Protein 3QT2 (pdb70)

InterPro domains:
  IPR003532 Short hematopoietin receptor, family 2, conserved site [PS01356] (153-182)
  IPR003961 Fibronectin type III [PS50853] (241-334)
  IPR013783 Immunoglobulin-like fold [G3DSA:2.60.40.10] (19-123)
  IPR013783 Immunoglobulin-like fold [G3DSA:2.60.40.10] (124-236)
  IPR013783 Immunoglobulin-like fold [G3DSA:2.60.40.10] (237-334)
  IPR015321 Type I cytokine receptor, cytokine-binding domain [PF09240] (131-236)
  IPR036116 Fibronectin type III superfamily [SSF49265] (126-225)
  IPR036116 Fibronectin type III superfamily [SSF49265] (239-331)

Solvent-accessible surface area: 53626 Å² total; per-residue (Å²): 245,54,78,24,66,35,5,58,89,21,69,19,114,89,69,26,26,3,30,0,35,0,59,7,123,76,30,115,112,28,82,142,222,119,51,118,36,24,11,24,0,84,14,65,40,47,165,137,16,11,1,28,1,133,65,53,76,4,74,12,55,14,29,27,31,115,8,3,27,1,13,0,58,4,8,21,94,84,145,154,46,109,71,48,10,74,90,20,81,24,105,41,76,47,40,70,26,50,102,15,4,12,6,61,104,12,82,8,53,6,37,10,69,63,17,136,182,70,204,134,128,54,63,42,5,10,1,81,0,51,3,91,26,10,143,90,14,27,144,82,2,51,1,68,0,56,0,20,1,11,60,98,77,54,92,8,148,87,60,58,118,30,139,109,37,42,7,50,9,2,103,14,71,155,18,103,10,55,30,77,8,38,33,106,0,1,0,30,1,48,20,59,28,181,150,56,53,12,65,24,40,7,53,39,20,22,7,44,52,14,14,70,9,27,53,5,74,102,14,60,15,122,72,126,62,80,102,0,46,2,99,7,96,47,1,39,8,23,3,43,111,59,0,0,24,0,27,0,37,4,55,3,68,125,90,44,160,97,56,83,62,136,30,80,88,38,53,36,104,3,150,33,47,128,109,3,95,7,19,0,30,0,61,0,12,11,1,73,24,0,16,91,70,38,67,75,5,130,55,10,141,51,49,121,20,15,218,129,122,102,1,76,56,70,27,0,127,67,0,46,61,17,6,82,94,24,80,106,91,4,49,73,49,130,118,39,109,1,30,12,10,90,26,127,30,10,32,14,0,6,101,15,2,23,96,4,8,34,59,5,67,104,67,24,128,67,36,70,56,15,85,117,1,4,125,8,4,44,41,0,93,134,11,4,48,16,12,88,131,59,0,14,22,11,48,42,77,4,52,45,3,1,64,14,4,53,35,2,1,3,19,12,18,8,77,24,197,178,35,89,86,26,6,78,79,0,17,59,25,6,78,102,27,67,111,68,6,65,70,48,146,117,32,44,0,34,11,11,47,22,70,13,8,20,2,0,19,117,30,2,22,105,1,10,36,55,7,69,97,95,17,123,90,52,60,92,3,87,108,1,9,119,3,7,50,94,1,54,107,66,4,60,34,20,69,146,91,0,36,102,68,156,82,134,5,43,71,2,2,63,10,3,87,74,1,1,26,39,2,32,106,103,12,46,28,105,87,96,20,59,39,6,58,87,23,63,20,128,87,76,19,32,6,26,1,41,0,65,7,120,78,25,88,61,6,115,92,154,120,80,127,52,30,10,24,0,79,18,72,39,47,172,120,16,16,0,29,0,146,61,54,77,4,98,9,54,14,34,32,26,115,6,4,26,1,12,0,57,5,9,12,104,76,150,164,45,108,67,42,6,73,90,18,86,20,104,44,145,53,35,106,20,48,106,26,3,14,7,65,105,15,77,8,52,5,45,9,66,123,13,125,178,29,163,129,70,69,70,9,9,8,0,80,0,49,9,109,26,20,144,86,13,33,139,55,5,50,2,62,0,57,0,16,0,12,50,76,70,61,82,7,160,89,37,73,120,34,156,111,43,30,4,40,10,2,108,12,65,70,10,74,5,38,24,73,6,36,33,114,0,1,1,31,1,49,17,63,29,162,134,61,43,9,65,23,49,6,54,35,18,21,10,49,47,18,17,56,9,26,55,7,64,106,14,67,13,124,92,152,71,63,156,0,43,0,101,9,82,51,0,39,11,21,4,44,109,47,0,0,49,0,19,1,34,6,57,6,58,121,88,44,157,98,59,80,60,165,34,72,80,34,50,36,107,5,130,18,52,129,127,3,85,19,18,0,34,0,48,0,13,11,1,72,22,0,18,83,72,38,70,90,3,119,71,6,155,47,50,125,20,15,184,114,200,79,97,30,46,40,12,0,122,61,0,43,64,26,2,70,90,25,51,103,80,2,71,70,34,99,118,18,89,1,24,11,13,82,32,146,15,16,23,8,0,10,90,27,2,26,110,3,12,34,56,5,58,85,105,19,118,116,28,79,104,2,103,121,2,9,120,8,3,53,41,0,95,142,28,2,66,29,7,65,144,80,0,14,20,9,53,35,57,5,59,48,0,3,63,7,1,50,44,0,0,2,12,8,11,8,78,46,134,140,45,79,64,29,6,93,57,0,18,48,17,5,76,103,19,64,100,69,2,52,71,55,131,118,27,42,2,41,15,9,47,25,62,12,9,21,5,0,25,105,37,1,22,99,1,13,32,64,5,72,92,89,26,124,91,32,63,102,4,92,133,1,18,142,14,4,49,70,0,69,137,70,3,59,27,17,66,155,78,0,24,107,68,160,89,112,5,48,74,1,1,68,10,2,63,66,1,0,24,26,0,31,73,92,3,37,19,131

Nearest PDB structures (foldseek):
  3qt2-assembly2_B  TM=9.884E-01  e=1.200E-49  Homo sapiens
  6h41-assembly1_A  TM=9.730E-01  e=4.050E-49  Homo sapiens
  3va2-assembly1_C  TM=9.875E-01  e=2.657E-47  Homo sapiens
  4rs1-assembly1_B  TM=7.503E-01  e=4.052E-16  Homo sapiens
  3qb7-assembly2_C  TM=8.056E-01  e=2.119E-09  Homo sapiens

CATH classification: 2.60.40.10 (+2 more: 2.60.40.10, 2.60.40.10)

Sequence (1051 aa):
KISLLPPVNFTIKVTGLAQVLLQWKPNPDQEQRNVNLEYQVKINAPKEDDYETRITESKAVTILHMGFSASVRTILQNDHSLLASSWASAELHAPPGSPGTSIVNLTCTTNTTEDNYSRLRSYQVSLHCTWMVGTDAPEDTQYFLYYRYGSWTEECQEYSMDTLGRNIACWFPRTFILSKGRDWLAVLVNGSSKHSAIRPFDQLFALHAIDQINPPLNVTAEIEGTRMSIQWEKPVSAFPIHCFDYEVKIHNTRNGYLQIEKLMTNAFISIIDDLSKYDVQVRAAVSSMCREAGLWSEWSQPIYVGFTEIPTSALVKETLALLSTHRTLLIANETLRIPVPVHKNHQLCTEEIFQGIGTLESQTVQGGTVERLFKNLSLIKKYIDGQKKKCGEERRRVNQFLDYLQEFLGVMNTEWIPTSALVKETLALLSTHRTLLIANETLRIPVPVHKNHQLCTEEIFQGIGTLESQTVQGGTVERLFKNLSLIKKYIDGQKKKCGEERRRVNQFLDYLQEFLGVMNTEWIIEISLLPPVNFTIKVTGLAQVLLQWKPNPDQEQRNVNLEYQVKINAPKEDDYETRITESKAVTILHMGFSASVRTILQNDHSLLASSWASAELHAPPGSPGTSIVNLTCTTNTTEDNYSRLRSYQVSLHCTWMVGTDAPEDTQYFLYYRYGSWTEECQEYSMDTLGRNIACWFPRTFILSKGRDWLAVLVNGSSKHSAIRPFDQLFALHAIDQINPPLNVTAEIEGTRMSIQWEKPVSAFPIHCFDYEVKIHNTRNGYLQIEKLMTNAFISIIDDLSKYDVQVRAAVSSMCREAGLWSEWSQPIYVGFSEIPTSALVKETLALLSTHRTLLIANETLRIPVPVHKNHQLCTEEIFQGIGTLESQTVQGGTVERLFKNLSLIKKYIDGQKKKCGEERRRVNQFLDYLQEFLGVMNTEWIPTSALVKETLALLSTHRTLLIANETLRIPVPVHKNHQLCTEEIFQGIGTLESQTVQGGTVERLFKNLSLIKKYIDGQKKKCGEERRRVNQFLDYLQEFLGVMNTEWIIE

Organism: Homo sapiens (NCBI:txid9606)

Radius of gyration: 47.13 Å; Cα contacts (8 Å, |Δi|>4): 2007; chains: 6; bounding box: 116×103×121 Å

Secondary structure (DSSP, 8-state):
-------EEEEEEEEETTEEEEEEE--TTSS-SSS--EEEEEEEESS-EEEEESSSEEEEE---TT-EEEEEEEEEE-SS-EEE-PPEEEEEPPPS-BGGGS-EEEEEEEEEEE-S-SSS--EEEEEEEEEE--TT--TT-EEEEEEEETTEEEE---EEE-TTS-EEEEEESS-S--TT--SEEEEEEEEE-TTS-B--EEEEEEHHHHB-PPPPEEEEEEEETTEEEEEEE--SSSS-GGGEEEEEEEEETTT--EEEEEESSSEEEEE--TT--EEEEEEEEE-TTTSS--PPPPPPPPEEE--/-PPPPPEEEEEEEEETTEEEEEEE--SS--------EEEEEEEESS-EEEEESSSEEEEE---TT-EEEEEEEEE--SS--EEPPPEEEEEPPPSSBGGGS-EEEEEEEEEEE--S-SS-SEEEEEEEEEE--TT--TT-EEEEEEEETTEEEE--EEEE-TTS-EEEEEESS-S--TT--S-EEEEEEEE-SS--B--EEEEE-HHHHB-PPPPEEEEEEEETTEEEEEEEPPSSSS-GGGEEEEEEEEETTT--EEEEEESSSEEEEE--SS--EEEEEEEEE-TTTSS------PPPPEEES--/-----TTHHHHHHHHHHHHHHHHH--TT-B----SSS-HHHHHHHHHHHHHHHHHHSPP-HHHHHHHHHHHHHHHHHHHHHHTTSSEEEEHHHHHHHHHHHHHHHHHH--/--HHHHHHHHHHHHHTHHHHTT-TT-EEE--SSS-GGGGHHHHHHHHHHHHTTS---STHHHHHHHHHHHHHHHHHHHHHTSS---BHHHHHHHHHHHHHHHHHSS---/---HHHHHHHHHHHHHHSHHHHHT--S--EE--SS--GGGGHHHHHHHHHHHHHSSPP-TTTHHHHHHHHHHHHHHHHHHHHTTSEEEEHHHHHHHHHHHHHHHHHHT-/-HHHHHHHHHHHHHHTHHHHH--TT-EEE--SSS-GGG-HHHHHHHHHHHHTTS--SSTHHHHHHHHHHHHHHHHHHHHHTTS-EE-HHHHHHHHHHHHHHHHHHS---

Structure (mmCIF, N/CA/C/O backbone):
data_3QT2
#
_entry.id   3QT2
#
_cell.length_a   85.084
_cell.length_b   61.633
_cell.length_c   142.113
_cell.angle_alpha   90.00
_cell.angle_beta   99.49
_cell.angle_gamma   90.00
#
_symmetry.space_group_name_H-M   'P 1 21 1'
#
loop_
_entity.id
_entity.type
_entity.pdbx_description
1 polymer 'Interleukin-5 receptor subunit alpha'
2 polymer Interleukin-5
3 non-polymer beta-D-glucopyranose
4 non-polymer (4S)-2-METHYL-2,4-PENTANEDIOL
5 water water
#
loop_
_atom_site.group_PDB
_atom_site.id
_atom_site.type_symbol
_atom_site.label_atom_id
_atom_site.label_alt_id
_atom_site.label_comp_id
_atom_site.label_asym_id
_atom_site.label_entity_id
_atom_site.label_seq_id
_atom_site.pdbx_PDB_ins_code
_atom_site.Cartn_x
_atom_site.Cartn_y
_atom_site.Cartn_z
_atom_site.occupancy
_atom_site.B_iso_or_equiv
_atom_site.auth_seq_id
_atom_site.auth_comp_id
_atom_site.auth_asym_id
_atom_site.auth_atom_id
_atom_site.pdbx_PDB_model_num
ATOM 1 N N . LYS A 1 9 ? 51.617 52.725 96.552 1.00 98.70 7 LYS A N 1
ATOM 2 C CA . LYS A 1 9 ? 52.120 51.313 96.587 1.00 99.31 7 LYS A CA 1
ATOM 3 C C . LYS A 1 9 ? 51.461 50.466 97.697 1.00 98.81 7 LYS A C 1
ATOM 4 O O . LYS A 1 9 ? 51.852 50.543 98.870 1.00 99.22 7 LYS A O 1
ATOM 10 N N . ILE A 1 10 ? 50.463 49.665 97.317 1.00 111.28 8 ILE A N 1
ATOM 11 C CA . ILE A 1 10 ? 49.784 48.711 98.248 1.00 107.24 8 ILE A CA 1
ATOM 12 C C . ILE A 1 10 ? 50.321 47.260 98.163 1.00 103.38 8 ILE A C 1
ATOM 13 O O . ILE A 1 10 ? 50.775 46.800 97.102 1.00 101.20 8 ILE A O 1
ATOM 18 N N . SER A 1 11 ? 50.242 46.542 99.282 1.00 101.63 9 SER A N 1
ATOM 19 C CA . SER A 1 11 ? 50.755 45.182 99.359 1.00 98.19 9 SER A CA 1
ATOM 20 C C . SER A 1 11 ? 49.689 44.147 99.760 1.00 93.40 9 SER A C 1
ATOM 21 O O . SER A 1 11 ? 49.466 43.912 100.956 1.00 95.19 9 SER A O 1
ATOM 24 N N . LEU A 1 12 ? 49.083 43.492 98.766 1.00 86.87 10 LEU A N 1
ATOM 25 C CA . LEU A 1 12 ? 47.902 42.631 98.970 1.00 80.55 10 LEU A CA 1
ATOM 26 C C . LEU A 1 12 ? 48.148 41.282 99.619 1.00 78.80 10 LEU A C 1
ATOM 27 O O . LEU A 1 12 ? 49.007 40.526 99.175 1.00 78.40 10 LEU A O 1
ATOM 32 N N . LEU A 1 13 ? 47.327 40.927 100.600 1.00 76.74 11 LEU A N 1
ATOM 33 C CA . LEU A 1 13 ? 47.517 39.667 101.273 1.00 76.03 11 LEU A CA 1
ATOM 34 C C . LEU A 1 13 ? 46.366 38.768 100.912 1.00 73.39 11 LEU A C 1
ATOM 35 O O . LEU A 1 13 ? 45.252 39.248 100.720 1.00 73.21 11 LEU A O 1
ATOM 40 N N . PRO A 1 14 ? 46.616 37.447 100.854 1.00 71.73 12 PRO A N 1
ATOM 41 C CA . PRO A 1 14 ? 45.575 36.470 100.567 1.00 69.00 12 PRO A CA 1
ATOM 42 C C . PRO A 1 14 ? 44.445 36.537 101.580 1.00 69.20 12 PRO A C 1
ATOM 43 O O . PRO A 1 14 ? 44.694 36.834 102.753 1.00 72.12 12 PRO A O 1
ATOM 47 N N . PRO A 1 15 ? 43.218 36.227 101.147 1.00 66.59 13 PRO A N 1
ATOM 48 C CA . PRO A 1 15 ? 42.084 36.002 102.036 1.00 66.79 13 PRO A CA 1
ATOM 49 C C . PRO A 1 15 ? 42.361 34.866 103.019 1.00 69.24 13 PRO A C 1
ATOM 50 O O . PRO A 1 15 ? 43.275 34.077 102.803 1.00 70.94 13 PRO A O 1
ATOM 54 N N . VAL A 1 16 ? 41.568 34.769 104.079 1.00 70.85 14 VAL A N 1
ATOM 55 C CA . VAL A 1 16 ? 41.837 33.828 105.154 1.00 73.27 14 VAL A CA 1
ATOM 56 C C . VAL A 1 16 ? 40.547 33.060 105.559 1.00 73.52 14 VAL A C 1
ATOM 57 O O . VAL A 1 16 ? 39.442 33.439 105.163 1.00 72.22 14 VAL A O 1
ATOM 61 N N . ASN A 1 17 ? 40.667 31.981 106.319 1.00 75.70 15 ASN A N 1
ATOM 62 C CA . ASN A 1 17 ? 39.473 31.205 106.674 1.00 77.00 15 ASN A CA 1
ATOM 63 C C . ASN A 1 17 ? 38.674 30.834 105.442 1.00 73.99 15 ASN A C 1
ATOM 64 O O . ASN A 1 17 ? 37.450 31.043 105.379 1.00 73.35 15 ASN A O 1
ATOM 69 N N . PHE A 1 18 ? 39.390 30.303 104.456 1.00 72.31 16 PHE A N 1
ATOM 70 C CA . PHE A 1 18 ? 38.816 29.849 103.213 1.00 69.28 16 PHE A CA 1
ATOM 71 C C . PHE A 1 18 ? 38.296 28.431 103.446 1.00 70.43 16 PHE A C 1
ATOM 72 O O . PHE A 1 18 ? 39.060 27.529 103.789 1.00 71.74 16 PHE A O 1
ATOM 80 N N . THR A 1 19 ? 36.994 28.233 103.271 1.00 69.90 17 THR A N 1
ATOM 81 C CA . THR A 1 19 ? 36.421 26.926 103.519 1.00 70.67 17 THR A CA 1
ATOM 82 C C . THR A 1 19 ? 35.444 26.560 102.417 1.00 67.10 17 THR A C 1
ATOM 83 O O . THR A 1 19 ? 34.857 27.426 101.783 1.00 64.96 17 THR A O 1
ATOM 87 N N . ILE A 1 20 ? 35.306 25.259 102.196 1.00 66.22 18 ILE A N 1
ATOM 88 C CA . ILE A 1 20 ? 34.331 24.696 101.289 1.00 63.60 18 ILE A CA 1
ATOM 89 C C . ILE A 1 20 ? 33.324 23.884 102.119 1.00 65.70 18 ILE A C 1
ATOM 90 O O . ILE A 1 20 ? 33.711 23.158 103.017 1.00 68.45 18 ILE A O 1
ATOM 95 N N . LYS A 1 21 ? 32.031 24.047 101.871 1.00 65.45 19 LYS A N 1
ATOM 96 C CA . LYS A 1 21 ? 31.062 23.220 102.572 1.00 67.90 19 LYS A CA 1
ATOM 97 C C . LYS A 1 21 ? 29.948 22.741 101.643 1.00 65.49 19 LYS A C 1
ATOM 98 O O . LYS A 1 21 ? 29.458 23.511 100.788 1.00 63.96 19 LYS A O 1
ATOM 104 N N . VAL A 1 22 ? 29.611 21.450 101.772 1.00 65.39 20 VAL A N 1
ATOM 105 C CA . VAL A 1 22 ? 28.531 20.821 100.990 1.00 64.18 20 VAL A CA 1
ATOM 106 C C . VAL A 1 22 ? 27.195 21.350 101.450 1.00 65.24 20 VAL A C 1
ATOM 107 O O . VAL A 1 22 ? 26.875 21.247 102.612 1.00 68.51 20 VAL A O 1
ATOM 111 N N . THR A 1 23 ? 26.409 21.919 100.549 1.00 63.40 21 THR A N 1
ATOM 112 C CA . THR A 1 23 ? 25.086 22.406 100.932 1.00 64.44 21 THR A CA 1
ATOM 113 C C . THR A 1 23 ? 23.950 21.678 100.246 1.00 64.72 21 THR A C 1
ATOM 114 O O . THR A 1 23 ? 22.806 22.006 100.488 1.00 67.88 21 THR A O 1
ATOM 118 N N . GLY A 1 24 ? 24.246 20.724 99.366 1.00 62.32 22 GLY A N 1
ATOM 119 C CA . GLY A 1 24 ? 23.204 19.868 98.820 1.00 62.53 22 GLY A CA 1
ATOM 120 C C . GLY A 1 24 ? 23.736 19.032 97.687 1.00 61.40 22 GLY A C 1
ATOM 121 O O . GLY A 1 24 ? 24.923 19.129 97.372 1.00 59.08 22 GLY A O 1
ATOM 122 N N . LEU A 1 25 ? 22.871 18.219 97.046 1.00 63.53 23 LEU A N 1
ATOM 123 C CA . LEU A 1 25 ? 23.316 17.402 95.903 1.00 63.17 23 LEU A CA 1
ATOM 124 C C . LEU A 1 25 ? 24.186 18.202 94.995 1.00 61.19 23 LEU A C 1
ATOM 125 O O . LEU A 1 25 ? 23.818 19.279 94.577 1.00 62.17 23 LEU A O 1
ATOM 130 N N . ALA A 1 26 ? 25.365 17.698 94.708 1.00 61.87 24 ALA A N 1
ATOM 131 C CA . ALA A 1 26 ? 26.232 18.347 93.721 1.00 60.31 24 ALA A CA 1
ATOM 132 C C . ALA A 1 26 ? 26.309 19.879 93.865 1.00 58.73 24 ALA A C 1
ATOM 133 O O . ALA A 1 26 ? 26.479 20.583 92.889 1.00 57.13 24 ALA A O 1
ATOM 135 N N . GLN A 1 27 ? 26.234 20.372 95.102 1.00 60.12 25 GLN A N 1
ATOM 136 C CA . GLN A 1 27 ? 26.250 21.799 95.360 1.00 60.03 25 GLN A CA 1
ATOM 137 C C . GLN A 1 27 ? 27.170 22.210 96.556 1.00 59.69 25 GLN A C 1
ATOM 138 O O . GLN A 1 27 ? 27.094 21.598 97.614 1.00 61.34 25 GLN A O 1
ATOM 144 N N . VAL A 1 28 ? 28.013 23.250 96.397 1.00 58.06 26 VAL A N 1
ATOM 145 C CA . VAL A 1 28 ? 28.833 23.747 97.527 1.00 57.42 26 VAL A CA 1
ATOM 146 C C . VAL A 1 28 ? 28.866 25.252 97.661 1.00 56.83 26 VAL A C 1
ATOM 147 O O . VAL A 1 28 ? 28.452 26.000 96.761 1.00 55.69 26 VAL A O 1
ATOM 151 N N . LEU A 1 29 ? 29.436 25.686 98.779 1.00 56.30 27 LEU A N 1
ATOM 152 C CA . LEU A 1 29 ? 29.516 27.097 99.127 1.00 54.81 27 LEU A CA 1
ATOM 153 C C . LEU A 1 29 ? 30.942 27.394 99.509 1.00 54.57 27 LEU A C 1
ATOM 154 O O . LEU A 1 29 ? 31.455 26.769 100.450 1.00 56.64 27 LEU A O 1
ATOM 159 N N . LEU A 1 30 ? 31.624 28.273 98.774 1.00 52.53 28 LEU A N 1
ATOM 160 C CA . LEU A 1 30 ? 32.942 28.684 99.184 1.00 53.02 28 LEU A CA 1
ATOM 161 C C . LEU A 1 30 ? 32.810 29.930 100.005 1.00 55.11 28 LEU A C 1
ATOM 162 O O . LEU A 1 30 ? 32.073 30.870 99.640 1.00 57.12 28 LEU A O 1
ATOM 167 N N . GLN A 1 31 ? 33.502 29.959 101.127 1.00 57.28 29 GLN A N 1
ATOM 168 C CA . GLN A 1 31 ? 33.614 31.185 101.913 1.00 59.12 29 GLN A CA 1
ATOM 169 C C . GLN A 1 31 ? 35.033 31.505 102.406 1.00 60.60 29 GLN A C 1
ATOM 170 O O . GLN A 1 31 ? 35.860 30.598 102.681 1.00 60.26 29 GLN A O 1
ATOM 176 N N . TRP A 1 32 ? 35.281 32.804 102.551 1.00 61.62 30 TRP A N 1
ATOM 177 C CA . TRP A 1 32 ? 36.515 33.303 103.096 1.00 64.04 30 TRP A CA 1
ATOM 178 C C . TRP A 1 32 ? 36.225 34.630 103.730 1.00 67.23 30 TRP A C 1
ATOM 179 O O . TRP A 1 32 ? 35.094 35.104 103.656 1.00 67.70 30 TRP A O 1
ATOM 190 N N . LYS A 1 33 ? 37.255 35.219 104.350 1.00 69.99 31 LYS A N 1
ATOM 191 C CA . LYS A 1 33 ? 37.163 36.488 105.051 1.00 74.24 31 LYS A CA 1
ATOM 192 C C . LYS A 1 33 ? 38.339 37.326 104.627 1.00 74.81 31 LYS A C 1
ATOM 193 O O . LYS A 1 33 ? 39.431 36.783 104.376 1.00 73.59 31 LYS A O 1
ATOM 199 N N . PRO A 1 34 ? 38.141 38.655 104.544 1.00 76.37 32 PRO A N 1
ATOM 200 C CA . PRO A 1 34 ? 39.247 39.517 104.153 1.00 77.68 32 PRO A CA 1
ATOM 201 C C . PRO A 1 34 ? 40.378 39.374 105.175 1.00 81.23 32 PRO A C 1
ATOM 202 O O . PRO A 1 34 ? 40.140 38.945 106.304 1.00 84.06 32 PRO A O 1
ATOM 206 N N . ASN A 1 35 ? 41.605 39.685 104.778 1.00 82.14 33 ASN A N 1
ATOM 207 C CA . ASN A 1 35 ? 42.752 39.465 105.661 1.00 85.24 33 ASN A CA 1
ATOM 208 C C . ASN A 1 35 ? 42.895 40.554 106.709 1.00 89.73 33 ASN A C 1
ATOM 209 O O . ASN A 1 35 ? 43.165 41.708 106.382 1.00 89.74 33 ASN A O 1
ATOM 214 N N . PRO A 1 36 ? 42.752 40.179 107.983 1.00 93.86 34 PRO A N 1
ATOM 215 C CA . PRO A 1 36 ? 42.782 41.150 109.083 1.00 99.35 34 PRO A CA 1
ATOM 216 C C . PRO A 1 36 ? 43.947 42.120 108.955 1.00 102.86 34 PRO A C 1
ATOM 217 O O . PRO A 1 36 ? 43.831 43.265 109.374 1.00 106.54 34 PRO A O 1
ATOM 221 N N . ASP A 1 37 ? 45.056 41.678 108.358 1.00 103.39 35 ASP A N 1
ATOM 222 C CA . ASP A 1 37 ? 46.274 42.506 108.292 1.00 107.57 35 ASP A CA 1
ATOM 223 C C . ASP A 1 37 ? 46.401 43.291 107.002 1.00 107.07 35 ASP A C 1
ATOM 224 O O . ASP A 1 37 ? 47.497 43.663 106.620 1.00 108.85 35 ASP A O 1
ATOM 229 N N . GLN A 1 38 ? 45.296 43.524 106.316 1.00 106.84 36 GLN A N 1
ATOM 230 C CA . GLN A 1 38 ? 45.351 44.192 105.027 1.00 107.01 36 GLN A CA 1
ATOM 231 C C . GLN A 1 38 ? 45.516 45.694 105.222 1.00 113.11 36 GLN A C 1
ATOM 232 O O . GLN A 1 38 ? 44.899 46.263 106.103 1.00 115.90 36 GLN A O 1
ATOM 238 N N . GLU A 1 39 ? 46.362 46.325 104.410 1.00 105.29 37 GLU A N 1
ATOM 239 C CA . GLU A 1 39 ? 46.411 47.790 104.352 1.00 109.18 37 GLU A CA 1
ATOM 240 C C . GLU A 1 39 ? 44.991 48.281 104.309 1.00 110.95 37 GLU A C 1
ATOM 241 O O . GLU A 1 39 ? 44.229 47.896 103.421 1.00 111.21 37 GLU A O 1
ATOM 247 N N . GLN A 1 40 ? 44.636 49.139 105.261 1.00 113.68 38 GLN A N 1
ATOM 248 C CA . GLN A 1 40 ? 43.226 49.471 105.517 1.00 115.86 38 GLN A CA 1
ATOM 249 C C . GLN A 1 40 ? 42.372 49.772 104.283 1.00 116.47 38 GLN A C 1
ATOM 250 O O . GLN A 1 40 ? 42.830 50.392 103.302 1.00 116.20 38 GLN A O 1
ATOM 256 N N . ARG A 1 41 ? 41.131 49.290 104.351 1.00 117.10 39 ARG A N 1
ATOM 257 C CA . ARG A 1 41 ? 40.167 49.445 103.278 1.00 117.69 39 ARG A CA 1
ATOM 258 C C . ARG A 1 41 ? 39.674 50.900 103.124 1.00 116.23 39 ARG A C 1
ATOM 259 O O . ARG A 1 41 ? 38.921 51.425 103.957 1.00 115.90 39 ARG A O 1
ATOM 267 N N . ASN A 1 42 ? 40.182 51.540 102.071 1.00 115.02 40 ASN A N 1
ATOM 268 C CA . ASN A 1 42 ? 39.636 52.772 101.481 1.00 113.14 40 ASN A CA 1
ATOM 269 C C . ASN A 1 42 ? 39.502 52.490 99.977 1.00 111.42 40 ASN A C 1
ATOM 270 O O . ASN A 1 42 ? 38.958 53.296 99.211 1.00 111.58 40 ASN A O 1
ATOM 275 N N . VAL A 1 43 ? 40.039 51.332 99.578 1.00 108.54 41 VAL A N 1
ATOM 276 C CA . VAL A 1 43 ? 39.934 50.812 98.221 1.00 105.68 41 VAL A CA 1
ATOM 277 C C . VAL A 1 43 ? 39.133 49.529 98.261 1.00 102.71 41 VAL A C 1
ATOM 278 O O . VAL A 1 43 ? 39.239 48.741 99.202 1.00 102.61 41 VAL A O 1
ATOM 282 N N . ASN A 1 44 ? 38.326 49.325 97.239 1.00 102.67 42 ASN A N 1
ATOM 283 C CA . ASN A 1 44 ? 37.489 48.162 97.176 1.00 95.87 42 ASN A CA 1
ATOM 284 C C . ASN A 1 44 ? 38.247 46.970 96.578 1.00 88.18 42 ASN A C 1
ATOM 285 O O . ASN A 1 44 ? 38.592 46.980 95.409 1.00 86.01 42 ASN A O 1
ATOM 290 N N . LEU A 1 45 ? 38.509 45.955 97.389 1.00 82.01 43 LEU A N 1
ATOM 291 C CA . LEU A 1 45 ? 39.151 44.758 96.906 1.00 76.09 43 LEU A CA 1
ATOM 292 C C . LEU A 1 45 ? 38.120 43.791 96.314 1.00 72.31 43 LEU A C 1
ATOM 293 O O . LEU A 1 45 ? 36.954 43.870 96.634 1.00 73.32 43 LEU A O 1
ATOM 298 N N . GLU A 1 46 ? 38.562 42.889 95.446 1.00 68.27 44 GLU A N 1
ATOM 299 C CA . GLU A 1 46 ? 37.709 41.832 94.916 1.00 65.03 44 GLU A CA 1
ATOM 300 C C . GLU A 1 46 ? 38.493 40.566 94.943 1.00 61.09 44 GLU A C 1
ATOM 301 O O . GLU A 1 46 ? 39.619 40.552 95.369 1.00 61.60 44 GLU A O 1
ATOM 307 N N . TYR A 1 47 ? 37.910 39.493 94.451 1.00 58.74 45 TYR A N 1
ATOM 308 C CA . TYR A 1 47 ? 38.506 38.188 94.605 1.00 56.55 45 TYR A CA 1
ATOM 309 C C . TYR A 1 47 ? 38.560 37.446 93.303 1.00 55.61 45 TYR A C 1
ATOM 310 O O . TYR A 1 47 ? 37.708 37.631 92.447 1.00 56.33 45 TYR A O 1
ATOM 319 N N . GLN A 1 48 ? 39.578 36.629 93.126 1.00 54.40 46 GLN A N 1
ATOM 320 C CA . GLN A 1 48 ? 39.554 35.748 92.008 1.00 54.64 46 GLN A CA 1
ATOM 321 C C . GLN A 1 48 ? 39.473 34.289 92.503 1.00 53.99 46 GLN A C 1
ATOM 322 O O . GLN A 1 48 ? 40.279 33.881 93.355 1.00 53.63 46 GLN A O 1
ATOM 328 N N . VAL A 1 49 ? 38.494 33.534 91.987 1.00 52.36 47 VAL A N 1
ATOM 329 C CA . VAL A 1 49 ? 38.297 32.145 92.382 1.00 52.73 47 VAL A CA 1
ATOM 330 C C . VAL A 1 49 ? 38.715 31.232 91.246 1.00 53.22 47 VAL A C 1
ATOM 331 O O . VAL A 1 49 ? 38.487 31.527 90.086 1.00 55.21 47 VAL A O 1
ATOM 335 N N . LYS A 1 50 ? 39.325 30.126 91.573 1.00 52.99 48 LYS A N 1
ATOM 336 C CA . LYS A 1 50 ? 39.784 29.212 90.560 1.00 54.58 48 LYS A CA 1
ATOM 337 C C . LYS A 1 50 ? 39.389 27.826 91.071 1.00 54.60 48 LYS A C 1
ATOM 338 O O . LYS A 1 50 ? 39.780 27.423 92.189 1.00 55.39 48 LYS A O 1
ATOM 344 N N . ILE A 1 51 ? 38.521 27.156 90.333 1.00 51.82 49 ILE A N 1
ATOM 345 C CA . ILE A 1 51 ? 38.193 25.820 90.634 1.00 51.45 49 ILE A CA 1
ATOM 346 C C . ILE A 1 51 ? 39.203 24.934 89.882 1.00 54.11 49 ILE A C 1
ATOM 347 O O . ILE A 1 51 ? 39.380 25.078 88.641 1.00 55.18 49 ILE A O 1
ATOM 352 N N . ASN A 1 52 ? 39.865 24.047 90.629 1.00 53.03 50 ASN A N 1
ATOM 353 C CA . ASN A 1 52 ? 40.947 23.231 90.116 1.00 56.58 50 ASN A CA 1
ATOM 354 C C . ASN A 1 52 ? 40.548 21.852 89.695 1.00 58.76 50 ASN A C 1
ATOM 355 O O . ASN A 1 52 ? 41.141 21.314 88.757 1.00 61.17 50 ASN A O 1
ATOM 360 N N . ALA A 1 53 ? 39.603 21.237 90.426 1.00 57.83 51 ALA A N 1
ATOM 361 C CA . ALA A 1 53 ? 39.122 19.876 90.094 1.00 60.14 51 ALA A CA 1
ATOM 362 C C . ALA A 1 53 ? 37.757 19.663 90.698 1.00 58.51 51 ALA A C 1
ATOM 363 O O . ALA A 1 53 ? 37.451 20.274 91.699 1.00 60.29 51 ALA A O 1
ATOM 365 N N . PRO A 1 54 ? 36.931 18.794 90.105 1.00 57.73 52 PRO A N 1
ATOM 366 C CA . PRO A 1 54 ? 37.217 17.978 88.945 1.00 59.60 52 PRO A CA 1
ATOM 367 C C . PRO A 1 54 ? 37.178 18.756 87.646 1.00 60.12 52 PRO A C 1
ATOM 368 O O . PRO A 1 54 ? 37.708 18.280 86.663 1.00 61.54 52 PRO A O 1
ATOM 372 N N . LYS A 1 55 ? 36.544 19.928 87.635 1.00 58.80 53 LYS A N 1
ATOM 373 C CA . LYS A 1 55 ? 36.326 20.636 86.386 1.00 63.02 53 LYS A CA 1
ATOM 374 C C . LYS A 1 55 ? 36.763 22.134 86.415 1.00 60.94 53 LYS A C 1
ATOM 375 O O . LYS A 1 55 ? 36.148 22.959 87.074 1.00 60.43 53 LYS A O 1
ATOM 381 N N . GLU A 1 56 ? 37.815 22.470 85.688 1.00 62.94 54 GLU A N 1
ATOM 382 C CA . GLU A 1 56 ? 38.427 23.819 85.758 1.00 62.85 54 GLU A CA 1
ATOM 383 C C . GLU A 1 56 ? 37.530 25.032 85.550 1.00 61.68 54 GLU A C 1
ATOM 384 O O . GLU A 1 56 ? 36.611 25.002 84.736 1.00 62.59 54 GLU A O 1
ATOM 390 N N . ASP A 1 57 ? 37.832 26.107 86.284 1.00 59.57 55 ASP A N 1
ATOM 391 C CA . ASP A 1 57 ? 37.172 27.381 86.107 1.00 58.80 55 ASP A CA 1
ATOM 392 C C . ASP A 1 57 ? 37.998 28.442 86.811 1.00 57.15 55 ASP A C 1
ATOM 393 O O . ASP A 1 57 ? 38.853 28.100 87.610 1.00 58.27 55 ASP A O 1
ATOM 398 N N . ASP A 1 58 ? 37.839 29.702 86.417 1.00 56.61 56 ASP A N 1
ATOM 399 C CA . ASP A 1 58 ? 38.061 30.869 87.309 1.00 55.10 56 ASP A CA 1
ATOM 400 C C . ASP A 1 58 ? 37.195 31.954 86.859 1.00 54.01 56 ASP A C 1
ATOM 401 O O . ASP A 1 58 ? 36.668 31.945 85.748 1.00 54.70 56 ASP A O 1
ATOM 406 N N . TYR A 1 59 ? 37.058 32.911 87.738 1.00 52.55 57 TYR A N 1
ATOM 407 C CA . TYR A 1 59 ? 36.118 33.957 87.547 1.00 52.69 57 TYR A CA 1
ATOM 408 C C . TYR A 1 59 ? 36.425 34.867 88.685 1.00 52.59 57 TYR A C 1
ATOM 409 O O . TYR A 1 59 ? 37.154 34.499 89.593 1.00 52.02 57 TYR A O 1
ATOM 418 N N . GLU A 1 60 ? 35.945 36.080 88.601 1.00 54.70 58 GLU A N 1
ATOM 419 C CA . GLU A 1 60 ? 36.198 37.067 89.619 1.00 56.50 58 GLU A CA 1
ATOM 420 C C . GLU A 1 60 ? 34.918 37.267 90.385 1.00 57.41 58 GLU A C 1
ATOM 421 O O . GLU A 1 60 ? 33.814 37.170 89.820 1.00 60.02 58 GLU A O 1
ATOM 427 N N . THR A 1 61 ? 35.018 37.571 91.659 1.00 57.06 59 THR A N 1
ATOM 428 C CA . THR A 1 61 ? 33.807 37.968 92.342 1.00 57.77 59 THR A CA 1
ATOM 429 C C . THR A 1 61 ? 34.058 39.081 93.243 1.00 59.76 59 THR A C 1
ATOM 430 O O . THR A 1 61 ? 35.177 39.322 93.625 1.00 60.20 59 THR A O 1
ATOM 434 N N . ARG A 1 62 ? 32.975 39.680 93.674 1.00 61.59 60 ARG A N 1
ATOM 435 C CA . ARG A 1 62 ? 33.013 40.957 94.268 1.00 63.92 60 ARG A CA 1
ATOM 436 C C . ARG A 1 62 ? 32.607 40.916 95.768 1.00 65.15 60 ARG A C 1
ATOM 437 O O . ARG A 1 62 ? 32.778 41.898 96.469 1.00 68.23 60 ARG A O 1
ATOM 445 N N . ILE A 1 63 ? 32.046 39.792 96.231 1.00 62.84 61 ILE A N 1
ATOM 446 C CA . ILE A 1 63 ? 31.675 39.582 97.622 1.00 63.19 61 ILE A CA 1
ATOM 447 C C . ILE A 1 63 ? 32.561 38.448 98.103 1.00 62.77 61 ILE A C 1
ATOM 448 O O . ILE A 1 63 ? 33.462 38.055 97.389 1.00 63.12 61 ILE A O 1
ATOM 453 N N . THR A 1 64 ? 32.297 37.861 99.262 1.00 63.91 62 THR A N 1
ATOM 454 C CA . THR A 1 64 ? 33.288 36.964 99.881 1.00 62.50 62 THR A CA 1
ATOM 455 C C . THR A 1 64 ? 32.780 35.524 100.030 1.00 63.13 62 THR A C 1
ATOM 456 O O . THR A 1 64 ? 33.204 34.793 100.904 1.00 63.94 62 THR A O 1
ATOM 460 N N . GLU A 1 65 ? 31.920 35.126 99.112 1.00 64.05 63 GLU A N 1
ATOM 461 C CA . GLU A 1 65 ? 31.180 33.849 99.128 1.00 65.05 63 GLU A CA 1
ATOM 462 C C . GLU A 1 65 ? 30.901 33.455 97.677 1.00 61.19 63 GLU A C 1
ATOM 463 O O . GLU A 1 65 ? 30.602 34.322 96.841 1.00 61.50 63 GLU A O 1
ATOM 469 N N . SER A 1 66 ? 30.887 32.176 97.367 1.00 58.29 64 SER A N 1
ATOM 470 C CA . SER A 1 66 ? 30.471 31.826 96.035 1.00 55.10 64 SER A CA 1
ATOM 471 C C . SER A 1 66 ? 29.922 30.427 95.970 1.00 56.52 64 SER A C 1
ATOM 472 O O . SER A 1 66 ? 30.558 29.477 96.422 1.00 55.92 64 SER A O 1
ATOM 475 N N . LYS A 1 67 ? 28.725 30.305 95.407 1.00 58.69 65 LYS A N 1
ATOM 476 C CA . LYS A 1 67 ? 28.103 29.015 95.168 1.00 59.16 65 LYS A CA 1
ATOM 477 C C . LYS A 1 67 ? 28.787 28.368 93.958 1.00 57.39 65 LYS A C 1
ATOM 478 O O . LYS A 1 67 ? 29.299 29.061 93.069 1.00 58.28 65 LYS A O 1
ATOM 484 N N . ALA A 1 68 ? 28.868 27.053 93.960 1.00 55.56 66 ALA A N 1
ATOM 485 C CA . ALA A 1 68 ? 29.342 26.327 92.805 1.00 53.82 66 ALA A CA 1
ATOM 486 C C . ALA A 1 68 ? 28.506 25.046 92.697 1.00 55.16 66 ALA A C 1
ATOM 487 O O . ALA A 1 68 ? 28.443 24.265 93.669 1.00 56.01 66 ALA A O 1
ATOM 489 N N . VAL A 1 69 ? 27.846 24.826 91.562 1.00 54.28 67 VAL A N 1
ATOM 490 C CA . VAL A 1 69 ? 27.288 23.501 91.323 1.00 55.27 67 VAL A CA 1
ATOM 491 C C . VAL A 1 69 ? 28.372 22.562 90.748 1.00 55.42 67 VAL A C 1
ATOM 492 O O . VAL A 1 69 ? 28.932 22.824 89.725 1.00 55.85 67 VAL A O 1
ATOM 496 N N . THR A 1 70 ? 28.659 21.460 91.407 1.00 57.31 68 THR A N 1
ATOM 497 C CA . THR A 1 70 ? 29.663 20.544 90.898 1.00 58.47 68 THR A CA 1
ATOM 498 C C . THR A 1 70 ? 29.430 19.136 91.407 1.00 59.53 68 THR A C 1
ATOM 499 O O . THR A 1 70 ? 28.946 18.936 92.524 1.00 60.99 68 THR A O 1
ATOM 503 N N . ILE A 1 71 ? 29.789 18.165 90.572 1.00 59.89 69 ILE A N 1
ATOM 504 C CA . ILE A 1 71 ? 29.910 16.752 90.928 1.00 59.69 69 ILE A CA 1
ATOM 505 C C . ILE A 1 71 ? 30.864 16.575 92.130 1.00 59.19 69 ILE A C 1
ATOM 506 O O . ILE A 1 71 ? 31.913 17.192 92.142 1.00 59.19 69 ILE A O 1
ATOM 511 N N . LEU A 1 72 ? 30.521 15.751 93.128 1.00 59.46 70 LEU A N 1
ATOM 512 C CA . LEU A 1 72 ? 31.399 15.567 94.331 1.00 59.49 70 LEU A CA 1
ATOM 513 C C . LEU A 1 72 ? 32.066 14.192 94.537 1.00 61.89 70 LEU A C 1
ATOM 514 O O . LEU A 1 72 ? 32.973 14.066 95.351 1.00 61.80 70 LEU A O 1
ATOM 519 N N . HIS A 1 73 ? 31.637 13.153 93.828 1.00 63.49 71 HIS A N 1
ATOM 520 C CA . HIS A 1 73 ? 32.200 11.847 94.145 1.00 66.11 71 HIS A CA 1
ATOM 521 C C . HIS A 1 73 ? 33.646 11.750 93.754 1.00 66.60 71 HIS A C 1
ATOM 522 O O . HIS A 1 73 ? 34.285 10.766 94.040 1.00 70.42 71 HIS A O 1
ATOM 529 N N . MET A 1 74 ? 34.180 12.741 93.068 1.00 64.72 72 MET A N 1
ATOM 530 C CA . MET A 1 74 ? 35.608 12.689 92.797 1.00 65.51 72 MET A CA 1
ATOM 531 C C . MET A 1 74 ? 36.378 13.600 93.742 1.00 64.38 72 MET A C 1
ATOM 532 O O . MET A 1 74 ? 37.593 13.646 93.691 1.00 64.72 72 MET A O 1
ATOM 537 N N . GLY A 1 75 ? 35.675 14.304 94.627 1.00 62.21 73 GLY A N 1
ATOM 538 C CA . GLY A 1 75 ? 36.351 15.262 95.475 1.00 62.34 73 GLY A CA 1
ATOM 539 C C . GLY A 1 75 ? 36.525 16.543 94.685 1.00 61.81 73 GLY A C 1
ATOM 540 O O . GLY A 1 75 ? 36.549 16.521 93.452 1.00 62.90 73 GLY A O 1
ATOM 541 N N . PHE A 1 76 ? 36.622 17.664 95.394 1.00 59.96 74 PHE A N 1
ATOM 542 C CA . PHE A 1 76 ? 36.590 18.964 94.805 1.00 56.70 74 PHE A CA 1
ATOM 543 C C . PHE A 1 76 ? 37.752 19.764 95.364 1.00 57.90 74 PHE A C 1
ATOM 544 O O . PHE A 1 76 ? 38.198 19.522 96.483 1.00 60.00 74 PHE A O 1
ATOM 552 N N . SER A 1 77 ? 38.266 20.724 94.601 1.00 57.41 75 SER A N 1
ATOM 553 C CA . SER A 1 77 ? 39.416 21.495 95.087 1.00 56.78 75 SER A CA 1
ATOM 554 C C . SER A 1 77 ? 39.460 22.887 94.468 1.00 54.09 75 SER A C 1
ATOM 555 O O . SER A 1 77 ? 39.279 23.020 93.290 1.00 53.72 75 SER A O 1
ATOM 558 N N . ALA A 1 78 ? 39.691 23.921 95.280 1.00 53.84 76 ALA A N 1
ATOM 559 C CA . ALA A 1 78 ? 39.503 25.318 94.845 1.00 52.19 76 ALA A CA 1
ATOM 560 C C . ALA A 1 78 ? 40.504 26.263 95.483 1.00 53.94 76 ALA A C 1
ATOM 561 O O . ALA A 1 78 ? 41.012 25.978 96.535 1.00 56.68 76 ALA A O 1
ATOM 563 N N . SER A 1 79 ? 40.789 27.396 94.836 1.00 54.47 77 SER A N 1
ATOM 564 C CA . SER A 1 79 ? 41.715 28.377 95.384 1.00 54.74 77 SER A CA 1
ATOM 565 C C . SER A 1 79 ? 41.138 29.774 95.207 1.00 53.47 77 SER A C 1
ATOM 566 O O . SER A 1 79 ? 40.345 29.983 94.287 1.00 53.52 77 SER A O 1
ATOM 569 N N . VAL A 1 80 ? 41.538 30.726 96.056 1.00 52.34 78 VAL A N 1
ATOM 570 C CA . VAL A 1 80 ? 41.031 32.081 95.953 1.00 51.69 78 VAL A CA 1
ATOM 571 C C . VAL A 1 80 ? 42.076 33.081 96.368 1.00 54.30 78 VAL A C 1
ATOM 572 O O . VAL A 1 80 ? 42.884 32.844 97.255 1.00 56.33 78 VAL A O 1
ATOM 576 N N . ARG A 1 81 ? 42.039 34.235 95.746 1.00 55.45 79 ARG A N 1
ATOM 577 C CA . ARG A 1 81 ? 43.164 35.129 95.766 1.00 57.37 79 ARG A CA 1
ATOM 578 C C . ARG A 1 81 ? 42.578 36.560 95.762 1.00 57.78 79 ARG A C 1
ATOM 579 O O . ARG A 1 81 ? 41.438 36.758 95.323 1.00 58.84 79 ARG A O 1
ATOM 587 N N . THR A 1 82 ? 43.269 37.563 96.276 1.00 58.41 80 THR A N 1
ATOM 588 C CA . THR A 1 82 ? 42.600 38.867 96.311 1.00 58.03 80 THR A CA 1
ATOM 589 C C . THR A 1 82 ? 43.152 39.769 95.231 1.00 59.60 80 THR A C 1
ATOM 590 O O . THR A 1 82 ? 44.311 39.655 94.887 1.00 62.60 80 THR A O 1
ATOM 594 N N . ILE A 1 83 ? 42.337 40.640 94.653 1.00 59.30 81 ILE A N 1
ATOM 595 C CA . ILE A 1 83 ? 42.837 41.483 93.561 1.00 60.66 81 ILE A CA 1
ATOM 596 C C . ILE A 1 83 ? 42.334 42.897 93.686 1.00 63.45 81 ILE A C 1
ATOM 597 O O . ILE A 1 83 ? 41.315 43.152 94.329 1.00 63.98 81 ILE A O 1
ATOM 602 N N . LEU A 1 84 ? 43.067 43.808 93.066 1.00 65.73 82 LEU A N 1
ATOM 603 C CA . LEU A 1 84 ? 42.830 45.209 93.173 1.00 69.32 82 LEU A CA 1
ATOM 604 C C . LEU A 1 84 ? 43.153 45.794 91.819 1.00 72.16 82 LEU A C 1
ATOM 605 O O . LEU A 1 84 ? 44.303 45.771 91.414 1.00 72.90 82 LEU A O 1
ATOM 610 N N . GLN A 1 85 ? 42.144 46.302 91.110 1.00 75.61 83 GLN A N 1
ATOM 611 C CA . GLN A 1 85 ? 42.338 46.910 89.766 1.00 79.87 83 GLN A CA 1
ATOM 612 C C . GLN A 1 85 ? 42.061 48.379 89.808 1.00 84.30 83 GLN A C 1
ATOM 613 O O . GLN A 1 85 ? 41.200 48.804 90.548 1.00 86.74 83 GLN A O 1
ATOM 619 N N . ASN A 1 86 ? 42.771 49.165 89.006 1.00 85.31 84 ASN A N 1
ATOM 620 C CA . ASN A 1 86 ? 42.492 50.593 88.916 1.00 85.58 84 ASN A CA 1
ATOM 621 C C . ASN A 1 86 ? 42.974 51.210 87.601 1.00 86.80 84 ASN A C 1
ATOM 622 O O . ASN A 1 86 ? 43.138 50.515 86.599 1.00 86.74 84 ASN A O 1
ATOM 627 N N . ASP A 1 87 ? 43.172 52.534 87.637 1.00 88.70 85 ASP A N 1
ATOM 628 C CA . ASP A 1 87 ? 43.738 53.365 86.542 1.00 89.48 85 ASP A CA 1
ATOM 629 C C . ASP A 1 87 ? 44.889 52.699 85.771 1.00 89.64 85 ASP A C 1
ATOM 630 O O . ASP A 1 87 ? 44.751 52.237 84.626 1.00 89.49 85 ASP A O 1
ATOM 635 N N . HIS A 1 88 ? 46.033 52.661 86.435 1.00 89.19 86 HIS A N 1
ATOM 636 C CA . HIS A 1 88 ? 47.264 52.247 85.831 1.00 88.74 86 HIS A CA 1
ATOM 637 C C . HIS A 1 88 ? 47.782 50.850 86.251 1.00 87.27 86 HIS A C 1
ATOM 638 O O . HIS A 1 88 ? 48.900 50.508 85.901 1.00 87.87 86 HIS A O 1
ATOM 645 N N . SER A 1 89 ? 47.002 50.040 86.975 1.00 85.59 87 SER A N 1
ATOM 646 C CA . SER A 1 89 ? 47.580 48.803 87.572 1.00 83.68 87 SER A CA 1
ATOM 647 C C . SER A 1 89 ? 46.632 47.695 88.036 1.00 81.78 87 SER A C 1
ATOM 648 O O . SER A 1 89 ? 45.617 47.979 88.630 1.00 82.21 87 SER A O 1
ATOM 651 N N . LEU A 1 90 ? 47.021 46.441 87.807 1.00 80.12 88 LEU A N 1
ATOM 652 C CA . LEU A 1 90 ? 46.418 45.278 88.463 1.00 75.20 88 LEU A CA 1
ATOM 653 C C . LEU A 1 90 ? 47.403 44.712 89.505 1.00 73.16 88 LEU A C 1
ATOM 654 O O . LEU A 1 90 ? 48.612 44.747 89.297 1.00 75.33 88 LEU A O 1
ATOM 659 N N . LEU A 1 91 ? 46.893 44.208 90.624 1.00 68.81 89 LEU A N 1
ATOM 660 C CA . LEU A 1 91 ? 47.727 43.538 91.616 1.00 67.64 89 LEU A CA 1
ATOM 661 C C . LEU A 1 91 ? 46.959 42.350 92.096 1.00 64.85 89 LEU A C 1
ATOM 662 O O . LEU A 1 91 ? 45.772 42.467 92.322 1.00 64.99 89 LEU A O 1
ATOM 667 N N . ALA A 1 92 ? 47.602 41.211 92.291 1.00 63.30 90 ALA A N 1
ATOM 668 C CA . ALA A 1 92 ? 46.868 40.059 92.855 1.00 61.12 90 ALA A CA 1
ATOM 669 C C . ALA A 1 92 ? 47.728 39.282 93.903 1.00 61.49 90 ALA A C 1
ATOM 670 O O . ALA A 1 92 ? 48.941 39.167 93.756 1.00 63.14 90 ALA A O 1
ATOM 672 N N . SER A 1 93 ? 47.102 38.789 94.961 1.00 59.97 91 SER A N 1
ATOM 673 C CA . SER A 1 93 ? 47.865 38.201 96.078 1.00 61.87 91 SER A CA 1
ATOM 674 C C . SER A 1 93 ? 48.248 36.765 95.800 1.00 61.46 91 SER A C 1
ATOM 675 O O . SER A 1 93 ? 47.884 36.215 94.784 1.00 61.41 91 SER A O 1
ATOM 678 N N . SER A 1 94 ? 49.002 36.168 96.704 1.00 64.36 92 SER A N 1
ATOM 679 C CA . SER A 1 94 ? 49.223 34.726 96.664 1.00 65.11 92 SER A CA 1
ATOM 680 C C . SER A 1 94 ? 47.885 34.082 96.952 1.00 61.92 92 SER A C 1
ATOM 681 O O . SER A 1 94 ? 46.956 34.773 97.389 1.00 59.45 92 SER A O 1
ATOM 684 N N . TRP A 1 95 ? 47.776 32.779 96.684 1.00 61.88 93 TRP A N 1
ATOM 685 C CA . TRP A 1 95 ? 46.484 32.067 96.803 1.00 60.34 93 TRP A CA 1
ATOM 686 C C . TRP A 1 95 ? 46.261 31.448 98.160 1.00 61.34 93 TRP A C 1
ATOM 687 O O . TRP A 1 95 ? 47.215 31.029 98.805 1.00 66.38 93 TRP A O 1
ATOM 698 N N . ALA A 1 96 ? 45.000 31.360 98.575 1.00 59.83 94 ALA A N 1
ATOM 699 C CA . ALA A 1 96 ? 44.559 30.375 99.580 1.00 60.20 94 ALA A CA 1
ATOM 700 C C . ALA A 1 96 ? 43.924 29.208 98.855 1.00 59.94 94 ALA A C 1
ATOM 701 O O . ALA A 1 96 ? 43.407 29.365 97.745 1.00 59.59 94 ALA A O 1
ATOM 703 N N . SER A 1 97 ? 43.897 28.060 99.504 1.00 60.99 95 SER A N 1
ATOM 704 C CA . SER A 1 97 ? 43.469 26.852 98.885 1.00 60.80 95 SER A CA 1
ATOM 705 C C . SER A 1 97 ? 42.694 25.987 99.862 1.00 61.90 95 SER A C 1
ATOM 706 O O . SER A 1 97 ? 42.881 26.071 101.062 1.00 63.20 95 SER A O 1
ATOM 709 N N . ALA A 1 98 ? 41.848 25.116 99.335 1.00 61.77 96 ALA A N 1
ATOM 710 C CA . ALA A 1 98 ? 41.062 24.236 100.164 1.00 64.57 96 ALA A CA 1
ATOM 711 C C . ALA A 1 98 ? 40.606 23.097 99.314 1.00 65.08 96 ALA A C 1
ATOM 712 O O . ALA A 1 98 ? 40.544 23.225 98.095 1.00 65.13 96 ALA A O 1
ATOM 714 N N . GLU A 1 99 ? 40.226 22.000 99.936 1.00 67.41 97 GLU A N 1
ATOM 715 C CA . GLU A 1 99 ? 39.667 20.918 99.165 1.00 67.99 97 GLU A CA 1
ATOM 716 C C . GLU A 1 99 ? 38.811 19.986 100.001 1.00 69.07 97 GLU A C 1
ATOM 717 O O . GLU A 1 99 ? 39.020 19.855 101.211 1.00 70.40 97 GLU A O 1
ATOM 723 N N . LEU A 1 100 ? 37.850 19.336 99.341 1.00 68.18 98 LEU A N 1
ATOM 724 C CA . LEU A 1 100 ? 37.185 18.164 99.897 1.00 70.57 98 LEU A CA 1
ATOM 725 C C . LEU A 1 100 ? 37.783 16.892 99.308 1.00 73.24 98 LEU A C 1
ATOM 726 O O . LEU A 1 100 ? 37.975 16.786 98.099 1.00 72.68 98 LEU A O 1
ATOM 731 N N . HIS A 1 101 ? 38.099 15.931 100.159 1.00 77.48 99 HIS A N 1
ATOM 732 C CA . HIS A 1 101 ? 38.565 14.625 99.674 1.00 81.49 99 HIS A CA 1
ATOM 733 C C . HIS A 1 101 ? 37.409 13.836 99.010 1.00 80.16 99 HIS A C 1
ATOM 734 O O . HIS A 1 101 ? 36.230 14.113 99.248 1.00 77.45 99 HIS A O 1
ATOM 741 N N . ALA A 1 102 ? 37.759 12.850 98.195 1.00 80.70 100 ALA A N 1
ATOM 742 C CA . ALA A 1 102 ? 36.756 12.012 97.598 1.00 81.15 100 ALA A CA 1
ATOM 743 C C . ALA A 1 102 ? 36.156 11.166 98.709 1.00 84.16 100 ALA A C 1
ATOM 744 O O . ALA A 1 102 ? 36.838 10.839 99.665 1.00 88.31 100 ALA A O 1
ATOM 746 N N . PRO A 1 103 ? 34.870 10.835 98.611 1.00 83.65 101 PRO A N 1
ATOM 747 C CA . PRO A 1 103 ? 34.258 10.063 99.692 1.00 86.33 101 PRO A CA 1
ATOM 748 C C . PRO A 1 103 ? 34.911 8.693 99.844 1.00 90.77 101 PRO A C 1
ATOM 749 O O . PRO A 1 103 ? 35.542 8.207 98.911 1.00 91.72 101 PRO A O 1
ATOM 753 N N . PRO A 1 104 ? 34.781 8.079 101.025 1.00 94.11 102 PRO A N 1
ATOM 754 C CA . PRO A 1 104 ? 35.417 6.781 101.255 1.00 99.08 102 PRO A CA 1
ATOM 755 C C . PRO A 1 104 ? 34.696 5.688 100.496 1.00 101.43 102 PRO A C 1
ATOM 756 O O . PRO A 1 104 ? 33.501 5.808 100.264 1.00 99.73 102 PRO A O 1
ATOM 760 N N . GLY A 1 105 ? 35.431 4.642 100.108 1.00 95.26 103 GLY A N 1
ATOM 761 C CA . GLY A 1 105 ? 34.879 3.510 99.362 1.00 97.20 103 GLY A CA 1
ATOM 762 C C . GLY A 1 105 ? 35.859 2.869 98.375 1.00 100.68 103 GLY A C 1
ATOM 763 O O . GLY A 1 105 ? 36.689 3.558 97.779 1.00 99.57 103 GLY A O 1
ATOM 764 N N . SER A 1 106 ? 35.758 1.545 98.198 1.00 105.38 104 SER A N 1
ATOM 765 C CA . SER A 1 106 ? 36.552 0.806 97.190 1.00 109.40 104 SER A CA 1
ATOM 766 C C . SER A 1 106 ? 36.071 1.129 95.764 1.00 107.07 104 SER A C 1
ATOM 767 O O . SER A 1 106 ? 34.902 1.506 95.572 1.00 104.00 104 SER A O 1
ATOM 770 N N . PRO A 1 107 ? 36.952 0.952 94.753 1.00 109.40 105 PRO A N 1
ATOM 771 C CA . PRO A 1 107 ? 36.748 1.540 93.394 1.00 106.34 105 PRO A CA 1
ATOM 772 C C . PRO A 1 107 ? 35.554 0.940 92.633 1.00 105.27 105 PRO A C 1
ATOM 773 O O . PRO A 1 107 ? 34.760 1.676 92.023 1.00 101.02 105 PRO A O 1
ATOM 777 N N . GLY A 1 108 ? 35.438 -0.389 92.675 1.00 108.59 106 GLY A N 1
ATOM 778 C CA . GLY A 1 108 ? 34.375 -1.088 91.964 1.00 107.85 106 GLY A CA 1
ATOM 779 C C . GLY A 1 108 ? 33.112 -1.277 92.779 1.00 105.61 106 GLY A C 1
ATOM 780 O O . GLY A 1 108 ? 32.165 -1.916 92.329 1.00 106.49 106 GLY A O 1
ATOM 781 N N . THR A 1 109 ? 33.098 -0.724 93.987 1.00 103.45 107 THR A N 1
ATOM 782 C CA . THR A 1 109 ? 31.898 -0.747 94.819 1.00 100.52 107 THR A CA 1
ATOM 783 C C . THR A 1 109 ? 30.887 0.214 94.218 1.00 95.40 107 THR A C 1
ATOM 784 O O . THR A 1 109 ? 29.693 0.168 94.528 1.00 94.59 107 THR A O 1
ATOM 788 N N . SER A 1 110 ? 31.359 1.072 93.327 1.00 91.47 108 SER A N 1
ATOM 789 C CA . SER A 1 110 ? 30.510 2.153 92.878 1.00 86.37 108 SER A CA 1
ATOM 790 C C . SER A 1 110 ? 29.638 1.848 91.677 1.00 84.95 108 SER A C 1
ATOM 791 O O . SER A 1 110 ? 30.079 1.239 90.710 1.00 87.78 108 SER A O 1
ATOM 794 N N . ILE A 1 111 ? 28.398 2.305 91.759 1.00 81.15 109 ILE A N 1
ATOM 795 C CA . ILE A 1 111 ? 27.468 2.289 90.651 1.00 78.63 109 ILE A CA 1
ATOM 796 C C . ILE A 1 111 ? 28.133 2.671 89.353 1.00 77.46 109 ILE A C 1
ATOM 797 O O . ILE A 1 111 ? 29.081 3.472 89.341 1.00 76.25 109 ILE A O 1
ATOM 802 N N . VAL A 1 112 ? 27.623 2.120 88.252 1.00 77.69 110 VAL A N 1
ATOM 803 C CA . VAL A 1 112 ? 28.189 2.398 86.925 1.00 76.92 110 VAL A CA 1
ATOM 804 C C . VAL A 1 112 ? 27.119 2.513 85.867 1.00 75.95 110 VAL A C 1
ATOM 805 O O . VAL A 1 112 ? 26.041 1.975 86.020 1.00 77.23 110 VAL A O 1
ATOM 809 N N . ASN A 1 113 ? 27.440 3.233 84.799 1.00 75.36 111 ASN A N 1
ATOM 810 C CA . ASN A 1 113 ? 26.517 3.541 83.697 1.00 74.81 111 ASN A CA 1
ATOM 811 C C . ASN A 1 113 ? 25.171 4.191 83.955 1.00 70.38 111 ASN A C 1
ATOM 812 O O . ASN A 1 113 ? 24.230 3.920 83.242 1.00 72.32 111 ASN A O 1
ATOM 817 N N . LEU A 1 114 ? 25.076 5.053 84.948 1.00 67.01 112 LEU A N 1
ATOM 818 C CA . LEU A 1 114 ? 23.795 5.758 85.239 1.00 64.67 112 LEU A CA 1
ATOM 819 C C . LEU A 1 114 ? 23.241 6.544 84.043 1.00 64.30 112 LEU A C 1
ATOM 820 O O . LEU A 1 114 ? 23.881 7.474 83.578 1.00 63.16 112 LEU A O 1
ATOM 825 N N . THR A 1 115 ? 22.047 6.196 83.576 1.00 66.53 113 THR A N 1
ATOM 826 C CA . THR A 1 115 ? 21.341 6.987 82.545 1.00 68.38 113 THR A CA 1
ATOM 827 C C . THR A 1 115 ? 20.036 7.528 83.144 1.00 67.69 113 THR A C 1
ATOM 828 O O . THR A 1 115 ? 19.399 6.860 83.961 1.00 69.72 113 THR A O 1
ATOM 832 N N . CYS A 1 116 ? 19.649 8.740 82.777 1.00 66.78 114 CYS A N 1
ATOM 833 C CA . CYS A 1 116 ? 18.396 9.286 83.286 1.00 66.98 114 CYS A CA 1
ATOM 834 C C . CYS A 1 116 ? 17.599 9.901 82.174 1.00 66.96 114 CYS A C 1
ATOM 835 O O . CYS A 1 116 ? 18.161 10.450 81.257 1.00 66.95 114 CYS A O 1
ATOM 838 N N . THR A 1 117 ? 16.280 9.790 82.277 1.00 68.48 115 THR A N 1
ATOM 839 C CA . THR A 1 117 ? 15.359 10.199 81.250 1.00 69.53 115 THR A CA 1
ATOM 840 C C . THR A 1 117 ? 14.143 10.883 81.854 1.00 70.33 115 THR A C 1
ATOM 841 O O . THR A 1 117 ? 13.509 10.345 82.754 1.00 72.59 115 THR A O 1
ATOM 845 N N . THR A 1 118 ? 13.821 12.049 81.310 1.00 69.66 116 THR A N 1
ATOM 846 C CA . THR A 1 118 ? 12.622 12.834 81.605 1.00 70.38 116 THR A CA 1
ATOM 847 C C . THR A 1 118 ? 11.539 12.672 80.499 1.00 71.79 116 THR A C 1
ATOM 848 O O . THR A 1 118 ? 11.853 12.364 79.342 1.00 71.80 116 THR A O 1
ATOM 852 N N . ASN A 1 119 ? 10.273 12.897 80.872 1.00 73.09 117 ASN A N 1
ATOM 853 C CA . ASN A 1 119 ? 9.110 12.875 79.951 1.00 73.83 117 ASN A CA 1
ATOM 854 C C . ASN A 1 119 ? 7.949 13.670 80.566 1.00 75.23 117 ASN A C 1
ATOM 855 O O . ASN A 1 119 ? 7.809 13.723 81.774 1.00 74.24 117 ASN A O 1
ATOM 860 N N . THR A 1 120 ? 7.157 14.323 79.734 1.00 77.43 118 THR A N 1
ATOM 861 C CA . THR A 1 120 ? 6.092 15.203 80.205 1.00 80.86 118 THR A CA 1
ATOM 862 C C . THR A 1 120 ? 4.737 14.556 79.955 1.00 87.02 118 THR A C 1
ATOM 863 O O . THR A 1 120 ? 4.552 13.849 78.977 1.00 88.77 118 THR A O 1
ATOM 867 N N . THR A 1 121 ? 3.782 14.798 80.832 1.00 92.27 119 THR A N 1
ATOM 868 C CA . THR A 1 121 ? 2.431 14.336 80.596 1.00 99.51 119 THR A CA 1
ATOM 869 C C . THR A 1 121 ? 1.473 15.419 81.035 1.00 104.81 119 THR A C 1
ATOM 870 O O . THR A 1 121 ? 1.893 16.457 81.555 1.00 102.86 119 THR A O 1
ATOM 874 N N . GLU A 1 122 ? 0.186 15.201 80.819 1.00 112.61 120 GLU A N 1
ATOM 875 C CA . GLU A 1 122 ? -0.751 16.219 81.184 1.00 119.88 120 GLU A CA 1
ATOM 876 C C . GLU A 1 122 ? -1.583 15.776 82.355 1.00 126.86 120 GLU A C 1
ATOM 877 O O . GLU A 1 122 ? -2.177 14.698 82.316 1.00 129.66 120 GLU A O 1
ATOM 883 N N . ASP A 1 123 ? -1.579 16.589 83.419 1.00 107.17 121 ASP A N 1
ATOM 884 C CA . ASP A 1 123 ? -2.549 16.462 84.517 1.00 111.41 121 ASP A CA 1
ATOM 885 C C . ASP A 1 123 ? -3.946 16.571 83.911 1.00 113.82 121 ASP A C 1
ATOM 886 O O . ASP A 1 123 ? -4.335 17.637 83.420 1.00 114.28 121 ASP A O 1
ATOM 891 N N . ASN A 1 124 ? -4.691 15.473 83.910 1.00 116.95 122 ASN A N 1
ATOM 892 C CA . ASN A 1 124 ? -6.038 15.492 83.329 1.00 119.89 122 ASN A CA 1
ATOM 893 C C . ASN A 1 124 ? -7.143 15.912 84.331 1.00 121.59 122 ASN A C 1
ATOM 894 O O . ASN A 1 124 ? -8.324 15.585 84.159 1.00 121.52 122 ASN A O 1
ATOM 899 N N . TYR A 1 125 ? -6.731 16.650 85.364 1.00 123.69 123 TYR A N 1
ATOM 900 C CA . TYR A 1 125 ? -7.653 17.279 86.306 1.00 125.80 123 TYR A CA 1
ATOM 901 C C . TYR A 1 125 ? -7.253 18.763 86.533 1.00 126.12 123 TYR A C 1
ATOM 902 O O . TYR A 1 125 ? -6.721 19.411 85.618 1.00 126.19 123 TYR A O 1
ATOM 911 N N . SER A 1 126 ? -7.546 19.291 87.729 1.00 126.39 124 SER A N 1
ATOM 912 C CA . SER A 1 126 ? -7.067 20.622 88.195 1.00 126.52 124 SER A CA 1
ATOM 913 C C . SER A 1 126 ? -7.699 21.898 87.577 1.00 126.78 124 SER A C 1
ATOM 914 O O . SER A 1 126 ? -7.402 22.999 88.041 1.00 126.94 124 SER A O 1
ATOM 917 N N . ARG A 1 127 ? -8.542 21.756 86.543 1.00 126.80 125 ARG A N 1
ATOM 918 C CA . ARG A 1 127 ? -9.243 22.912 85.899 1.00 126.41 125 ARG A CA 1
ATOM 919 C C . ARG A 1 127 ? -8.351 24.132 85.532 1.00 125.67 125 ARG A C 1
ATOM 920 O O . ARG A 1 127 ? -8.544 25.244 86.053 1.00 125.67 125 ARG A O 1
ATOM 928 N N . LEU A 1 128 ? -7.433 23.922 84.585 1.00 124.12 126 LEU A N 1
ATOM 929 C CA . LEU A 1 128 ? -6.299 24.826 84.336 1.00 122.32 126 LEU A CA 1
ATOM 930 C C . LEU A 1 128 ? -5.203 23.919 83.771 1.00 120.61 126 LEU A C 1
ATOM 931 O O . LEU A 1 128 ? -4.828 22.916 84.416 1.00 120.60 126 LEU A O 1
ATOM 936 N N . ARG A 1 129 ? -4.712 24.231 82.568 1.00 117.72 127 ARG A N 1
ATOM 937 C CA . ARG A 1 129 ? -3.702 23.364 81.920 1.00 114.78 127 ARG A CA 1
ATOM 938 C C . ARG A 1 129 ? -2.217 23.556 82.369 1.00 111.61 127 ARG A C 1
ATOM 939 O O . ARG A 1 129 ? -1.489 24.415 81.847 1.00 111.37 127 ARG A O 1
ATOM 947 N N . SER A 1 130 ? -1.805 22.758 83.362 1.00 106.93 128 SER A N 1
ATOM 948 C CA . SER A 1 130 ? -0.403 22.612 83.723 1.00 101.90 128 SER A CA 1
ATOM 949 C C . SER A 1 130 ? 0.026 21.155 83.440 1.00 98.67 128 SER A C 1
ATOM 950 O O . SER A 1 130 ? -0.792 20.322 83.009 1.00 98.40 128 SER A O 1
ATOM 953 N N . TYR A 1 131 ? 1.303 20.854 83.645 1.00 110.71 129 TYR A N 1
ATOM 954 C CA . TYR A 1 131 ? 1.866 19.606 83.146 1.00 102.64 129 TYR A CA 1
ATOM 955 C C . TYR A 1 131 ? 2.652 18.882 84.208 1.00 97.86 129 TYR A C 1
ATOM 956 O O . TYR A 1 131 ? 2.927 19.433 85.262 1.00 97.70 129 TYR A O 1
ATOM 965 N N . GLN A 1 132 ? 3.059 17.660 83.909 1.00 93.19 130 GLN A N 1
ATOM 966 C CA . GLN A 1 132 ? 3.778 16.870 84.884 1.00 89.50 130 GLN A CA 1
ATOM 967 C C . GLN A 1 132 ? 5.028 16.209 84.306 1.00 83.72 130 GLN A C 1
ATOM 968 O O . GLN A 1 132 ? 5.030 15.790 83.149 1.00 82.86 130 GLN A O 1
ATOM 974 N N . VAL A 1 133 ? 6.079 16.106 85.120 1.00 78.72 131 VAL A N 1
ATOM 975 C CA . VAL A 1 133 ? 7.349 15.532 84.677 1.00 73.85 131 VAL A CA 1
ATOM 976 C C . VAL A 1 133 ? 7.786 14.306 85.474 1.00 72.85 131 VAL A C 1
ATOM 977 O O . VAL A 1 133 ? 7.974 14.382 86.668 1.00 73.16 131 VAL A O 1
ATOM 981 N N . SER A 1 134 ? 7.988 13.190 84.788 1.00 72.12 132 SER A N 1
ATOM 982 C CA . SER A 1 134 ? 8.446 11.973 85.410 1.00 72.07 132 SER A CA 1
ATOM 983 C C . SER A 1 134 ? 9.952 11.914 85.213 1.00 69.48 132 SER A C 1
ATOM 984 O O . SER A 1 134 ? 10.498 12.707 84.453 1.00 69.13 132 SER A O 1
ATOM 987 N N . LEU A 1 135 ? 10.613 10.964 85.879 1.00 69.47 133 LEU A N 1
ATOM 988 C CA . LEU A 1 135 ? 12.058 10.751 85.773 1.00 66.10 133 LEU A CA 1
ATOM 989 C C . LEU A 1 135 ? 12.290 9.258 85.923 1.00 67.58 133 LEU A C 1
ATOM 990 O O . LEU A 1 135 ? 11.652 8.620 86.721 1.00 70.19 133 LEU A O 1
ATOM 995 N N . HIS A 1 136 ? 13.201 8.705 85.148 1.00 67.14 134 HIS A N 1
ATOM 996 C CA . HIS A 1 136 ? 13.437 7.269 85.137 1.00 68.78 134 HIS A CA 1
ATOM 997 C C . HIS A 1 136 ? 14.947 7.047 84.977 1.00 67.31 134 HIS A C 1
ATOM 998 O O . HIS A 1 136 ? 15.537 7.478 83.970 1.00 66.00 134 HIS A O 1
ATOM 1005 N N . CYS A 1 137 ? 15.581 6.440 85.988 1.00 66.83 135 CYS A N 1
ATOM 1006 C CA . CYS A 1 137 ? 17.002 6.149 85.911 1.00 66.33 135 CYS A CA 1
ATOM 1007 C C . CYS A 1 137 ? 17.319 4.673 86.024 1.00 69.03 135 CYS A C 1
ATOM 1008 O O . CYS A 1 137 ? 16.625 3.918 86.721 1.00 73.39 135 CYS A O 1
ATOM 1011 N N . THR A 1 138 ? 18.351 4.245 85.316 1.00 68.11 136 THR A N 1
ATOM 1012 C CA . THR A 1 138 ? 18.899 2.924 85.539 1.00 69.55 136 THR A CA 1
ATOM 1013 C C . THR A 1 138 ? 20.425 3.027 85.653 1.00 69.78 136 THR A C 1
ATOM 1014 O O . THR A 1 138 ? 21.016 3.998 85.179 1.00 67.53 136 THR A O 1
ATOM 1018 N N . TRP A 1 139 ? 21.048 2.019 86.274 1.00 72.53 137 TRP A N 1
ATOM 1019 C CA . TRP A 1 139 ? 22.513 1.902 86.381 1.00 72.70 137 TRP A CA 1
ATOM 1020 C C . TRP A 1 139 ? 22.816 0.422 86.619 1.00 78.39 137 TRP A C 1
ATOM 1021 O O . TRP A 1 139 ? 21.912 -0.383 86.803 1.00 82.07 137 TRP A O 1
ATOM 1032 N N . MET A 1 140 ? 24.087 0.059 86.636 1.00 80.62 138 MET A N 1
ATOM 1033 C CA . MET A 1 140 ? 24.474 -1.294 86.954 1.00 85.48 138 MET A CA 1
ATOM 1034 C C . MET A 1 140 ? 25.334 -1.248 88.210 1.00 85.56 138 MET A C 1
ATOM 1035 O O . MET A 1 140 ? 25.800 -0.178 88.603 1.00 80.78 138 MET A O 1
ATOM 1040 N N . VAL A 1 141 ? 25.557 -2.412 88.823 1.00 90.28 139 VAL A N 1
ATOM 1041 C CA . VAL A 1 141 ? 25.983 -2.459 90.211 1.00 90.82 139 VAL A CA 1
ATOM 1042 C C . VAL A 1 141 ? 27.474 -2.267 90.457 1.00 91.44 139 VAL A C 1
ATOM 1043 O O . VAL A 1 141 ? 27.881 -1.950 91.585 1.00 90.94 139 VAL A O 1
ATOM 1047 N N . GLY A 1 142 ? 28.295 -2.454 89.426 1.00 92.85 140 GLY A N 1
ATOM 1048 C CA . GLY A 1 142 ? 29.756 -2.260 89.587 1.00 93.82 140 GLY A CA 1
ATOM 1049 C C . GLY A 1 142 ? 30.436 -3.481 90.189 1.00 98.94 140 GLY A C 1
ATOM 1050 O O . GLY A 1 142 ? 29.916 -4.076 91.137 1.00 100.20 140 GLY A O 1
ATOM 1051 N N . THR A 1 143 ? 31.622 -3.814 89.671 1.00 101.75 141 THR A N 1
ATOM 1052 C CA . THR A 1 143 ? 32.143 -5.189 89.749 1.00 108.73 141 THR A CA 1
ATOM 1053 C C . THR A 1 143 ? 32.546 -5.679 91.127 1.00 111.59 141 THR A C 1
ATOM 1054 O O . THR A 1 143 ? 32.550 -6.870 91.359 1.00 118.01 141 THR A O 1
ATOM 1058 N N . ASP A 1 144 ? 32.899 -4.770 92.031 1.00 108.41 142 ASP A N 1
ATOM 1059 C CA . ASP A 1 144 ? 33.397 -5.160 93.357 1.00 111.43 142 ASP A CA 1
ATOM 1060 C C . ASP A 1 144 ? 32.340 -5.125 94.454 1.00 110.00 142 ASP A C 1
ATOM 1061 O O . ASP A 1 144 ? 32.587 -5.576 95.564 1.00 113.16 142 ASP A O 1
ATOM 1066 N N . ALA A 1 145 ? 31.172 -4.579 94.141 1.00 105.68 143 ALA A N 1
ATOM 1067 C CA . ALA A 1 145 ? 30.077 -4.477 95.104 1.00 104.68 143 ALA A CA 1
ATOM 1068 C C . ALA A 1 145 ? 29.831 -5.797 95.837 1.00 111.18 143 ALA A C 1
ATOM 1069 O O . ALA A 1 145 ? 29.710 -6.839 95.211 1.00 114.79 143 ALA A O 1
ATOM 1071 N N . PRO A 1 146 ? 29.737 -5.748 97.172 1.00 112.72 144 PRO A N 1
ATOM 1072 C CA . PRO A 1 146 ? 29.491 -6.978 97.903 1.00 119.20 144 PRO A CA 1
ATOM 1073 C C . PRO A 1 146 ? 28.023 -7.340 97.745 1.00 120.30 144 PRO A C 1
ATOM 1074 O O . PRO A 1 146 ? 27.191 -6.452 97.517 1.00 114.71 144 PRO A O 1
ATOM 1078 N N . GLU A 1 147 ? 27.716 -8.635 97.847 1.00 127.70 145 GLU A N 1
ATOM 1079 C CA . GLU A 1 147 ? 26.375 -9.154 97.544 1.00 129.98 145 GLU A CA 1
ATOM 1080 C C . GLU A 1 147 ? 25.237 -8.444 98.303 1.00 127.19 145 GLU A C 1
ATOM 1081 O O . GLU A 1 147 ? 24.254 -8.010 97.687 1.00 124.65 145 GLU A O 1
ATOM 1087 N N . ASP A 1 148 ? 25.398 -8.284 99.619 1.00 127.85 146 ASP A N 1
ATOM 1088 C CA . ASP A 1 148 ? 24.423 -7.565 100.463 1.00 124.93 146 ASP A CA 1
ATOM 1089 C C . ASP A 1 148 ? 24.260 -6.021 100.251 1.00 116.63 146 ASP A C 1
ATOM 1090 O O . ASP A 1 148 ? 23.524 -5.370 100.991 1.00 114.94 146 ASP A O 1
ATOM 1095 N N . THR A 1 149 ? 24.934 -5.426 99.280 1.00 110.89 147 THR A N 1
ATOM 1096 C CA . THR A 1 149 ? 24.883 -3.976 99.212 1.00 103.91 147 THR A CA 1
ATOM 1097 C C . THR A 1 149 ? 23.605 -3.400 98.583 1.00 100.62 147 THR A C 1
ATOM 1098 O O . THR A 1 149 ? 23.069 -3.946 97.617 1.00 101.39 147 THR A O 1
ATOM 1102 N N . GLN A 1 150 ? 23.132 -2.288 99.140 1.00 96.58 148 GLN A N 1
ATOM 1103 C CA . GLN A 1 150 ? 21.936 -1.657 98.648 1.00 93.79 148 GLN A CA 1
ATOM 1104 C C . GLN A 1 150 ? 22.190 -0.240 98.204 1.00 88.59 148 GLN A C 1
ATOM 1105 O O . GLN A 1 150 ? 22.857 0.534 98.901 1.00 88.31 148 GLN A O 1
ATOM 1111 N N . TYR A 1 151 ? 21.641 0.110 97.050 1.00 84.72 149 TYR A N 1
ATOM 1112 C CA . TYR A 1 151 ? 21.861 1.412 96.473 1.00 79.34 149 TYR A CA 1
ATOM 1113 C C . TYR A 1 151 ? 20.602 2.290 96.621 1.00 77.65 149 TYR A C 1
ATOM 1114 O O . TYR A 1 151 ? 19.488 1.796 96.596 1.00 79.82 149 TYR A O 1
ATOM 1123 N N . PHE A 1 152 ? 20.793 3.594 96.755 1.00 74.07 150 PHE A N 1
ATOM 1124 C CA . PHE A 1 152 ? 19.679 4.500 96.942 1.00 73.15 150 PHE A CA 1
ATOM 1125 C C . PHE A 1 152 ? 19.833 5.740 96.072 1.00 69.06 150 PHE A C 1
ATOM 1126 O O . PHE A 1 152 ? 20.909 6.327 95.982 1.00 66.42 150 PHE A O 1
ATOM 1134 N N . LEU A 1 153 ? 18.760 6.169 95.444 1.00 68.84 151 LEU A N 1
ATOM 1135 C CA . LEU A 1 153 ? 18.887 7.327 94.567 1.00 66.61 151 LEU A CA 1
ATOM 1136 C C . LEU A 1 153 ? 18.188 8.598 95.065 1.00 66.37 151 LEU A C 1
ATOM 1137 O O . LEU A 1 153 ? 17.044 8.548 95.551 1.00 69.37 151 LEU A O 1
ATOM 1142 N N . TYR A 1 154 ? 18.912 9.715 95.024 1.00 63.07 152 TYR A N 1
ATOM 1143 C CA . TYR A 1 154 ? 18.309 11.000 95.333 1.00 63.01 152 TYR A CA 1
ATOM 1144 C C . TYR A 1 154 ? 18.403 11.919 94.113 1.00 60.04 152 TYR A C 1
ATOM 1145 O O . TYR A 1 154 ? 19.335 11.798 93.305 1.00 58.30 152 TYR A O 1
ATOM 1154 N N . TYR A 1 155 ? 17.443 12.829 93.966 1.00 59.65 153 TYR A N 1
ATOM 1155 C CA . TYR A 1 155 ? 17.550 13.863 92.923 1.00 56.93 153 TYR A CA 1
ATOM 1156 C C . TYR A 1 155 ? 17.363 15.260 93.471 1.00 57.31 153 TYR A C 1
ATOM 1157 O O . TYR A 1 155 ? 16.786 15.449 94.547 1.00 60.69 153 TYR A O 1
ATOM 1166 N N . ARG A 1 156 ? 17.828 16.244 92.716 1.00 55.43 154 ARG A N 1
ATOM 1167 C CA . ARG A 1 156 ? 17.599 17.624 93.082 1.00 56.02 154 ARG A CA 1
ATOM 1168 C C . ARG A 1 156 ? 17.301 18.510 91.891 1.00 55.69 154 ARG A C 1
ATOM 1169 O O . ARG A 1 156 ? 17.981 18.442 90.852 1.00 52.95 154 ARG A O 1
ATOM 1177 N N . TYR A 1 157 ? 16.314 19.380 92.056 1.00 56.92 155 TYR A N 1
ATOM 1178 C CA . TYR A 1 157 ? 16.062 20.364 91.073 1.00 56.73 155 TYR A CA 1
ATOM 1179 C C . TYR A 1 157 ? 15.839 21.645 91.795 1.00 60.23 155 TYR A C 1
ATOM 1180 O O . TYR A 1 157 ? 15.014 21.711 92.704 1.00 63.03 155 TYR A O 1
ATOM 1189 N N . GLY A 1 158 ? 16.610 22.672 91.424 1.00 61.43 156 GLY A N 1
ATOM 1190 C CA . GLY A 1 158 ? 16.610 23.912 92.177 1.00 64.26 156 GLY A CA 1
ATOM 1191 C C . GLY A 1 158 ? 16.668 23.541 93.639 1.00 67.19 156 GLY A C 1
ATOM 1192 O O . GLY A 1 158 ? 17.515 22.740 94.074 1.00 66.08 156 GLY A O 1
ATOM 1193 N N . SER A 1 159 ? 15.734 24.052 94.413 1.00 70.88 157 SER A N 1
ATOM 1194 C CA . SER A 1 159 ? 15.866 23.936 95.854 1.00 73.66 157 SER A CA 1
ATOM 1195 C C . SER A 1 159 ? 15.258 22.648 96.430 1.00 72.98 157 SER A C 1
ATOM 1196 O O . SER A 1 159 ? 15.363 22.406 97.616 1.00 74.02 157 SER A O 1
ATOM 1199 N N . TRP A 1 160 ? 14.673 21.809 95.578 1.00 71.29 158 TRP A N 1
ATOM 1200 C CA . TRP A 1 160 ? 13.941 20.645 96.054 1.00 72.03 158 TRP A CA 1
ATOM 1201 C C . TRP A 1 160 ? 14.644 19.307 95.808 1.00 69.23 158 TRP A C 1
ATOM 1202 O O . TRP A 1 160 ? 14.932 18.948 94.688 1.00 65.29 158 TRP A O 1
ATOM 1213 N N . THR A 1 161 ? 14.868 18.560 96.885 1.00 71.35 159 THR A N 1
ATOM 1214 C CA . THR A 1 161 ? 15.574 17.281 96.840 1.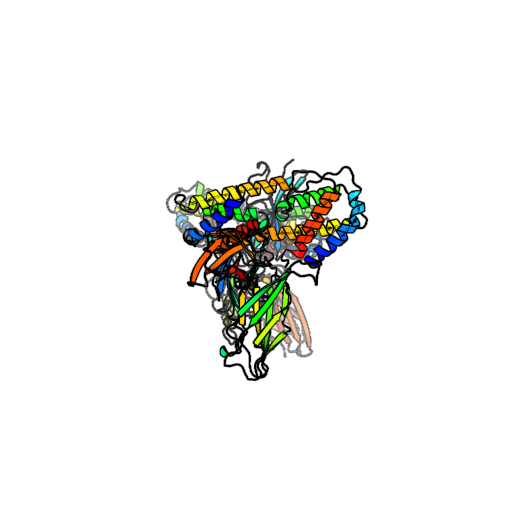00 70.08 159 THR A CA 1
ATOM 1215 C C . THR A 1 161 ? 14.631 16.161 97.293 1.00 72.53 159 THR A C 1
ATOM 1216 O O . THR A 1 161 ? 13.950 16.310 98.311 1.00 75.97 159 THR A O 1
ATOM 1220 N N . GLU A 1 162 ? 14.589 15.043 96.560 1.00 71.10 160 GLU A N 1
ATOM 1221 C CA . GLU A 1 162 ? 13.733 13.892 96.965 1.00 72.94 160 GLU A CA 1
ATOM 1222 C C . GLU A 1 162 ? 14.530 12.607 96.923 1.00 71.96 160 GLU A C 1
ATOM 1223 O O . GLU A 1 162 ? 15.500 12.483 96.167 1.00 70.72 160 GLU A O 1
ATOM 1229 N N . GLU A 1 163 ? 14.104 11.635 97.696 1.00 73.35 161 GLU A N 1
ATOM 1230 C CA . GLU A 1 163 ? 14.722 10.352 97.651 1.00 73.73 161 GLU A CA 1
ATOM 1231 C C . GLU A 1 163 ? 13.780 9.346 96.970 1.00 75.01 161 GLU A C 1
ATOM 1232 O O . GLU A 1 163 ? 12.580 9.435 97.099 1.00 76.74 161 GLU A O 1
ATOM 1238 N N . CYS A 1 164 ? 14.327 8.403 96.227 1.00 74.85 162 CYS A N 1
ATOM 1239 C CA . CYS A 1 164 ? 13.493 7.557 95.408 1.00 77.08 162 CYS A CA 1
ATOM 1240 C C . CYS A 1 164 ? 12.625 6.663 96.242 1.00 82.73 162 CYS A C 1
ATOM 1241 O O . CYS A 1 164 ? 13.059 6.107 97.277 1.00 84.21 162 CYS A O 1
ATOM 1244 N N . GLN A 1 165 ? 11.382 6.536 95.791 1.00 85.94 163 GLN A N 1
ATOM 1245 C CA . GLN A 1 165 ? 10.368 5.776 96.495 1.00 91.24 163 GLN A CA 1
ATOM 1246 C C . GLN A 1 165 ? 10.157 4.411 95.852 1.00 93.85 163 GLN A C 1
ATOM 1247 O O . GLN A 1 165 ? 9.883 3.416 96.549 1.00 98.50 163 GLN A O 1
ATOM 1253 N N . GLU A 1 166 ? 10.291 4.321 94.539 1.00 91.33 164 GLU A N 1
ATOM 1254 C CA . GLU A 1 166 ? 9.958 3.035 93.942 1.00 94.98 164 GLU A CA 1
ATOM 1255 C C . GLU A 1 166 ? 10.943 2.490 92.950 1.00 92.29 164 GLU A C 1
ATOM 1256 O O . GLU A 1 166 ? 11.053 2.987 91.849 1.00 90.44 164 GLU A O 1
ATOM 1262 N N . TYR A 1 167 ? 11.661 1.453 93.365 1.00 93.65 165 TYR A N 1
ATOM 1263 C CA . TYR A 1 167 ? 12.794 0.958 92.608 1.00 91.42 165 TYR A CA 1
ATOM 1264 C C . TYR A 1 167 ? 12.472 -0.286 91.854 1.00 95.98 165 TYR A C 1
ATOM 1265 O O . TYR A 1 167 ? 11.386 -0.867 91.966 1.00 100.24 165 TYR A O 1
ATOM 1274 N N . SER A 1 168 ? 13.470 -0.736 91.124 1.00 95.61 166 SER A N 1
ATOM 1275 C CA . SER A 1 168 ? 13.356 -1.960 90.394 1.00 100.08 166 SER A CA 1
ATOM 1276 C C . SER A 1 168 ? 14.672 -2.755 90.566 1.00 101.81 166 SER A C 1
ATOM 1277 O O . SER A 1 168 ? 15.769 -2.264 90.284 1.00 98.90 166 SER A O 1
ATOM 1280 N N . MET A 1 169 ? 14.545 -3.965 91.096 1.00 107.74 167 MET A N 1
ATOM 1281 C CA . MET A 1 169 ? 15.685 -4.716 91.578 1.00 110.02 167 MET A CA 1
ATOM 1282 C C . MET A 1 169 ? 16.126 -5.840 90.642 1.00 113.31 167 MET A C 1
ATOM 1283 O O . MET A 1 169 ? 15.338 -6.353 89.865 1.00 114.44 167 MET A O 1
ATOM 1288 N N . ASP A 1 170 ? 17.415 -6.176 90.720 1.00 113.96 168 ASP A N 1
ATOM 1289 C CA . ASP A 1 170 ? 18.012 -7.262 89.950 1.00 118.27 168 ASP A CA 1
ATOM 1290 C C . ASP A 1 170 ? 17.688 -8.536 90.675 1.00 125.45 168 ASP A C 1
ATOM 1291 O O . ASP A 1 170 ? 17.287 -8.484 91.832 1.00 127.33 168 ASP A O 1
ATOM 1296 N N . THR A 1 171 ? 17.890 -9.682 90.030 1.00 130.48 169 THR A N 1
ATOM 1297 C CA . THR A 1 171 ? 17.430 -10.947 90.626 1.00 138.10 169 THR A CA 1
ATOM 1298 C C . THR A 1 171 ? 18.273 -11.465 91.823 1.00 141.05 169 THR A C 1
ATOM 1299 O O . THR A 1 171 ? 18.479 -12.690 91.991 1.00 147.93 169 THR A O 1
ATOM 1303 N N . LEU A 1 172 ? 18.768 -10.510 92.630 1.00 135.78 170 LEU A N 1
ATOM 1304 C CA . LEU A 1 172 ? 19.220 -10.834 94.021 1.00 138.58 170 LEU A CA 1
ATOM 1305 C C . LEU A 1 172 ? 19.411 -9.515 94.816 1.00 131.60 170 LEU A C 1
ATOM 1306 O O . LEU A 1 172 ? 20.646 -9.021 95.186 1.00 128.94 170 LEU A O 1
ATOM 1311 N N . GLY A 1 173 ? 18.164 -8.906 95.043 1.00 129.60 171 GLY A N 1
ATOM 1312 C CA . GLY A 1 173 ? 18.096 -7.783 95.974 1.00 125.72 171 GLY A CA 1
ATOM 1313 C C . GLY A 1 173 ? 18.418 -6.377 95.446 1.00 118.55 171 GLY A C 1
ATOM 1314 O O . GLY A 1 173 ? 17.704 -5.415 95.752 1.00 115.64 171 GLY A O 1
ATOM 1315 N N . ARG A 1 174 ? 19.491 -6.232 94.675 1.00 115.76 172 ARG A N 1
ATOM 1316 C CA . ARG A 1 174 ? 20.064 -4.892 94.472 1.00 109.48 172 ARG A CA 1
ATOM 1317 C C . ARG A 1 174 ? 19.298 -3.922 93.524 1.00 104.62 172 ARG A C 1
ATOM 1318 O O . ARG A 1 174 ? 18.937 -4.261 92.383 1.00 105.49 172 ARG A O 1
ATOM 1326 N N . ASN A 1 175 ? 19.068 -2.706 94.011 1.00 100.15 173 ASN A N 1
ATOM 1327 C CA . ASN A 1 175 ? 18.411 -1.677 93.206 1.00 95.44 173 ASN A CA 1
ATOM 1328 C C . ASN A 1 175 ? 19.194 -1.369 91.947 1.00 92.55 173 ASN A C 1
ATOM 1329 O O . ASN A 1 175 ? 20.386 -1.116 92.009 1.00 90.33 173 ASN A O 1
ATOM 1334 N N . ILE A 1 176 ? 18.521 -1.398 90.805 1.00 92.82 174 ILE A N 1
ATOM 1335 C CA . ILE A 1 176 ? 19.196 -1.186 89.551 1.00 92.65 174 ILE A CA 1
ATOM 1336 C C . ILE A 1 176 ? 18.456 -0.118 88.738 1.00 90.52 174 ILE A C 1
ATOM 1337 O O . ILE A 1 176 ? 18.943 0.360 87.713 1.00 88.84 174 ILE A O 1
ATOM 1342 N N . ALA A 1 177 ? 17.300 0.301 89.235 1.00 91.03 175 ALA A N 1
ATOM 1343 C CA . ALA A 1 177 ? 16.499 1.284 88.526 1.00 89.03 175 ALA A CA 1
ATOM 1344 C C . ALA A 1 177 ? 15.660 2.126 89.474 1.00 88.35 175 ALA A C 1
ATOM 1345 O O . ALA A 1 177 ? 15.396 1.723 90.606 1.00 90.71 175 ALA A O 1
ATOM 1347 N N . CYS A 1 178 ? 15.224 3.291 89.007 1.00 85.97 176 CYS A N 1
ATOM 1348 C CA . CYS A 1 178 ? 14.307 4.100 89.801 1.00 85.92 176 CYS A CA 1
ATOM 1349 C C . CYS A 1 178 ? 13.241 4.803 88.942 1.00 85.20 176 CYS A C 1
ATOM 1350 O O . CYS A 1 178 ? 13.491 5.140 87.767 1.00 83.85 176 CYS A O 1
ATOM 1353 N N . TRP A 1 179 ? 12.049 4.997 89.516 1.00 85.50 177 TRP A N 1
ATOM 1354 C CA . TRP A 1 179 ? 10.969 5.669 88.795 1.00 84.18 177 TRP A CA 1
ATOM 1355 C C . TRP A 1 179 ? 10.163 6.625 89.655 1.00 83.66 177 TRP A C 1
ATOM 1356 O O . TRP A 1 179 ? 9.640 6.251 90.712 1.00 86.54 177 TRP A O 1
ATOM 1367 N N . PHE A 1 180 ? 10.085 7.870 89.198 1.00 79.67 178 PHE A N 1
ATOM 1368 C CA . PHE A 1 180 ? 9.257 8.895 89.828 1.00 79.09 178 PHE A CA 1
ATOM 1369 C C . PHE A 1 180 ? 8.172 9.296 88.853 1.00 79.44 178 PHE A C 1
ATOM 1370 O O . PHE A 1 180 ? 8.466 9.964 87.868 1.00 77.45 178 PHE A O 1
ATOM 1378 N N . PRO A 1 181 ? 6.916 8.923 89.107 1.00 82.26 179 PRO A N 1
ATOM 1379 C CA . PRO A 1 181 ? 5.923 9.386 88.131 1.00 83.06 179 PRO A CA 1
ATOM 1380 C C . PRO A 1 181 ? 5.682 10.899 88.179 1.00 81.57 179 PRO A C 1
ATOM 1381 O O . PRO A 1 181 ? 5.205 11.479 87.214 1.00 81.05 179 PRO A O 1
ATOM 1385 N N . ARG A 1 182 ? 5.999 11.526 89.304 1.00 80.99 180 ARG A N 1
ATOM 1386 C CA . ARG A 1 182 ? 5.923 12.991 89.411 1.00 80.19 180 ARG A CA 1
ATOM 1387 C C . ARG A 1 182 ? 7.176 13.480 90.063 1.00 76.42 180 ARG A C 1
ATOM 1388 O O . ARG A 1 182 ? 7.866 12.701 90.704 1.00 75.47 180 ARG A O 1
ATOM 1396 N N . THR A 1 183 ? 7.491 14.757 89.875 1.00 75.45 181 THR A N 1
ATOM 1397 C CA . THR A 1 183 ? 8.705 15.342 90.450 1.00 73.24 181 THR A CA 1
ATOM 1398 C C . THR A 1 183 ? 8.535 16.817 90.578 1.00 75.06 181 THR A C 1
ATOM 1399 O O . THR A 1 183 ? 7.506 17.332 90.192 1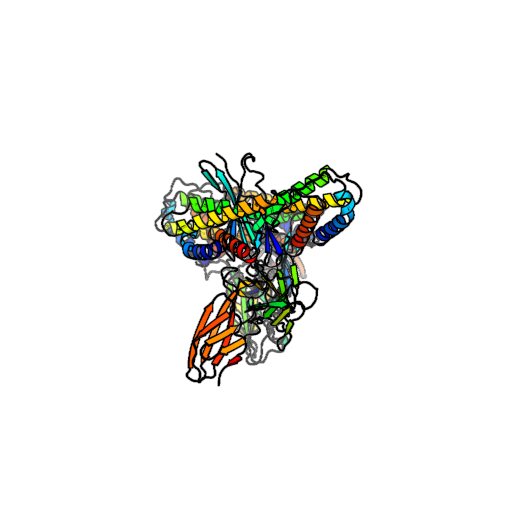.00 78.06 181 THR A O 1
ATOM 1403 N N . PHE A 1 184 ? 9.551 17.517 91.082 1.00 74.33 182 PHE A N 1
ATOM 1404 C CA . PHE A 1 184 ? 9.436 18.960 91.201 1.00 76.78 182 PHE A CA 1
ATOM 1405 C C . PHE A 1 184 ? 10.135 19.625 90.057 1.00 76.12 182 PHE A C 1
ATOM 1406 O O . PHE A 1 184 ? 10.409 20.843 90.118 1.00 77.45 182 PHE A O 1
ATOM 1414 N N . ILE A 1 185 ? 10.452 18.834 89.024 1.00 74.63 183 ILE A N 1
ATOM 1415 C CA . ILE A 1 185 ? 11.205 19.322 87.877 1.00 74.00 183 ILE A CA 1
ATOM 1416 C C . ILE A 1 185 ? 10.311 20.138 86.958 1.00 77.61 183 ILE A C 1
ATOM 1417 O O . ILE A 1 185 ? 9.367 19.607 86.395 1.00 79.00 183 ILE A O 1
ATOM 1422 N N . LEU A 1 186 ? 10.617 21.421 86.782 1.00 79.71 184 LEU A N 1
ATOM 1423 C CA . LEU A 1 186 ? 9.908 22.240 85.789 1.00 83.15 184 LEU A CA 1
ATOM 1424 C C . LEU A 1 186 ? 10.187 21.775 84.359 1.00 82.14 184 LEU A C 1
ATOM 1425 O O . LEU A 1 186 ? 11.316 21.537 83.987 1.00 80.27 184 LEU A O 1
ATOM 1430 N N . SER A 1 187 ? 9.132 21.658 83.566 1.00 85.13 185 SER A N 1
ATOM 1431 C CA . SER A 1 187 ? 9.209 21.283 82.145 1.00 84.28 185 SER A CA 1
ATOM 1432 C C . SER A 1 187 ? 10.101 22.229 81.331 1.00 83.50 185 SER A C 1
ATOM 1433 O O . SER A 1 187 ? 11.179 21.839 80.883 1.00 81.81 185 SER A O 1
ATOM 1436 N N . LYS A 1 188 ? 9.650 23.472 81.161 1.00 84.67 186 LYS A N 1
ATOM 1437 C CA . LYS A 1 188 ? 10.420 24.502 80.469 1.00 83.77 186 LYS A CA 1
ATOM 1438 C C . LYS A 1 188 ? 11.689 24.897 81.230 1.00 81.45 186 LYS A C 1
ATOM 1439 O O . LYS A 1 188 ? 12.271 25.972 80.999 1.00 83.13 186 LYS A O 1
ATOM 1445 N N . GLY A 1 189 ? 12.114 24.040 82.143 1.00 77.85 187 GLY A N 1
ATOM 1446 C CA . GLY A 1 189 ? 13.238 24.364 83.018 1.00 75.71 187 GLY A CA 1
ATOM 1447 C C . GLY A 1 189 ? 14.582 24.531 82.334 1.00 73.95 187 GLY A C 1
ATOM 1448 O O . GLY A 1 189 ? 14.914 23.821 81.348 1.00 72.93 187 GLY A O 1
ATOM 1449 N N . ARG A 1 190 ? 15.377 25.447 82.870 1.00 73.63 188 ARG A N 1
ATOM 1450 C CA . ARG A 1 190 ? 16.682 25.728 82.295 1.00 73.42 188 ARG A CA 1
ATOM 1451 C C . ARG A 1 190 ? 17.846 25.491 83.233 1.00 72.58 188 ARG A C 1
ATOM 1452 O O . ARG A 1 190 ? 18.911 26.108 83.078 1.00 73.96 188 ARG A O 1
ATOM 1460 N N . ASP A 1 191 ? 17.643 24.633 84.223 1.00 70.69 189 ASP A N 1
ATOM 1461 C CA . ASP A 1 191 ? 18.637 24.430 85.227 1.00 70.27 189 ASP A CA 1
ATOM 1462 C C . ASP A 1 191 ? 19.053 23.011 85.161 1.00 67.24 189 ASP A C 1
ATOM 1463 O O . ASP A 1 191 ? 18.464 22.221 84.378 1.00 67.86 189 ASP A O 1
ATOM 1468 N N . TRP A 1 192 ? 20.050 22.664 85.978 1.00 64.18 190 TRP A N 1
ATOM 1469 C CA . TRP A 1 192 ? 20.627 21.306 85.994 1.00 61.08 190 TRP A CA 1
ATOM 1470 C C . TRP A 1 192 ? 19.795 20.315 86.838 1.00 58.61 190 TRP A C 1
ATOM 1471 O O . TRP A 1 192 ? 19.305 20.684 87.870 1.00 59.23 190 TRP A O 1
ATOM 1482 N N . LEU A 1 193 ? 19.676 19.057 86.427 1.00 56.47 191 LEU A N 1
ATOM 1483 C CA . LEU A 1 193 ? 19.130 18.005 87.336 1.00 56.01 191 LEU A CA 1
ATOM 1484 C C . LEU A 1 193 ? 20.350 17.355 87.965 1.00 55.87 191 LEU A C 1
ATOM 1485 O O . LEU A 1 193 ? 21.321 17.057 87.245 1.00 58.50 191 LEU A O 1
ATOM 1490 N N . ALA A 1 194 ? 20.368 17.162 89.282 1.00 54.86 192 ALA A N 1
ATOM 1491 C CA . ALA A 1 194 ? 21.526 16.519 89.926 1.00 52.45 192 ALA A CA 1
ATOM 1492 C C . ALA A 1 194 ? 21.043 15.208 90.457 1.00 53.07 192 ALA A C 1
ATOM 1493 O O . ALA A 1 194 ? 19.980 15.181 91.081 1.00 54.35 192 ALA A O 1
ATOM 1495 N N . VAL A 1 195 ? 21.770 14.118 90.199 1.00 51.57 193 VAL A N 1
ATOM 1496 C CA . VAL A 1 195 ? 21.380 12.830 90.748 1.00 52.64 193 VAL A CA 1
ATOM 1497 C C . VAL A 1 195 ? 22.491 12.201 91.555 1.00 54.06 193 VAL A C 1
ATOM 1498 O O . VAL A 1 195 ? 23.641 12.220 91.120 1.00 55.42 193 VAL A O 1
ATOM 1502 N N . LEU A 1 196 ? 22.163 11.670 92.728 1.00 55.27 194 LEU A N 1
ATOM 1503 C CA . LEU A 1 196 ? 23.141 11.017 93.636 1.00 56.56 194 LEU A CA 1
ATOM 1504 C C . LEU A 1 196 ? 22.725 9.545 93.841 1.00 59.41 194 LEU A C 1
ATOM 1505 O O . LEU A 1 196 ? 21.523 9.231 93.966 1.00 60.66 194 LEU A O 1
ATOM 1510 N N . VAL A 1 197 ? 23.688 8.638 93.866 1.00 60.32 195 VAL A N 1
ATOM 1511 C CA . VAL A 1 197 ? 23.365 7.252 94.226 1.00 63.28 195 VAL A CA 1
ATOM 1512 C C . VAL A 1 197 ? 24.333 6.741 95.308 1.00 66.59 195 VAL A C 1
ATOM 1513 O O . VAL A 1 197 ? 25.540 6.584 95.069 1.00 65.90 195 VAL A O 1
ATOM 1517 N N . ASN A 1 198 ? 23.773 6.557 96.512 1.00 69.50 196 ASN A N 1
ATOM 1518 C CA . ASN A 1 198 ? 24.477 6.081 97.687 1.00 73.36 196 ASN A CA 1
ATOM 1519 C C . ASN A 1 198 ? 24.451 4.571 97.725 1.00 78.09 196 ASN A C 1
ATOM 1520 O O . ASN A 1 198 ? 23.712 3.934 96.950 1.00 79.05 196 ASN A O 1
ATOM 1525 N N . GLY A 1 199 ? 25.203 4.007 98.676 1.00 80.75 197 GLY A N 1
ATOM 1526 C CA . GLY A 1 199 ? 25.086 2.604 99.015 1.00 85.15 197 GLY A CA 1
ATOM 1527 C C . GLY A 1 199 ? 25.617 2.273 100.403 1.00 89.10 197 GLY A C 1
ATOM 1528 O O . GLY A 1 199 ? 26.167 3.126 101.106 1.00 88.49 197 GLY A O 1
ATOM 1529 N N . SER A 1 200 ? 25.459 1.016 100.785 1.00 93.48 198 SER A N 1
ATOM 1530 C CA . SER A 1 200 ? 25.846 0.551 102.098 1.00 97.46 198 SER A CA 1
ATOM 1531 C C . SER A 1 200 ? 25.921 -0.957 102.006 1.00 102.43 198 SER A C 1
ATOM 1532 O O . SER A 1 200 ? 25.453 -1.536 101.032 1.00 102.46 198 SER A O 1
ATOM 1535 N N . SER A 1 201 ? 26.517 -1.584 103.012 1.00 107.22 199 SER A N 1
ATOM 1536 C CA . SER A 1 201 ? 26.624 -3.035 103.065 1.00 112.90 199 SER A CA 1
ATOM 1537 C C . SER A 1 201 ? 27.305 -3.436 104.359 1.00 117.87 199 SER A C 1
ATOM 1538 O O . SER A 1 201 ? 27.925 -2.601 105.019 1.00 115.83 199 SER A O 1
ATOM 1541 N N . LYS A 1 202 ? 27.201 -4.721 104.709 1.00 124.69 200 LYS A N 1
ATOM 1542 C CA . LYS A 1 202 ? 27.814 -5.260 105.932 1.00 130.62 200 LYS A CA 1
ATOM 1543 C C . LYS A 1 202 ? 29.340 -5.196 105.859 1.00 131.01 200 LYS A C 1
ATOM 1544 O O . LYS A 1 202 ? 30.000 -4.896 106.850 1.00 132.60 200 LYS A O 1
ATOM 1550 N N . HIS A 1 203 ? 29.883 -5.450 104.666 1.00 129.89 201 HIS A N 1
ATOM 1551 C CA . HIS A 1 203 ? 31.306 -5.787 104.502 1.00 132.20 201 HIS A CA 1
ATOM 1552 C C . HIS A 1 203 ? 32.156 -4.634 103.925 1.00 125.55 201 HIS A C 1
ATOM 1553 O O . HIS A 1 203 ? 33.141 -4.881 103.226 1.00 126.87 201 HIS A O 1
ATOM 1560 N N . SER A 1 204 ? 31.784 -3.389 104.211 1.00 118.73 202 SER A N 1
ATOM 1561 C CA . SER A 1 204 ? 32.605 -2.242 103.778 1.00 112.37 202 SER A CA 1
ATOM 1562 C C . SER A 1 204 ? 31.822 -1.040 103.255 1.00 104.24 202 SER A C 1
ATOM 1563 O O . SER A 1 204 ? 30.620 -1.113 102.993 1.00 101.98 202 SER A O 1
ATOM 1566 N N . ALA A 1 205 ? 32.548 0.062 103.077 1.00 99.81 203 ALA A N 1
ATOM 1567 C CA . ALA A 1 205 ? 31.992 1.299 102.558 1.00 92.12 203 ALA A CA 1
ATOM 1568 C C . ALA A 1 205 ? 31.770 1.164 101.074 1.00 88.82 203 ALA A C 1
ATOM 1569 O O . ALA A 1 205 ? 32.533 0.460 100.391 1.00 90.59 203 ALA A O 1
ATOM 1571 N N . ILE A 1 206 ? 30.725 1.838 100.588 1.00 83.20 204 ILE A N 1
ATOM 1572 C CA . ILE A 1 206 ? 30.431 1.935 99.173 1.00 79.95 204 ILE A CA 1
ATOM 1573 C C . ILE A 1 206 ? 30.635 3.382 98.620 1.00 75.91 204 ILE A C 1
ATOM 1574 O O . ILE A 1 206 ? 30.111 4.349 99.171 1.00 72.63 204 ILE A O 1
ATOM 1579 N N . ARG A 1 207 ? 31.368 3.512 97.514 1.00 75.96 205 ARG A N 1
ATOM 1580 C CA . ARG A 1 207 ? 31.582 4.817 96.845 1.00 72.55 205 ARG A CA 1
ATOM 1581 C C . ARG A 1 207 ? 30.290 5.451 96.326 1.00 68.78 205 ARG A C 1
ATOM 1582 O O . ARG A 1 207 ? 29.596 4.879 95.499 1.00 68.81 205 ARG A O 1
ATOM 1590 N N . PRO A 1 208 ? 29.975 6.656 96.784 1.00 66.17 206 PRO A N 1
ATOM 1591 C CA . PRO A 1 208 ? 28.816 7.284 96.187 1.00 62.77 206 PRO A CA 1
ATOM 1592 C C . PRO A 1 208 ? 29.122 7.598 94.747 1.00 61.53 206 PRO A C 1
ATOM 1593 O O . PRO A 1 208 ? 30.273 7.472 94.331 1.00 63.50 206 PRO A O 1
ATOM 1597 N N . PHE A 1 209 ? 28.090 7.939 93.978 1.00 58.97 207 PHE A N 1
ATOM 1598 C CA . PHE A 1 209 ? 28.252 8.441 92.625 1.00 57.53 207 PHE A CA 1
ATOM 1599 C C . PHE A 1 209 ? 27.170 9.475 92.324 1.00 56.84 207 PHE A C 1
ATOM 1600 O O . PHE A 1 209 ? 25.976 9.200 92.548 1.00 54.69 207 PHE A O 1
ATOM 1608 N N . ASP A 1 210 ? 27.591 10.646 91.819 1.00 56.26 208 ASP A N 1
ATOM 1609 C CA . ASP A 1 210 ? 26.660 11.646 91.373 1.00 57.88 208 ASP A CA 1
ATOM 1610 C C . ASP A 1 210 ? 26.934 12.112 89.935 1.00 58.74 208 ASP A C 1
ATOM 1611 O O . ASP A 1 210 ? 28.012 11.828 89.377 1.00 60.83 208 ASP A O 1
ATOM 1616 N N . GLN A 1 211 ? 25.934 12.771 89.318 1.00 58.64 209 GLN A N 1
ATOM 1617 C CA . GLN A 1 211 ? 26.129 13.484 88.051 1.00 57.45 209 GLN A CA 1
ATOM 1618 C C . GLN A 1 211 ? 25.085 14.578 87.746 1.00 56.54 209 GLN A C 1
ATOM 1619 O O . GLN A 1 211 ? 24.043 14.625 88.371 1.00 57.82 209 GLN A O 1
ATOM 1625 N N . LEU A 1 212 ? 25.417 15.494 86.833 1.00 55.78 210 LEU A N 1
ATOM 1626 C CA . LEU A 1 212 ? 24.578 16.612 86.483 1.00 52.98 210 LEU A CA 1
ATOM 1627 C C . LEU A 1 212 ? 24.031 16.395 85.088 1.00 54.45 210 LEU A C 1
ATOM 1628 O O . LEU A 1 212 ? 24.801 16.197 84.159 1.00 55.41 210 LEU A O 1
ATOM 1633 N N . PHE A 1 213 ? 22.711 16.470 84.913 1.00 53.98 211 PHE A N 1
ATOM 1634 C CA . PHE A 1 213 ? 22.152 16.327 83.593 1.00 53.79 211 PHE A CA 1
ATOM 1635 C C . PHE A 1 213 ? 21.532 17.650 83.123 1.00 55.19 211 PHE A C 1
ATOM 1636 O O . PHE A 1 213 ? 20.932 18.386 83.912 1.00 56.87 211 PHE A O 1
ATOM 1644 N N . ALA A 1 214 ? 21.656 17.962 81.845 1.00 55.06 212 ALA A N 1
ATOM 1645 C CA . ALA A 1 214 ? 20.904 19.083 81.317 1.00 55.53 212 ALA A CA 1
ATOM 1646 C C . ALA A 1 214 ? 19.609 18.540 80.792 1.00 55.51 212 ALA A C 1
ATOM 1647 O O . ALA A 1 214 ? 19.599 17.482 80.126 1.00 56.35 212 ALA A O 1
ATOM 1649 N N . LEU A 1 215 ? 18.519 19.260 81.043 1.00 55.66 213 LEU A N 1
ATOM 1650 C CA . LEU A 1 215 ? 17.178 18.743 80.736 1.00 56.48 213 LEU A CA 1
ATOM 1651 C C . LEU A 1 215 ? 17.015 18.490 79.222 1.00 58.33 213 LEU A C 1
ATOM 1652 O O . LEU A 1 215 ? 16.374 17.509 78.799 1.00 59.21 213 LEU A O 1
ATOM 1657 N N . HIS A 1 216 ? 17.589 19.366 78.408 1.00 58.89 214 HIS A N 1
ATOM 1658 C CA . HIS A 1 216 ? 17.388 19.233 77.005 1.00 61.25 214 HIS A CA 1
ATOM 1659 C C . HIS A 1 216 ? 18.077 17.948 76.547 1.00 60.80 214 HIS A C 1
ATOM 1660 O O . HIS A 1 216 ? 17.754 17.410 75.522 1.00 61.61 214 HIS A O 1
ATOM 1667 N N . ALA A 1 217 ? 19.045 17.463 77.305 1.00 60.10 215 ALA A N 1
ATOM 1668 C CA . ALA A 1 217 ? 19.752 16.279 76.845 1.00 62.64 215 ALA A CA 1
ATOM 1669 C C . ALA A 1 217 ? 18.992 14.987 77.185 1.00 63.84 215 ALA A C 1
ATOM 1670 O O . ALA A 1 217 ? 19.335 13.905 76.686 1.00 65.99 215 ALA A O 1
ATOM 1672 N N . ILE A 1 218 ? 17.986 15.088 78.055 1.00 63.38 216 ILE A N 1
ATOM 1673 C CA . ILE A 1 218 ? 17.354 13.873 78.568 1.00 64.34 216 ILE A CA 1
ATOM 1674 C C . ILE A 1 218 ? 15.853 13.902 78.526 1.00 63.87 216 ILE A C 1
ATOM 1675 O O . ILE A 1 218 ? 15.231 12.990 79.031 1.00 65.01 216 ILE A O 1
ATOM 1680 N N . ASP A 1 219 ? 15.271 14.958 77.952 1.00 62.83 217 ASP A N 1
ATOM 1681 C CA . ASP A 1 219 ? 13.812 15.100 77.883 1.00 64.25 217 ASP A CA 1
ATOM 1682 C C . ASP A 1 219 ? 13.323 14.328 76.680 1.00 64.22 217 ASP A C 1
ATOM 1683 O O . ASP A 1 219 ? 13.663 14.654 75.559 1.00 63.06 217 ASP A O 1
ATOM 1688 N N . GLN A 1 220 ? 12.577 13.255 76.925 1.00 66.60 218 GLN A N 1
ATOM 1689 C CA . GLN A 1 220 ? 12.027 12.439 75.853 1.00 66.52 218 GLN A CA 1
ATOM 1690 C C . GLN A 1 220 ? 10.795 13.135 75.300 1.00 64.43 218 GLN A C 1
ATOM 1691 O O . GLN A 1 220 ? 9.700 12.955 75.821 1.00 65.58 218 GLN A O 1
ATOM 1697 N N . ILE A 1 221 ? 10.980 13.984 74.300 1.00 61.05 219 ILE A N 1
ATOM 1698 C CA . ILE A 1 221 ? 9.870 14.649 73.643 1.00 60.00 219 ILE A CA 1
ATOM 1699 C C . ILE A 1 221 ? 8.755 13.662 73.163 1.00 62.66 219 ILE A C 1
ATOM 1700 O O . ILE A 1 221 ? 9.046 12.536 72.694 1.00 62.96 219 ILE A O 1
ATOM 1705 N N . ASN A 1 222 ? 7.486 14.067 73.327 1.00 63.13 220 ASN A N 1
ATOM 1706 C CA . ASN A 1 222 ? 6.371 13.201 72.925 1.00 66.01 220 ASN A CA 1
ATOM 1707 C C . ASN A 1 222 ? 6.066 13.330 71.434 1.00 66.27 220 ASN A C 1
ATOM 1708 O O . ASN A 1 222 ? 6.181 14.430 70.866 1.00 66.08 220 ASN A O 1
ATOM 1713 N N . PRO A 1 223 ? 5.694 12.209 70.794 1.00 67.18 221 PRO A N 1
ATOM 1714 C CA . PRO A 1 223 ? 5.363 12.252 69.355 1.00 66.25 221 PRO A CA 1
ATOM 1715 C C . PRO A 1 223 ? 4.183 13.165 69.191 1.00 65.74 221 PRO A C 1
ATOM 1716 O O . PRO A 1 223 ? 3.480 13.398 70.156 1.00 66.88 221 PRO A O 1
ATOM 1720 N N . PRO A 1 224 ? 3.985 13.705 67.990 1.00 64.57 222 PRO A N 1
ATOM 1721 C CA . PRO A 1 224 ? 2.761 14.397 67.637 1.00 66.83 222 PRO A CA 1
ATOM 1722 C C . PRO A 1 224 ? 1.589 13.459 67.720 1.00 70.04 222 PRO A C 1
ATOM 1723 O O . PRO A 1 224 ? 1.705 12.283 67.373 1.00 71.06 222 PRO A O 1
ATOM 1727 N N . LEU A 1 225 ? 0.444 13.966 68.129 1.00 78.81 223 LEU A N 1
ATOM 1728 C CA . LEU A 1 225 ? -0.767 13.135 68.063 1.00 78.41 223 LEU A CA 1
ATOM 1729 C C . LEU A 1 225 ? -1.738 13.588 66.956 1.00 78.42 223 LEU A C 1
ATOM 1730 O O . LEU A 1 225 ? -1.680 14.744 66.461 1.00 76.12 223 LEU A O 1
ATOM 1735 N N . ASN A 1 226 ? -2.595 12.646 66.549 1.00 79.44 224 ASN A N 1
ATOM 1736 C CA . ASN A 1 226 ? -3.635 12.902 65.559 1.00 79.95 224 ASN A CA 1
ATOM 1737 C C . ASN A 1 226 ? -3.177 13.298 64.198 1.00 79.92 224 ASN A C 1
ATOM 1738 O O . ASN A 1 226 ? -3.655 14.303 63.657 1.00 79.08 224 ASN A O 1
ATOM 1743 N N . VAL A 1 227 ? -2.271 12.519 63.628 1.00 80.22 225 VAL A N 1
ATOM 1744 C CA . VAL A 1 227 ? -1.829 12.813 62.287 1.00 81.24 225 VAL A CA 1
ATOM 1745 C C . VAL A 1 227 ? -2.932 12.363 61.299 1.00 81.87 225 VAL A C 1
ATOM 1746 O O . VAL A 1 227 ? -3.450 11.256 61.392 1.00 81.64 225 VAL A O 1
ATOM 1750 N N . THR A 1 228 ? -3.344 13.264 60.416 1.00 83.07 226 THR A N 1
ATOM 1751 C CA . THR A 1 228 ? -4.384 12.949 59.451 1.00 84.51 226 THR A CA 1
ATOM 1752 C C . THR A 1 228 ? -3.924 13.288 58.042 1.00 86.35 226 THR A C 1
ATOM 1753 O O . THR A 1 228 ? -3.317 14.333 57.801 1.00 86.23 226 THR A O 1
ATOM 1757 N N . ALA A 1 229 ? -4.241 12.394 57.116 1.00 88.36 227 ALA A N 1
ATOM 1758 C CA . ALA A 1 229 ? -3.902 12.571 55.719 1.00 90.10 227 ALA A CA 1
ATOM 1759 C C . ALA A 1 229 ? -5.174 12.501 54.885 1.00 91.50 227 ALA A C 1
ATOM 1760 O O . ALA A 1 229 ? -5.896 11.502 54.919 1.00 91.52 227 ALA A O 1
ATOM 1762 N N . GLU A 1 230 ? -5.458 13.568 54.146 1.00 93.18 228 GLU A N 1
ATOM 1763 C CA . GLU A 1 230 ? -6.605 13.560 53.232 1.00 95.04 228 GLU A CA 1
ATOM 1764 C C . GLU A 1 230 ? -6.110 13.651 51.791 1.00 94.12 228 GLU A C 1
ATOM 1765 O O . GLU A 1 230 ? -5.442 14.612 51.397 1.00 94.23 228 GLU A O 1
ATOM 1771 N N . ILE A 1 231 ? -6.408 12.614 51.022 1.00 93.55 229 ILE A N 1
ATOM 1772 C CA . ILE A 1 231 ? -5.922 12.505 49.659 1.00 92.50 229 ILE A CA 1
ATOM 1773 C C . ILE A 1 231 ? -7.019 12.999 48.730 1.00 91.82 229 ILE A C 1
ATOM 1774 O O . ILE A 1 231 ? -8.147 12.523 48.802 1.00 91.67 229 ILE A O 1
ATOM 1779 N N . GLU A 1 232 ? -6.702 13.991 47.903 1.00 115.84 230 GLU A N 1
ATOM 1780 C CA . GLU A 1 232 ? -7.697 14.609 47.039 1.00 120.11 230 GLU A CA 1
ATOM 1781 C C . GLU A 1 232 ? -7.211 14.737 45.609 1.00 120.41 230 GLU A C 1
ATOM 1782 O O . GLU A 1 232 ? -6.521 15.699 45.259 1.00 119.81 230 GLU A O 1
ATOM 1788 N N . GLY A 1 233 ? -7.606 13.768 44.783 1.00 121.64 231 GLY A N 1
ATOM 1789 C CA . GLY A 1 233 ? -7.145 13.663 43.401 1.00 121.56 231 GLY A CA 1
ATOM 1790 C C . GLY A 1 233 ? -5.655 13.401 43.268 1.00 116.87 231 GLY A C 1
ATOM 1791 O O . GLY A 1 233 ? -5.220 12.282 42.971 1.00 115.67 231 GLY A O 1
ATOM 1792 N N . THR A 1 234 ? -4.867 14.433 43.517 1.00 114.48 232 THR A N 1
ATOM 1793 C CA . THR A 1 234 ? -3.457 14.392 43.209 1.00 110.42 232 THR A CA 1
ATOM 1794 C C . THR A 1 234 ? -2.636 15.036 44.341 1.00 106.25 232 THR A C 1
ATOM 1795 O O . THR A 1 234 ? -1.424 14.835 44.428 1.00 103.57 232 THR A O 1
ATOM 1799 N N . ARG A 1 235 ? -3.320 15.771 45.225 1.00 106.29 233 ARG A N 1
ATOM 1800 C CA . ARG A 1 235 ? -2.694 16.432 46.399 1.00 103.00 233 ARG A CA 1
ATOM 1801 C C . ARG A 1 235 ? -2.992 15.671 47.677 1.00 99.56 233 ARG A C 1
ATOM 1802 O O . ARG A 1 235 ? -4.088 15.142 47.844 1.00 101.68 233 ARG A O 1
ATOM 1810 N N . MET A 1 236 ? -2.033 15.650 48.598 1.00 94.93 234 MET A N 1
ATOM 1811 C CA . MET A 1 236 ? -2.259 15.062 49.918 1.00 91.95 234 MET A CA 1
ATOM 1812 C C . MET A 1 236 ? -2.097 16.136 50.988 1.00 90.65 234 MET A C 1
ATOM 1813 O O . MET A 1 236 ? -1.108 16.885 51.006 1.00 89.21 234 MET A O 1
ATOM 1818 N N . SER A 1 237 ? -3.104 16.237 51.849 1.00 91.40 235 SER A N 1
ATOM 1819 C CA . SER A 1 237 ? -3.077 17.142 52.982 1.00 89.39 235 SER A CA 1
ATOM 1820 C C . SER A 1 237 ? -2.742 16.326 54.200 1.00 86.44 235 SER A C 1
ATOM 1821 O O . SER A 1 237 ? -3.510 15.441 54.601 1.00 87.96 235 SER A O 1
ATOM 1824 N N . ILE A 1 238 ? -1.597 16.617 54.792 1.00 82.66 236 ILE A N 1
ATOM 1825 C CA . ILE A 1 238 ? -1.223 15.993 56.030 1.00 79.43 236 ILE A CA 1
ATOM 1826 C C . ILE A 1 238 ? -1.371 17.027 57.129 1.00 80.52 236 ILE A C 1
ATOM 1827 O O . ILE A 1 238 ? -1.244 18.221 56.887 1.00 81.14 236 ILE A O 1
ATOM 1832 N N . GLN A 1 239 ? -1.617 16.561 58.345 1.00 80.52 237 GLN A N 1
ATOM 1833 C CA . GLN A 1 239 ? -1.949 17.438 59.426 1.00 81.34 237 GLN A CA 1
ATOM 1834 C C . GLN A 1 239 ? -1.632 16.717 60.721 1.00 79.42 237 GLN A C 1
ATOM 1835 O O . GLN A 1 239 ? -1.695 15.487 60.779 1.00 79.05 237 GLN A O 1
ATOM 1841 N N . TRP A 1 240 ? -1.254 17.468 61.752 1.00 77.97 238 TRP A N 1
ATOM 1842 C CA . TRP A 1 240 ? -0.921 16.859 63.026 1.00 76.72 238 TRP A CA 1
ATOM 1843 C C . TRP A 1 240 ? -1.020 17.873 64.113 1.00 77.38 238 TRP A C 1
ATOM 1844 O O . TRP A 1 240 ? -1.129 19.077 63.860 1.00 78.12 238 TRP A O 1
ATOM 1855 N N . GLU A 1 241 ? -1.014 17.389 65.342 1.00 77.91 239 GLU A N 1
ATOM 1856 C CA . GLU A 1 241 ? -1.059 18.285 66.483 1.00 78.47 239 GLU A CA 1
ATOM 1857 C C . GLU A 1 241 ? 0.258 18.361 67.222 1.00 74.87 239 GLU A C 1
ATOM 1858 O O . GLU A 1 241 ? 1.022 17.392 67.265 1.00 72.22 239 GLU A O 1
ATOM 1864 N N . LYS A 1 242 ? 0.490 19.533 67.811 1.00 75.10 240 LYS A N 1
ATOM 1865 C CA . LYS A 1 242 ? 1.647 19.797 68.664 1.00 72.73 240 LYS A CA 1
ATOM 1866 C C . LYS A 1 242 ? 1.758 18.716 69.723 1.00 71.74 240 LYS A C 1
ATOM 1867 O O . LYS A 1 242 ? 0.767 18.352 70.345 1.00 74.59 240 LYS A O 1
ATOM 1873 N N . PRO A 1 243 ? 2.969 18.208 69.952 1.00 69.16 241 PRO A N 1
ATOM 1874 C CA . PRO A 1 243 ? 3.048 17.194 70.980 1.00 68.00 241 PRO A CA 1
ATOM 1875 C C . PRO A 1 243 ? 2.665 17.765 72.351 1.00 69.33 241 PRO A C 1
ATOM 1876 O O . PRO A 1 243 ? 2.743 18.991 72.591 1.00 67.08 241 PRO A O 1
ATOM 1880 N N . VAL A 1 244 ? 2.221 16.857 73.218 1.00 70.88 242 VAL A N 1
ATOM 1881 C CA . VAL A 1 244 ? 2.065 17.093 74.646 1.00 71.67 242 VAL A CA 1
ATOM 1882 C C . VAL A 1 244 ? 3.373 17.568 75.295 1.00 69.39 242 VAL A C 1
ATOM 1883 O O . VAL A 1 244 ? 4.318 16.790 75.483 1.00 66.58 242 VAL A O 1
ATOM 1887 N N . SER A 1 245 ? 3.402 18.850 75.651 1.00 69.55 243 SER A N 1
ATOM 1888 C CA . SER A 1 245 ? 4.593 19.505 76.162 1.00 67.63 243 SER A CA 1
ATOM 1889 C C . SER A 1 245 ? 4.203 20.908 76.536 1.00 68.90 243 SER A C 1
ATOM 1890 O O . SER A 1 245 ? 3.149 21.395 76.138 1.00 71.15 243 SER A O 1
ATOM 1893 N N . ALA A 1 246 ? 5.042 21.569 77.320 1.00 68.59 244 ALA A N 1
ATOM 1894 C CA . ALA A 1 246 ? 4.665 22.867 77.871 1.00 69.53 244 ALA A CA 1
ATOM 1895 C C . ALA A 1 246 ? 5.315 23.995 77.084 1.00 68.54 244 ALA A C 1
ATOM 1896 O O . ALA A 1 246 ? 5.200 25.182 77.428 1.00 71.02 244 ALA A O 1
ATOM 1898 N N . PHE A 1 247 ? 6.018 23.620 76.030 1.00 66.26 245 PHE A N 1
ATOM 1899 C CA . PHE A 1 247 ? 6.513 24.587 75.060 1.00 64.67 245 PHE A CA 1
ATOM 1900 C C . PHE A 1 247 ? 5.374 24.892 74.099 1.00 65.89 245 PHE A C 1
ATOM 1901 O O . PHE A 1 247 ? 4.623 23.994 73.744 1.00 65.11 245 PHE A O 1
ATOM 1909 N N . PRO A 1 248 ? 5.202 26.176 73.728 1.00 67.68 246 PRO A N 1
ATOM 1910 C CA . PRO A 1 248 ? 4.042 26.545 72.926 1.00 69.50 246 PRO A CA 1
ATOM 1911 C C . PRO A 1 248 ? 4.187 26.088 71.474 1.00 69.19 246 PRO A C 1
ATOM 1912 O O . PRO A 1 248 ? 5.210 25.495 71.098 1.00 66.91 246 PRO A O 1
ATOM 1916 N N . ILE A 1 249 ? 3.155 26.355 70.682 1.00 71.86 247 ILE A N 1
ATOM 1917 C CA . ILE A 1 249 ? 3.049 25.882 69.325 1.00 71.67 247 ILE A CA 1
ATOM 1918 C C . ILE A 1 249 ? 4.258 26.258 68.485 1.00 70.37 247 ILE A C 1
ATOM 1919 O O . ILE A 1 249 ? 4.711 25.475 67.654 1.00 68.29 247 ILE A O 1
ATOM 1924 N N . HIS A 1 250 ? 4.778 27.464 68.693 1.00 71.52 248 HIS A N 1
ATOM 1925 C CA . HIS A 1 250 ? 5.753 28.015 67.776 1.00 70.95 248 HIS A CA 1
ATOM 1926 C C . HIS A 1 250 ? 7.163 27.556 68.111 1.00 68.61 248 HIS A C 1
ATOM 1927 O O . HIS A 1 250 ? 8.133 28.104 67.591 1.00 69.91 248 HIS A O 1
ATOM 1934 N N . CYS A 1 251 ? 7.284 26.525 68.941 1.00 66.70 249 CYS A N 1
ATOM 1935 C CA . CYS A 1 251 ? 8.604 26.080 69.416 1.00 64.52 249 CYS A CA 1
ATOM 1936 C C . CYS A 1 251 ? 9.032 24.743 68.899 1.00 62.65 249 CYS A C 1
ATOM 1937 O O . CYS A 1 251 ? 9.975 24.150 69.433 1.00 61.92 249 CYS A O 1
ATOM 1940 N N . PHE A 1 252 ? 8.361 24.235 67.881 1.00 63.00 250 PHE A N 1
ATOM 1941 C CA . PHE A 1 252 ? 8.681 22.891 67.442 1.00 61.60 250 PHE A CA 1
ATOM 1942 C C . PHE A 1 252 ? 9.232 22.773 66.020 1.00 63.17 250 PHE A C 1
ATOM 1943 O O . PHE A 1 252 ? 8.881 23.562 65.129 1.00 65.49 250 PHE A O 1
ATOM 1951 N N . ASP A 1 253 ? 10.122 21.804 65.830 1.00 61.71 251 ASP A N 1
ATOM 1952 C CA . ASP A 1 253 ? 10.566 21.409 64.505 1.00 63.00 251 ASP A CA 1
ATOM 1953 C C . ASP A 1 253 ? 9.915 20.082 64.221 1.00 62.30 251 ASP A C 1
ATOM 1954 O O . ASP A 1 253 ? 9.832 19.222 65.110 1.00 61.97 251 ASP A O 1
ATOM 1959 N N . TYR A 1 254 ? 9.446 19.889 62.996 1.00 62.46 252 TYR A N 1
ATOM 1960 C CA . TYR A 1 254 ? 8.902 18.584 62.649 1.00 61.88 252 TYR A CA 1
ATOM 1961 C C . TYR A 1 254 ? 9.620 18.030 61.448 1.00 62.00 252 TYR A C 1
ATOM 1962 O O . TYR A 1 254 ? 10.240 18.774 60.662 1.00 63.39 252 TYR A O 1
ATOM 1971 N N . GLU A 1 255 ? 9.552 16.716 61.320 1.00 60.34 253 GLU A N 1
ATOM 1972 C CA . GLU A 1 255 ? 9.919 16.065 60.113 1.00 60.16 253 GLU A CA 1
ATOM 1973 C C . GLU A 1 255 ? 8.744 15.230 59.728 1.00 61.39 253 GLU A C 1
ATOM 1974 O O . GLU A 1 255 ? 8.220 14.490 60.556 1.00 61.96 253 GLU A O 1
ATOM 1980 N N . VAL A 1 256 ? 8.291 15.373 58.486 1.00 61.80 254 VAL A N 1
ATOM 1981 C CA . VAL A 1 256 ? 7.147 14.624 58.031 1.00 62.55 254 VAL A CA 1
ATOM 1982 C C . VAL A 1 256 ? 7.641 13.663 56.984 1.00 63.69 254 VAL A C 1
ATOM 1983 O O . VAL A 1 256 ? 8.353 14.069 56.094 1.00 64.96 254 VAL A O 1
ATOM 1987 N N . LYS A 1 257 ? 7.314 12.383 57.100 1.00 64.47 255 LYS A N 1
ATOM 1988 C CA . LYS A 1 257 ? 7.875 11.416 56.172 1.00 66.21 255 LYS A CA 1
ATOM 1989 C C . LYS A 1 257 ? 6.823 10.654 55.394 1.00 68.65 255 LYS A C 1
ATOM 1990 O O . LYS A 1 257 ? 6.032 9.898 55.972 1.00 70.10 255 LYS A O 1
ATOM 1996 N N . ILE A 1 258 ? 6.853 10.805 54.075 1.00 69.37 256 ILE A N 1
ATOM 1997 C CA . ILE A 1 258 ? 5.830 10.230 53.214 1.00 70.56 256 ILE A CA 1
ATOM 1998 C C . ILE A 1 258 ? 6.436 9.119 52.383 1.00 71.22 256 ILE A C 1
ATOM 1999 O O . ILE A 1 258 ? 7.417 9.327 51.688 1.00 71.66 256 ILE A O 1
ATOM 2004 N N . HIS A 1 259 ? 5.867 7.929 52.464 1.00 72.34 257 HIS A N 1
ATOM 2005 C CA . HIS A 1 259 ? 6.538 6.769 51.914 1.00 74.00 257 HIS A CA 1
ATOM 2006 C C . HIS A 1 259 ? 5.650 5.914 51.028 1.00 76.50 257 HIS A C 1
ATOM 2007 O O . HIS A 1 259 ? 4.682 5.321 51.479 1.00 78.02 257 HIS A O 1
ATOM 2014 N N . ASN A 1 260 ? 5.989 5.852 49.756 1.00 77.68 258 ASN A N 1
ATOM 2015 C CA . ASN A 1 260 ? 5.198 5.091 48.817 1.00 79.55 258 ASN A CA 1
ATOM 2016 C C . ASN A 1 260 ? 5.486 3.594 48.869 1.00 81.81 258 ASN A C 1
ATOM 2017 O O . ASN A 1 260 ? 6.553 3.128 48.433 1.00 82.19 258 ASN A O 1
ATOM 2022 N N . THR A 1 261 ? 4.514 2.842 49.385 1.00 83.38 259 THR A N 1
ATOM 2023 C CA . THR A 1 261 ? 4.680 1.408 49.616 1.00 85.45 259 THR A CA 1
ATOM 2024 C C . THR A 1 261 ? 4.572 0.649 48.331 1.00 88.13 259 THR A C 1
ATOM 2025 O O . THR A 1 261 ? 4.714 -0.562 48.315 1.00 91.57 259 THR A O 1
ATOM 2029 N N . ARG A 1 262 ? 4.342 1.360 47.237 1.00 87.48 260 ARG A N 1
ATOM 2030 C CA . ARG A 1 262 ? 4.218 0.695 45.953 1.00 89.84 260 ARG A CA 1
ATOM 2031 C C . ARG A 1 262 ? 5.543 0.601 45.192 1.00 89.83 260 ARG A C 1
ATOM 2032 O O . ARG A 1 262 ? 5.723 -0.302 44.394 1.00 93.13 260 ARG A O 1
ATOM 2040 N N . ASN A 1 263 ? 6.455 1.540 45.422 1.00 86.84 261 ASN A N 1
ATOM 2041 C CA . ASN A 1 263 ? 7.689 1.592 44.641 1.00 86.67 261 ASN A CA 1
ATOM 2042 C C . ASN A 1 263 ? 8.905 1.984 45.469 1.00 84.81 261 ASN A C 1
ATOM 2043 O O . ASN A 1 263 ? 10.049 1.853 45.005 1.00 87.29 261 ASN A O 1
ATOM 2048 N N . GLY A 1 264 ? 8.662 2.476 46.683 1.00 80.89 262 GLY A N 1
ATOM 2049 C CA . GLY A 1 264 ? 9.734 2.788 47.615 1.00 77.89 262 GLY A CA 1
ATOM 2050 C C . GLY A 1 264 ? 9.951 4.288 47.786 1.00 75.42 262 GLY A C 1
ATOM 2051 O O . GLY A 1 264 ? 10.668 4.730 48.696 1.00 73.46 262 GLY A O 1
ATOM 2052 N N . TYR A 1 265 ? 9.325 5.077 46.918 1.00 74.70 263 TYR A N 1
ATOM 2053 C CA . TYR A 1 265 ? 9.647 6.486 46.813 1.00 72.03 263 TYR A CA 1
ATOM 2054 C C . TYR A 1 265 ? 9.446 7.162 48.138 1.00 69.70 263 TYR A C 1
ATOM 2055 O O . TYR A 1 265 ? 8.423 6.965 48.798 1.00 69.06 263 TYR A O 1
ATOM 2064 N N . LEU A 1 266 ? 10.424 7.966 48.533 1.00 69.15 264 LEU A N 1
ATOM 2065 C CA . LEU A 1 266 ? 10.465 8.487 49.894 1.00 67.43 264 LEU A CA 1
ATOM 2066 C C . LEU A 1 266 ? 10.601 10.005 49.902 1.00 67.60 264 LEU A C 1
ATOM 2067 O O . LEU A 1 266 ? 11.428 10.563 49.172 1.00 69.85 264 LEU A O 1
ATOM 2072 N N . GLN A 1 267 ? 9.786 10.671 50.706 1.00 66.01 265 GLN A N 1
ATOM 2073 C CA . GLN A 1 267 ? 9.920 12.098 50.867 1.00 67.38 265 GLN A CA 1
ATOM 2074 C C . GLN A 1 267 ? 9.837 12.521 52.328 1.00 65.04 265 GLN A C 1
ATOM 2075 O O . GLN A 1 267 ? 8.888 12.193 53.034 1.00 62.80 265 GLN A O 1
ATOM 2081 N N . ILE A 1 268 ? 10.846 13.255 52.768 1.00 66.04 266 ILE A N 1
ATOM 2082 C CA . ILE A 1 268 ? 10.883 13.785 54.128 1.00 66.01 266 ILE A CA 1
ATOM 2083 C C . ILE A 1 268 ? 11.053 15.278 54.084 1.00 67.29 266 ILE A C 1
ATOM 2084 O O . ILE A 1 268 ? 11.912 15.783 53.386 1.00 69.20 266 ILE A O 1
ATOM 2089 N N . GLU A 1 269 ? 10.220 15.984 54.818 1.00 67.80 267 GLU A N 1
ATOM 2090 C CA . GLU A 1 269 ? 10.246 17.439 54.814 1.00 69.62 267 GLU A CA 1
ATOM 2091 C C . GLU A 1 269 ? 10.441 17.913 56.208 1.00 68.35 267 GLU A C 1
ATOM 2092 O O . GLU A 1 269 ? 9.670 17.537 57.104 1.00 67.76 267 GLU A O 1
ATOM 2098 N N . LYS A 1 270 ? 11.451 18.744 56.411 1.00 69.10 268 LYS A N 1
ATOM 2099 C CA . LYS A 1 270 ? 11.613 19.388 57.695 1.00 69.38 268 LYS A CA 1
ATOM 2100 C C . LYS A 1 270 ? 10.891 20.757 57.658 1.00 69.49 268 LYS A C 1
ATOM 2101 O O . LYS A 1 270 ? 10.951 21.467 56.652 1.00 71.93 268 LYS A O 1
ATOM 2107 N N . LEU A 1 271 ? 10.170 21.088 58.729 1.00 67.75 269 LEU A N 1
ATOM 2108 C CA . LEU A 1 271 ? 9.379 22.327 58.778 1.00 68.67 269 LEU A CA 1
ATOM 2109 C C . LEU A 1 271 ? 8.862 22.702 60.188 1.00 67.50 269 LEU A C 1
ATOM 2110 O O . LEU A 1 271 ? 8.853 21.866 61.078 1.00 68.04 269 LEU A O 1
ATOM 2115 N N . MET A 1 272 ? 8.443 23.948 60.399 1.00 68.93 270 MET A N 1
ATOM 2116 C CA . MET A 1 272 ? 8.044 24.402 61.750 1.00 68.02 270 MET A CA 1
ATOM 2117 C C . MET A 1 272 ? 6.528 24.601 61.896 1.00 70.77 270 MET A C 1
ATOM 2118 O O . MET A 1 272 ? 6.030 24.861 62.995 1.00 71.13 270 MET A O 1
ATOM 2123 N N . THR A 1 273 ? 5.795 24.516 60.795 1.00 73.44 271 THR A N 1
ATOM 2124 C CA . THR A 1 273 ? 4.322 24.605 60.847 1.00 75.94 271 THR A CA 1
ATOM 2125 C C . THR A 1 273 ? 3.674 23.222 61.125 1.00 74.97 271 THR A C 1
ATOM 2126 O O . THR A 1 273 ? 4.378 22.206 61.290 1.00 72.65 271 THR A O 1
ATOM 2130 N N . ASN A 1 274 ? 2.350 23.180 61.171 1.00 77.26 272 ASN A N 1
ATOM 2131 C CA . ASN A 1 274 ? 1.637 21.964 61.559 1.00 77.88 272 ASN A CA 1
ATOM 2132 C C . ASN A 1 274 ? 0.910 21.268 60.437 1.00 79.99 272 ASN A C 1
ATOM 2133 O O . ASN A 1 274 ? 0.123 20.338 60.673 1.00 80.56 272 ASN A O 1
ATOM 2138 N N . ALA A 1 275 ? 1.154 21.733 59.214 1.00 81.76 273 ALA A N 1
ATOM 2139 C CA . ALA A 1 275 ? 0.509 21.169 58.037 1.00 83.21 273 ALA A CA 1
ATOM 2140 C C . ALA A 1 275 ? 1.453 21.187 56.831 1.00 82.98 273 ALA A C 1
ATOM 2141 O O . ALA A 1 275 ? 2.394 22.002 56.761 1.00 82.30 273 ALA A O 1
ATOM 2143 N N . PHE A 1 276 ? 1.198 20.277 55.894 1.00 83.66 274 PHE A N 1
ATOM 2144 C CA . PHE A 1 276 ? 2.043 20.098 54.723 1.00 83.02 274 PHE A CA 1
ATOM 2145 C C . PHE A 1 276 ? 1.261 19.550 53.525 1.00 86.11 274 PHE A C 1
ATOM 2146 O O . PHE A 1 276 ? 0.476 18.600 53.650 1.00 85.75 274 PHE A O 1
ATOM 2154 N N . ILE A 1 277 ? 1.508 20.138 52.362 1.00 89.13 275 ILE A N 1
ATOM 2155 C CA . ILE A 1 277 ? 0.822 19.764 51.145 1.00 93.07 275 ILE A CA 1
ATOM 2156 C C . ILE A 1 277 ? 1.823 19.199 50.141 1.00 93.89 275 ILE A C 1
ATOM 2157 O O . ILE A 1 277 ? 2.671 19.925 49.621 1.00 95.03 275 ILE A O 1
ATOM 2162 N N . SER A 1 278 ? 1.746 17.900 49.876 1.00 94.74 276 SER A N 1
ATOM 2163 C CA . SER A 1 278 ? 2.705 17.258 48.975 1.00 95.65 276 SER A CA 1
ATOM 2164 C C . SER A 1 278 ? 1.996 16.656 47.777 1.00 99.30 276 SER A C 1
ATOM 2165 O O . SER A 1 278 ? 0.955 16.016 47.929 1.00 100.00 276 SER A O 1
ATOM 2168 N N . ILE A 1 279 ? 2.559 16.877 46.586 1.00 102.33 277 ILE A N 1
ATOM 2169 C CA . ILE A 1 279 ? 2.050 16.278 45.352 1.00 105.86 277 ILE A CA 1
ATOM 2170 C C . ILE A 1 279 ? 2.280 14.782 45.403 1.00 103.55 277 ILE A C 1
ATOM 2171 O O . ILE A 1 279 ? 3.275 14.323 45.953 1.00 101.06 277 ILE A O 1
ATOM 2176 N N . ILE A 1 280 ? 1.384 14.028 44.794 1.00 104.82 278 ILE A N 1
ATOM 2177 C CA . ILE A 1 280 ? 1.411 12.599 44.952 1.00 103.39 278 ILE A CA 1
ATOM 2178 C C . ILE A 1 280 ? 0.887 11.891 43.682 1.00 106.23 278 ILE A C 1
ATOM 2179 O O . ILE A 1 280 ? 0.445 12.549 42.737 1.00 109.00 278 ILE A O 1
ATOM 2184 N N . ASP A 1 281 ? 0.963 10.563 43.641 1.00 105.02 279 ASP A N 1
ATOM 2185 C CA . ASP A 1 281 ? 0.392 9.829 42.519 1.00 107.75 279 ASP A CA 1
ATOM 2186 C C . ASP A 1 281 ? -0.849 9.026 42.954 1.00 108.32 279 ASP A C 1
ATOM 2187 O O . ASP A 1 281 ? -1.023 8.709 44.134 1.00 106.53 279 ASP A O 1
ATOM 2192 N N . ASP A 1 282 ? -1.711 8.690 42.003 1.00 110.88 280 ASP A N 1
ATOM 2193 C CA . ASP A 1 282 ? -3.017 8.131 42.368 1.00 111.90 280 ASP A CA 1
ATOM 2194 C C . ASP A 1 282 ? -3.178 6.613 42.259 1.00 111.69 280 ASP A C 1
ATOM 2195 O O . ASP A 1 282 ? -4.303 6.115 42.248 1.00 114.03 280 ASP A O 1
ATOM 2200 N N . LEU A 1 283 ? -2.071 5.878 42.221 1.00 108.49 281 LEU A N 1
ATOM 2201 C CA . LEU A 1 283 ? -2.156 4.419 42.161 1.00 108.43 281 LEU A CA 1
ATOM 2202 C C . LEU A 1 283 ? -1.357 3.736 43.258 1.00 104.59 281 LEU A C 1
ATOM 2203 O O . LEU A 1 283 ? -0.888 2.613 43.081 1.00 104.90 281 LEU A O 1
ATOM 2208 N N . SER A 1 284 ? -1.206 4.410 44.399 1.00 100.81 282 SER A N 1
ATOM 2209 C CA . SER A 1 284 ? -0.359 3.873 45.469 1.00 96.50 282 SER A CA 1
ATOM 2210 C C . SER A 1 284 ? -0.950 4.034 46.859 1.00 94.59 282 SER A C 1
ATOM 2211 O O . SER A 1 284 ? -1.687 4.976 47.121 1.00 94.32 282 SER A O 1
ATOM 2214 N N . LYS A 1 285 ? -0.642 3.080 47.733 1.00 93.16 283 LYS A N 1
ATOM 2215 C CA . LYS A 1 285 ? -0.898 3.220 49.154 1.00 91.53 283 LYS A CA 1
ATOM 2216 C C . LYS A 1 285 ? 0.360 3.844 49.779 1.00 87.76 283 LYS A C 1
ATOM 2217 O O . LYS A 1 285 ? 1.486 3.343 49.574 1.00 85.76 283 LYS A O 1
ATOM 2223 N N . TYR A 1 286 ? 0.171 4.942 50.516 1.00 85.72 284 TYR A N 1
ATOM 2224 C CA . TYR A 1 286 ? 1.273 5.624 51.185 1.00 82.67 284 TYR A CA 1
ATOM 2225 C C . TYR A 1 286 ? 1.126 5.424 52.659 1.00 82.38 284 TYR A C 1
ATOM 2226 O O . TYR A 1 286 ? 0.020 5.374 53.154 1.00 86.30 284 TYR A O 1
ATOM 2235 N N . ASP A 1 287 ? 2.224 5.319 53.381 1.00 80.55 285 ASP A N 1
ATOM 2236 C CA . ASP A 1 287 ? 2.151 5.471 54.829 1.00 80.20 285 ASP A CA 1
ATOM 2237 C C . ASP A 1 287 ? 2.850 6.779 55.216 1.00 76.75 285 ASP A C 1
ATOM 2238 O O . ASP A 1 287 ? 3.822 7.175 54.572 1.00 75.91 285 ASP A O 1
ATOM 2243 N N . VAL A 1 288 ? 2.335 7.473 56.226 1.00 75.38 286 VAL A N 1
ATOM 2244 C CA . VAL A 1 288 ? 2.921 8.739 56.622 1.00 73.41 286 VAL A CA 1
ATOM 2245 C C . VAL A 1 288 ? 3.146 8.847 58.124 1.00 72.58 286 VAL A C 1
ATOM 2246 O O . VAL A 1 288 ? 2.251 8.551 58.902 1.00 76.21 286 VAL A O 1
ATOM 2250 N N . GLN A 1 289 ? 4.348 9.249 58.522 1.00 69.49 287 GLN A N 1
ATOM 2251 C CA . GLN A 1 289 ? 4.677 9.456 59.948 1.00 69.21 287 GLN A CA 1
ATOM 2252 C C . GLN A 1 289 ? 5.173 10.880 60.265 1.00 64.97 287 GLN A C 1
ATOM 2253 O O . GLN A 1 289 ? 5.656 11.609 59.390 1.00 64.35 287 GLN A O 1
ATOM 2259 N N . VAL A 1 290 ? 5.100 11.260 61.529 1.00 62.72 288 VAL A N 1
ATOM 2260 C CA . VAL A 1 290 ? 5.647 12.545 61.910 1.00 59.76 288 VAL A CA 1
ATOM 2261 C C . VAL A 1 290 ? 6.435 12.499 63.219 1.00 59.21 288 VAL A C 1
ATOM 2262 O O . VAL A 1 290 ? 6.071 11.831 64.172 1.00 60.44 288 VAL A O 1
ATOM 2266 N N . ARG A 1 291 ? 7.455 13.318 63.287 1.00 58.03 289 ARG A N 1
ATOM 2267 C CA . ARG A 1 291 ? 8.464 13.244 64.316 1.00 56.90 289 ARG A CA 1
ATOM 2268 C C . ARG A 1 291 ? 8.614 14.681 64.828 1.00 56.68 289 ARG A C 1
ATOM 2269 O O . ARG A 1 291 ? 8.321 15.628 64.080 1.00 56.96 289 ARG A O 1
ATOM 2277 N N . ALA A 1 292 ? 9.073 14.861 66.069 1.00 56.64 290 ALA A N 1
ATOM 2278 C CA . ALA A 1 292 ? 9.144 16.218 66.647 1.00 56.96 290 ALA A CA 1
ATOM 2279 C C . ALA A 1 292 ? 10.287 16.440 67.577 1.00 56.82 290 ALA A C 1
ATOM 2280 O O . ALA A 1 292 ? 10.778 15.499 68.213 1.00 58.10 290 ALA A O 1
ATOM 2282 N N . ALA A 1 293 ? 10.696 17.709 67.647 1.00 56.47 291 ALA A N 1
ATOM 2283 C CA . ALA A 1 293 ? 11.785 18.187 68.505 1.00 55.13 291 ALA A CA 1
ATOM 2284 C C . ALA A 1 293 ? 11.517 19.674 68.798 1.00 55.73 291 ALA A C 1
ATOM 2285 O O . ALA A 1 293 ? 10.764 20.331 68.058 1.00 54.75 291 ALA A O 1
ATOM 2287 N N . VAL A 1 294 ? 12.094 20.193 69.891 1.00 55.70 292 VAL A N 1
ATOM 2288 C CA . VAL A 1 294 ? 11.823 21.554 70.217 1.00 55.71 292 VAL A CA 1
ATOM 2289 C C . VAL A 1 294 ? 12.899 22.391 69.620 1.00 56.30 292 VAL A C 1
ATOM 2290 O O . VAL A 1 294 ? 14.040 22.010 69.628 1.00 55.85 292 VAL A O 1
ATOM 2294 N N . SER A 1 295 ? 12.508 23.528 69.067 1.00 58.55 293 SER A N 1
ATOM 2295 C CA . SER A 1 295 ? 13.384 24.341 68.215 1.00 60.76 293 SER A CA 1
ATOM 2296 C C . SER A 1 295 ? 14.577 24.866 68.937 1.00 60.76 293 SER A C 1
ATOM 2297 O O . SER A 1 295 ? 14.455 25.440 70.029 1.00 60.26 293 SER A O 1
ATOM 2300 N N . SER A 1 296 ? 15.739 24.716 68.312 1.00 62.26 294 SER A N 1
ATOM 2301 C CA . SER A 1 296 ? 16.934 25.373 68.838 1.00 63.07 294 SER A CA 1
ATOM 2302 C C . SER A 1 296 ? 16.588 26.835 69.104 1.00 63.41 294 SER A C 1
ATOM 2303 O O . SER A 1 296 ? 17.203 27.469 69.914 1.00 65.20 294 SER A O 1
ATOM 2306 N N . MET A 1 297 ? 15.585 27.370 68.445 1.00 64.15 295 MET A N 1
ATOM 2307 C CA . MET A 1 297 ? 15.229 28.750 68.752 1.00 67.83 295 MET A CA 1
ATOM 2308 C C . MET A 1 297 ? 14.562 28.965 70.135 1.00 66.29 295 MET A C 1
ATOM 2309 O O . MET A 1 297 ? 14.598 30.058 70.656 1.00 68.30 295 MET A O 1
ATOM 2314 N N . CYS A 1 298 ? 13.967 27.929 70.733 1.00 63.66 296 CYS A N 1
ATOM 2315 C CA . CYS A 1 298 ? 13.407 28.071 72.072 1.00 62.31 296 CYS A CA 1
ATOM 2316 C C . CYS A 1 298 ? 14.319 27.484 73.185 1.00 61.11 296 CYS A C 1
ATOM 2317 O O . CYS A 1 298 ? 14.356 28.017 74.281 1.00 60.95 296 CYS A O 1
ATOM 2320 N N . ARG A 1 299 ? 15.062 26.418 72.896 1.00 59.52 297 ARG A N 1
ATOM 2321 C CA . ARG A 1 299 ? 15.975 25.803 73.885 1.00 59.64 297 ARG A CA 1
ATOM 2322 C C . ARG A 1 299 ? 17.142 25.155 73.158 1.00 60.27 297 ARG A C 1
ATOM 2323 O O . ARG A 1 299 ? 17.105 25.022 71.957 1.00 61.66 297 ARG A O 1
ATOM 2331 N N . GLU A 1 300 ? 18.194 24.747 73.844 1.00 62.57 298 GLU A N 1
ATOM 2332 C CA . GLU A 1 300 ? 19.331 24.170 73.096 1.00 63.94 298 GLU A CA 1
ATOM 2333 C C . GLU A 1 300 ? 18.969 22.828 72.529 1.00 61.63 298 GLU A C 1
ATOM 2334 O O . GLU A 1 300 ? 18.072 22.175 73.004 1.00 60.22 298 GLU A O 1
ATOM 2340 N N . ALA A 1 301 ? 19.669 22.419 71.494 1.00 62.24 299 ALA A N 1
ATOM 2341 C CA . ALA A 1 301 ? 19.315 21.193 70.794 1.00 60.93 299 ALA A CA 1
ATOM 2342 C C . ALA A 1 301 ? 19.202 20.023 71.762 1.00 59.37 299 ALA A C 1
ATOM 2343 O O . ALA A 1 301 ? 20.100 19.823 72.579 1.00 60.83 299 ALA A O 1
ATOM 2345 N N . GLY A 1 302 ? 18.073 19.298 71.671 1.00 57.36 300 GLY A N 1
ATOM 2346 C CA . GLY A 1 302 ? 17.773 18.082 72.430 1.00 55.62 300 GLY A CA 1
ATOM 2347 C C . GLY A 1 302 ? 17.429 16.896 71.531 1.00 56.55 300 GLY A C 1
ATOM 2348 O O . GLY A 1 302 ? 17.924 16.794 70.421 1.00 58.03 300 GLY A O 1
ATOM 2349 N N . LEU A 1 303 ? 16.596 15.991 72.023 1.00 57.32 301 LEU A N 1
ATOM 2350 C CA . LEU A 1 303 ? 16.252 14.738 71.352 1.00 58.14 301 LEU A CA 1
ATOM 2351 C C . LEU A 1 303 ? 15.003 14.826 70.443 1.00 58.34 301 LEU A C 1
ATOM 2352 O O . LEU A 1 303 ? 14.017 15.527 70.759 1.00 58.27 301 LEU A O 1
ATOM 2357 N N . TRP A 1 304 ? 15.005 14.036 69.373 1.00 58.12 302 TRP A N 1
ATOM 2358 C CA . TRP A 1 304 ? 13.807 13.791 68.585 1.00 57.75 302 TRP A CA 1
ATOM 2359 C C . TRP A 1 304 ? 12.846 12.734 69.210 1.00 59.47 302 TRP A C 1
ATOM 2360 O O . TRP A 1 304 ? 13.264 11.776 69.881 1.00 59.49 302 TRP A O 1
ATOM 2371 N N . SER A 1 305 ? 11.558 12.888 68.943 1.00 59.70 303 SER A N 1
ATOM 2372 C CA . SER A 1 305 ? 10.599 11.974 69.488 1.00 62.10 303 SER A CA 1
ATOM 2373 C C . SER A 1 305 ? 10.613 10.736 68.648 1.00 64.41 303 SER A C 1
ATOM 2374 O O . SER A 1 305 ? 11.209 10.707 67.587 1.00 65.51 303 SER A O 1
ATOM 2377 N N . GLU A 1 306 ? 9.980 9.684 69.124 1.00 67.45 304 GLU A N 1
ATOM 2378 C CA . GLU A 1 306 ? 9.656 8.599 68.242 1.00 68.93 304 GLU A CA 1
ATOM 2379 C C . GLU A 1 306 ? 8.813 9.181 67.106 1.00 67.11 304 GLU A C 1
ATOM 2380 O O . GLU A 1 306 ? 8.340 10.315 67.202 1.00 65.47 304 GLU A O 1
ATOM 2386 N N . TRP A 1 307 ? 8.684 8.440 66.012 1.00 66.81 305 TRP A N 1
ATOM 2387 C CA . TRP A 1 307 ? 7.729 8.765 64.958 1.00 65.52 305 TRP A CA 1
ATOM 2388 C C . TRP A 1 307 ? 6.338 8.290 65.384 1.00 67.96 305 TRP A C 1
ATOM 2389 O O . TRP A 1 307 ? 6.206 7.208 65.957 1.00 69.09 305 TRP A O 1
ATOM 2400 N N . SER A 1 308 ? 5.302 9.072 65.074 1.00 67.46 306 SER A N 1
ATOM 2401 C CA . SER A 1 308 ? 3.926 8.649 65.316 1.00 70.28 306 SER A CA 1
ATOM 2402 C C . SER A 1 308 ? 3.657 7.333 64.593 1.00 72.19 306 SER A C 1
ATOM 2403 O O . SER A 1 308 ? 4.455 6.887 63.762 1.00 71.48 306 SER A O 1
ATOM 2406 N N . GLN A 1 309 ? 2.542 6.708 64.914 1.00 74.88 307 GLN A N 1
ATOM 2407 C CA . GLN A 1 309 ? 2.240 5.430 64.334 1.00 78.29 307 GLN A CA 1
ATOM 2408 C C . GLN A 1 309 ? 1.835 5.627 62.892 1.00 78.12 307 GLN A C 1
ATOM 2409 O O . GLN A 1 309 ? 1.228 6.641 62.538 1.00 77.52 307 GLN A O 1
ATOM 2415 N N . PRO A 1 310 ? 2.248 4.696 62.030 1.00 79.28 308 PRO A N 1
ATOM 2416 C CA . PRO A 1 310 ? 1.862 4.751 60.631 1.00 79.36 308 PRO A CA 1
ATOM 2417 C C . PRO A 1 310 ? 0.368 4.950 60.501 1.00 81.40 308 PRO A C 1
ATOM 2418 O O . PRO A 1 310 ? -0.386 4.339 61.255 1.00 84.44 308 PRO A O 1
ATOM 2422 N N . ILE A 1 311 ? -0.042 5.850 59.599 1.00 80.10 309 ILE A N 1
ATOM 2423 C CA . ILE A 1 311 ? -1.416 5.910 59.097 1.00 81.61 309 ILE A CA 1
ATOM 2424 C C . ILE A 1 311 ? -1.297 5.763 57.620 1.00 81.59 309 ILE A C 1
ATOM 2425 O O . ILE A 1 311 ? -0.259 6.077 57.067 1.00 78.53 309 ILE A O 1
ATOM 2430 N N . TYR A 1 312 ? -2.362 5.287 56.968 1.00 85.79 310 TYR A N 1
ATOM 2431 C CA . TYR A 1 312 ? -2.288 4.857 55.555 1.00 85.64 310 TYR A CA 1
ATOM 2432 C C . TYR A 1 312 ? -3.267 5.633 54.685 1.00 87.41 310 TYR A C 1
ATOM 2433 O O . TYR A 1 312 ? -4.362 5.919 55.119 1.00 89.70 310 TYR A O 1
ATOM 2442 N N . VAL A 1 313 ? -2.864 6.032 53.485 1.00 87.47 311 VAL A N 1
ATOM 2443 C CA . VAL A 1 313 ? -3.834 6.601 52.524 1.00 91.90 311 VAL A CA 1
ATOM 2444 C C . VAL A 1 313 ? -3.595 6.138 51.106 1.00 94.52 311 VAL A C 1
ATOM 2445 O O . VAL A 1 313 ? -2.443 5.960 50.692 1.00 92.87 311 VAL A O 1
ATOM 2449 N N . GLY A 1 314 ? -4.688 5.961 50.363 1.00 99.87 312 GLY A N 1
ATOM 2450 C CA . GLY A 1 314 ? -4.629 5.518 48.976 1.00 103.99 312 GLY A CA 1
ATOM 2451 C C . GLY A 1 314 ? -4.750 4.010 48.870 1.00 107.94 312 GLY A C 1
ATOM 2452 O O . GLY A 1 314 ? -4.625 3.303 49.872 1.00 108.51 312 GLY A O 1
ATOM 2453 N N . PHE A 1 315 ? -5.014 3.515 47.660 1.00 111.69 313 PHE A N 1
ATOM 2454 C CA . PHE A 1 315 ? -5.146 2.073 47.430 1.00 115.36 313 PHE A CA 1
ATOM 2455 C C . PHE A 1 315 ? -4.215 1.621 46.302 1.00 114.93 313 PHE A C 1
ATOM 2456 O O . PHE A 1 315 ? -3.424 0.679 46.427 1.00 114.75 313 PHE A O 1
ATOM 2464 N N . THR B 2 5 ? 19.532 38.090 103.937 1.00 122.73 3 THR C N 1
ATOM 2465 C CA . THR B 2 5 ? 18.202 38.071 103.251 1.00 122.95 3 THR C CA 1
ATOM 2466 C C . THR B 2 5 ? 17.396 36.837 103.683 1.00 122.94 3 THR C C 1
ATOM 2467 O O . THR B 2 5 ? 17.972 35.849 104.154 1.00 122.89 3 THR C O 1
ATOM 2471 N N . GLU B 2 6 ? 16.069 36.901 103.507 1.00 122.85 4 GLU C N 1
ATOM 2472 C CA . GLU B 2 6 ? 15.145 35.844 103.969 1.00 122.19 4 GLU C CA 1
ATOM 2473 C C . GLU B 2 6 ? 14.405 35.163 102.823 1.00 121.38 4 GLU C C 1
ATOM 2474 O O . GLU B 2 6 ? 13.436 35.706 102.302 1.00 121.55 4 GLU C O 1
ATOM 2480 N N . ILE B 2 7 ? 14.858 33.975 102.445 1.00 120.50 5 ILE C N 1
ATOM 2481 C CA . ILE B 2 7 ? 14.096 33.104 101.555 1.00 119.46 5 ILE C CA 1
ATOM 2482 C C . ILE B 2 7 ? 12.576 33.212 101.846 1.00 118.21 5 ILE C C 1
ATOM 2483 O O . ILE B 2 7 ? 12.082 32.688 102.857 1.00 118.05 5 ILE C O 1
ATOM 2488 N N . PRO B 2 8 ? 11.830 33.882 100.951 1.00 109.87 6 PRO C N 1
ATOM 2489 C CA . PRO B 2 8 ? 10.441 34.165 101.218 1.00 108.86 6 PRO C CA 1
ATOM 2490 C C . PRO B 2 8 ? 9.655 32.940 100.893 1.00 109.83 6 PRO C C 1
ATOM 2491 O O . PRO B 2 8 ? 9.276 32.724 99.756 1.00 108.25 6 PRO C O 1
ATOM 2495 N N . THR B 2 9 ? 9.455 32.120 101.905 1.00 112.84 7 THR C N 1
ATOM 2496 C CA . THR B 2 9 ? 8.792 30.854 101.742 1.00 115.37 7 THR C CA 1
ATOM 2497 C C . THR B 2 9 ? 7.489 31.009 100.954 1.00 113.99 7 THR C C 1
ATOM 2498 O O . THR B 2 9 ? 6.866 32.066 100.968 1.00 112.08 7 THR C O 1
ATOM 2502 N N . SER B 2 10 ? 7.099 29.949 100.254 1.00 115.48 8 SER C N 1
ATOM 2503 C CA . SER B 2 10 ? 5.848 29.919 99.469 1.00 115.33 8 SER C CA 1
ATOM 2504 C C . SER B 2 10 ? 4.560 29.737 100.320 1.00 117.49 8 SER C C 1
ATOM 2505 O O . SER B 2 10 ? 3.445 29.665 99.776 1.00 118.63 8 SER C O 1
ATOM 2508 N N . ALA B 2 11 ? 4.715 29.621 101.636 1.00 117.37 9 ALA C N 1
ATOM 2509 C CA . ALA B 2 11 ? 3.586 29.846 102.536 1.00 117.13 9 ALA C CA 1
ATOM 2510 C C . ALA B 2 11 ? 3.465 31.355 102.781 1.00 111.81 9 ALA C C 1
ATOM 2511 O O . ALA B 2 11 ? 2.369 31.890 102.908 1.00 111.89 9 ALA C O 1
ATOM 2513 N N . LEU B 2 12 ? 4.600 32.040 102.811 1.00 106.44 10 LEU C N 1
ATOM 2514 C CA . LEU B 2 12 ? 4.615 33.455 103.110 1.00 101.69 10 LEU C CA 1
ATOM 2515 C C . LEU B 2 12 ? 4.010 34.251 101.961 1.00 98.06 10 LEU C C 1
ATOM 2516 O O . LEU B 2 12 ? 3.035 34.989 102.125 1.00 98.59 10 LEU C O 1
ATOM 2521 N N . VAL B 2 13 ? 4.612 34.121 100.802 1.00 94.00 11 VAL C N 1
ATOM 2522 C CA . VAL B 2 13 ? 3.981 34.573 99.619 1.00 90.96 11 VAL C CA 1
ATOM 2523 C C . VAL B 2 13 ? 2.497 34.221 99.699 1.00 93.19 11 VAL C C 1
ATOM 2524 O O . VAL B 2 13 ? 1.643 35.064 99.487 1.00 93.32 11 VAL C O 1
ATOM 2528 N N . LYS B 2 14 ? 2.184 32.979 100.035 1.00 96.20 12 LYS C N 1
ATOM 2529 C CA . LYS B 2 14 ? 0.786 32.520 100.046 1.00 98.65 12 LYS C CA 1
ATOM 2530 C C . LYS B 2 14 ? -0.054 33.219 101.124 1.00 98.11 12 LYS C C 1
ATOM 2531 O O . LYS B 2 14 ? -1.233 33.524 100.915 1.00 99.11 12 LYS C O 1
ATOM 2537 N N . GLU B 2 15 ? 0.560 33.472 102.275 1.00 96.51 13 GLU C N 1
ATOM 2538 C CA . GLU B 2 15 ? -0.085 34.234 103.359 1.00 95.98 13 GLU C CA 1
ATOM 2539 C C . GLU B 2 15 ? -0.348 35.672 102.925 1.00 90.66 13 GLU C C 1
ATOM 2540 O O . GLU B 2 15 ? -1.454 36.181 103.080 1.00 91.10 13 GLU C O 1
ATOM 2546 N N . THR B 2 16 ? 0.676 36.312 102.372 1.00 84.93 14 THR C N 1
ATOM 2547 C CA . THR B 2 16 ? 0.519 37.640 101.825 1.00 80.67 14 THR C CA 1
ATOM 2548 C C . THR B 2 16 ? -0.635 37.739 100.845 1.00 81.08 14 THR C C 1
ATOM 2549 O O . THR B 2 16 ? -1.401 38.697 100.887 1.00 81.01 14 THR C O 1
ATOM 2553 N N . LEU B 2 17 ? -0.754 36.766 99.950 1.00 81.05 15 LEU C N 1
ATOM 2554 C CA . LEU B 2 17 ? -1.870 36.753 99.022 1.00 82.16 15 LEU C CA 1
ATOM 2555 C C . LEU B 2 17 ? -3.180 36.817 99.762 1.00 84.33 15 LEU C C 1
ATOM 2556 O O . LEU B 2 17 ? -4.113 37.487 99.321 1.00 84.98 15 LEU C O 1
ATOM 2561 N N . ALA B 2 18 ? -3.271 36.087 100.872 1.00 85.69 16 ALA C N 1
ATOM 2562 C CA . ALA B 2 18 ? -4.531 36.020 101.632 1.00 88.05 16 ALA C CA 1
ATOM 2563 C C . ALA B 2 18 ? -4.807 37.346 102.320 1.00 85.47 16 ALA C C 1
ATOM 2564 O O . ALA B 2 18 ? -5.895 37.895 102.237 1.00 86.33 16 ALA C O 1
ATOM 2566 N N . LEU B 2 19 ? -3.789 37.861 102.984 1.00 83.06 17 LEU C N 1
ATOM 2567 C CA . LEU B 2 19 ? -3.850 39.172 103.597 1.00 80.88 17 LEU C CA 1
ATOM 2568 C C . LEU B 2 19 ? -4.246 40.274 102.613 1.00 79.94 17 LEU C C 1
ATOM 2569 O O . LEU B 2 19 ? -4.958 41.207 102.959 1.00 80.15 17 LEU C O 1
ATOM 2574 N N . LEU B 2 20 ? -3.784 40.154 101.380 1.00 79.53 18 LEU C N 1
ATOM 2575 C CA . LEU B 2 20 ? -4.138 41.104 100.333 1.00 79.04 18 LEU C CA 1
ATOM 2576 C C . LEU B 2 20 ? -5.619 41.069 100.025 1.00 82.44 18 LEU C C 1
ATOM 2577 O O . LEU B 2 20 ? -6.290 42.103 100.005 1.00 83.36 18 LEU C O 1
ATOM 2582 N N . SER B 2 21 ? -6.130 39.865 99.779 1.00 85.88 19 SER C N 1
ATOM 2583 C CA . SER B 2 21 ? -7.546 39.666 99.468 1.00 89.52 19 SER C CA 1
ATOM 2584 C C . SER B 2 21 ? -8.457 40.236 100.572 1.00 90.40 19 SER C C 1
ATOM 2585 O O . SER B 2 21 ? -9.516 40.804 100.280 1.00 92.40 19 SER C O 1
ATOM 2588 N N . THR B 2 22 ? -8.021 40.115 101.830 1.00 89.09 20 THR C N 1
ATOM 2589 C CA . THR B 2 22 ? -8.763 40.672 102.967 1.00 89.83 20 THR C CA 1
ATOM 2590 C C . THR B 2 22 ? -8.851 42.191 102.920 1.00 87.64 20 THR C C 1
ATOM 2591 O O . THR B 2 22 ? -9.944 42.763 102.899 1.00 88.89 20 THR C O 1
ATOM 2595 N N . HIS B 2 23 ? -7.699 42.843 102.887 1.00 84.22 21 HIS C N 1
ATOM 2596 C CA . HIS B 2 23 ? -7.679 44.305 102.998 1.00 83.74 21 HIS C CA 1
ATOM 2597 C C . HIS B 2 23 ? -8.008 45.088 101.727 1.00 83.57 21 HIS C C 1
ATOM 2598 O O . HIS B 2 23 ? -8.076 46.320 101.749 1.00 83.68 21 HIS C O 1
ATOM 2605 N N . ARG B 2 24 ? -8.252 44.364 100.640 1.00 84.18 22 ARG C N 1
ATOM 2606 C CA . ARG B 2 24 ? -8.749 44.963 99.421 1.00 84.95 22 ARG C CA 1
ATOM 2607 C C . ARG B 2 24 ? -9.595 46.190 99.734 1.00 86.25 22 ARG C C 1
ATOM 2608 O O . ARG B 2 24 ? -9.211 47.319 99.433 1.00 84.38 22 ARG C O 1
ATOM 2616 N N . THR B 2 25 ? -10.747 45.965 100.360 1.00 89.05 23 THR C N 1
ATOM 2617 C CA . THR B 2 25 ? -11.711 47.046 100.588 1.00 91.11 23 THR C CA 1
ATOM 2618 C C . THR B 2 25 ? -11.142 48.279 101.304 1.00 89.04 23 THR C C 1
ATOM 2619 O O . THR B 2 25 ? -11.361 49.392 100.863 1.00 90.51 23 THR C O 1
ATOM 2623 N N . LEU B 2 26 ? -10.412 48.078 102.394 1.00 86.85 24 LEU C N 1
ATOM 2624 C CA . LEU B 2 26 ? -9.691 49.177 103.043 1.00 85.09 24 LEU C CA 1
ATOM 2625 C C . LEU B 2 26 ? -8.773 49.899 102.061 1.00 84.32 24 LEU C C 1
ATOM 2626 O O . LEU B 2 26 ? -8.710 51.118 102.055 1.00 84.55 24 LEU C O 1
ATOM 2631 N N . LEU B 2 27 ? -8.041 49.132 101.251 1.00 83.82 25 LEU C N 1
ATOM 2632 C CA . LEU B 2 27 ? -7.009 49.687 100.369 1.00 82.60 25 LEU C CA 1
ATOM 2633 C C . LEU B 2 27 ? -7.562 50.557 99.223 1.00 85.41 25 LEU C C 1
ATOM 2634 O O . LEU B 2 27 ? -7.035 51.625 98.954 1.00 85.32 25 LEU C O 1
ATOM 2639 N N . ILE B 2 28 ? -8.606 50.095 98.543 1.00 88.27 26 ILE C N 1
ATOM 2640 C CA . ILE B 2 28 ? -9.247 50.911 97.517 1.00 92.16 26 ILE C CA 1
ATOM 2641 C C . ILE B 2 28 ? -9.774 52.266 98.048 1.00 94.32 26 ILE C C 1
ATOM 2642 O O . ILE B 2 28 ? -9.897 53.228 97.291 1.00 97.08 26 ILE C O 1
ATOM 2647 N N . ALA B 2 29 ? -10.048 52.349 99.342 1.00 93.52 27 ALA C N 1
ATOM 2648 C CA . ALA B 2 29 ? -10.817 53.473 99.884 1.00 96.59 27 ALA C CA 1
ATOM 2649 C C . ALA B 2 29 ? -10.285 54.887 99.568 1.00 97.95 27 ALA C C 1
ATOM 2650 O O . ALA B 2 29 ? -10.686 55.844 100.210 1.00 99.96 27 ALA C O 1
ATOM 2652 N N . ASN B 2 30 ? -9.407 55.025 98.579 1.00 97.93 28 ASN C N 1
ATOM 2653 C CA . ASN B 2 30 ? -9.025 56.373 98.100 1.00 100.40 28 ASN C CA 1
ATOM 2654 C C . ASN B 2 30 ? -9.339 56.612 96.611 1.00 102.71 28 ASN C C 1
ATOM 2655 O O . ASN B 2 30 ? -8.476 56.446 95.758 1.00 101.79 28 ASN C O 1
ATOM 2660 N N . GLU B 2 31 ? -10.563 57.033 96.315 1.00 105.99 29 GLU C N 1
ATOM 2661 C CA . GLU B 2 31 ? -10.983 57.210 94.933 1.00 109.39 29 GLU C CA 1
ATOM 2662 C C . GLU B 2 31 ? -10.027 58.072 94.154 1.00 109.36 29 GLU C C 1
ATOM 2663 O O . GLU B 2 31 ? -9.958 57.970 92.944 1.00 111.65 29 GLU C O 1
ATOM 2669 N N . THR B 2 32 ? -9.273 58.913 94.844 1.00 107.66 30 THR C N 1
ATOM 2670 C CA . THR B 2 32 ? -8.394 59.856 94.161 1.00 108.99 30 THR C CA 1
ATOM 2671 C C . THR B 2 32 ? -7.125 59.248 93.664 1.00 104.87 30 THR C C 1
ATOM 2672 O O . THR B 2 32 ? -6.404 59.876 92.897 1.00 106.36 30 THR C O 1
ATOM 2676 N N . LEU B 2 33 ? -6.841 58.024 94.088 1.00 100.19 31 LEU C N 1
ATOM 2677 C CA . LEU B 2 33 ? -5.569 57.399 93.758 1.00 95.71 31 LEU C CA 1
ATOM 2678 C C . LEU B 2 33 ? -5.498 56.756 92.363 1.00 96.54 31 LEU C C 1
ATOM 2679 O O . LEU B 2 33 ? -6.402 56.017 91.949 1.00 97.58 31 LEU C O 1
ATOM 2684 N N . ARG B 2 34 ? -4.410 57.049 91.652 1.00 95.83 32 ARG C N 1
ATOM 2685 C CA . ARG B 2 34 ? -4.100 56.385 90.389 1.00 96.27 32 ARG C CA 1
ATOM 2686 C C . ARG B 2 34 ? -2.739 55.693 90.516 1.00 92.03 32 ARG C C 1
ATOM 2687 O O . ARG B 2 34 ? -1.803 56.250 91.088 1.00 92.15 32 ARG C O 1
ATOM 2695 N N . ILE B 2 35 ? -2.603 54.479 90.018 1.00 88.82 33 ILE C N 1
ATOM 2696 C CA . ILE B 2 35 ? -1.308 53.840 90.158 1.00 84.69 33 ILE C CA 1
ATOM 2697 C C . ILE B 2 35 ? -0.826 53.200 88.855 1.00 85.22 33 ILE C C 1
ATOM 2698 O O . ILE B 2 35 ? -1.519 52.360 88.273 1.00 86.50 33 ILE C O 1
ATOM 2703 N N . PRO B 2 36 ? 0.369 53.606 88.395 1.00 84.28 34 PRO C N 1
ATOM 2704 C CA . PRO B 2 36 ? 0.961 53.004 87.238 1.00 83.44 34 PRO C CA 1
ATOM 2705 C C . PRO B 2 36 ? 0.666 51.536 87.267 1.00 80.36 34 PRO C C 1
ATOM 2706 O O . PRO B 2 36 ? 0.930 50.903 88.272 1.00 77.36 34 PRO C O 1
ATOM 2710 N N . VAL B 2 37 ? 0.084 51.012 86.193 1.00 82.15 35 VAL C N 1
ATOM 2711 C CA . VAL B 2 37 ? -0.005 49.573 85.997 1.00 80.55 35 VAL C CA 1
ATOM 2712 C C . VAL B 2 37 ? 0.435 49.173 84.599 1.00 82.79 35 VAL C C 1
ATOM 2713 O O . VAL B 2 37 ? -0.054 49.720 83.592 1.00 87.90 35 VAL C O 1
ATOM 2717 N N . PRO B 2 38 ? 1.364 48.213 84.529 1.00 80.00 36 PRO C N 1
ATOM 2718 C CA . PRO B 2 38 ? 1.880 47.618 83.307 1.00 80.38 36 PRO C CA 1
ATOM 2719 C C . PRO B 2 38 ? 0.765 47.095 82.391 1.00 84.51 36 PRO C C 1
ATOM 2720 O O . PRO B 2 38 ? -0.162 46.439 82.859 1.00 84.87 36 PRO C O 1
ATOM 2724 N N . VAL B 2 39 ? 0.871 47.376 81.100 1.00 87.87 37 VAL C N 1
ATOM 2725 C CA . VAL B 2 39 ? -0.045 46.813 80.090 1.00 93.34 37 VAL C CA 1
ATOM 2726 C C . VAL B 2 39 ? 0.243 45.333 79.678 1.00 92.20 37 VAL C C 1
ATOM 2727 O O . VAL B 2 39 ? -0.659 44.625 79.239 1.00 94.80 37 VAL C O 1
ATOM 2731 N N . HIS B 2 40 ? 1.492 44.886 79.843 1.00 88.67 38 HIS C N 1
ATOM 2732 C CA . HIS B 2 40 ? 1.938 43.510 79.487 1.00 88.08 38 HIS C CA 1
ATOM 2733 C C . HIS B 2 40 ? 2.151 42.703 80.763 1.00 85.51 38 HIS C C 1
ATOM 2734 O O . HIS B 2 40 ? 2.115 43.258 81.849 1.00 83.92 38 HIS C O 1
ATOM 2741 N N . LYS B 2 41 ? 2.415 41.411 80.637 1.00 86.24 39 LYS C N 1
ATOM 2742 C CA . LYS B 2 41 ? 2.519 40.575 81.810 1.00 85.79 39 LYS C CA 1
ATOM 2743 C C . LYS B 2 41 ? 3.932 40.107 82.160 1.00 83.68 39 LYS C C 1
ATOM 2744 O O . LYS B 2 41 ? 4.094 39.105 82.880 1.00 83.23 39 LYS C O 1
ATOM 2750 N N . ASN B 2 42 ? 4.960 40.806 81.680 1.00 82.79 40 ASN C N 1
ATOM 2751 C CA . ASN B 2 42 ? 6.315 40.471 82.117 1.00 80.44 40 ASN C CA 1
ATOM 2752 C C . ASN B 2 42 ? 6.651 41.198 83.398 1.00 77.87 40 ASN C C 1
ATOM 2753 O O . ASN B 2 42 ? 7.271 42.251 83.404 1.00 76.89 40 ASN C O 1
ATOM 2758 N N . HIS B 2 43 ? 6.193 40.614 84.490 1.00 77.47 41 HIS C N 1
ATOM 2759 C CA . HIS B 2 43 ? 6.389 41.156 85.816 1.00 75.39 41 HIS C CA 1
ATOM 2760 C C . HIS B 2 43 ? 7.864 41.446 86.117 1.00 72.12 41 HIS C C 1
ATOM 2761 O O . HIS B 2 43 ? 8.208 42.531 86.605 1.00 72.56 41 HIS C O 1
ATOM 2768 N N . GLN B 2 44 ? 8.732 40.501 85.809 1.00 69.52 42 GLN C N 1
ATOM 2769 C CA . GLN B 2 44 ? 10.130 40.638 86.156 1.00 66.72 42 GLN C CA 1
ATOM 2770 C C . GLN B 2 44 ? 10.761 41.903 85.613 1.00 65.91 42 GLN C C 1
ATOM 2771 O O . GLN B 2 44 ? 11.710 42.444 86.198 1.00 66.14 42 GLN C O 1
ATOM 2777 N N . LEU B 2 45 ? 10.228 42.407 84.517 1.00 66.08 43 LEU C N 1
ATOM 2778 C CA . LEU B 2 45 ? 10.650 43.696 84.068 1.00 66.46 43 LEU C CA 1
ATOM 2779 C C . LEU B 2 45 ? 10.144 44.840 84.963 1.00 68.07 43 LEU C C 1
ATOM 2780 O O . LEU B 2 45 ? 10.736 45.932 84.952 1.00 70.21 43 LEU C O 1
ATOM 2785 N N . CYS B 2 46 ? 9.025 44.650 85.673 1.00 68.24 44 CYS C N 1
ATOM 2786 C CA . CYS B 2 46 ? 8.369 45.812 86.334 1.00 69.82 44 CYS C CA 1
ATOM 2787 C C . CYS B 2 46 ? 8.503 45.879 87.858 1.00 66.95 44 CYS C C 1
ATOM 2788 O O . CYS B 2 46 ? 7.815 46.660 88.510 1.00 66.39 44 CYS C O 1
ATOM 2791 N N . THR B 2 47 ? 9.399 45.077 88.415 1.00 64.10 45 THR C N 1
ATOM 2792 C CA . THR B 2 47 ? 9.484 44.991 89.842 1.00 62.65 45 THR C CA 1
ATOM 2793 C C . THR B 2 47 ? 9.666 46.381 90.398 1.00 63.99 45 THR C C 1
ATOM 2794 O O . THR B 2 47 ? 9.121 46.720 91.436 1.00 65.30 45 THR C O 1
ATOM 2798 N N . GLU B 2 48 ? 10.381 47.220 89.693 1.00 65.04 46 GLU C N 1
ATOM 2799 C CA . GLU B 2 48 ? 10.537 48.565 90.184 1.00 67.71 46 GLU C CA 1
ATOM 2800 C C . GLU B 2 48 ? 9.182 49.209 90.445 1.00 69.74 46 GLU C C 1
ATOM 2801 O O . GLU B 2 48 ? 8.932 49.728 91.557 1.00 72.24 46 GLU C O 1
ATOM 2807 N N . GLU B 2 49 ? 8.304 49.206 89.433 1.00 69.51 47 GLU C N 1
ATOM 2808 C CA . GLU B 2 49 ? 6.988 49.895 89.534 1.00 69.22 47 GLU C CA 1
ATOM 2809 C C . GLU B 2 49 ? 6.047 49.208 90.537 1.00 67.04 47 GLU C C 1
ATOM 2810 O O . GLU B 2 49 ? 5.355 49.848 91.330 1.00 67.28 47 GLU C O 1
ATOM 2816 N N . ILE B 2 50 ? 6.028 47.898 90.505 1.00 63.28 48 ILE C N 1
ATOM 2817 C CA . ILE B 2 50 ? 5.292 47.196 91.497 1.00 62.36 48 ILE C CA 1
ATOM 2818 C C . ILE B 2 50 ? 5.519 47.748 92.936 1.00 61.67 48 ILE C C 1
ATOM 2819 O O . ILE B 2 50 ? 4.567 47.974 93.667 1.00 62.51 48 ILE C O 1
ATOM 2824 N N . PHE B 2 51 ? 6.764 48.003 93.320 1.00 60.19 49 PHE C N 1
ATOM 2825 C CA . PHE B 2 51 ? 7.059 48.372 94.709 1.00 58.53 49 PHE C CA 1
ATOM 2826 C C . PHE B 2 51 ? 6.868 49.821 94.990 1.00 59.34 49 PHE C C 1
ATOM 2827 O O . PHE B 2 51 ? 6.564 50.231 96.103 1.00 58.06 49 PHE C O 1
ATOM 2835 N N . GLN B 2 52 ? 6.996 50.586 93.930 1.00 61.78 50 GLN C N 1
ATOM 2836 C CA . GLN B 2 52 ? 6.691 51.987 93.908 1.00 63.14 50 GLN C CA 1
ATOM 2837 C C . GLN B 2 52 ? 5.205 52.214 94.252 1.00 63.33 50 GLN C C 1
ATOM 2838 O O . GLN B 2 52 ? 4.884 53.005 95.130 1.00 64.92 50 GLN C O 1
ATOM 2844 N N . GLY B 2 53 ? 4.306 51.498 93.584 1.00 62.22 51 GLY C N 1
ATOM 2845 C CA . GLY B 2 53 ? 2.869 51.582 93.903 1.00 62.97 51 GLY C CA 1
ATOM 2846 C C . GLY B 2 53 ? 2.547 51.098 95.307 1.00 62.16 51 GLY C C 1
ATOM 2847 O O . GLY B 2 53 ? 1.876 51.811 96.088 1.00 61.83 51 GLY C O 1
ATOM 2848 N N . ILE B 2 54 ? 3.046 49.893 95.647 1.00 59.27 52 ILE C N 1
ATOM 2849 C CA . ILE B 2 54 ? 2.996 49.436 97.007 1.00 58.12 52 ILE C CA 1
ATOM 2850 C C . ILE B 2 54 ? 3.389 50.595 97.923 1.00 59.89 52 ILE C C 1
ATOM 2851 O O . ILE B 2 54 ? 2.569 51.084 98.689 1.00 61.44 52 ILE C O 1
ATOM 2856 N N . GLY B 2 55 ? 4.611 51.090 97.778 1.00 60.75 53 GLY C N 1
ATOM 2857 C CA . GLY B 2 55 ? 5.049 52.378 98.403 1.00 61.94 53 GLY C CA 1
ATOM 2858 C C . GLY B 2 55 ? 3.983 53.452 98.568 1.00 65.70 53 GLY C C 1
ATOM 2859 O O . GLY B 2 55 ? 3.872 54.082 99.627 1.00 67.62 53 GLY C O 1
ATOM 2860 N N . THR B 2 56 ? 3.168 53.692 97.554 1.00 67.39 54 THR C N 1
ATOM 2861 C CA . THR B 2 56 ? 2.217 54.746 97.746 1.00 70.46 54 THR C CA 1
ATOM 2862 C C . THR B 2 56 ? 0.962 54.288 98.531 1.00 72.04 54 THR C C 1
ATOM 2863 O O . THR B 2 56 ? 0.415 55.053 99.333 1.00 74.69 54 THR C O 1
ATOM 2867 N N . LEU B 2 57 ? 0.550 53.035 98.370 1.00 71.41 55 LEU C N 1
ATOM 2868 C CA . LEU B 2 57 ? -0.489 52.485 99.252 1.00 72.73 55 LEU C CA 1
ATOM 2869 C C . LEU B 2 57 ? -0.020 52.583 100.667 1.00 73.43 55 LEU C C 1
ATOM 2870 O O . LEU B 2 57 ? -0.777 53.013 101.549 1.00 75.23 55 LEU C O 1
ATOM 2875 N N . GLU B 2 58 ? 1.229 52.165 100.896 1.00 72.29 56 GLU C N 1
ATOM 2876 C CA . GLU B 2 58 ? 1.764 52.171 102.228 1.00 73.32 56 GLU C CA 1
ATOM 2877 C C . GLU B 2 58 ? 1.730 53.572 102.799 1.00 76.40 56 GLU C C 1
ATOM 2878 O O . GLU B 2 58 ? 1.118 53.803 103.821 1.00 77.29 56 GLU C O 1
ATOM 2884 N N . SER B 2 59 ? 2.366 54.515 102.114 1.00 79.21 57 SER C N 1
ATOM 2885 C CA . SER B 2 59 ? 2.528 55.852 102.657 1.00 82.77 57 SER C CA 1
ATOM 2886 C C . SER B 2 59 ? 1.153 56.433 103.043 1.00 85.05 57 SER C C 1
ATOM 2887 O O . SER B 2 59 ? 1.057 57.393 103.824 1.00 87.43 57 SER C O 1
ATOM 2890 N N . GLN B 2 60 ? 0.089 55.842 102.506 1.00 84.30 58 GLN C N 1
ATOM 2891 C CA . GLN B 2 60 ? -1.252 56.377 102.737 1.00 86.54 58 GLN C CA 1
ATOM 2892 C C . GLN B 2 60 ? -2.032 55.679 103.839 1.00 84.84 58 GLN C C 1
ATOM 2893 O O . GLN B 2 60 ? -2.828 56.284 104.513 1.00 87.29 58 GLN C O 1
ATOM 2899 N N . THR B 2 61 ? -1.825 54.394 103.983 1.00 82.42 59 THR C N 1
ATOM 2900 C CA . THR B 2 61 ? -2.605 53.602 104.910 1.00 81.96 59 THR C CA 1
ATOM 2901 C C . THR B 2 61 ? -2.057 53.731 106.333 1.00 82.59 59 THR C C 1
ATOM 2902 O O . THR B 2 61 ? -0.875 54.086 106.523 1.00 83.13 59 THR C O 1
ATOM 2906 N N . VAL B 2 62 ? -2.921 53.478 107.323 1.00 82.68 60 VAL C N 1
ATOM 2907 C CA . VAL B 2 62 ? -2.500 53.409 108.715 1.00 82.59 60 VAL C CA 1
ATOM 2908 C C . VAL B 2 62 ? -2.055 51.997 109.097 1.00 81.50 60 VAL C C 1
ATOM 2909 O O . VAL B 2 62 ? -2.827 51.014 108.985 1.00 80.43 60 VAL C O 1
ATOM 2913 N N . GLN B 2 63 ? -0.809 51.907 109.565 1.00 81.16 61 GLN C N 1
ATOM 2914 C CA . GLN B 2 63 ? -0.229 50.625 109.976 1.00 80.16 61 GLN C CA 1
ATOM 2915 C C . GLN B 2 63 ? -0.720 50.225 111.363 1.00 80.61 61 GLN C C 1
ATOM 2916 O O . GLN B 2 63 ? -0.799 51.049 112.272 1.00 82.20 61 GLN C O 1
ATOM 2922 N N . GLY B 2 64 ? -1.056 48.953 111.499 1.00 79.23 62 GLY C N 1
ATOM 2923 C CA . GLY B 2 64 ? -1.613 48.408 112.719 1.00 79.75 62 GLY C CA 1
ATOM 2924 C C . GLY B 2 64 ? -2.395 47.187 112.307 1.00 78.80 62 GLY C C 1
ATOM 2925 O O . GLY B 2 64 ? -2.764 47.058 111.154 1.00 77.44 62 GLY C O 1
ATOM 2926 N N . GLY B 2 65 ? -2.639 46.282 113.240 1.00 80.35 63 GLY C N 1
ATOM 2927 C CA . GLY B 2 65 ? -3.411 45.080 112.941 1.00 80.97 63 GLY C CA 1
ATOM 2928 C C . GLY B 2 65 ? -2.680 44.193 111.955 1.00 79.52 63 GLY C C 1
ATOM 2929 O O . GLY B 2 65 ? -1.479 44.349 111.765 1.00 78.71 63 GLY C O 1
ATOM 2930 N N . THR B 2 66 ? -3.406 43.270 111.327 1.00 79.10 64 THR C N 1
ATOM 2931 C CA . THR B 2 66 ? -2.868 42.497 110.224 1.00 78.39 64 THR C CA 1
ATOM 2932 C C . THR B 2 66 ? -2.547 43.359 108.997 1.00 75.00 64 THR C C 1
ATOM 2933 O O . THR B 2 66 ? -1.862 42.917 108.084 1.00 73.48 64 THR C O 1
ATOM 2937 N N . VAL B 2 67 ? -3.053 44.577 108.951 1.00 73.80 65 VAL C N 1
ATOM 2938 C CA . VAL B 2 67 ? -2.705 45.467 107.846 1.00 70.29 65 VAL C CA 1
ATOM 2939 C C . VAL B 2 67 ? -1.201 45.765 107.841 1.00 69.12 65 VAL C C 1
ATOM 2940 O O . VAL B 2 67 ? -0.597 45.888 106.786 1.00 68.23 65 VAL C O 1
ATOM 2944 N N . GLU B 2 68 ? -0.577 45.837 109.012 1.00 69.84 66 GLU C N 1
ATOM 2945 C CA . GLU B 2 68 ? 0.875 46.056 109.067 1.00 69.28 66 GLU C CA 1
ATOM 2946 C C . GLU B 2 68 ? 1.646 44.816 108.555 1.00 67.93 66 GLU C C 1
ATOM 2947 O O . GLU B 2 68 ? 2.564 44.918 107.727 1.00 64.69 66 GLU C O 1
ATOM 2953 N N . ARG B 2 69 ? 1.271 43.646 109.061 1.00 69.29 67 ARG C N 1
ATOM 2954 C CA . ARG B 2 69 ? 1.892 42.429 108.615 1.00 70.81 67 ARG C CA 1
ATOM 2955 C C . ARG B 2 69 ? 1.925 42.345 107.085 1.00 67.85 67 ARG C C 1
ATOM 2956 O O . ARG B 2 69 ? 2.901 41.849 106.525 1.00 65.99 67 ARG C O 1
ATOM 2964 N N . LEU B 2 70 ? 0.878 42.868 106.422 1.00 67.70 68 LEU C N 1
ATOM 2965 C CA . LEU B 2 70 ? 0.798 42.921 104.939 1.00 66.05 68 LEU C CA 1
ATOM 2966 C C . LEU B 2 70 ? 2.011 43.597 104.360 1.00 64.07 68 LEU C C 1
ATOM 2967 O O . LEU B 2 70 ? 2.741 42.997 103.586 1.00 61.97 68 LEU C O 1
ATOM 2972 N N . PHE B 2 71 ? 2.201 44.866 104.720 1.00 64.11 69 PHE C N 1
ATOM 2973 C CA . PHE B 2 71 ? 3.304 45.658 104.186 1.00 63.56 69 PHE C CA 1
ATOM 2974 C C . PHE B 2 71 ? 4.659 45.186 104.687 1.00 64.56 69 PHE C C 1
ATOM 2975 O O . PHE B 2 71 ? 5.689 45.363 104.009 1.00 64.08 69 PHE C O 1
ATOM 2983 N N . LYS B 2 72 ? 4.665 44.585 105.869 1.00 66.11 70 LYS C N 1
ATOM 2984 C CA . LYS B 2 72 ? 5.860 43.931 106.356 1.00 67.55 70 LYS C CA 1
ATOM 2985 C C . LYS B 2 72 ? 6.200 42.732 105.481 1.00 65.38 70 LYS C C 1
ATOM 2986 O O . LYS B 2 72 ? 7.357 42.475 105.171 1.00 66.13 70 LYS C O 1
ATOM 2992 N N . ASN B 2 73 ? 5.199 42.003 105.056 1.00 63.11 71 ASN C N 1
ATOM 2993 C CA . ASN B 2 73 ? 5.480 40.930 104.154 1.00 61.78 71 ASN C CA 1
ATOM 2994 C C . ASN B 2 73 ? 5.953 41.453 102.819 1.00 59.73 71 ASN C C 1
ATOM 2995 O O . ASN B 2 73 ? 6.910 40.937 102.252 1.00 60.06 71 ASN C O 1
ATOM 3000 N N . LEU B 2 74 ? 5.300 42.481 102.296 1.00 58.54 72 LEU C N 1
ATOM 3001 C CA . LEU B 2 74 ? 5.667 42.941 100.980 1.00 56.63 72 LEU C CA 1
ATOM 3002 C C . LEU B 2 74 ? 7.090 43.461 101.088 1.00 56.56 72 LEU C C 1
ATOM 3003 O O . LEU B 2 74 ? 7.926 43.229 100.228 1.00 55.38 72 LEU C O 1
ATOM 3008 N N . SER B 2 75 ? 7.384 44.106 102.196 1.00 58.84 73 SER C N 1
ATOM 3009 C CA . SER B 2 75 ? 8.676 44.696 102.358 1.00 60.68 73 SER C CA 1
ATOM 3010 C C . SER B 2 75 ? 9.764 43.646 102.265 1.00 61.00 73 SER C C 1
ATOM 3011 O O . SER B 2 75 ? 10.871 43.897 101.802 1.00 61.94 73 SER C O 1
ATOM 3014 N N . LEU B 2 76 ? 9.445 42.465 102.717 1.00 62.32 74 LEU C N 1
ATOM 3015 C CA . LEU B 2 76 ? 10.443 41.490 102.896 1.00 63.89 74 LEU C CA 1
ATOM 3016 C C . LEU B 2 76 ? 10.619 40.795 101.559 1.00 62.59 74 LEU C C 1
ATOM 3017 O O . LEU B 2 76 ? 11.724 40.390 101.209 1.00 63.12 74 LEU C O 1
ATOM 3022 N N . ILE B 2 77 ? 9.536 40.708 100.786 1.00 61.24 75 ILE C N 1
ATOM 3023 C CA . ILE B 2 77 ? 9.617 40.267 99.407 1.00 58.73 75 ILE C CA 1
ATOM 3024 C C . ILE B 2 77 ? 10.392 41.268 98.568 1.00 57.36 75 ILE C C 1
ATOM 3025 O O . ILE B 2 77 ? 11.198 40.884 97.745 1.00 56.82 75 ILE C O 1
ATOM 3030 N N . LYS B 2 78 ? 10.199 42.556 98.789 1.00 57.55 76 LYS C N 1
ATOM 3031 C CA . LYS B 2 78 ? 11.012 43.528 98.056 1.00 56.85 76 LYS C CA 1
ATOM 3032 C C . LYS B 2 78 ? 12.505 43.354 98.283 1.00 57.56 76 LYS C C 1
ATOM 3033 O O . LYS B 2 78 ? 13.277 43.519 97.354 1.00 57.97 76 LYS C O 1
ATOM 3039 N N . LYS B 2 79 ? 12.933 43.071 99.515 1.00 59.95 77 LYS C N 1
ATOM 3040 C CA . LYS B 2 79 ? 14.383 42.998 99.808 1.00 60.88 77 LYS C CA 1
ATOM 3041 C C . LYS B 2 79 ? 14.986 41.817 99.129 1.00 59.53 77 LYS C C 1
ATOM 3042 O O . LYS B 2 79 ? 16.087 41.906 98.567 1.00 59.32 77 LYS C O 1
ATOM 3048 N N . TYR B 2 80 ? 14.230 40.724 99.152 1.00 58.80 78 TYR C N 1
ATOM 3049 C CA . TYR B 2 80 ? 14.527 39.544 98.407 1.00 57.73 78 TYR C CA 1
ATOM 3050 C C . TYR B 2 80 ? 14.699 39.852 96.957 1.00 58.10 78 TYR C C 1
ATOM 3051 O O . TYR B 2 80 ? 15.618 39.373 96.327 1.00 60.74 78 TYR C O 1
ATOM 3060 N N . ILE B 2 81 ? 13.799 40.617 96.375 1.00 58.43 79 ILE C N 1
ATOM 3061 C CA . ILE B 2 81 ? 13.984 40.908 94.978 1.00 57.93 79 ILE C CA 1
ATOM 3062 C C . ILE B 2 81 ? 15.266 41.714 94.716 1.00 59.07 79 ILE C C 1
ATOM 3063 O O . ILE B 2 81 ? 15.971 41.471 93.731 1.00 59.80 79 ILE C O 1
ATOM 3068 N N . ASP B 2 82 ? 15.612 42.625 95.611 1.00 60.49 80 ASP C N 1
ATOM 3069 C CA . ASP B 2 82 ? 16.909 43.294 95.482 1.00 62.37 80 ASP C CA 1
ATOM 3070 C C . ASP B 2 82 ? 18.073 42.363 95.715 1.00 62.42 80 ASP C C 1
ATOM 3071 O O . ASP B 2 82 ? 19.147 42.598 95.195 1.00 62.46 80 ASP C O 1
ATOM 3076 N N . GLY B 2 83 ? 17.881 41.325 96.522 1.00 61.62 81 GLY C N 1
ATOM 3077 C CA . GLY B 2 83 ? 18.955 40.409 96.723 1.00 62.14 81 GLY C CA 1
ATOM 3078 C C . GLY B 2 83 ? 19.261 39.830 95.363 1.00 60.52 81 GLY C C 1
ATOM 3079 O O . GLY B 2 83 ? 20.389 39.546 95.011 1.00 60.99 81 GLY C O 1
ATOM 3080 N N . GLN B 2 84 ? 18.221 39.678 94.590 1.00 59.32 82 GLN C N 1
ATOM 3081 C CA . GLN B 2 84 ? 18.280 38.896 93.419 1.00 59.22 82 GLN C CA 1
ATOM 3082 C C . GLN B 2 84 ? 18.867 39.728 92.297 1.00 58.51 82 GLN C C 1
ATOM 3083 O O . GLN B 2 84 ? 19.593 39.219 91.468 1.00 58.84 82 GLN C O 1
ATOM 3089 N N . LYS B 2 85 ? 18.590 41.021 92.269 1.00 59.76 83 LYS C N 1
ATOM 3090 C CA . LYS B 2 85 ? 19.245 41.859 91.285 1.00 61.13 83 LYS C CA 1
ATOM 3091 C C . LYS B 2 85 ? 20.752 42.013 91.516 1.00 62.02 83 LYS C C 1
ATOM 3092 O O . LYS B 2 85 ? 21.528 41.954 90.563 1.00 62.83 83 LYS C O 1
ATOM 3098 N N . LYS B 2 86 ? 21.168 42.277 92.756 1.00 62.93 84 LYS C N 1
ATOM 3099 C CA . LYS B 2 86 ? 22.593 42.311 93.070 1.00 63.80 84 LYS C CA 1
ATOM 3100 C C . LYS B 2 86 ? 23.209 41.019 92.560 1.00 61.77 84 LYS C C 1
ATOM 3101 O O . LYS B 2 86 ? 24.309 40.991 92.084 1.00 62.78 84 LYS C O 1
ATOM 3107 N N . LYS B 2 87 ? 22.472 39.945 92.630 1.00 59.68 85 LYS C N 1
ATOM 3108 C CA . LYS B 2 87 ? 23.004 38.690 92.185 1.00 59.00 85 LYS C CA 1
ATOM 3109 C C . LYS B 2 87 ? 23.166 38.638 90.663 1.00 57.53 85 LYS C C 1
ATOM 3110 O O . LYS B 2 87 ? 23.720 37.693 90.117 1.00 56.30 85 LYS C O 1
ATOM 3116 N N . CYS B 2 88 ? 22.724 39.690 89.984 1.00 57.06 86 CYS C N 1
ATOM 3117 C CA . CYS B 2 88 ? 22.820 39.733 88.535 1.00 55.83 86 CYS C CA 1
ATOM 3118 C C . CYS B 2 88 ? 24.247 39.998 88.089 1.00 54.76 86 CYS C C 1
ATOM 3119 O O . CYS B 2 88 ? 24.641 39.548 87.010 1.00 55.44 86 CYS C O 1
ATOM 3122 N N . GLY B 2 89 ? 25.020 40.715 88.898 1.00 53.57 87 GLY C N 1
ATOM 3123 C CA . GLY B 2 89 ? 26.374 41.103 88.496 1.00 52.93 87 GLY C CA 1
ATOM 3124 C C . GLY B 2 89 ? 27.409 41.124 89.594 1.00 54.88 87 GLY C C 1
ATOM 3125 O O . GLY B 2 89 ? 28.202 42.045 89.678 1.00 58.62 87 GLY C O 1
ATOM 3126 N N . GLU B 2 90 ? 27.396 40.151 90.490 1.00 55.37 88 GLU C N 1
ATOM 3127 C CA . GLU B 2 90 ? 28.509 40.043 91.416 1.00 58.30 88 GLU C CA 1
ATOM 3128 C C . GLU B 2 90 ? 29.626 39.105 91.054 1.00 57.23 88 GLU C C 1
ATOM 3129 O O . GLU B 2 90 ? 30.656 39.113 91.695 1.00 62.02 88 GLU C O 1
ATOM 3135 N N . GLU B 2 91 ? 29.440 38.324 90.014 1.00 54.84 89 GLU C N 1
ATOM 3136 C CA . GLU B 2 91 ? 30.486 37.483 89.508 1.00 54.43 89 GLU C CA 1
ATOM 3137 C C . GLU B 2 91 ? 30.774 37.770 88.028 1.00 52.88 89 GLU C C 1
ATOM 3138 O O . GLU B 2 91 ? 29.866 37.756 87.201 1.00 50.25 89 GLU C O 1
ATOM 3144 N N . ARG B 2 92 ? 32.046 38.015 87.694 1.00 53.70 90 ARG C N 1
ATOM 3145 C CA . ARG B 2 92 ? 32.464 38.133 86.295 1.00 50.72 90 ARG C CA 1
ATOM 3146 C C . ARG B 2 92 ? 33.073 36.836 85.777 1.00 49.94 90 ARG C C 1
ATOM 3147 O O . ARG B 2 92 ? 33.962 36.302 86.396 1.00 51.15 90 ARG C O 1
ATOM 3155 N N . ARG B 2 93 ? 32.563 36.310 84.673 1.00 47.86 91 ARG C N 1
ATOM 3156 C CA . ARG B 2 93 ? 32.994 35.003 84.178 1.00 49.74 91 ARG C CA 1
ATOM 3157 C C . ARG B 2 93 ? 33.517 35.049 82.741 1.00 50.37 91 ARG C C 1
ATOM 3158 O O . ARG B 2 93 ? 33.271 36.022 82.036 1.00 50.19 91 ARG C O 1
ATOM 3166 N N . ARG B 2 94 ? 34.243 34.002 82.317 1.00 52.67 92 ARG C N 1
ATOM 3167 C CA . ARG B 2 94 ? 34.709 33.871 80.916 1.00 54.75 92 ARG C CA 1
ATOM 3168 C C . ARG B 2 94 ? 33.614 34.203 79.943 1.00 52.96 92 ARG C C 1
ATOM 3169 O O . ARG B 2 94 ? 32.482 33.864 80.181 1.00 52.92 92 ARG C O 1
ATOM 3177 N N . VAL B 2 95 ? 33.963 34.812 78.813 1.00 53.95 93 VAL C N 1
ATOM 3178 C CA . VAL B 2 95 ? 33.010 34.994 77.695 1.00 52.63 93 VAL C CA 1
ATOM 3179 C C . VAL B 2 95 ? 32.256 33.705 77.369 1.00 53.03 93 VAL C C 1
ATOM 3180 O O . VAL B 2 95 ? 31.063 33.668 77.198 1.00 52.44 93 VAL C O 1
ATOM 3184 N N . ASN B 2 96 ? 32.958 32.627 77.282 1.00 55.83 94 ASN C N 1
ATOM 3185 C CA . ASN B 2 96 ? 32.280 31.418 76.955 1.00 58.47 94 ASN C CA 1
ATOM 3186 C C . ASN B 2 96 ? 30.966 31.268 77.773 1.00 59.75 94 ASN C C 1
ATOM 3187 O O . ASN B 2 96 ? 29.924 30.740 77.281 1.00 59.77 94 ASN C O 1
ATOM 3192 N N . GLN B 2 97 ? 31.003 31.726 79.032 1.00 59.73 95 GLN C N 1
ATOM 3193 C CA . GLN B 2 97 ? 29.939 31.353 79.995 1.00 58.67 95 GLN C CA 1
ATOM 3194 C C . GLN B 2 97 ? 28.873 32.413 79.946 1.00 55.42 95 GLN C C 1
ATOM 3195 O O . GLN B 2 97 ? 27.699 32.169 80.174 1.00 56.41 95 GLN C O 1
ATOM 3201 N N . PHE B 2 98 ? 29.276 33.586 79.567 1.00 53.12 96 PHE C N 1
ATOM 3202 C CA . PHE B 2 98 ? 28.320 34.632 79.360 1.00 52.15 96 PHE C CA 1
ATOM 3203 C C . PHE B 2 98 ? 27.547 34.374 78.072 1.00 53.77 96 PHE C C 1
ATOM 3204 O O . PHE B 2 98 ? 26.403 34.772 77.959 1.00 55.60 96 PHE C O 1
ATOM 3212 N N . LEU B 2 99 ? 28.183 33.735 77.087 1.00 54.18 97 LEU C N 1
ATOM 3213 C CA . LEU B 2 99 ? 27.522 33.473 75.852 1.00 53.70 97 LEU C CA 1
ATOM 3214 C C . LEU B 2 99 ? 26.404 32.532 76.125 1.00 53.72 97 LEU C C 1
ATOM 3215 O O . LEU B 2 99 ? 25.284 32.852 75.790 1.00 54.03 97 LEU C O 1
ATOM 3220 N N . ASP B 2 100 ? 26.690 31.385 76.770 1.00 53.42 98 ASP C N 1
ATOM 3221 C CA . ASP B 2 100 ? 25.628 30.455 77.234 1.00 52.15 98 ASP C CA 1
ATOM 3222 C C . ASP B 2 100 ? 24.423 31.217 77.851 1.00 51.62 98 ASP C C 1
ATOM 3223 O O . ASP B 2 100 ? 23.301 31.039 77.406 1.00 52.31 98 ASP C O 1
ATOM 3228 N N . TYR B 2 101 ? 24.662 32.074 78.854 1.00 48.80 99 TYR C N 1
ATOM 3229 C CA . TYR B 2 101 ? 23.586 32.776 79.491 1.00 49.47 99 TYR C CA 1
ATOM 3230 C C . TYR B 2 101 ? 22.776 33.573 78.465 1.00 50.69 99 TYR C C 1
ATOM 3231 O O . TYR B 2 101 ? 21.549 33.454 78.424 1.00 52.34 99 TYR C O 1
ATOM 3240 N N . LEU B 2 102 ? 23.448 34.403 77.658 1.00 50.69 100 LEU C N 1
ATOM 3241 C CA . LEU B 2 102 ? 22.790 35.253 76.633 1.00 50.86 100 LEU C CA 1
ATOM 3242 C C . LEU B 2 102 ? 21.899 34.399 75.762 1.00 53.07 100 LEU C C 1
ATOM 3243 O O . LEU B 2 102 ? 20.819 34.787 75.359 1.00 53.61 100 LEU C O 1
ATOM 3248 N N . GLN B 2 103 ? 22.354 33.197 75.496 1.00 55.19 101 GLN C N 1
ATOM 3249 C CA . GLN B 2 103 ? 21.615 32.315 74.657 1.00 58.53 101 GLN C CA 1
ATOM 3250 C C . GLN B 2 103 ? 20.337 31.872 75.342 1.00 60.80 101 GLN C C 1
ATOM 3251 O O . GLN B 2 103 ? 19.269 31.748 74.704 1.00 64.59 101 GLN C O 1
ATOM 3257 N N . GLU B 2 104 ? 20.430 31.585 76.631 1.00 59.59 102 GLU C N 1
ATOM 3258 C CA . GLU B 2 104 ? 19.267 31.101 77.356 1.00 60.56 102 GLU C CA 1
ATOM 3259 C C . GLU B 2 104 ? 18.228 32.176 77.330 1.00 57.92 102 GLU C C 1
ATOM 3260 O O . GLU B 2 104 ? 17.077 31.944 77.032 1.00 59.57 102 GLU C O 1
ATOM 3266 N N . PHE B 2 105 ? 18.672 33.354 77.685 1.00 53.31 103 PHE C N 1
ATOM 3267 C CA . PHE B 2 105 ? 17.842 34.513 77.752 1.00 52.48 103 PHE C CA 1
ATOM 3268 C C . PHE B 2 105 ? 17.032 34.677 76.489 1.00 52.98 103 PHE C C 1
ATOM 3269 O O . PHE B 2 105 ? 15.832 34.903 76.545 1.00 54.41 103 PHE C O 1
ATOM 3277 N N . LEU B 2 106 ? 17.698 34.554 75.352 1.00 51.89 104 LEU C N 1
ATOM 3278 C CA . LEU B 2 106 ? 17.081 34.812 74.089 1.00 52.63 104 LEU C CA 1
ATOM 3279 C C . LEU B 2 106 ? 16.030 33.784 73.887 1.00 55.21 104 LEU C C 1
ATOM 3280 O O . LEU B 2 106 ? 14.919 34.117 73.466 1.00 58.25 104 LEU C O 1
ATOM 3285 N N . GLY B 2 107 ? 16.369 32.531 74.183 1.00 54.16 105 GLY C N 1
ATOM 3286 C CA . GLY B 2 107 ? 15.442 31.418 74.016 1.00 56.31 105 GLY C CA 1
ATOM 3287 C C . GLY B 2 107 ? 14.224 31.544 74.905 1.00 57.77 105 GLY C C 1
ATOM 3288 O O . GLY B 2 107 ? 13.146 31.285 74.480 1.00 61.47 105 GLY C O 1
ATOM 3289 N N . VAL B 2 108 ? 14.389 31.961 76.145 1.00 56.42 106 VAL C N 1
ATOM 3290 C CA . VAL B 2 108 ? 13.223 32.131 77.014 1.00 59.64 106 VAL C CA 1
ATOM 3291 C C . VAL B 2 108 ? 12.400 33.360 76.614 1.00 61.12 106 VAL C C 1
ATOM 3292 O O . VAL B 2 108 ? 11.183 33.326 76.617 1.00 63.24 106 VAL C O 1
ATOM 3296 N N . MET B 2 109 ? 13.072 34.428 76.226 1.00 60.46 107 MET C N 1
ATOM 3297 C CA . MET B 2 109 ? 12.367 35.540 75.614 1.00 62.02 107 MET C CA 1
ATOM 3298 C C . MET B 2 109 ? 11.560 35.042 74.430 1.00 67.34 107 MET C C 1
ATOM 3299 O O . MET B 2 109 ? 10.465 35.492 74.207 1.00 71.47 107 MET C O 1
ATOM 3304 N N . ASN B 2 110 ? 12.064 34.072 73.692 1.00 69.30 108 ASN C N 1
ATOM 3305 C CA . ASN B 2 110 ? 11.329 33.627 72.505 1.00 75.41 108 ASN C CA 1
ATOM 3306 C C . ASN B 2 110 ? 10.179 32.706 72.850 1.00 79.81 108 ASN C C 1
ATOM 3307 O O . ASN B 2 110 ? 9.208 32.609 72.125 1.00 84.17 108 ASN C O 1
ATOM 3312 N N . THR B 2 111 ? 10.272 32.033 73.973 1.00 80.01 109 THR C N 1
ATOM 3313 C CA . THR B 2 111 ? 9.299 31.021 74.219 1.00 85.82 109 THR C CA 1
ATOM 3314 C C . THR B 2 111 ? 8.165 31.525 75.111 1.00 87.63 109 THR C C 1
ATOM 3315 O O . THR B 2 111 ? 7.086 30.951 75.145 1.00 90.92 109 THR C O 1
ATOM 3319 N N . GLU B 2 112 ? 8.393 32.659 75.748 1.00 87.01 110 GLU C N 1
ATOM 3320 C CA . GLU B 2 112 ? 7.454 33.199 76.731 1.00 90.32 110 GLU C CA 1
ATOM 3321 C C . GLU B 2 112 ? 6.653 34.411 76.279 1.00 93.94 110 GLU C C 1
ATOM 3322 O O . GLU B 2 112 ? 5.602 34.672 76.833 1.00 95.59 110 GLU C O 1
ATOM 3328 N N . TRP B 2 113 ? 7.147 35.172 75.306 1.00 97.05 111 TRP C N 1
ATOM 3329 C CA . TRP B 2 113 ? 6.439 36.397 74.880 1.00 102.00 111 TRP C CA 1
ATOM 3330 C C . TRP B 2 113 ? 5.799 36.329 73.484 1.00 108.13 111 TRP C C 1
ATOM 3331 O O . TRP B 2 113 ? 6.202 35.521 72.644 1.00 109.30 111 TRP C O 1
ATOM 3342 N N . ILE B 2 114 ? 4.802 37.188 73.252 1.00 112.37 112 ILE C N 1
ATOM 3343 C CA . ILE B 2 114 ? 4.138 37.282 71.944 1.00 119.42 112 ILE C CA 1
ATOM 3344 C C . ILE B 2 114 ? 2.647 37.659 72.096 1.00 124.63 112 ILE C C 1
ATOM 3345 O O . ILE B 2 114 ? 2.181 37.950 73.208 1.00 123.09 112 ILE C O 1
ATOM 3350 N N . PRO C 2 8 ? 7.021 44.360 64.880 1.00 147.49 6 PRO D N 1
ATOM 3351 C CA . PRO C 2 8 ? 8.118 44.413 65.850 1.00 140.40 6 PRO D CA 1
ATOM 3352 C C . PRO C 2 8 ? 9.258 43.416 65.578 1.00 137.32 6 PRO D C 1
ATOM 3353 O O . PRO C 2 8 ? 9.943 43.509 64.552 1.00 140.25 6 PRO D O 1
ATOM 3357 N N . THR C 2 9 ? 9.448 42.468 66.493 1.00 131.65 7 THR D N 1
ATOM 3358 C CA . THR C 2 9 ? 10.712 41.755 66.575 1.00 127.12 7 THR D CA 1
ATOM 3359 C C . THR C 2 9 ? 10.598 40.266 66.926 1.00 124.53 7 THR D C 1
ATOM 3360 O O . THR C 2 9 ? 11.316 39.762 67.780 1.00 119.04 7 THR D O 1
ATOM 3364 N N . SER C 2 10 ? 9.697 39.562 66.264 1.00 128.63 8 SER D N 1
ATOM 3365 C CA . SER C 2 10 ? 9.674 38.112 66.351 1.00 127.45 8 SER D CA 1
ATOM 3366 C C . SER C 2 10 ? 10.822 37.590 65.489 1.00 127.31 8 SER D C 1
ATOM 3367 O O . SER C 2 10 ? 11.710 36.875 65.968 1.00 123.14 8 SER D O 1
ATOM 3370 N N . ALA C 2 11 ? 10.797 37.978 64.214 1.00 131.19 9 ALA D N 1
ATOM 3371 C CA . ALA C 2 11 ? 11.779 37.521 63.238 1.00 132.15 9 ALA D CA 1
ATOM 3372 C C . ALA C 2 11 ? 13.214 37.576 63.781 1.00 125.57 9 ALA D C 1
ATOM 3373 O O . ALA C 2 11 ? 13.985 36.619 63.667 1.00 123.72 9 ALA D O 1
ATOM 3375 N N . LEU C 2 12 ? 13.542 38.714 64.375 1.00 121.95 10 LEU D N 1
ATOM 3376 C CA . LEU C 2 12 ? 14.877 39.013 64.886 1.00 116.83 10 LEU D CA 1
ATOM 3377 C C . LEU C 2 12 ? 15.526 37.853 65.625 1.00 112.53 10 LEU D C 1
ATOM 3378 O O . LEU C 2 12 ? 16.416 37.178 65.095 1.00 112.73 10 LEU D O 1
ATOM 3383 N N . VAL C 2 13 ? 15.074 37.636 66.856 1.00 108.68 11 VAL D N 1
ATOM 3384 C CA . VAL C 2 13 ? 15.722 36.703 67.766 1.00 104.77 11 VAL D CA 1
ATOM 3385 C C . VAL C 2 13 ? 16.149 35.381 67.114 1.00 106.91 11 VAL D C 1
ATOM 3386 O O . VAL C 2 13 ? 17.314 34.968 67.232 1.00 105.67 11 VAL D O 1
ATOM 3390 N N . LYS C 2 14 ? 15.230 34.709 66.433 1.00 110.51 12 LYS D N 1
ATOM 3391 C CA . LYS C 2 14 ? 15.558 33.386 65.935 1.00 112.26 12 LYS D CA 1
ATOM 3392 C C . LYS C 2 14 ? 16.831 33.456 65.099 1.00 112.16 12 LYS D C 1
ATOM 3393 O O . LYS C 2 14 ? 17.655 32.545 65.127 1.00 111.24 12 LYS D O 1
ATOM 3399 N N . GLU C 2 15 ? 16.994 34.558 64.377 1.00 113.40 13 GLU D N 1
ATOM 3400 C CA . GLU C 2 15 ? 18.099 34.697 63.429 1.00 114.64 13 GLU D CA 1
ATOM 3401 C C . GLU C 2 15 ? 19.379 35.061 64.152 1.00 108.51 13 GLU D C 1
ATOM 3402 O O . GLU C 2 15 ? 20.464 34.553 63.833 1.00 108.30 13 GLU D O 1
ATOM 3408 N N . THR C 2 16 ? 19.247 35.940 65.138 1.00 103.12 14 THR D N 1
ATOM 3409 C CA . THR C 2 16 ? 20.401 36.378 65.892 1.00 96.96 14 THR D CA 1
ATOM 3410 C C . THR C 2 16 ? 20.973 35.259 66.791 1.00 92.73 14 THR D C 1
ATOM 3411 O O . THR C 2 16 ? 22.145 35.287 67.148 1.00 89.83 14 THR D O 1
ATOM 3415 N N . LEU C 2 17 ? 20.151 34.258 67.103 1.00 92.26 15 LEU D N 1
ATOM 3416 C CA . LEU C 2 17 ? 20.630 33.022 67.732 1.00 90.07 15 LEU D CA 1
ATOM 3417 C C . LEU C 2 17 ? 21.658 32.219 66.916 1.00 92.46 15 LEU D C 1
ATOM 3418 O O . LEU C 2 17 ? 22.714 31.829 67.430 1.00 90.29 15 LEU D O 1
ATOM 3423 N N . ALA C 2 18 ? 21.341 31.931 65.659 1.00 97.42 16 ALA D N 1
ATOM 3424 C CA . ALA C 2 18 ? 22.257 31.126 64.845 1.00 100.31 16 ALA D CA 1
ATOM 3425 C C . ALA C 2 18 ? 23.453 31.969 64.470 1.00 99.18 16 ALA D C 1
ATOM 3426 O O . ALA C 2 18 ? 24.515 31.451 64.093 1.00 100.43 16 ALA D O 1
ATOM 3428 N N . LEU C 2 19 ? 23.261 33.279 64.559 1.00 97.64 17 LEU D N 1
ATOM 3429 C CA . LEU C 2 19 ? 24.306 34.231 64.282 1.00 96.90 17 LEU D CA 1
ATOM 3430 C C . LEU C 2 19 ? 25.262 34.148 65.459 1.00 92.32 17 LEU D C 1
ATOM 3431 O O . LEU C 2 19 ? 26.478 34.078 65.306 1.00 92.34 17 LEU D O 1
ATOM 3436 N N . LEU C 2 20 ? 24.688 34.093 66.640 1.00 89.23 18 LEU D N 1
ATOM 3437 C CA . LEU C 2 20 ? 25.460 33.879 67.842 1.00 86.26 18 LEU D CA 1
ATOM 3438 C C . LEU C 2 20 ? 26.205 32.589 67.743 1.00 86.31 18 LEU D C 1
ATOM 3439 O O . LEU C 2 20 ? 27.319 32.464 68.225 1.00 85.02 18 LEU D O 1
ATOM 3444 N N . SER C 2 21 ? 25.566 31.587 67.176 1.00 89.29 19 SER D N 1
ATOM 3445 C CA . SER C 2 21 ? 26.196 30.291 67.169 1.00 90.13 19 SER D CA 1
ATOM 3446 C C . SER C 2 21 ? 27.396 30.275 66.242 1.00 91.55 19 SER D C 1
ATOM 3447 O O . SER C 2 21 ? 28.440 29.730 66.584 1.00 90.56 19 SER D O 1
ATOM 3450 N N . THR C 2 22 ? 27.274 30.911 65.087 1.00 93.68 20 THR D N 1
ATOM 3451 C CA . THR C 2 22 ? 28.361 30.837 64.138 1.00 96.14 20 THR D CA 1
ATOM 3452 C C . THR C 2 22 ? 29.542 31.744 64.475 1.00 93.38 20 THR D C 1
ATOM 3453 O O . THR C 2 22 ? 30.644 31.516 63.985 1.00 95.07 20 THR D O 1
ATOM 3457 N N . HIS C 2 23 ? 29.333 32.753 65.317 1.00 89.24 21 HIS D N 1
ATOM 3458 C CA . HIS C 2 23 ? 30.435 33.655 65.665 1.00 87.57 21 HIS D CA 1
ATOM 3459 C C . HIS C 2 23 ? 31.019 33.390 67.042 1.00 84.05 21 HIS D C 1
ATOM 3460 O O . HIS C 2 23 ? 31.726 34.236 67.625 1.00 82.27 21 HIS D O 1
ATOM 3467 N N . ARG C 2 24 ? 30.737 32.205 67.547 1.00 82.60 22 ARG D N 1
ATOM 3468 C CA . ARG C 2 24 ? 31.194 31.797 68.842 1.00 79.89 22 ARG D CA 1
ATOM 3469 C C . ARG C 2 24 ? 32.735 31.828 68.999 1.00 79.60 22 ARG D C 1
ATOM 3470 O O . ARG C 2 24 ? 33.260 32.656 69.762 1.00 76.97 22 ARG D O 1
ATOM 3478 N N . THR C 2 25 ? 33.449 30.938 68.289 1.00 81.80 23 THR D N 1
ATOM 3479 C CA . THR C 2 25 ? 34.926 30.832 68.416 1.00 82.30 23 THR D CA 1
ATOM 3480 C C . THR C 2 25 ? 35.597 32.179 68.282 1.00 81.74 23 THR D C 1
ATOM 3481 O O . THR C 2 25 ? 36.590 32.466 68.942 1.00 81.50 23 THR D O 1
ATOM 3485 N N . LEU C 2 26 ? 35.053 33.026 67.441 1.00 82.56 24 LEU D N 1
ATOM 3486 C CA . LEU C 2 26 ? 35.626 34.338 67.328 1.00 83.81 24 LEU D CA 1
ATOM 3487 C C . LEU C 2 26 ? 35.396 35.130 68.618 1.00 82.30 24 LEU D C 1
ATOM 3488 O O . LEU C 2 26 ? 36.284 35.878 69.061 1.00 83.21 24 LEU D O 1
ATOM 3493 N N . LEU C 2 27 ? 34.219 34.973 69.227 1.00 80.43 25 LEU D N 1
ATOM 3494 C CA . LEU C 2 27 ? 33.858 35.845 70.333 1.00 78.54 25 LEU D CA 1
ATOM 3495 C C . LEU C 2 27 ? 34.563 35.359 71.561 1.00 77.83 25 LEU D C 1
ATOM 3496 O O . LEU C 2 27 ? 34.939 36.136 72.421 1.00 76.47 25 LEU D O 1
ATOM 3501 N N . ILE C 2 28 ? 34.758 34.057 71.630 1.00 79.42 26 ILE D N 1
ATOM 3502 C CA . ILE C 2 28 ? 35.269 33.438 72.838 1.00 80.93 26 ILE D CA 1
ATOM 3503 C C . ILE C 2 28 ? 36.801 33.371 72.812 1.00 84.03 26 ILE D C 1
ATOM 3504 O O . ILE C 2 28 ? 37.401 32.529 73.474 1.00 85.19 26 ILE D O 1
ATOM 3509 N N . ALA C 2 29 ? 37.435 34.254 72.047 1.00 86.83 27 ALA D N 1
ATOM 3510 C CA . ALA C 2 29 ? 38.887 34.167 71.837 1.00 89.24 27 ALA D CA 1
ATOM 3511 C C . ALA C 2 29 ? 39.736 35.071 72.763 1.00 89.56 27 ALA D C 1
ATOM 3512 O O . ALA C 2 29 ? 40.946 34.881 72.869 1.00 91.11 27 ALA D O 1
ATOM 3514 N N . ASN C 2 30 ? 39.106 36.048 73.414 1.00 87.98 28 ASN D N 1
ATOM 3515 C CA . ASN C 2 30 ? 39.794 36.864 74.419 1.00 88.20 28 ASN D CA 1
ATOM 3516 C C . ASN C 2 30 ? 39.666 36.183 75.800 1.00 85.95 28 ASN D C 1
ATOM 3517 O O . ASN C 2 30 ? 38.712 36.457 76.527 1.00 84.82 28 ASN D O 1
ATOM 3522 N N . GLU C 2 31 ? 40.607 35.318 76.180 1.00 84.96 29 GLU D N 1
ATOM 3523 C CA . GLU C 2 31 ? 40.367 34.456 77.350 1.00 82.24 29 GLU D CA 1
ATOM 3524 C C . GLU C 2 31 ? 40.636 35.163 78.656 1.00 79.79 29 GLU D C 1
ATOM 3525 O O . GLU C 2 31 ? 40.447 34.593 79.729 1.00 78.86 29 GLU D O 1
ATOM 3531 N N . THR C 2 32 ? 41.105 36.396 78.563 1.00 77.78 30 THR D N 1
ATOM 3532 C CA . THR C 2 32 ? 41.438 37.147 79.737 1.00 76.47 30 THR D CA 1
ATOM 3533 C C . THR C 2 32 ? 40.252 37.983 80.179 1.00 73.64 30 THR D C 1
ATOM 3534 O O . THR C 2 32 ? 40.219 38.487 81.297 1.00 73.84 30 THR D O 1
ATOM 3538 N N . LEU C 2 33 ? 39.271 38.128 79.296 1.00 69.95 31 LEU D N 1
ATOM 3539 C CA . LEU C 2 33 ? 38.141 39.021 79.536 1.00 66.68 31 LEU D CA 1
ATOM 3540 C C . LEU C 2 33 ? 37.088 38.368 80.424 1.00 63.54 31 LEU D C 1
ATOM 3541 O O . LEU C 2 33 ? 36.821 37.169 80.320 1.00 61.76 31 LEU D O 1
ATOM 3546 N N . ARG C 2 34 ? 36.521 39.154 81.324 1.00 62.55 32 ARG D N 1
ATOM 3547 C CA . ARG C 2 34 ? 35.537 38.654 82.288 1.00 59.92 32 ARG D CA 1
ATOM 3548 C C . ARG C 2 34 ? 34.309 39.515 82.224 1.00 59.67 32 ARG D C 1
ATOM 3549 O O . ARG C 2 34 ? 34.399 40.732 82.369 1.00 61.30 32 ARG D O 1
ATOM 3557 N N . ILE C 2 35 ? 33.154 38.907 82.026 1.00 58.57 33 ILE D N 1
ATOM 3558 C CA . ILE C 2 35 ? 31.928 39.685 82.045 1.00 58.17 33 ILE D CA 1
ATOM 3559 C C . ILE C 2 35 ? 30.956 39.197 83.070 1.00 54.79 33 ILE D C 1
ATOM 3560 O O . ILE C 2 35 ? 30.756 38.005 83.198 1.00 54.86 33 ILE D O 1
ATOM 3565 N N . PRO C 2 36 ? 30.283 40.121 83.738 1.00 53.37 34 PRO D N 1
ATOM 3566 C CA . PRO C 2 36 ? 29.171 39.825 84.648 1.00 51.08 34 PRO D CA 1
ATOM 3567 C C . PRO C 2 36 ? 28.216 38.765 84.109 1.00 49.20 34 PRO D C 1
ATOM 3568 O O . PRO C 2 36 ? 27.790 38.821 82.989 1.00 48.16 34 PRO D O 1
ATOM 3572 N N . VAL C 2 37 ? 27.875 37.795 84.916 1.00 49.69 35 VAL D N 1
ATOM 3573 C CA . VAL C 2 37 ? 26.951 36.807 84.495 1.00 50.67 35 VAL D CA 1
ATOM 3574 C C . VAL C 2 37 ? 26.202 36.470 85.752 1.00 53.59 35 VAL D C 1
ATOM 3575 O O . VAL C 2 37 ? 26.839 36.134 86.742 1.00 56.88 35 VAL D O 1
ATOM 3579 N N . PRO C 2 38 ? 24.846 36.535 85.734 1.00 53.56 36 PRO D N 1
ATOM 3580 C CA . PRO C 2 38 ? 24.014 36.341 86.937 1.00 53.33 36 PRO D CA 1
ATOM 3581 C C . PRO C 2 38 ? 24.255 34.999 87.541 1.00 53.13 36 PRO D C 1
ATOM 3582 O O . PRO C 2 38 ? 24.544 34.077 86.822 1.00 53.62 36 PRO D O 1
ATOM 3586 N N . VAL C 2 39 ? 24.102 34.864 88.840 1.00 53.67 37 VAL D N 1
ATOM 3587 C CA . VAL C 2 39 ? 24.157 33.548 89.385 1.00 56.78 37 VAL D CA 1
ATOM 3588 C C . VAL C 2 39 ? 22.825 32.790 89.472 1.00 58.33 37 VAL D C 1
ATOM 3589 O O . VAL C 2 39 ? 22.801 31.688 89.959 1.00 62.53 37 VAL D O 1
ATOM 3593 N N . HIS C 2 40 ? 21.724 33.345 88.982 1.00 57.90 38 HIS D N 1
ATOM 3594 C CA . HIS C 2 40 ? 20.422 32.637 89.080 1.00 58.27 38 HIS D CA 1
ATOM 3595 C C . HIS C 2 40 ? 19.699 32.671 87.725 1.00 57.62 38 HIS D C 1
ATOM 3596 O O . HIS C 2 40 ? 20.105 33.389 86.818 1.00 55.57 38 HIS D O 1
ATOM 3603 N N . LYS C 2 41 ? 18.614 31.924 87.575 1.00 59.03 39 LYS D N 1
ATOM 3604 C CA . LYS C 2 41 ? 17.974 31.917 86.263 1.00 59.60 39 LYS D CA 1
ATOM 3605 C C . LYS C 2 41 ? 16.617 32.651 86.119 1.00 59.66 39 LYS D C 1
ATOM 3606 O O . LYS C 2 41 ? 15.709 32.143 85.497 1.00 62.09 39 LYS D O 1
ATOM 3612 N N . ASN C 2 42 ? 16.496 33.832 86.717 1.00 58.82 40 ASN D N 1
ATOM 3613 C CA . ASN C 2 42 ? 15.386 34.703 86.427 1.00 59.54 40 ASN D CA 1
ATOM 3614 C C . ASN C 2 42 ? 15.929 35.760 85.515 1.00 58.65 40 ASN D C 1
ATOM 3615 O O . ASN C 2 42 ? 16.155 36.911 85.918 1.00 55.86 40 ASN D O 1
ATOM 3620 N N . HIS C 2 43 ? 16.203 35.329 84.291 1.00 60.51 41 HIS D N 1
ATOM 3621 C CA . HIS C 2 43 ? 16.946 36.135 83.344 1.00 61.13 41 HIS D CA 1
ATOM 3622 C C . HIS C 2 43 ? 16.422 37.552 83.324 1.00 63.09 41 HIS D C 1
ATOM 3623 O O . HIS C 2 43 ? 17.194 38.530 83.393 1.00 63.98 41 HIS D O 1
ATOM 3630 N N . GLN C 2 44 ? 15.111 37.690 83.341 1.00 64.76 42 GLN D N 1
ATOM 3631 C CA . GLN C 2 44 ? 14.543 38.985 83.051 1.00 66.35 42 GLN D CA 1
ATOM 3632 C C . GLN C 2 44 ? 14.788 40.028 84.080 1.00 64.33 42 GLN D C 1
ATOM 3633 O O . GLN C 2 44 ? 14.474 41.212 83.848 1.00 66.51 42 GLN D O 1
ATOM 3639 N N . LEU C 2 45 ? 15.328 39.627 85.225 1.00 61.31 43 LEU D N 1
ATOM 3640 C CA . LEU C 2 45 ? 15.619 40.606 86.246 1.00 60.33 43 LEU D CA 1
ATOM 3641 C C . LEU C 2 45 ? 16.921 41.284 85.934 1.00 59.63 43 LEU D C 1
ATOM 3642 O O . LEU C 2 45 ? 17.270 42.240 86.564 1.00 59.21 43 LEU D O 1
ATOM 3647 N N . CYS C 2 46 ? 17.618 40.781 84.920 1.00 60.77 44 CYS D N 1
ATOM 3648 C CA . CYS C 2 46 ? 19.032 41.050 84.739 1.00 61.84 44 CYS D CA 1
ATOM 3649 C C . CYS C 2 46 ? 19.362 41.667 83.400 1.00 61.95 44 CYS D C 1
ATOM 3650 O O . CYS C 2 46 ? 20.511 41.659 83.004 1.00 63.29 44 CYS D O 1
ATOM 3653 N N . THR C 2 47 ? 18.373 42.187 82.696 1.00 61.78 45 THR D N 1
ATOM 3654 C CA . THR C 2 47 ? 18.598 42.708 81.367 1.00 61.40 45 THR D CA 1
ATOM 3655 C C . THR C 2 47 ? 19.588 43.859 81.410 1.00 62.29 45 THR D C 1
ATOM 3656 O O . THR C 2 47 ? 20.381 44.034 80.528 1.00 63.02 45 THR D O 1
ATOM 3660 N N . GLU C 2 48 ? 19.546 44.661 82.442 1.00 63.56 46 GLU D N 1
ATOM 3661 C CA . GLU C 2 48 ? 20.473 45.782 82.483 1.00 65.89 46 GLU D CA 1
ATOM 3662 C C . GLU C 2 48 ? 21.907 45.246 82.402 1.00 64.28 46 GLU D C 1
ATOM 3663 O O . GLU C 2 48 ? 22.702 45.764 81.658 1.00 65.37 46 GLU D O 1
ATOM 3669 N N . GLU C 2 49 ? 22.224 44.205 83.170 1.00 62.33 47 GLU D N 1
ATOM 3670 C CA . GLU C 2 49 ? 23.569 43.617 83.148 1.00 61.98 47 GLU D CA 1
ATOM 3671 C C . GLU C 2 49 ? 23.822 42.917 81.864 1.00 60.36 47 GLU D C 1
ATOM 3672 O O . GLU C 2 49 ? 24.853 43.108 81.267 1.00 62.99 47 GLU D O 1
ATOM 3678 N N . ILE C 2 50 ? 22.898 42.079 81.434 1.00 58.14 48 ILE D N 1
ATOM 3679 C CA . ILE C 2 50 ? 23.086 41.381 80.190 1.00 57.44 48 ILE D CA 1
ATOM 3680 C C . ILE C 2 50 ? 23.448 42.339 79.085 1.00 59.22 48 ILE D C 1
ATOM 3681 O O . ILE C 2 50 ? 24.271 42.025 78.236 1.00 59.63 48 ILE D O 1
ATOM 3686 N N . PHE C 2 51 ? 22.872 43.533 79.097 1.00 60.45 49 PHE D N 1
ATOM 3687 C CA . PHE C 2 51 ? 23.165 44.439 78.003 1.00 62.86 49 PHE D CA 1
ATOM 3688 C C . PHE C 2 51 ? 24.423 45.191 78.155 1.00 64.35 49 PHE D C 1
ATOM 3689 O O . PHE C 2 51 ? 25.064 45.508 77.161 1.00 67.28 49 PHE D O 1
ATOM 3697 N N . GLN C 2 52 ? 24.857 45.427 79.376 1.00 63.54 50 GLN D N 1
ATOM 3698 C CA . GLN C 2 52 ? 26.151 46.037 79.483 1.00 66.79 50 GLN D CA 1
ATOM 3699 C C . GLN C 2 52 ? 27.340 45.116 79.200 1.00 65.82 50 GLN D C 1
ATOM 3700 O O . GLN C 2 52 ? 28.358 45.564 78.716 1.00 68.96 50 GLN D O 1
ATOM 3706 N N . GLY C 2 53 ? 27.162 43.821 79.401 1.00 63.32 51 GLY D N 1
ATOM 3707 C CA . GLY C 2 53 ? 28.133 42.839 78.979 1.00 61.34 51 GLY D CA 1
ATOM 3708 C C . GLY C 2 53 ? 28.296 42.795 77.480 1.00 63.37 51 GLY D C 1
ATOM 3709 O O . GLY C 2 53 ? 29.427 42.868 76.985 1.00 66.76 51 GLY D O 1
ATOM 3710 N N . ILE C 2 54 ? 27.189 42.663 76.734 1.00 62.34 52 ILE D N 1
ATOM 3711 C CA . ILE C 2 54 ? 27.242 42.804 75.262 1.00 61.69 52 ILE D CA 1
ATOM 3712 C C . ILE C 2 54 ? 27.998 44.127 74.893 1.00 64.96 52 ILE D C 1
ATOM 3713 O O . ILE C 2 54 ? 28.799 44.177 73.971 1.00 66.81 52 ILE D O 1
ATOM 3718 N N . GLY C 2 55 ? 27.750 45.195 75.606 1.00 64.46 53 GLY D N 1
ATOM 3719 C CA . GLY C 2 55 ? 28.398 46.412 75.205 1.00 68.83 53 GLY D CA 1
ATOM 3720 C C . GLY C 2 55 ? 29.893 46.236 75.294 1.00 70.29 53 GLY D C 1
ATOM 3721 O O . GLY C 2 55 ? 30.653 46.657 74.403 1.00 71.47 53 GLY D O 1
ATOM 3722 N N . THR C 2 56 ? 30.333 45.606 76.379 1.00 69.70 54 THR D N 1
ATOM 3723 C CA . THR C 2 56 ? 31.748 45.539 76.613 1.00 71.77 54 THR D CA 1
ATOM 3724 C C . THR C 2 56 ? 32.331 44.545 75.660 1.00 71.27 54 THR D C 1
ATOM 3725 O O . THR C 2 56 ? 33.398 44.791 75.103 1.00 74.16 54 THR D O 1
ATOM 3729 N N . LEU C 2 57 ? 31.598 43.461 75.411 1.00 68.61 55 LEU D N 1
ATOM 3730 C CA . LEU C 2 57 ? 32.015 42.472 74.407 1.00 69.19 55 LEU D CA 1
ATOM 3731 C C . LEU C 2 57 ? 32.204 43.170 73.079 1.00 73.25 55 LEU D C 1
ATOM 3732 O O . LEU C 2 57 ? 33.207 42.995 72.422 1.00 76.07 55 LEU D O 1
ATOM 3737 N N . GLU C 2 58 ? 31.228 43.969 72.691 1.00 75.54 56 GLU D N 1
ATOM 3738 C CA . GLU C 2 58 ? 31.250 44.633 71.416 1.00 80.86 56 GLU D CA 1
ATOM 3739 C C . GLU C 2 58 ? 32.441 45.575 71.228 1.00 86.05 56 GLU D C 1
ATOM 3740 O O . GLU C 2 58 ? 32.960 45.714 70.114 1.00 90.00 56 GLU D O 1
ATOM 3746 N N . SER C 2 59 ? 32.857 46.253 72.293 1.00 87.34 57 SER D N 1
ATOM 3747 C CA . SER C 2 59 ? 33.962 47.230 72.178 1.00 92.76 57 SER D CA 1
ATOM 3748 C C . SER C 2 59 ? 35.293 46.494 72.107 1.00 92.99 57 SER D C 1
ATOM 3749 O O . SER C 2 59 ? 36.344 47.088 71.920 1.00 96.22 57 SER D O 1
ATOM 3752 N N . GLN C 2 60 ? 35.224 45.188 72.252 1.00 89.66 58 GLN D N 1
ATOM 3753 C CA . GLN C 2 60 ? 36.385 44.398 72.494 1.00 90.15 58 GLN D CA 1
ATOM 3754 C C . GLN C 2 60 ? 36.644 43.555 71.278 1.00 90.71 58 GLN D C 1
ATOM 3755 O O . GLN C 2 60 ? 37.701 42.975 71.143 1.00 91.21 58 GLN D O 1
ATOM 3761 N N . THR C 2 61 ? 35.652 43.443 70.408 1.00 91.20 59 THR D N 1
ATOM 3762 C CA . THR C 2 61 ? 35.723 42.441 69.350 1.00 91.77 59 THR D CA 1
ATOM 3763 C C . THR C 2 61 ? 35.816 43.175 68.034 1.00 97.50 59 THR D C 1
ATOM 3764 O O . THR C 2 61 ? 35.179 44.212 67.870 1.00 99.57 59 THR D O 1
ATOM 3768 N N . VAL C 2 62 ? 36.625 42.653 67.104 1.00 100.71 60 VAL D N 1
ATOM 3769 C CA . VAL C 2 62 ? 36.952 43.396 65.870 1.00 106.85 60 VAL D CA 1
ATOM 3770 C C . VAL C 2 62 ? 35.816 43.498 64.824 1.00 109.12 60 VAL D C 1
ATOM 3771 O O . VAL C 2 62 ? 35.319 42.486 64.319 1.00 108.21 60 VAL D O 1
ATOM 3775 N N . GLN C 2 63 ? 35.425 44.734 64.509 1.00 112.76 61 GLN D N 1
ATOM 3776 C CA . GLN C 2 63 ? 34.183 45.000 63.753 1.00 114.79 61 GLN D CA 1
ATOM 3777 C C . GLN C 2 63 ? 34.270 44.761 62.233 1.00 118.26 61 GLN D C 1
ATOM 3778 O O . GLN C 2 63 ? 33.678 45.493 61.442 1.00 122.11 61 GLN D O 1
ATOM 3784 N N . GLY C 2 64 ? 34.992 43.725 61.839 1.00 116.60 62 GLY D N 1
ATOM 3785 C CA . GLY C 2 64 ? 34.926 43.250 60.465 1.00 119.20 62 GLY D CA 1
ATOM 3786 C C . GLY C 2 64 ? 33.994 42.051 60.363 1.00 115.80 62 GLY D C 1
ATOM 3787 O O . GLY C 2 64 ? 33.915 41.215 61.297 1.00 110.87 62 GLY D O 1
ATOM 3788 N N . GLY C 2 65 ? 33.262 41.978 59.251 1.00 117.80 63 GLY D N 1
ATOM 3789 C CA . GLY C 2 65 ? 32.478 40.793 58.931 1.00 114.69 63 GLY D CA 1
ATOM 3790 C C . GLY C 2 65 ? 31.012 40.844 59.295 1.00 111.71 63 GLY D C 1
ATOM 3791 O O . GLY C 2 65 ? 30.483 41.880 59.674 1.00 111.56 63 GLY D O 1
ATOM 3792 N N . THR C 2 66 ? 30.363 39.697 59.160 1.00 109.76 64 THR D N 1
ATOM 3793 C CA . THR C 2 66 ? 28.946 39.545 59.433 1.00 107.72 64 THR D CA 1
ATOM 3794 C C . THR C 2 66 ? 28.666 39.702 60.934 1.00 102.05 64 THR D C 1
ATOM 3795 O O . THR C 2 66 ? 27.514 39.876 61.360 1.00 101.57 64 THR D O 1
ATOM 3799 N N . VAL C 2 67 ? 29.727 39.628 61.736 1.00 97.50 65 VAL D N 1
ATOM 3800 C CA . VAL C 2 67 ? 29.647 39.921 63.159 1.00 90.85 65 VAL D CA 1
ATOM 3801 C C . VAL C 2 67 ? 28.990 41.279 63.445 1.00 91.08 65 VAL D C 1
ATOM 3802 O O . VAL C 2 67 ? 28.153 41.368 64.320 1.00 88.20 65 VAL D O 1
ATOM 3806 N N . GLU C 2 68 ? 29.335 42.320 62.690 1.00 95.00 66 GLU D N 1
ATOM 3807 C CA . GLU C 2 68 ? 28.666 43.629 62.830 1.00 97.40 66 GLU D CA 1
ATOM 3808 C C . GLU C 2 68 ? 27.146 43.502 62.902 1.00 96.64 66 GLU D C 1
ATOM 3809 O O . GLU C 2 68 ? 26.482 44.277 63.595 1.00 95.33 66 GLU D O 1
ATOM 3815 N N . ARG C 2 69 ? 26.604 42.543 62.155 1.00 97.69 67 ARG D N 1
ATOM 3816 C CA . ARG C 2 69 ? 25.156 42.310 62.106 1.00 98.09 67 ARG D CA 1
ATOM 3817 C C . ARG C 2 69 ? 24.609 41.706 63.406 1.00 91.70 67 ARG D C 1
ATOM 3818 O O . ARG C 2 69 ? 23.581 42.147 63.912 1.00 91.04 67 ARG D O 1
ATOM 3826 N N . LEU C 2 70 ? 25.304 40.717 63.955 1.00 87.21 68 LEU D N 1
ATOM 3827 C CA . LEU C 2 70 ? 24.967 40.220 65.285 1.00 81.66 68 LEU D CA 1
ATOM 3828 C C . LEU C 2 70 ? 24.784 41.366 66.300 1.00 79.93 68 LEU D C 1
ATOM 3829 O O . LEU C 2 70 ? 23.836 41.379 67.072 1.00 78.44 68 LEU D O 1
ATOM 3834 N N . PHE C 2 71 ? 25.667 42.348 66.285 1.00 81.06 69 PHE D N 1
ATOM 3835 C CA . PHE C 2 71 ? 25.562 43.398 67.276 1.00 79.01 69 PHE D CA 1
ATOM 3836 C C . PHE C 2 71 ? 24.370 44.315 67.049 1.00 81.21 69 PHE D C 1
ATOM 3837 O O . PHE C 2 71 ? 23.585 44.508 67.963 1.00 79.86 69 PHE D O 1
ATOM 3845 N N . LYS C 2 72 ? 24.217 44.844 65.838 1.00 85.67 70 LYS D N 1
ATOM 3846 C CA . LYS C 2 72 ? 22.986 45.546 65.448 1.00 88.82 70 LYS D CA 1
ATOM 3847 C C . LYS C 2 72 ? 21.747 44.830 65.979 1.00 86.16 70 LYS D C 1
ATOM 3848 O O . LYS C 2 72 ? 20.897 45.419 66.685 1.00 85.32 70 LYS D O 1
ATOM 3854 N N . ASN C 2 73 ? 21.631 43.557 65.625 1.00 84.31 71 ASN D N 1
ATOM 3855 C CA . ASN C 2 73 ? 20.479 42.803 66.023 1.00 82.33 71 ASN D CA 1
ATOM 3856 C C . ASN C 2 73 ? 20.285 42.880 67.516 1.00 77.82 71 ASN D C 1
ATOM 3857 O O . ASN C 2 73 ? 19.208 43.232 67.993 1.00 78.24 71 ASN D O 1
ATOM 3862 N N . LEU C 2 74 ? 21.343 42.600 68.265 1.00 74.13 72 LEU D N 1
ATOM 3863 C CA . LEU C 2 74 ? 21.283 42.740 69.703 1.00 69.65 72 LEU D CA 1
ATOM 3864 C C . LEU C 2 74 ? 20.882 44.165 70.114 1.00 70.99 72 LEU D C 1
ATOM 3865 O O . LEU C 2 74 ? 20.270 44.384 71.136 1.00 69.37 72 LEU D O 1
ATOM 3870 N N . SER C 2 75 ? 21.211 45.155 69.321 1.00 75.36 73 SER D N 1
ATOM 3871 C CA . SER C 2 75 ? 20.811 46.459 69.747 1.00 76.94 73 SER D CA 1
ATOM 3872 C C . SER C 2 75 ? 19.308 46.711 69.522 1.00 78.81 73 SER D C 1
ATOM 3873 O O . SER C 2 75 ? 18.663 47.341 70.347 1.00 78.24 73 SER D O 1
ATOM 3876 N N . LEU C 2 76 ? 18.744 46.202 68.426 1.00 80.87 74 LEU D N 1
ATOM 3877 C CA . LEU C 2 76 ? 17.291 46.250 68.277 1.00 81.93 74 LEU D CA 1
ATOM 3878 C C . LEU C 2 76 ? 16.584 45.513 69.427 1.00 77.87 74 LEU D C 1
ATOM 3879 O O . LEU C 2 76 ? 15.837 46.120 70.160 1.00 78.12 74 LEU D O 1
ATOM 3884 N N . ILE C 2 77 ? 16.874 44.241 69.652 1.00 75.90 75 ILE D N 1
ATOM 3885 C CA . ILE C 2 77 ? 16.365 43.588 70.863 1.00 73.12 75 ILE D CA 1
ATOM 3886 C C . ILE C 2 77 ? 16.486 44.519 72.105 1.00 72.99 75 ILE D C 1
ATOM 3887 O O . ILE C 2 77 ? 15.551 44.648 72.918 1.00 71.85 75 ILE D O 1
ATOM 3892 N N . LYS C 2 78 ? 17.620 45.190 72.240 1.00 73.80 76 LYS D N 1
ATOM 3893 C CA . LYS C 2 78 ? 17.757 46.129 73.327 1.00 74.54 76 LYS D CA 1
ATOM 3894 C C . LYS C 2 78 ? 16.627 47.163 73.277 1.00 77.58 76 LYS D C 1
ATOM 3895 O O . LYS C 2 78 ? 16.016 47.466 74.300 1.00 77.06 76 LYS D O 1
ATOM 3901 N N . LYS C 2 79 ? 16.345 47.690 72.093 1.00 81.52 77 LYS D N 1
ATOM 3902 C CA . LYS C 2 79 ? 15.322 48.711 71.942 1.00 85.92 77 LYS D CA 1
ATOM 3903 C C . LYS C 2 79 ? 13.967 48.163 72.356 1.00 84.94 77 LYS D C 1
ATOM 3904 O O . LYS C 2 79 ? 13.246 48.790 73.103 1.00 85.59 77 LYS D O 1
ATOM 3910 N N . TYR C 2 80 ? 13.615 46.990 71.859 1.00 84.31 78 TYR D N 1
ATOM 3911 C CA . TYR C 2 80 ? 12.353 46.382 72.221 1.00 83.91 78 TYR D CA 1
ATOM 3912 C C . TYR C 2 80 ? 12.221 46.320 73.741 1.00 80.05 78 TYR D C 1
ATOM 3913 O O . TYR C 2 80 ? 11.276 46.839 74.314 1.00 81.25 78 TYR D O 1
ATOM 3922 N N . ILE C 2 81 ? 13.188 45.696 74.391 1.00 75.61 79 ILE D N 1
ATOM 3923 C CA . ILE C 2 81 ? 13.171 45.587 75.837 1.00 72.06 79 ILE D CA 1
ATOM 3924 C C . ILE C 2 81 ? 13.044 46.931 76.550 1.00 73.48 79 ILE D C 1
ATOM 3925 O O . ILE C 2 81 ? 12.217 47.068 77.425 1.00 73.42 79 ILE D O 1
ATOM 3930 N N . ASP C 2 82 ? 13.811 47.939 76.137 1.00 76.03 80 ASP D N 1
ATOM 3931 C CA . ASP C 2 82 ? 13.632 49.309 76.682 1.00 78.66 80 ASP D CA 1
ATOM 3932 C C . ASP C 2 82 ? 12.218 49.803 76.602 1.00 80.63 80 ASP D C 1
ATOM 3933 O O . ASP C 2 82 ? 11.809 50.605 77.425 1.00 81.41 80 ASP D O 1
ATOM 3938 N N . GLY C 2 83 ? 11.504 49.391 75.564 1.00 82.94 81 GLY D N 1
ATOM 3939 C CA . GLY C 2 83 ? 10.158 49.880 75.310 1.00 87.28 81 GLY D CA 1
ATOM 3940 C C . GLY C 2 83 ? 9.168 49.142 76.168 1.00 85.78 81 GLY D C 1
ATOM 3941 O O . GLY C 2 83 ? 8.187 49.681 76.614 1.00 88.08 81 GLY D O 1
ATOM 3942 N N . GLN C 2 84 ? 9.447 47.892 76.423 1.00 83.22 82 GLN D N 1
ATOM 3943 C CA . GLN C 2 84 ? 8.570 47.110 77.201 1.00 82.24 82 GLN D CA 1
ATOM 3944 C C . GLN C 2 84 ? 8.664 47.727 78.585 1.00 81.27 82 GLN D C 1
ATOM 3945 O O . GLN C 2 84 ? 7.680 47.907 79.300 1.00 81.98 82 GLN D O 1
ATOM 3951 N N . LYS C 2 85 ? 9.876 48.089 78.948 1.00 80.14 83 LYS D N 1
ATOM 3952 C CA . LYS C 2 85 ? 10.127 48.606 80.272 1.00 79.14 83 LYS D CA 1
ATOM 3953 C C . LYS C 2 85 ? 9.407 49.931 80.518 1.00 81.98 83 LYS D C 1
ATOM 3954 O O . LYS C 2 85 ? 8.921 50.162 81.617 1.00 81.73 83 LYS D O 1
ATOM 3960 N N . LYS C 2 86 ? 9.327 50.788 79.499 1.00 85.69 84 LYS D N 1
ATOM 3961 C CA . LYS C 2 86 ? 8.627 52.071 79.633 1.00 89.98 84 LYS D CA 1
ATOM 3962 C C . LYS C 2 86 ? 7.120 51.894 79.724 1.00 91.36 84 LYS D C 1
ATOM 3963 O O . LYS C 2 86 ? 6.424 52.720 80.300 1.00 92.88 84 LYS D O 1
ATOM 3969 N N . LYS C 2 87 ? 6.637 50.794 79.164 1.00 91.15 85 LYS D N 1
ATOM 3970 C CA . LYS C 2 87 ? 5.234 50.402 79.259 1.00 93.44 85 LYS D CA 1
ATOM 3971 C C . LYS C 2 87 ? 4.795 50.009 80.682 1.00 90.96 85 LYS D C 1
ATOM 3972 O O . LYS C 2 87 ? 3.608 49.976 80.967 1.00 93.58 85 LYS D O 1
ATOM 3978 N N . CYS C 2 88 ? 5.742 49.695 81.563 1.00 87.54 86 CYS D N 1
ATOM 3979 C CA . CYS C 2 88 ? 5.406 49.347 82.941 1.00 85.56 86 CYS D CA 1
ATOM 3980 C C . CYS C 2 88 ? 4.811 50.538 83.683 1.00 88.19 86 CYS D C 1
ATOM 3981 O O . CYS C 2 88 ? 3.912 50.380 84.493 1.00 88.28 86 CYS D O 1
ATOM 3984 N N . GLY C 2 89 ? 5.352 51.722 83.458 1.00 90.46 87 GLY D N 1
ATOM 3985 C CA . GLY C 2 89 ? 4.939 52.865 84.250 1.00 94.37 87 GLY D CA 1
ATOM 3986 C C . GLY C 2 89 ? 4.186 53.895 83.447 1.00 100.36 87 GLY D C 1
ATOM 3987 O O . GLY C 2 89 ? 4.099 55.044 83.846 1.00 103.63 87 GLY D O 1
ATOM 3988 N N . GLU C 2 90 ? 3.624 53.470 82.321 1.00 102.75 88 GLU D N 1
ATOM 3989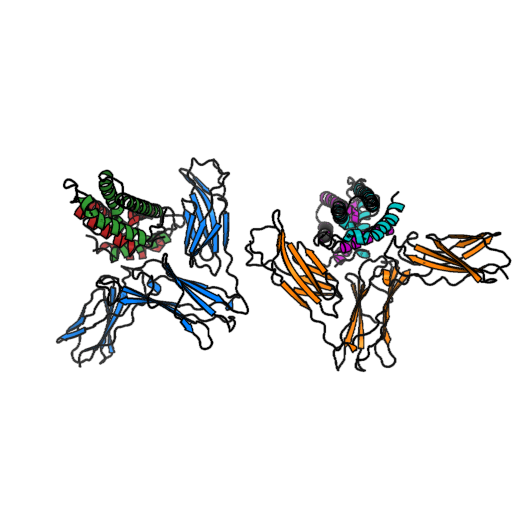 C CA . GLU C 2 90 ? 3.083 54.387 81.328 1.00 108.86 88 GLU D CA 1
ATOM 3990 C C . GLU C 2 90 ? 1.699 54.851 81.705 1.00 112.50 88 GLU D C 1
ATOM 3991 O O . GLU C 2 90 ? 1.371 56.033 81.606 1.00 118.23 88 GLU D O 1
ATOM 3997 N N . GLU C 2 91 ? 0.870 53.907 82.126 1.00 110.57 89 GLU D N 1
ATOM 3998 C CA . GLU C 2 91 ? -0.569 54.121 82.127 1.00 113.27 89 GLU D CA 1
ATOM 3999 C C . GLU C 2 91 ? -1.150 54.036 83.530 1.00 110.77 89 GLU D C 1
ATOM 4000 O O . GLU C 2 91 ? -1.365 52.943 84.057 1.00 107.76 89 GLU D O 1
ATOM 4006 N N . ARG C 2 92 ? -1.401 55.193 84.131 1.00 112.30 90 ARG D N 1
ATOM 4007 C CA . ARG C 2 92 ? -1.936 55.255 85.492 1.00 110.36 90 ARG D CA 1
ATOM 4008 C C . ARG C 2 92 ? -3.348 54.702 85.559 1.00 110.93 90 ARG D C 1
ATOM 4009 O O . ARG C 2 92 ? -4.092 54.784 84.601 1.00 115.23 90 ARG D O 1
ATOM 4017 N N . ARG C 2 93 ? -3.710 54.112 86.686 1.00 107.74 91 ARG D N 1
ATOM 4018 C CA . ARG C 2 93 ? -4.964 53.376 86.762 1.00 108.00 91 ARG D CA 1
ATOM 4019 C C . ARG C 2 93 ? -5.522 53.355 88.197 1.00 106.38 91 ARG D C 1
ATOM 4020 O O . ARG C 2 93 ? -4.814 53.686 89.152 1.00 103.83 91 ARG D O 1
ATOM 4028 N N . ARG C 2 94 ? -6.788 52.968 88.338 1.00 107.27 92 ARG D N 1
ATOM 4029 C CA . ARG C 2 94 ? -7.432 52.900 89.652 1.00 106.41 92 ARG D CA 1
ATOM 4030 C C . ARG C 2 94 ? -6.884 51.753 90.517 1.00 100.67 92 ARG D C 1
ATOM 4031 O O . ARG C 2 94 ? -6.469 50.729 90.007 1.00 97.74 92 ARG D O 1
ATOM 4039 N N . VAL C 2 95 ? -6.890 51.940 91.830 1.00 99.06 93 VAL D N 1
ATOM 4040 C CA . VAL C 2 95 ? -6.230 51.006 92.745 1.00 94.13 93 VAL D CA 1
ATOM 4041 C C . VAL C 2 95 ? -6.663 49.553 92.612 1.00 93.60 93 VAL D C 1
ATOM 4042 O O . VAL C 2 95 ? -5.830 48.645 92.649 1.00 90.24 93 VAL D O 1
ATOM 4046 N N . ASN C 2 96 ? -7.958 49.317 92.475 1.00 97.51 94 ASN D N 1
ATOM 4047 C CA . ASN C 2 96 ? -8.420 47.953 92.390 1.00 98.41 94 ASN D CA 1
ATOM 4048 C C . ASN C 2 96 ? -7.706 47.262 91.262 1.00 96.12 94 ASN D C 1
ATOM 4049 O O . ASN C 2 96 ? -7.452 46.071 91.330 1.00 94.74 94 ASN D O 1
ATOM 4054 N N . GLN C 2 97 ? -7.362 48.034 90.233 1.00 96.66 95 GLN D N 1
ATOM 4055 C CA . GLN C 2 97 ? -6.625 47.533 89.069 1.00 95.26 95 GLN D CA 1
ATOM 4056 C C . GLN C 2 97 ? -5.240 47.077 89.486 1.00 89.58 95 GLN D C 1
ATOM 4057 O O . GLN C 2 97 ? -4.820 45.959 89.182 1.00 88.72 95 GLN D O 1
ATOM 4063 N N . PHE C 2 98 ? -4.530 47.950 90.194 1.00 86.33 96 PHE D N 1
ATOM 4064 C CA . PHE C 2 98 ? -3.156 47.673 90.581 1.00 80.44 96 PHE D CA 1
ATOM 4065 C C . PHE C 2 98 ? -3.065 46.459 91.499 1.00 79.88 96 PHE D C 1
ATOM 4066 O O . PHE C 2 98 ? -2.055 45.757 91.492 1.00 77.32 96 PHE D O 1
ATOM 4074 N N . LEU C 2 99 ? -4.115 46.207 92.284 1.00 82.78 97 LEU D N 1
ATOM 4075 C CA . LEU C 2 99 ? -4.101 45.089 93.233 1.00 83.38 97 LEU D CA 1
ATOM 4076 C C . LEU C 2 99 ? -4.154 43.768 92.501 1.00 84.24 97 LEU D C 1
ATOM 4077 O O . LEU C 2 99 ? -3.452 42.811 92.857 1.00 81.90 97 LEU D O 1
ATOM 4082 N N . ASP C 2 100 ? -4.993 43.720 91.468 1.00 87.52 98 ASP D N 1
ATOM 4083 C CA . ASP C 2 100 ? -5.104 42.542 90.637 1.00 89.13 98 ASP D CA 1
ATOM 4084 C C . ASP C 2 100 ? -3.739 42.216 90.068 1.00 86.14 98 ASP D C 1
ATOM 4085 O O . ASP C 2 100 ? -3.307 41.048 90.086 1.00 86.05 98 ASP D O 1
ATOM 4090 N N . TYR C 2 101 ? -3.032 43.246 89.604 1.00 83.60 99 TYR D N 1
ATOM 4091 C CA . TYR C 2 101 ? -1.733 43.009 89.042 1.00 80.25 99 TYR D CA 1
ATOM 4092 C C . TYR C 2 101 ? -0.898 42.389 90.117 1.00 77.21 99 TYR D C 1
ATOM 4093 O O . TYR C 2 101 ? -0.329 41.322 89.938 1.00 76.60 99 TYR D O 1
ATOM 4102 N N . LEU C 2 102 ? -0.860 43.029 91.270 1.00 76.14 100 LEU D N 1
ATOM 4103 C CA . LEU C 2 102 ? 0.001 42.561 92.347 1.00 73.02 100 LEU D CA 1
ATOM 4104 C C . LEU C 2 102 ? -0.227 41.091 92.643 1.00 74.28 100 LEU D C 1
ATOM 4105 O O . LEU C 2 102 ? 0.709 40.352 92.843 1.00 71.75 100 LEU D O 1
ATOM 4110 N N . GLN C 2 103 ? -1.478 40.659 92.672 1.00 79.21 101 GLN D N 1
ATOM 4111 C CA . GLN C 2 103 ? -1.721 39.279 93.030 1.00 83.09 101 GLN D CA 1
ATOM 4112 C C . GLN C 2 103 ? -1.333 38.329 91.884 1.00 83.78 101 GLN D C 1
ATOM 4113 O O . GLN C 2 103 ? -0.784 37.255 92.121 1.00 83.14 101 GLN D O 1
ATOM 4119 N N . GLU C 2 104 ? -1.552 38.761 90.648 1.00 85.23 102 GLU D N 1
ATOM 4120 C CA . GLU C 2 104 ? -0.967 38.078 89.507 1.00 86.20 102 GLU D CA 1
ATOM 4121 C C . GLU C 2 104 ? 0.541 37.937 89.713 1.00 82.86 102 GLU D C 1
ATOM 4122 O O . GLU C 2 104 ? 1.088 36.836 89.693 1.00 83.46 102 GLU D O 1
ATOM 4128 N N . PHE C 2 105 ? 1.211 39.056 89.939 1.00 80.19 103 PHE D N 1
ATOM 4129 C CA . PHE C 2 105 ? 2.646 39.034 90.137 1.00 77.14 103 PHE D CA 1
ATOM 4130 C C . PHE C 2 105 ? 3.072 38.112 91.267 1.00 77.54 103 PHE D C 1
ATOM 4131 O O . PHE C 2 105 ? 4.153 37.555 91.214 1.00 76.82 103 PHE D O 1
ATOM 4139 N N . LEU C 2 106 ? 2.257 37.980 92.311 1.00 79.49 104 LEU D N 1
ATOM 4140 C CA . LEU C 2 106 ? 2.654 37.147 93.442 1.00 79.71 104 LEU D CA 1
ATOM 4141 C C . LEU C 2 106 ? 2.413 35.665 93.168 1.00 82.92 104 LEU D C 1
ATOM 4142 O O . LEU C 2 106 ? 3.238 34.843 93.532 1.00 83.47 104 LEU D O 1
ATOM 4147 N N . GLY C 2 107 ? 1.293 35.316 92.535 1.00 86.02 105 GLY D N 1
ATOM 4148 C CA . GLY C 2 107 ? 1.062 33.922 92.134 1.00 89.27 105 GLY D CA 1
ATOM 4149 C C . GLY C 2 107 ? 2.251 33.417 91.312 1.00 87.61 105 GLY D C 1
ATOM 4150 O O . GLY C 2 107 ? 2.815 32.343 91.560 1.00 88.10 105 GLY D O 1
ATOM 4151 N N . VAL C 2 108 ? 2.658 34.227 90.351 1.00 84.91 106 VAL D N 1
ATOM 4152 C CA . VAL C 2 108 ? 3.674 33.829 89.418 1.00 83.91 106 VAL D CA 1
ATOM 4153 C C . VAL C 2 108 ? 5.001 33.650 90.149 1.00 82.88 106 VAL D C 1
ATOM 4154 O O . VAL C 2 108 ? 5.700 32.652 89.960 1.00 83.67 106 VAL D O 1
ATOM 4158 N N . MET C 2 109 ? 5.342 34.625 90.993 1.00 82.02 107 MET D N 1
ATOM 4159 C CA . MET C 2 109 ? 6.580 34.591 91.778 1.00 79.50 107 MET D CA 1
ATOM 4160 C C . MET C 2 109 ? 6.630 33.317 92.604 1.00 85.46 107 MET D C 1
ATOM 4161 O O . MET C 2 109 ? 7.656 33.007 93.201 1.00 85.79 107 MET D O 1
ATOM 4166 N N . ASN C 2 110 ? 5.512 32.593 92.629 1.00 90.95 108 ASN D N 1
ATOM 4167 C CA . ASN C 2 110 ? 5.316 31.503 93.560 1.00 97.09 108 ASN D CA 1
ATOM 4168 C C . ASN C 2 110 ? 5.315 30.136 92.915 1.00 101.19 108 ASN D C 1
ATOM 4169 O O . ASN C 2 110 ? 5.696 29.148 93.539 1.00 103.95 108 ASN D O 1
ATOM 4174 N N . THR C 2 111 ? 4.842 30.067 91.678 1.00 103.14 109 THR D N 1
ATOM 4175 C CA . THR C 2 111 ? 4.662 28.767 91.021 1.00 108.57 109 THR D CA 1
ATOM 4176 C C . THR C 2 111 ? 5.810 28.421 90.087 1.00 107.33 109 THR D C 1
ATOM 4177 O O . THR C 2 111 ? 5.985 27.253 89.699 1.00 110.39 109 THR D O 1
ATOM 4181 N N . GLU C 2 112 ? 6.608 29.428 89.757 1.00 103.39 110 GLU D N 1
ATOM 4182 C CA . GLU C 2 112 ? 7.562 29.302 88.683 1.00 103.16 110 GLU D CA 1
ATOM 4183 C C . GLU C 2 112 ? 8.749 30.262 88.752 1.00 99.57 110 GLU D C 1
ATOM 4184 O O . GLU C 2 112 ? 9.138 30.844 87.746 1.00 97.64 110 GLU D O 1
ATOM 4190 N N . TRP C 2 113 ? 9.294 30.453 89.945 1.00 100.03 111 TRP D N 1
ATOM 4191 C CA . TRP C 2 113 ? 10.622 31.018 90.108 1.00 98.41 111 TRP D CA 1
ATOM 4192 C C . TRP C 2 113 ? 11.321 30.021 90.987 1.00 102.03 111 TRP D C 1
ATOM 4193 O O . TRP C 2 113 ? 10.680 29.385 91.843 1.00 105.53 111 TRP D O 1
ATOM 4204 N N . ILE C 2 114 ? 12.622 29.843 90.801 1.00 102.39 112 ILE D N 1
ATOM 4205 C CA . ILE C 2 114 ? 13.348 29.039 91.788 1.00 106.49 112 ILE D CA 1
ATOM 4206 C C . ILE C 2 114 ? 13.539 29.970 92.978 1.00 106.19 112 ILE D C 1
ATOM 4207 O O . ILE C 2 114 ? 13.475 31.189 92.819 1.00 104.30 112 ILE D O 1
ATOM 4212 N N . ILE C 2 115 ? 13.709 29.422 94.168 1.00 108.26 113 ILE D N 1
ATOM 4213 C CA . ILE C 2 115 ? 13.795 30.264 95.341 1.00 109.60 113 ILE D CA 1
ATOM 4214 C C . ILE C 2 115 ? 14.863 29.731 96.297 1.00 110.96 113 ILE D C 1
ATOM 4215 O O . ILE C 2 115 ? 14.662 28.699 96.958 1.00 110.82 113 ILE D O 1
ATOM 4220 N N . GLU C 2 116 ? 16.005 30.436 96.343 1.00 112.41 114 GLU D N 1
ATOM 4221 C CA . GLU C 2 116 ? 17.239 29.959 97.029 1.00 114.13 114 GLU D CA 1
ATOM 4222 C C . GLU C 2 116 ? 17.076 29.434 98.489 1.00 114.27 114 GLU D C 1
ATOM 4223 O O . GLU C 2 116 ? 18.058 29.226 99.222 1.00 114.62 114 GLU D O 1
ATOM 4229 N N . ILE D 1 10 ? 36.647 17.357 115.079 1.00 105.67 8 ILE B N 1
ATOM 4230 C CA . ILE D 1 10 ? 37.485 16.275 114.465 1.00 103.52 8 ILE B CA 1
ATOM 4231 C C . ILE D 1 10 ? 37.016 14.887 114.890 1.00 101.23 8 ILE B C 1
ATOM 4232 O O . ILE D 1 10 ? 37.091 14.538 116.076 1.00 100.23 8 ILE B O 1
ATOM 4237 N N . SER D 1 11 ? 36.576 14.067 113.941 1.00 100.85 9 SER B N 1
ATOM 4238 C CA . SER D 1 11 ? 36.594 12.620 114.211 1.00 96.68 9 SER B CA 1
ATOM 4239 C C . SER D 1 11 ? 37.930 12.026 113.763 1.00 91.76 9 SER B C 1
ATOM 4240 O O . SER D 1 11 ? 38.364 12.234 112.627 1.00 92.85 9 SER B O 1
ATOM 4243 N N . LEU D 1 12 ? 38.600 11.330 114.676 1.00 86.19 10 LEU B N 1
ATOM 4244 C CA . LEU D 1 12 ? 39.883 10.714 114.373 1.00 80.81 10 LEU B CA 1
ATOM 4245 C C . LEU D 1 12 ? 39.689 9.312 113.843 1.00 78.38 10 LEU B C 1
ATOM 4246 O O . LEU D 1 12 ? 39.080 8.471 114.501 1.00 77.14 10 LEU B O 1
ATOM 4251 N N . LEU D 1 13 ? 40.236 9.034 112.674 1.00 77.39 11 LEU B N 1
ATOM 4252 C CA . LEU D 1 13 ? 40.077 7.693 112.103 1.00 76.12 11 LEU B CA 1
ATOM 4253 C C . LEU D 1 13 ? 41.241 6.793 112.409 1.00 72.41 11 LEU B C 1
ATOM 4254 O O . LEU D 1 13 ? 42.332 7.265 112.700 1.00 70.53 11 LEU B O 1
ATOM 4259 N N . PRO D 1 14 ? 41.024 5.484 112.304 1.00 71.98 12 PRO B N 1
ATOM 4260 C CA . PRO D 1 14 ? 42.093 4.545 112.587 1.00 70.06 12 PRO B CA 1
ATOM 4261 C C . PRO D 1 14 ? 43.141 4.665 111.492 1.00 71.25 12 PRO B C 1
ATOM 4262 O O . PRO D 1 14 ? 42.860 5.201 110.424 1.00 74.86 12 PRO B O 1
ATOM 4266 N N . PRO D 1 15 ? 44.348 4.201 111.761 1.00 69.30 13 PRO B N 1
ATOM 4267 C CA . PRO D 1 15 ? 45.382 4.084 110.747 1.00 70.31 13 PRO B CA 1
ATOM 4268 C C . PRO D 1 15 ? 44.973 3.001 109.800 1.00 72.37 13 PRO B C 1
ATOM 4269 O O . PRO D 1 15 ? 44.152 2.179 110.150 1.00 72.37 13 PRO B O 1
ATOM 4273 N N . VAL D 1 16 ? 45.561 2.976 108.617 1.00 75.52 14 VAL B N 1
ATOM 4274 C CA . VAL D 1 16 ? 45.170 2.021 107.600 1.00 78.68 14 VAL B CA 1
ATOM 4275 C C . VAL D 1 16 ? 46.415 1.301 107.099 1.00 78.32 14 VAL B C 1
ATOM 4276 O O . VAL D 1 16 ? 47.512 1.772 107.343 1.00 76.77 14 VAL B O 1
ATOM 4280 N N . ASN D 1 17 ? 46.241 0.160 106.414 1.00 80.72 15 ASN B N 1
ATOM 4281 C CA . ASN D 1 17 ? 47.369 -0.701 105.960 1.00 80.71 15 ASN B CA 1
ATOM 4282 C C . ASN D 1 17 ? 48.283 -1.104 107.102 1.00 76.88 15 ASN B C 1
ATOM 4283 O O . ASN D 1 17 ? 49.506 -0.926 107.043 1.00 76.58 15 ASN B O 1
ATOM 4288 N N . PHE D 1 18 ? 47.714 -1.654 108.154 1.00 74.72 16 PHE B N 1
ATOM 4289 C CA . PHE D 1 18 ? 48.545 -2.045 109.299 1.00 70.51 16 PHE B CA 1
ATOM 4290 C C . PHE D 1 18 ? 49.068 -3.443 109.063 1.00 70.48 16 PHE B C 1
ATOM 4291 O O . PHE D 1 18 ? 48.303 -4.363 108.908 1.00 70.84 16 PHE B O 1
ATOM 4299 N N . THR D 1 19 ? 50.386 -3.576 108.985 1.00 71.08 17 THR B N 1
ATOM 4300 C CA . THR D 1 19 ? 51.026 -4.862 108.726 1.00 72.35 17 THR B CA 1
ATOM 4301 C C . THR D 1 19 ? 52.143 -5.182 109.702 1.00 70.19 17 THR B C 1
ATOM 4302 O O . THR D 1 19 ? 52.665 -4.322 110.412 1.00 68.51 17 THR B O 1
ATOM 4306 N N . ILE D 1 20 ? 52.540 -6.441 109.651 1.00 71.15 18 ILE B N 1
ATOM 4307 C CA . ILE D 1 20 ? 53.549 -7.021 110.487 1.00 68.45 18 ILE B CA 1
ATOM 4308 C C . ILE D 1 20 ? 54.440 -7.883 109.578 1.00 70.68 18 ILE B C 1
ATOM 4309 O O . ILE D 1 20 ? 53.938 -8.750 108.867 1.00 72.64 18 ILE B O 1
ATOM 4314 N N . LYS D 1 21 ? 55.752 -7.642 109.597 1.00 69.82 19 LYS B N 1
ATOM 4315 C CA . LYS D 1 21 ? 56.690 -8.474 108.862 1.00 72.00 19 LYS B CA 1
ATOM 4316 C C . LYS D 1 21 ? 57.705 -9.109 109.790 1.00 68.94 19 LYS B C 1
ATOM 4317 O O . LYS D 1 21 ? 58.208 -8.464 110.691 1.00 68.77 19 LYS B O 1
ATOM 4323 N N . VAL D 1 22 ? 58.026 -10.371 109.581 1.00 68.73 20 VAL B N 1
ATOM 4324 C CA . VAL D 1 22 ? 59.194 -10.918 110.220 1.00 66.21 20 VAL B CA 1
ATOM 4325 C C . VAL D 1 22 ? 60.408 -10.322 109.509 1.00 67.97 20 VAL B C 1
ATOM 4326 O O . VAL D 1 22 ? 60.401 -10.204 108.314 1.00 70.10 20 VAL B O 1
ATOM 4330 N N . THR D 1 23 ? 61.436 -9.929 110.257 1.00 67.07 21 THR B N 1
ATOM 4331 C CA . THR D 1 23 ? 62.638 -9.349 109.658 1.00 69.96 21 THR B CA 1
ATOM 4332 C C . THR D 1 23 ? 63.878 -10.019 110.200 1.00 70.81 21 THR B C 1
ATOM 4333 O O . THR D 1 23 ? 64.998 -9.692 109.791 1.00 74.17 21 THR B O 1
ATOM 4337 N N . GLY D 1 24 ? 63.697 -10.924 111.145 1.00 67.55 22 GLY B N 1
ATOM 4338 C CA . GLY D 1 24 ? 64.801 -11.696 111.588 1.00 68.06 22 GLY B CA 1
ATOM 4339 C C . GLY D 1 24 ? 64.379 -12.613 112.693 1.00 66.40 22 GLY B C 1
ATOM 4340 O O . GLY D 1 24 ? 63.280 -12.477 113.242 1.00 64.68 22 GLY B O 1
ATOM 4341 N N . LEU D 1 25 ? 65.265 -13.537 113.042 1.00 66.66 23 LEU B N 1
ATOM 4342 C CA . LEU D 1 25 ? 65.087 -14.299 114.238 1.00 64.49 23 LEU B CA 1
ATOM 4343 C C . LEU D 1 25 ? 64.484 -13.460 115.350 1.00 61.70 23 LEU B C 1
ATOM 4344 O O . LEU D 1 25 ? 65.092 -12.507 115.848 1.00 60.70 23 LEU B O 1
ATOM 4349 N N . ALA D 1 26 ? 63.294 -13.845 115.772 1.00 61.04 24 ALA B N 1
ATOM 4350 C CA . ALA D 1 26 ? 62.634 -13.182 116.895 1.00 59.52 24 ALA B CA 1
ATOM 4351 C C . ALA D 1 26 ? 62.517 -11.674 116.763 1.00 58.43 24 ALA B C 1
ATOM 4352 O O . ALA D 1 26 ? 62.627 -10.977 117.760 1.00 57.94 24 ALA B O 1
ATOM 4354 N N . GLN D 1 27 ? 62.279 -11.161 115.552 1.00 59.75 25 GLN B N 1
ATOM 4355 C CA . GLN D 1 27 ? 61.924 -9.730 115.425 1.00 59.79 25 GLN B CA 1
ATOM 4356 C C . GLN D 1 27 ? 60.962 -9.386 114.283 1.00 59.91 25 GLN B C 1
ATOM 4357 O O . GLN D 1 27 ? 61.044 -9.932 113.199 1.00 62.58 25 GLN B O 1
ATOM 4363 N N . VAL D 1 28 ? 60.026 -8.486 114.545 1.00 58.96 26 VAL B N 1
ATOM 4364 C CA . VAL D 1 28 ? 59.072 -8.116 113.519 1.00 59.45 26 VAL B CA 1
ATOM 4365 C C . VAL D 1 28 ? 59.152 -6.621 113.285 1.00 59.67 26 VAL B C 1
ATOM 4366 O O . VAL D 1 28 ? 59.778 -5.901 114.098 1.00 59.10 26 VAL B O 1
ATOM 4370 N N . LEU D 1 29 ? 58.534 -6.167 112.182 1.00 59.55 27 LEU B N 1
ATOM 4371 C CA . LEU D 1 29 ? 58.343 -4.744 111.922 1.00 60.13 27 LEU B CA 1
ATOM 4372 C C . LEU D 1 29 ? 56.849 -4.393 111.844 1.00 60.03 27 LEU B C 1
ATOM 4373 O O . LEU D 1 29 ? 56.124 -4.910 110.969 1.00 62.31 27 LEU B O 1
ATOM 4378 N N . LEU D 1 30 ? 56.368 -3.514 112.721 1.00 57.23 28 LEU B N 1
ATOM 4379 C CA . LEU D 1 30 ? 55.005 -3.091 112.571 1.00 56.29 28 LEU B CA 1
ATOM 4380 C C . LEU D 1 30 ? 55.047 -1.902 111.651 1.00 58.52 28 LEU B C 1
ATOM 4381 O O . LEU D 1 30 ? 55.882 -1.028 111.830 1.00 59.33 28 LEU B O 1
ATOM 4386 N N . GLN D 1 31 ? 54.174 -1.889 110.647 1.00 59.84 29 GLN B N 1
ATOM 4387 C CA . GLN D 1 31 ? 54.063 -0.772 109.725 1.00 62.43 29 GLN B CA 1
ATOM 4388 C C . GLN D 1 31 ? 52.611 -0.306 109.531 1.00 63.10 29 GLN B C 1
ATOM 4389 O O . GLN D 1 31 ? 51.716 -1.118 109.529 1.00 63.39 29 GLN B O 1
ATOM 4395 N N . TRP D 1 32 ? 52.385 0.990 109.350 1.00 64.06 30 TRP B N 1
ATOM 4396 C CA . TRP D 1 32 ? 51.020 1.472 109.020 1.00 66.80 30 TRP B CA 1
ATOM 4397 C C . TRP D 1 32 ? 51.063 2.781 108.267 1.00 69.86 30 TRP B C 1
ATOM 4398 O O . TRP D 1 32 ? 52.142 3.300 108.005 1.00 72.31 30 TRP B O 1
ATOM 4409 N N . LYS D 1 33 ? 49.895 3.318 107.922 1.00 71.14 31 LYS B N 1
ATOM 4410 C CA . LYS D 1 33 ? 49.829 4.603 107.202 1.00 74.26 31 LYS B CA 1
ATOM 4411 C C . LYS D 1 33 ? 48.804 5.559 107.750 1.00 72.55 31 LYS B C 1
ATOM 4412 O O . LYS D 1 33 ? 47.842 5.148 108.364 1.00 70.44 31 LYS B O 1
ATOM 4418 N N . PRO D 1 34 ? 49.050 6.854 107.587 1.00 74.46 32 PRO B N 1
ATOM 4419 C CA . PRO D 1 34 ? 48.037 7.853 108.002 1.00 75.27 32 PRO B CA 1
ATOM 4420 C C . PRO D 1 34 ? 46.745 7.673 107.192 1.00 77.92 32 PRO B C 1
ATOM 4421 O O . PRO D 1 34 ? 46.808 7.443 105.988 1.00 80.01 32 PRO B O 1
ATOM 4425 N N . ASN D 1 35 ? 45.588 7.741 107.840 1.00 78.10 33 ASN B N 1
ATOM 4426 C CA . ASN D 1 35 ? 44.332 7.501 107.127 1.00 82.74 33 ASN B CA 1
ATOM 4427 C C . ASN D 1 35 ? 44.128 8.545 106.014 1.00 88.40 33 ASN B C 1
ATOM 4428 O O . ASN D 1 35 ? 44.481 9.705 106.202 1.00 88.84 33 ASN B O 1
ATOM 4433 N N . PRO D 1 36 ? 43.608 8.127 104.833 1.00 93.70 34 PRO B N 1
ATOM 4434 C CA . PRO D 1 36 ? 43.411 9.094 103.739 1.00 100.18 34 PRO B CA 1
ATOM 4435 C C . PRO D 1 36 ? 42.117 9.900 103.852 1.00 104.26 34 PRO B C 1
ATOM 4436 O O . PRO D 1 36 ? 42.122 11.097 103.550 1.00 107.62 34 PRO B O 1
ATOM 4440 N N . ASP D 1 37 ? 41.019 9.263 104.275 1.00 105.77 35 ASP B N 1
ATOM 4441 C CA . ASP D 1 37 ? 39.753 9.994 104.476 1.00 110.02 35 ASP B CA 1
ATOM 4442 C C . ASP D 1 37 ? 39.830 10.811 105.758 1.00 108.96 35 ASP B C 1
ATOM 4443 O O . ASP D 1 37 ? 38.800 11.237 106.285 1.00 109.57 35 ASP B O 1
ATOM 4448 N N . GLN D 1 38 ? 41.040 10.992 106.283 1.00 108.63 36 GLN B N 1
ATOM 4449 C CA . GLN D 1 38 ? 41.217 11.732 107.525 1.00 109.07 36 GLN B CA 1
ATOM 4450 C C . GLN D 1 38 ? 41.112 13.211 107.278 1.00 114.81 36 GLN B C 1
ATOM 4451 O O . GLN D 1 38 ? 42.018 13.815 106.707 1.00 116.85 36 GLN B O 1
ATOM 4457 N N . GLU D 1 39 ? 40.000 13.798 107.702 1.00 106.75 37 GLU B N 1
ATOM 4458 C CA . GLU D 1 39 ? 39.844 15.246 107.661 1.00 109.43 37 GLU B CA 1
ATOM 4459 C C . GLU D 1 39 ? 40.849 15.916 108.575 1.00 110.24 37 GLU B C 1
ATOM 4460 O O . GLU D 1 39 ? 40.499 16.430 109.635 1.00 110.48 37 GLU B O 1
ATOM 4466 N N . GLN D 1 40 ? 42.107 15.888 108.160 1.00 111.77 38 GLN B N 1
ATOM 4467 C CA . GLN D 1 40 ? 43.185 16.472 108.943 1.00 113.44 38 GLN B CA 1
ATOM 4468 C C . GLN D 1 40 ? 43.203 18.000 108.850 1.00 113.96 38 GLN B C 1
ATOM 4469 O O . GLN D 1 40 ? 43.068 18.579 107.767 1.00 113.92 38 GLN B O 1
ATOM 4475 N N . ARG D 1 41 ? 43.331 18.646 110.002 1.00 114.39 39 ARG B N 1
ATOM 4476 C CA . ARG D 1 41 ? 43.507 20.087 110.041 1.00 114.91 39 ARG B CA 1
ATOM 4477 C C . ARG D 1 41 ? 44.951 20.380 110.440 1.00 114.73 39 ARG B C 1
ATOM 4478 O O . ARG D 1 41 ? 45.303 21.513 110.815 1.00 114.91 39 ARG B O 1
ATOM 4486 N N . ASN D 1 42 ? 45.779 19.335 110.354 1.00 114.08 40 ASN B N 1
ATOM 4487 C CA . ASN D 1 42 ? 47.227 19.422 110.612 1.00 113.05 40 ASN B CA 1
ATOM 4488 C C . ASN D 1 42 ? 47.680 19.811 112.031 1.00 111.39 40 ASN B C 1
ATOM 4489 O O . ASN D 1 42 ? 48.239 20.903 112.267 1.00 111.26 40 ASN B O 1
ATOM 4494 N N . VAL D 1 43 ? 47.420 18.905 112.966 1.00 108.63 41 VAL B N 1
ATOM 4495 C CA . VAL D 1 43 ? 48.130 18.890 114.226 1.00 105.89 41 VAL B CA 1
ATOM 4496 C C . VAL D 1 43 ? 48.977 17.625 114.214 1.00 103.35 41 VAL B C 1
ATOM 4497 O O . VAL D 1 43 ? 48.841 16.782 113.313 1.00 102.89 41 VAL B O 1
ATOM 4501 N N . ASN D 1 44 ? 49.867 17.501 115.185 1.00 106.14 42 ASN B N 1
ATOM 4502 C CA . ASN D 1 44 ? 50.711 16.319 115.252 1.00 99.61 42 ASN B CA 1
ATOM 4503 C C . ASN D 1 44 ? 49.957 15.107 115.754 1.00 91.94 42 ASN B C 1
ATOM 4504 O O . ASN D 1 44 ? 49.665 15.002 116.933 1.00 90.49 42 ASN B O 1
ATOM 4509 N N . LEU D 1 45 ? 49.644 14.196 114.844 1.00 86.21 43 LEU B N 1
ATOM 4510 C CA . LEU D 1 45 ? 49.059 12.934 115.219 1.00 79.44 43 LEU B CA 1
ATOM 4511 C C . LEU D 1 45 ? 50.150 12.105 115.871 1.00 75.56 43 LEU B C 1
ATOM 4512 O O . LEU D 1 45 ? 51.317 12.411 115.716 1.00 76.54 43 LEU B O 1
ATOM 4517 N N . GLU D 1 46 ? 49.781 11.094 116.646 1.00 70.94 44 GLU B N 1
ATOM 4518 C CA . GLU D 1 46 ? 50.770 10.165 117.184 1.00 67.85 44 GLU B CA 1
ATOM 4519 C C . GLU D 1 46 ? 50.083 8.863 117.158 1.00 64.22 44 GLU B C 1
ATOM 4520 O O . GLU D 1 46 ? 48.954 8.775 116.699 1.00 65.39 44 GLU B O 1
ATOM 4526 N N . TYR D 1 47 ? 50.714 7.827 117.657 1.00 60.15 45 TYR B N 1
ATOM 4527 C CA . TYR D 1 47 ? 50.049 6.575 117.635 1.00 56.80 45 TYR B CA 1
ATOM 4528 C C . TYR D 1 47 ? 50.265 5.886 118.930 1.00 56.27 45 TYR B C 1
ATOM 4529 O O . TYR D 1 47 ? 51.269 6.135 119.591 1.00 57.54 45 TYR B O 1
ATOM 4538 N N . GLN D 1 48 ? 49.315 5.039 119.327 1.00 54.56 46 GLN B N 1
ATOM 4539 C CA . GLN D 1 48 ? 49.525 4.185 120.464 1.00 52.70 46 GLN B CA 1
ATOM 4540 C C . GLN D 1 48 ? 49.516 2.795 119.916 1.00 52.59 46 GLN B C 1
ATOM 4541 O O . GLN D 1 48 ? 48.692 2.471 119.061 1.00 54.47 46 GLN B O 1
ATOM 4547 N N . VAL D 1 49 ? 50.446 1.974 120.368 1.00 51.93 47 VAL B N 1
ATOM 4548 C CA . VAL D 1 49 ? 50.587 0.624 119.859 1.00 51.31 47 VAL B CA 1
ATOM 4549 C C . VAL D 1 49 ? 50.473 -0.278 121.016 1.00 51.42 47 VAL B C 1
ATOM 4550 O O . VAL D 1 49 ? 51.031 0.008 122.065 1.00 55.12 47 VAL B O 1
ATOM 4554 N N . LYS D 1 50 ? 49.787 -1.377 120.849 1.00 51.26 48 LYS B N 1
ATOM 4555 C CA . LYS D 1 50 ? 49.543 -2.286 121.928 1.00 52.76 48 LYS B CA 1
ATOM 4556 C C . LYS D 1 50 ? 49.953 -3.626 121.408 1.00 53.85 48 LYS B C 1
ATOM 4557 O O . LYS D 1 50 ? 49.536 -3.994 120.316 1.00 56.02 48 LYS B O 1
ATOM 4563 N N . ILE D 1 51 ? 50.778 -4.360 122.152 1.00 53.86 49 ILE B N 1
ATOM 4564 C CA . ILE D 1 51 ? 51.046 -5.729 121.813 1.00 55.02 49 ILE B CA 1
ATOM 4565 C C . ILE D 1 51 ? 50.138 -6.609 122.670 1.00 58.09 49 ILE B C 1
ATOM 4566 O O . ILE D 1 51 ? 50.118 -6.485 123.915 1.00 59.79 49 ILE B O 1
ATOM 4571 N N . ASN D 1 52 ? 49.388 -7.495 122.010 1.00 57.69 50 ASN B N 1
ATOM 4572 C CA . ASN D 1 52 ? 48.373 -8.266 122.675 1.00 59.98 50 ASN B CA 1
ATOM 4573 C C . ASN D 1 52 ? 48.887 -9.621 123.108 1.00 60.74 50 ASN B C 1
ATOM 4574 O O . ASN D 1 52 ? 48.394 -10.179 124.084 1.00 63.18 50 ASN B O 1
ATOM 4579 N N . ALA D 1 53 ? 49.865 -10.161 122.383 1.00 58.58 51 ALA B N 1
ATOM 4580 C CA . ALA D 1 53 ? 50.403 -11.488 122.713 1.00 58.88 51 ALA B CA 1
ATOM 4581 C C . ALA D 1 53 ? 51.664 -11.770 121.927 1.00 56.99 51 ALA B C 1
ATOM 4582 O O . ALA D 1 53 ? 51.876 -11.196 120.879 1.00 55.43 51 ALA B O 1
ATOM 4584 N N . PRO D 1 54 ? 52.527 -12.646 122.433 1.00 59.11 52 PRO B N 1
ATOM 4585 C CA . PRO D 1 54 ? 52.379 -13.418 123.677 1.00 62.32 52 PRO B CA 1
ATOM 4586 C C . PRO D 1 54 ? 52.827 -12.662 124.905 1.00 63.23 52 PRO B C 1
ATOM 4587 O O . PRO D 1 54 ? 52.596 -13.125 126.014 1.00 65.38 52 PRO B O 1
ATOM 4591 N N . LYS D 1 55 ? 53.478 -11.515 124.720 1.00 63.18 53 LYS B N 1
ATOM 4592 C CA . LYS D 1 55 ? 53.945 -10.722 125.869 1.00 64.94 53 LYS B CA 1
ATOM 4593 C C . LYS D 1 55 ? 53.286 -9.383 125.773 1.00 62.79 53 LYS B C 1
ATOM 4594 O O . LYS D 1 55 ? 53.664 -8.601 124.953 1.00 60.58 53 LYS B O 1
ATOM 4600 N N . GLU D 1 56 ? 52.270 -9.131 126.586 1.00 65.67 54 GLU B N 1
ATOM 4601 C CA . GLU D 1 56 ? 51.491 -7.885 126.451 1.00 66.31 54 GLU B CA 1
ATOM 4602 C C . GLU D 1 56 ? 52.368 -6.640 126.640 1.00 64.01 54 GLU B C 1
ATOM 4603 O O . GLU D 1 56 ? 53.355 -6.668 127.367 1.00 65.91 54 GLU B O 1
ATOM 4609 N N . ASP D 1 57 ? 52.004 -5.552 126.000 1.00 61.85 55 ASP B N 1
ATOM 4610 C CA . ASP D 1 57 ? 52.807 -4.346 126.076 1.00 61.61 55 ASP B CA 1
ATOM 4611 C C . ASP D 1 57 ? 52.045 -3.163 125.474 1.00 60.48 55 ASP B C 1
ATOM 4612 O O . ASP D 1 57 ? 51.288 -3.316 124.538 1.00 61.48 55 ASP B O 1
ATOM 4617 N N . ASP D 1 58 ? 52.211 -1.984 126.006 1.00 59.76 56 ASP B N 1
ATOM 4618 C CA . ASP D 1 58 ? 51.519 -0.872 125.395 1.00 58.56 56 ASP B CA 1
ATOM 4619 C C . ASP D 1 58 ? 52.447 0.347 125.431 1.00 56.74 56 ASP B C 1
ATOM 4620 O O . ASP D 1 58 ? 53.082 0.603 126.449 1.00 56.52 56 ASP B O 1
ATOM 4625 N N . TYR D 1 59 ? 52.587 1.016 124.286 1.00 53.20 57 TYR B N 1
ATOM 4626 C CA . TYR D 1 59 ? 53.455 2.183 124.180 1.00 53.43 57 TYR B CA 1
ATOM 4627 C C . TYR D 1 59 ? 52.987 3.133 123.093 1.00 53.62 57 TYR B C 1
ATOM 4628 O O . TYR D 1 59 ? 52.083 2.818 122.304 1.00 51.02 57 TYR B O 1
ATOM 4637 N N . GLU D 1 60 ? 53.615 4.296 123.038 1.00 56.00 58 GLU B N 1
ATOM 4638 C CA . GLU D 1 60 ? 53.257 5.278 122.020 1.00 57.31 58 GLU B CA 1
ATOM 4639 C C . GLU D 1 60 ? 54.442 5.799 121.142 1.00 58.32 58 GLU B C 1
ATOM 4640 O O . GLU D 1 60 ? 55.557 5.998 121.607 1.00 59.58 58 GLU B O 1
ATOM 4646 N N . THR D 1 61 ? 54.180 6.021 119.869 1.00 57.91 59 THR B N 1
ATOM 4647 C CA . THR D 1 61 ? 55.234 6.497 118.985 1.00 59.37 59 THR B CA 1
ATOM 4648 C C . THR D 1 61 ? 54.807 7.712 118.181 1.00 60.01 59 THR B C 1
ATOM 4649 O O . THR D 1 61 ? 53.638 7.880 117.900 1.00 58.12 59 THR B O 1
ATOM 4653 N N . ARG D 1 62 ? 55.787 8.521 117.792 1.00 62.49 60 ARG B N 1
ATOM 4654 C CA . ARG D 1 62 ? 55.545 9.716 116.992 1.00 66.43 60 ARG B CA 1
ATOM 4655 C C . ARG D 1 62 ? 55.577 9.468 115.484 1.00 65.67 60 ARG B C 1
ATOM 4656 O O . ARG D 1 62 ? 55.541 10.404 114.703 1.00 69.79 60 ARG B O 1
ATOM 4664 N N . ILE D 1 63 ? 55.622 8.217 115.090 1.00 62.47 61 ILE B N 1
ATOM 4665 C CA . ILE D 1 63 ? 56.179 7.855 113.815 1.00 63.66 61 ILE B CA 1
ATOM 4666 C C . ILE D 1 63 ? 55.395 6.643 113.335 1.00 62.03 61 ILE B C 1
ATOM 4667 O O . ILE D 1 63 ? 54.622 6.080 114.121 1.00 60.41 61 ILE B O 1
ATOM 4672 N N . THR D 1 64 ? 55.481 6.266 112.062 1.00 63.51 62 THR B N 1
ATOM 4673 C CA . THR D 1 64 ? 54.481 5.277 111.571 1.00 63.52 62 THR B CA 1
ATOM 4674 C C . THR D 1 64 ? 54.937 3.836 111.347 1.00 62.82 62 THR B C 1
ATOM 4675 O O . THR D 1 64 ? 54.312 3.096 110.578 1.00 63.34 62 THR B O 1
ATOM 4679 N N . GLU D 1 65 ? 56.007 3.439 112.019 1.00 62.80 63 GLU B N 1
ATOM 4680 C CA . GLU D 1 65 ? 56.380 2.038 112.081 1.00 62.47 63 GLU B CA 1
ATOM 4681 C C . GLU D 1 65 ? 57.027 1.819 113.417 1.00 61.13 63 GLU B C 1
ATOM 4682 O O . GLU D 1 65 ? 57.382 2.779 114.087 1.00 62.80 63 GLU B O 1
ATOM 4688 N N . SER D 1 66 ? 57.198 0.567 113.804 1.00 59.42 64 SER B N 1
ATOM 4689 C CA . SER D 1 66 ? 57.783 0.263 115.083 1.00 58.74 64 SER B CA 1
ATOM 4690 C C . SER D 1 66 ? 58.392 -1.122 115.112 1.00 59.65 64 SER B C 1
ATOM 4691 O O . SER D 1 66 ? 57.737 -2.086 114.765 1.00 59.80 64 SER B O 1
ATOM 4694 N N . LYS D 1 67 ? 59.648 -1.200 115.539 1.00 61.12 65 LYS B N 1
ATOM 4695 C CA . LYS D 1 67 ? 60.350 -2.456 115.714 1.00 61.36 65 LYS B CA 1
ATOM 4696 C C . LYS D 1 67 ? 59.829 -3.161 116.974 1.00 59.90 65 LYS B C 1
ATOM 4697 O O . LYS D 1 67 ? 59.410 -2.487 117.960 1.00 60.81 65 LYS B O 1
ATOM 4703 N N . ALA D 1 68 ? 59.819 -4.490 116.960 1.00 58.01 66 ALA B N 1
ATOM 4704 C CA . ALA D 1 68 ? 59.502 -5.242 118.176 1.00 56.57 66 ALA B CA 1
ATOM 4705 C C . ALA D 1 68 ? 60.282 -6.535 118.201 1.00 57.62 66 ALA B C 1
ATOM 4706 O O . ALA D 1 68 ? 60.202 -7.330 117.271 1.00 59.24 66 ALA B O 1
ATOM 4708 N N . VAL D 1 69 ? 61.077 -6.723 119.240 1.00 57.92 67 VAL B N 1
ATOM 4709 C CA . VAL D 1 69 ? 61.860 -7.950 119.392 1.00 58.18 67 VAL B CA 1
ATOM 4710 C C . VAL D 1 69 ? 61.006 -8.910 120.181 1.00 57.93 67 VAL B C 1
ATOM 4711 O O . VAL D 1 69 ? 60.564 -8.567 121.258 1.00 57.97 67 VAL B O 1
ATOM 4715 N N . THR D 1 70 ? 60.752 -10.099 119.658 1.00 58.46 68 THR B N 1
ATOM 4716 C CA . THR D 1 70 ? 59.723 -10.944 120.250 1.00 59.34 68 THR B CA 1
ATOM 4717 C C . THR D 1 70 ? 59.862 -12.380 119.873 1.00 61.26 68 THR B C 1
ATOM 4718 O O . THR D 1 70 ? 60.131 -12.720 118.728 1.00 63.42 68 THR B O 1
ATOM 4722 N N . ILE D 1 71 ? 59.636 -13.240 120.841 1.00 62.23 69 ILE B N 1
ATOM 4723 C CA . ILE D 1 71 ? 59.438 -14.651 120.578 1.00 63.68 69 ILE B CA 1
ATOM 4724 C C . ILE D 1 71 ? 58.324 -14.858 119.505 1.00 62.68 69 ILE B C 1
ATOM 4725 O O . ILE D 1 71 ? 57.281 -14.205 119.536 1.00 60.89 69 ILE B O 1
ATOM 4730 N N . LEU D 1 72 ? 58.544 -15.765 118.559 1.00 64.42 70 LEU B N 1
ATOM 4731 C CA . LEU D 1 72 ? 57.571 -15.992 117.440 1.00 63.56 70 LEU B CA 1
ATOM 4732 C C . LEU D 1 72 ? 56.760 -17.291 117.453 1.00 66.60 70 LEU B C 1
ATOM 4733 O O . LEU D 1 72 ? 55.639 -17.332 116.947 1.00 68.17 70 LEU B O 1
ATOM 4738 N N . HIS D 1 73 ? 57.326 -18.368 117.982 1.00 68.73 71 HIS B N 1
ATOM 4739 C CA . HIS D 1 73 ? 56.695 -19.676 117.841 1.00 72.23 71 HIS B CA 1
ATOM 4740 C C . HIS D 1 73 ? 55.250 -19.788 118.377 1.00 73.60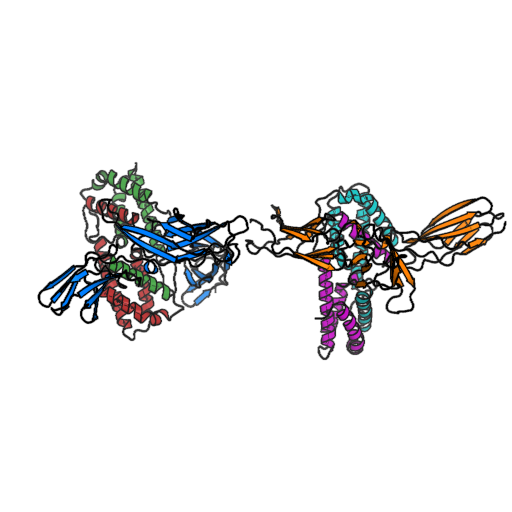 71 HIS B C 1
ATOM 4741 O O . HIS D 1 73 ? 54.535 -20.722 118.052 1.00 78.02 71 HIS B O 1
ATOM 4748 N N . MET D 1 74 ? 54.844 -18.876 119.236 1.00 71.59 72 MET B N 1
ATOM 4749 C CA . MET D 1 74 ? 53.496 -18.865 119.761 1.00 73.88 72 MET B CA 1
ATOM 4750 C C . MET D 1 74 ? 52.580 -17.886 118.959 1.00 72.97 72 MET B C 1
ATOM 4751 O O . MET D 1 74 ? 51.550 -17.436 119.458 1.00 73.27 72 MET B O 1
ATOM 4756 N N . GLY D 1 75 ? 52.963 -17.514 117.745 1.00 71.68 73 GLY B N 1
ATOM 4757 C CA . GLY D 1 75 ? 52.238 -16.440 117.073 1.00 70.19 73 GLY B CA 1
ATOM 4758 C C . GLY D 1 75 ? 52.419 -15.073 117.733 1.00 66.85 73 GLY B C 1
ATOM 4759 O O . GLY D 1 75 ? 53.014 -14.951 118.811 1.00 65.40 73 GLY B O 1
ATOM 4760 N N . PHE D 1 76 ? 51.888 -14.042 117.091 1.00 64.88 74 PHE B N 1
ATOM 4761 C CA . PHE D 1 76 ? 52.093 -12.683 117.546 1.00 62.34 74 PHE B CA 1
ATOM 4762 C C . PHE D 1 76 ? 50.853 -11.859 117.215 1.00 63.55 74 PHE B C 1
ATOM 4763 O O . PHE D 1 76 ? 50.209 -12.087 116.170 1.00 66.03 74 PHE B O 1
ATOM 4771 N N . SER D 1 77 ? 50.509 -10.893 118.075 1.00 61.94 75 SER B N 1
ATOM 4772 C CA . SER D 1 77 ? 49.270 -10.122 117.867 1.00 62.08 75 SER B CA 1
ATOM 4773 C C . SER D 1 77 ? 49.335 -8.706 118.433 1.00 58.96 75 SER B C 1
ATOM 4774 O O . SER D 1 77 ? 49.845 -8.518 119.536 1.00 59.12 75 SER B O 1
ATOM 4777 N N . ALA D 1 78 ? 48.795 -7.722 117.709 1.00 57.27 76 ALA B N 1
ATOM 4778 C CA . ALA D 1 78 ? 48.997 -6.291 118.057 1.00 54.55 76 ALA B CA 1
ATOM 4779 C C . ALA D 1 78 ? 47.977 -5.393 117.435 1.00 55.75 76 ALA B C 1
ATOM 4780 O O . ALA D 1 78 ? 47.356 -5.769 116.439 1.00 57.73 76 ALA B O 1
ATOM 4782 N N . SER D 1 79 ? 47.858 -4.179 117.987 1.00 54.50 77 SER B N 1
ATOM 4783 C CA . SER D 1 79 ? 46.941 -3.193 117.505 1.00 55.81 77 SER B CA 1
ATOM 4784 C C . SER D 1 79 ? 47.576 -1.831 117.587 1.00 56.11 77 SER B C 1
ATOM 4785 O O . SER D 1 79 ? 48.621 -1.668 118.249 1.00 56.34 77 SER B O 1
ATOM 4788 N N . VAL D 1 80 ? 46.919 -0.829 116.977 1.00 55.46 78 VAL B N 1
ATOM 4789 C CA . VAL D 1 80 ? 47.431 0.529 116.951 1.00 53.07 78 VAL B CA 1
ATOM 4790 C C . VAL D 1 80 ? 46.292 1.478 116.628 1.00 55.12 78 VAL B C 1
ATOM 4791 O O . VAL D 1 80 ? 45.398 1.146 115.847 1.00 56.75 78 VAL B O 1
ATOM 4795 N N . ARG D 1 81 ? 46.324 2.674 117.201 1.00 54.33 79 ARG B N 1
ATOM 4796 C CA . ARG D 1 81 ? 45.311 3.659 116.916 1.00 55.09 79 ARG B CA 1
ATOM 4797 C C . ARG D 1 81 ? 45.909 5.041 116.914 1.00 56.07 79 ARG B C 1
ATOM 4798 O O . ARG D 1 81 ? 46.932 5.258 117.523 1.00 56.51 79 ARG B O 1
ATOM 4806 N N . THR D 1 82 ? 45.241 5.998 116.286 1.00 56.91 80 THR B N 1
ATOM 4807 C CA . THR D 1 82 ? 45.795 7.306 116.244 1.00 57.87 80 THR B CA 1
ATOM 4808 C C . THR D 1 82 ? 45.335 8.141 117.467 1.00 59.46 80 THR B C 1
ATOM 4809 O O . THR D 1 82 ? 44.190 8.015 117.930 1.00 59.68 80 THR B O 1
ATOM 4813 N N . ILE D 1 83 ? 46.260 8.933 118.017 1.00 59.92 81 ILE B N 1
ATOM 4814 C CA . ILE D 1 83 ? 45.963 9.796 119.149 1.00 63.40 81 ILE B CA 1
ATOM 4815 C C . ILE D 1 83 ? 46.244 11.239 118.820 1.00 65.46 81 ILE B C 1
ATOM 4816 O O . ILE D 1 83 ? 47.209 11.534 118.164 1.00 67.74 81 ILE B O 1
ATOM 4821 N N . LEU D 1 84 ? 45.402 12.128 119.305 1.00 68.31 82 LEU B N 1
ATOM 4822 C CA . LEU D 1 84 ? 45.576 13.568 119.155 1.00 72.00 82 LEU B CA 1
ATOM 4823 C C . LEU D 1 84 ? 45.453 14.143 120.527 1.00 74.72 82 LEU B C 1
ATOM 4824 O O . LEU D 1 84 ? 44.510 13.816 121.239 1.00 74.08 82 LEU B O 1
ATOM 4829 N N . GLN D 1 85 ? 46.352 15.048 120.885 1.00 78.83 83 GLN B N 1
ATOM 4830 C CA . GLN D 1 85 ? 46.485 15.432 122.266 1.00 82.89 83 GLN B CA 1
ATOM 4831 C C . GLN D 1 85 ? 46.896 16.890 122.466 1.00 87.81 83 GLN B C 1
ATOM 4832 O O . GLN D 1 85 ? 48.059 17.183 122.718 1.00 90.70 83 GLN B O 1
ATOM 4838 N N . ASN D 1 86 ? 45.955 17.814 122.386 1.00 85.01 84 ASN B N 1
ATOM 4839 C CA . ASN D 1 86 ? 46.298 19.207 122.639 1.00 85.65 84 ASN B CA 1
ATOM 4840 C C . ASN D 1 86 ? 46.174 19.563 124.110 1.00 87.61 84 ASN B C 1
ATOM 4841 O O . ASN D 1 86 ? 46.584 18.802 124.993 1.00 87.79 84 ASN B O 1
ATOM 4846 N N . ASP D 1 87 ? 45.576 20.721 124.373 1.00 89.99 85 ASP B N 1
ATOM 4847 C CA . ASP D 1 87 ? 45.532 21.270 125.734 1.00 91.16 85 ASP B CA 1
ATOM 4848 C C . ASP D 1 87 ? 44.237 21.070 126.498 1.00 90.00 85 ASP B C 1
ATOM 4849 O O . ASP D 1 87 ? 44.249 20.786 127.682 1.00 89.95 85 ASP B O 1
ATOM 4854 N N . HIS D 1 88 ? 43.119 21.181 125.814 1.00 89.05 86 HIS B N 1
ATOM 4855 C CA . HIS D 1 88 ? 41.871 20.925 126.471 1.00 87.82 86 HIS B CA 1
ATOM 4856 C C . HIS D 1 88 ? 41.334 19.494 126.268 1.00 86.10 86 HIS B C 1
ATOM 4857 O O . HIS D 1 88 ? 40.212 19.201 126.709 1.00 86.15 86 HIS B O 1
ATOM 4864 N N . SER D 1 89 ? 42.111 18.603 125.623 1.00 83.61 87 SER B N 1
ATOM 4865 C CA . SER D 1 89 ? 41.553 17.283 125.215 1.00 81.14 87 SER B CA 1
ATOM 4866 C C . SER D 1 89 ? 42.521 16.197 124.808 1.00 78.96 87 SER B C 1
ATOM 4867 O O . SER D 1 89 ? 43.638 16.462 124.440 1.00 79.09 87 SER B O 1
ATOM 4870 N N . LEU D 1 90 ? 42.058 14.958 124.881 1.00 81.57 88 LEU B N 1
ATOM 4871 C CA . LEU D 1 90 ? 42.744 13.802 124.256 1.00 75.71 88 LEU B CA 1
ATOM 4872 C C . LEU D 1 90 ? 41.729 13.018 123.395 1.00 72.96 88 LEU B C 1
ATOM 4873 O O . LEU D 1 90 ? 40.629 12.706 123.858 1.00 74.44 88 LEU B O 1
ATOM 4878 N N . LEU D 1 91 ? 42.080 12.731 122.138 1.00 69.55 89 LEU B N 1
ATOM 4879 C CA . LEU D 1 91 ? 41.211 11.914 121.263 1.00 66.70 89 LEU B CA 1
ATOM 4880 C C . LEU D 1 91 ? 41.931 10.671 120.849 1.00 63.68 89 LEU B C 1
ATOM 4881 O O . LEU D 1 91 ? 43.096 10.730 120.485 1.00 62.20 89 LEU B O 1
ATOM 4886 N N . ALA D 1 92 ? 41.263 9.530 120.887 1.00 63.26 90 ALA B N 1
ATOM 4887 C CA . ALA D 1 92 ? 41.905 8.344 120.377 1.00 61.35 90 ALA B CA 1
ATOM 4888 C C . ALA D 1 92 ? 40.949 7.562 119.509 1.00 62.95 90 ALA B C 1
ATOM 4889 O O . ALA D 1 92 ? 39.792 7.347 119.888 1.00 64.41 90 ALA B O 1
ATOM 4891 N N . SER D 1 93 ? 41.424 7.167 118.325 1.00 62.56 91 SER B N 1
ATOM 4892 C CA . SER D 1 93 ? 40.574 6.514 117.334 1.00 63.68 91 SER B CA 1
ATOM 4893 C C . SER D 1 93 ? 40.334 5.118 117.748 1.00 63.83 91 SER B C 1
ATOM 4894 O O . SER D 1 93 ? 40.954 4.633 118.690 1.00 62.60 91 SER B O 1
ATOM 4897 N N . SER D 1 94 ? 39.456 4.443 117.022 1.00 66.35 92 SER B N 1
ATOM 4898 C CA . SER D 1 94 ? 39.302 3.020 117.213 1.00 67.46 92 SER B CA 1
ATOM 4899 C C . SER D 1 94 ? 40.566 2.307 116.720 1.00 65.02 92 SER B C 1
ATOM 4900 O O . SER D 1 94 ? 41.480 2.928 116.165 1.00 63.22 92 SER B O 1
ATOM 4903 N N . TRP D 1 95 ? 40.640 1.009 116.956 1.00 65.13 93 TRP B N 1
ATOM 4904 C CA . TRP D 1 95 ? 41.890 0.318 116.784 1.00 62.90 93 TRP B CA 1
ATOM 4905 C C . TRP D 1 95 ? 41.948 -0.426 115.454 1.00 64.36 93 TRP B C 1
ATOM 4906 O O . TRP D 1 95 ? 40.995 -1.085 115.069 1.00 66.50 93 TRP B O 1
ATOM 4917 N N . ALA D 1 96 ? 43.096 -0.347 114.785 1.00 64.13 94 ALA B N 1
ATOM 4918 C CA . ALA D 1 96 ? 43.489 -1.289 113.713 1.00 65.01 94 ALA B CA 1
ATOM 4919 C C . ALA D 1 96 ? 44.306 -2.442 114.280 1.00 64.15 94 ALA B C 1
ATOM 4920 O O . ALA D 1 96 ? 45.194 -2.233 115.110 1.00 62.29 94 ALA B O 1
ATOM 4922 N N . SER D 1 97 ? 44.055 -3.638 113.763 1.00 66.63 95 SER B N 1
ATOM 4923 C CA . SER D 1 97 ? 44.612 -4.885 114.302 1.00 66.90 95 SER B CA 1
ATOM 4924 C C . SER D 1 97 ? 45.297 -5.761 113.242 1.00 67.45 95 SER B C 1
ATOM 4925 O O . SER D 1 97 ? 44.837 -5.854 112.098 1.00 69.61 95 SER B O 1
ATOM 4928 N N . ALA D 1 98 ? 46.365 -6.436 113.646 1.00 65.28 96 ALA B N 1
ATOM 4929 C CA . ALA D 1 98 ? 47.034 -7.394 112.792 1.00 66.15 96 ALA B CA 1
ATOM 4930 C C . ALA D 1 98 ? 47.574 -8.587 113.592 1.00 66.03 96 ALA B C 1
ATOM 4931 O O . ALA D 1 98 ? 47.733 -8.508 114.795 1.00 64.74 96 ALA B O 1
ATOM 4933 N N . GLU D 1 99 ? 47.896 -9.670 112.896 1.00 69.58 97 GLU B N 1
ATOM 4934 C CA . GLU D 1 99 ? 48.273 -10.927 113.530 1.00 70.82 97 GLU B CA 1
ATOM 4935 C C . GLU D 1 99 ? 49.283 -11.737 112.727 1.00 71.76 97 GLU B C 1
ATOM 4936 O O . GLU D 1 99 ? 49.289 -11.703 111.508 1.00 73.59 97 GLU B O 1
ATOM 4942 N N . LEU D 1 100 ? 50.104 -12.508 113.432 1.00 71.01 98 LEU B N 1
ATOM 4943 C CA . LEU D 1 100 ? 50.831 -13.599 112.844 1.00 72.31 98 LEU B CA 1
ATOM 4944 C C . LEU D 1 100 ? 50.313 -14.856 113.490 1.00 75.19 98 LEU B C 1
ATOM 4945 O O . LEU D 1 100 ? 50.222 -14.933 114.709 1.00 75.22 98 LEU B O 1
ATOM 4950 N N . HIS D 1 101 ? 49.991 -15.869 112.709 1.00 78.57 99 HIS B N 1
ATOM 4951 C CA . HIS D 1 101 ? 49.488 -17.060 113.336 1.00 81.03 99 HIS B CA 1
ATOM 4952 C C . HIS D 1 101 ? 50.591 -17.920 113.852 1.00 81.25 99 HIS B C 1
ATOM 4953 O O . HIS D 1 101 ? 51.730 -17.840 113.397 1.00 80.00 99 HIS B O 1
ATOM 4960 N N . ALA D 1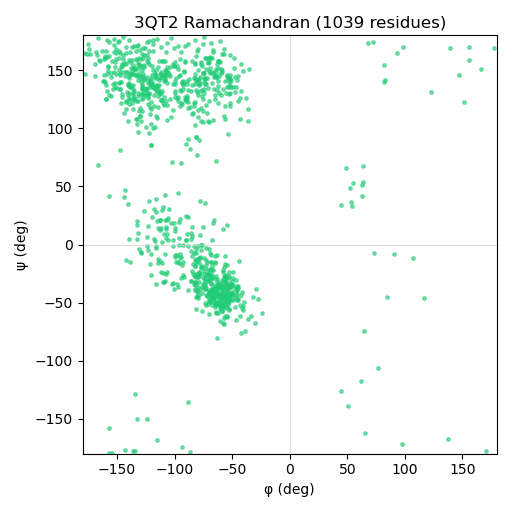 102 ? 50.251 -18.727 114.840 1.00 83.38 100 ALA B N 1
ATOM 4961 C CA . ALA D 1 102 ? 51.180 -19.671 115.391 1.00 84.79 100 ALA B CA 1
ATOM 4962 C C . ALA D 1 102 ? 51.511 -20.678 114.302 1.00 88.62 100 ALA B C 1
ATOM 4963 O O . ALA D 1 102 ? 50.605 -21.234 113.687 1.00 92.83 100 ALA B O 1
ATOM 4965 N N . PRO D 1 103 ? 52.808 -20.903 114.047 1.00 88.10 101 PRO B N 1
ATOM 4966 C CA . PRO D 1 103 ? 53.295 -21.851 113.054 1.00 92.14 101 PRO B CA 1
ATOM 4967 C C . PRO D 1 103 ? 52.687 -23.218 113.226 1.00 97.45 101 PRO B C 1
ATOM 4968 O O . PRO D 1 103 ? 52.449 -23.634 114.355 1.00 98.30 101 PRO B O 1
ATOM 4972 N N . PRO D 1 104 ? 52.465 -23.932 112.107 1.00 102.45 102 PRO B N 1
ATOM 4973 C CA . PRO D 1 104 ? 51.909 -25.295 112.048 1.00 108.70 102 PRO B CA 1
ATOM 4974 C C . PRO D 1 104 ? 52.775 -26.329 112.773 1.00 111.21 102 PRO B C 1
ATOM 4975 O O . PRO D 1 104 ? 53.981 -26.120 112.943 1.00 108.76 102 PRO B O 1
ATOM 4979 N N . GLY D 1 105 ? 52.166 -27.451 113.168 1.00 111.16 103 GLY B N 1
ATOM 4980 C CA . GLY D 1 105 ? 52.882 -28.534 113.871 1.00 111.95 103 GLY B CA 1
ATOM 4981 C C . GLY D 1 105 ? 52.303 -28.892 115.238 1.00 112.99 103 GLY B C 1
ATOM 4982 O O . GLY D 1 105 ? 52.052 -28.013 116.061 1.00 109.99 103 GLY B O 1
ATOM 4983 N N . SER D 1 106 ? 52.096 -30.188 115.478 1.00 117.98 104 SER B N 1
ATOM 4984 C CA . SER D 1 106 ? 51.654 -30.699 116.789 1.00 120.04 104 SER B CA 1
ATOM 4985 C C . SER D 1 106 ? 52.563 -30.248 117.937 1.00 116.06 104 SER B C 1
ATOM 4986 O O . SER D 1 106 ? 53.787 -30.152 117.771 1.00 113.40 104 SER B O 1
ATOM 4989 N N . PRO D 1 107 ? 51.980 -30.021 119.128 1.00 116.17 105 PRO B N 1
ATOM 4990 C CA . PRO D 1 107 ? 52.752 -29.368 120.198 1.00 111.55 105 PRO B CA 1
ATOM 4991 C C . PRO D 1 107 ? 53.811 -30.283 120.823 1.00 111.54 105 PRO B C 1
ATOM 4992 O O . PRO D 1 107 ? 54.734 -29.783 121.484 1.00 108.01 105 PRO B O 1
ATOM 4996 N N . GLY D 1 108 ? 53.681 -31.599 120.612 1.00 115.14 106 GLY B N 1
ATOM 4997 C CA . GLY D 1 108 ? 54.653 -32.562 121.127 1.00 115.44 106 GLY B CA 1
ATOM 4998 C C . GLY D 1 108 ? 55.876 -32.801 120.240 1.00 113.73 106 GLY B C 1
ATOM 4999 O O . GLY D 1 108 ? 56.716 -33.659 120.536 1.00 115.22 106 GLY B O 1
ATOM 5000 N N . THR D 1 109 ? 55.980 -32.048 119.148 1.00 110.77 107 THR B N 1
ATOM 5001 C CA . THR D 1 109 ? 57.095 -32.190 118.210 1.00 109.03 107 THR B CA 1
ATOM 5002 C C . THR D 1 109 ? 58.191 -31.186 118.578 1.00 102.84 107 THR B C 1
ATOM 5003 O O . THR D 1 109 ? 59.359 -31.314 118.185 1.00 101.73 107 THR B O 1
ATOM 5007 N N . SER D 1 110 ? 57.803 -30.193 119.359 1.00 98.98 108 SER B N 1
ATOM 5008 C CA . SER D 1 110 ? 58.700 -29.125 119.716 1.00 93.27 108 SER B CA 1
ATOM 5009 C C . SER D 1 110 ? 59.849 -29.699 120.516 1.00 91.80 108 SER B C 1
ATOM 5010 O O . SER D 1 110 ? 59.663 -30.638 121.290 1.00 94.85 108 SER B O 1
ATOM 5013 N N . ILE D 1 111 ? 61.043 -29.149 120.326 1.00 87.18 109 ILE B N 1
ATOM 5014 C CA . ILE D 1 111 ? 62.156 -29.550 121.157 1.00 85.72 109 ILE B CA 1
ATOM 5015 C C . ILE D 1 111 ? 61.901 -29.071 122.581 1.00 83.66 109 ILE B C 1
ATOM 5016 O O . ILE D 1 111 ? 61.096 -28.152 122.808 1.00 81.33 109 ILE B O 1
ATOM 5021 N N . VAL D 1 112 ? 62.593 -29.681 123.536 1.00 83.48 110 VAL B N 1
ATOM 5022 C CA . VAL D 1 112 ? 62.287 -29.455 124.935 1.00 83.19 110 VAL B CA 1
ATOM 5023 C C . VAL D 1 112 ? 63.519 -29.139 125.799 1.00 81.31 110 VAL B C 1
ATOM 5024 O O . VAL D 1 112 ? 64.589 -29.716 125.607 1.00 82.14 110 VAL B O 1
ATOM 5028 N N . ASN D 1 113 ? 63.367 -28.230 126.754 1.00 79.12 111 ASN B N 1
ATOM 5029 C CA . ASN D 1 113 ? 64.461 -27.924 127.671 1.00 78.26 111 ASN B CA 1
ATOM 5030 C C . ASN D 1 113 ? 65.675 -27.337 126.970 1.00 75.66 111 ASN B C 1
ATOM 5031 O O . ASN D 1 113 ? 66.822 -27.761 127.259 1.00 75.85 111 ASN B O 1
ATOM 5036 N N . LEU D 1 114 ? 65.447 -26.429 126.021 1.00 72.27 112 LEU B N 1
ATOM 5037 C CA . LEU D 1 114 ? 66.549 -25.722 125.399 1.00 70.41 112 LEU B CA 1
ATOM 5038 C C . LEU D 1 114 ? 67.372 -25.040 126.510 1.00 69.60 112 LEU B C 1
ATOM 5039 O O . LEU D 1 114 ? 66.816 -24.393 127.364 1.00 69.25 112 LEU B O 1
ATOM 5044 N N . THR D 1 115 ? 68.687 -25.212 126.510 1.00 71.01 113 THR B N 1
ATOM 5045 C CA . THR D 1 115 ? 69.566 -24.444 127.409 1.00 71.70 113 THR B CA 1
ATOM 5046 C C . THR D 1 115 ? 70.791 -24.013 126.607 1.00 70.76 113 THR B C 1
ATOM 5047 O O . THR D 1 115 ? 71.320 -24.801 125.840 1.00 72.32 113 THR B O 1
ATOM 5051 N N . CYS D 1 116 ? 71.219 -22.762 126.763 1.00 69.74 114 CYS B N 1
ATOM 5052 C CA . CYS D 1 116 ? 72.377 -22.237 126.029 1.00 69.09 114 CYS B CA 1
ATOM 5053 C C . CYS D 1 116 ? 73.342 -21.581 126.973 1.00 67.59 114 CYS B C 1
ATOM 5054 O O . CYS D 1 116 ? 72.935 -20.910 127.909 1.00 67.38 114 CYS B O 1
ATOM 5057 N N . THR D 1 117 ? 74.629 -21.746 126.694 1.00 67.65 115 THR B N 1
ATOM 5058 C CA . THR D 1 117 ? 75.705 -21.142 127.484 1.00 67.28 115 THR B CA 1
ATOM 5059 C C . THR D 1 117 ? 76.653 -20.347 126.569 1.00 65.38 115 THR B C 1
ATOM 5060 O O . THR D 1 117 ? 76.943 -20.776 125.461 1.00 67.63 115 THR B O 1
ATOM 5064 N N . THR D 1 118 ? 77.138 -19.205 127.019 1.00 62.64 116 THR B N 1
ATOM 5065 C CA . THR D 1 118 ? 78.236 -18.541 126.308 1.00 60.94 116 THR B CA 1
ATOM 5066 C C . THR D 1 118 ? 79.513 -18.522 127.151 1.00 60.22 116 THR B C 1
ATOM 5067 O O . THR D 1 118 ? 79.448 -18.623 128.359 1.00 59.41 116 THR B O 1
ATOM 5071 N N . ASN D 1 119 ? 80.666 -18.373 126.508 1.00 59.26 117 ASN B N 1
ATOM 5072 C CA . ASN D 1 119 ? 81.924 -18.432 127.224 1.00 59.82 117 ASN B CA 1
ATOM 5073 C C . ASN D 1 119 ? 83.027 -17.642 126.542 1.00 60.98 117 ASN B C 1
ATOM 5074 O O . ASN D 1 119 ? 83.174 -17.694 125.339 1.00 60.28 117 ASN B O 1
ATOM 5079 N N . THR D 1 120 ? 83.812 -16.924 127.326 1.00 63.03 118 THR B N 1
ATOM 5080 C CA . THR D 1 120 ? 84.773 -16.018 126.779 1.00 67.29 118 THR B CA 1
ATOM 5081 C C . THR D 1 120 ? 86.161 -16.688 126.698 1.00 73.07 118 THR B C 1
ATOM 5082 O O . THR D 1 120 ? 86.494 -17.531 127.534 1.00 74.55 118 THR B O 1
ATOM 5086 N N . THR D 1 121 ? 86.941 -16.356 125.664 1.00 77.21 119 THR B N 1
ATOM 5087 C CA . THR D 1 121 ? 88.319 -16.848 125.551 1.00 83.79 119 THR B CA 1
ATOM 5088 C C . THR D 1 121 ? 89.214 -15.759 124.993 1.00 88.43 119 THR B C 1
ATOM 5089 O O . THR D 1 121 ? 88.757 -14.906 124.218 1.00 88.48 119 THR B O 1
ATOM 5093 N N . GLU D 1 122 ? 90.475 -15.776 125.412 1.00 93.96 120 GLU B N 1
ATOM 5094 C CA . GLU D 1 122 ? 91.458 -14.842 124.919 1.00 100.16 120 GLU B CA 1
ATOM 5095 C C . GLU D 1 122 ? 91.903 -15.394 123.579 1.00 104.38 120 GLU B C 1
ATOM 5096 O O . GLU D 1 122 ? 92.217 -16.576 123.462 1.00 105.15 120 GLU B O 1
ATOM 5102 N N . ASP D 1 123 ? 91.924 -14.544 122.561 1.00 100.79 121 ASP B N 1
ATOM 5103 C CA . ASP D 1 123 ? 92.067 -15.026 121.193 1.00 104.06 121 ASP B CA 1
ATOM 5104 C C . ASP D 1 123 ? 93.251 -14.491 120.385 1.00 106.19 121 ASP B C 1
ATOM 5105 O O . ASP D 1 123 ? 93.435 -13.266 120.261 1.00 106.45 121 ASP B O 1
ATOM 5110 N N . ASN D 1 124 ? 94.001 -15.420 119.778 1.00 108.48 122 ASN B N 1
ATOM 5111 C CA . ASN D 1 124 ? 95.113 -15.070 118.875 1.00 110.68 122 ASN B CA 1
ATOM 5112 C C . ASN D 1 124 ? 94.927 -15.565 117.416 1.00 111.90 122 ASN B C 1
ATOM 5113 O O . ASN D 1 124 ? 95.832 -15.410 116.585 1.00 112.50 122 ASN B O 1
ATOM 5118 N N . TYR D 1 125 ? 93.762 -16.152 117.113 1.00 112.81 123 TYR B N 1
ATOM 5119 C CA . TYR D 1 125 ? 93.442 -16.591 115.733 1.00 113.69 123 TYR B CA 1
ATOM 5120 C C . TYR D 1 125 ? 92.594 -15.541 114.965 1.00 113.63 123 TYR B C 1
ATOM 5121 O O . TYR D 1 125 ? 91.637 -15.862 114.253 1.00 113.37 123 TYR B O 1
ATOM 5130 N N . SER D 1 126 ? 93.005 -14.285 115.104 1.00 113.91 124 SER B N 1
ATOM 5131 C CA . SER D 1 126 ? 92.273 -13.126 114.607 1.00 113.86 124 SER B CA 1
ATOM 5132 C C . SER D 1 126 ? 92.926 -11.939 115.284 1.00 113.85 124 SER B C 1
ATOM 5133 O O . SER D 1 126 ? 93.472 -12.081 116.388 1.00 113.91 124 SER B O 1
ATOM 5136 N N . ARG D 1 127 ? 92.897 -10.775 114.639 1.00 113.43 125 ARG B N 1
ATOM 5137 C CA . ARG D 1 127 ? 93.470 -9.580 115.262 1.00 112.53 125 ARG B CA 1
ATOM 5138 C C . ARG D 1 127 ? 92.565 -8.372 115.196 1.00 111.17 125 ARG B C 1
ATOM 5139 O O . ARG D 1 127 ? 92.981 -7.265 115.525 1.00 111.13 125 ARG B O 1
ATOM 5147 N N . LEU D 1 128 ? 91.323 -8.587 114.775 1.00 109.63 126 LEU B N 1
ATOM 5148 C CA . LEU D 1 128 ? 90.316 -7.524 114.832 1.00 107.83 126 LEU B CA 1
ATOM 5149 C C . LEU D 1 128 ? 89.453 -7.574 116.115 1.00 106.16 126 LEU B C 1
ATOM 5150 O O . LEU D 1 128 ? 88.729 -6.625 116.416 1.00 106.65 126 LEU B O 1
ATOM 5155 N N . ARG D 1 129 ? 89.567 -8.666 116.877 1.00 103.46 127 ARG B N 1
ATOM 5156 C CA . ARG D 1 129 ? 89.004 -8.740 118.243 1.00 100.56 127 ARG B CA 1
ATOM 5157 C C . ARG D 1 129 ? 89.934 -9.475 119.241 1.00 97.80 127 ARG B C 1
ATOM 5158 O O . ARG D 1 129 ? 90.554 -10.479 118.901 1.00 97.85 127 ARG B O 1
ATOM 5166 N N . SER D 1 130 ? 90.055 -8.940 120.454 1.00 94.34 128 SER B N 1
ATOM 5167 C CA . SER D 1 130 ? 90.840 -9.580 121.518 1.00 90.88 128 SER B CA 1
ATOM 5168 C C . SER D 1 130 ? 90.179 -10.874 122.057 1.00 88.65 128 SER B C 1
ATOM 5169 O O . SER D 1 130 ? 90.857 -11.858 122.307 1.00 88.36 128 SER B O 1
ATOM 5172 N N . TYR D 1 131 ? 88.858 -10.853 122.250 1.00 87.87 129 TYR B N 1
ATOM 5173 C CA . TYR D 1 131 ? 88.160 -11.938 122.951 1.00 82.03 129 TYR B CA 1
ATOM 5174 C C . TYR D 1 131 ? 87.114 -12.612 122.082 1.00 79.22 129 TYR B C 1
ATOM 5175 O O . TYR D 1 131 ? 86.561 -11.997 121.172 1.00 78.66 129 TYR B O 1
ATOM 5184 N N . GLN D 1 132 ? 86.826 -13.875 122.390 1.00 76.87 130 GLN B N 1
ATOM 5185 C CA . GLN D 1 132 ? 85.911 -14.661 121.583 1.00 74.64 130 GLN B CA 1
ATOM 5186 C C . GLN D 1 132 ? 84.844 -15.223 122.468 1.00 70.74 130 GLN B C 1
ATOM 5187 O O . GLN D 1 132 ? 85.134 -15.748 123.544 1.00 71.24 130 GLN B O 1
ATOM 5193 N N . VAL D 1 133 ? 83.609 -15.122 122.017 1.00 67.19 131 VAL B N 1
ATOM 5194 C CA . VAL D 1 133 ? 82.523 -15.737 122.698 1.00 64.50 131 VAL B CA 1
ATOM 5195 C C . VAL D 1 133 ? 82.103 -17.000 121.934 1.00 64.47 131 VAL B C 1
ATOM 5196 O O . VAL D 1 133 ? 81.842 -16.937 120.739 1.00 66.14 131 VAL B O 1
ATOM 5200 N N . SER D 1 134 ? 82.073 -18.140 122.605 1.00 63.08 132 SER B N 1
ATOM 5201 C CA . SER D 1 134 ? 81.552 -19.367 122.014 1.00 64.68 132 SER B CA 1
ATOM 5202 C C . SER D 1 134 ? 80.119 -19.607 122.514 1.00 63.17 132 SER B C 1
ATOM 5203 O O . SER D 1 134 ? 79.660 -18.937 123.454 1.00 63.41 132 SER B O 1
ATOM 5206 N N . LEU D 1 135 ? 79.413 -20.553 121.912 1.00 63.14 133 LEU B N 1
ATOM 5207 C CA . LEU D 1 135 ? 78.013 -20.805 122.278 1.00 62.41 133 LEU B CA 1
ATOM 5208 C C . LEU D 1 135 ? 77.656 -22.261 122.123 1.00 65.00 133 LEU B C 1
ATOM 5209 O O . LEU D 1 135 ? 77.947 -22.891 121.103 1.00 67.26 133 LEU B O 1
ATOM 5214 N N . HIS D 1 136 ? 77.003 -22.799 123.127 1.00 66.09 134 HIS B N 1
ATOM 5215 C CA . HIS D 1 136 ? 76.726 -24.229 123.161 1.00 69.46 134 HIS B CA 1
ATOM 5216 C C . HIS D 1 136 ? 75.297 -24.376 123.696 1.00 69.61 134 HIS B C 1
ATOM 5217 O O . HIS D 1 136 ? 74.950 -23.827 124.759 1.00 68.78 134 HIS B O 1
ATOM 5224 N N . CYS D 1 137 ? 74.432 -24.999 122.904 1.00 71.09 135 CYS B N 1
ATOM 5225 C CA . CYS D 1 137 ? 73.059 -25.223 123.343 1.00 71.15 135 CYS B CA 1
ATOM 5226 C C . CYS D 1 137 ? 72.723 -26.703 123.371 1.00 73.34 135 CYS B C 1
ATOM 5227 O O . CYS D 1 137 ? 73.169 -27.448 122.526 1.00 75.76 135 CYS B O 1
ATOM 5230 N N . THR D 1 138 ? 71.938 -27.127 124.350 1.00 73.78 136 THR B N 1
ATOM 5231 C CA . THR D 1 138 ? 71.383 -28.472 124.317 1.00 77.24 136 THR B CA 1
ATOM 5232 C C . THR D 1 138 ? 69.858 -28.472 124.455 1.00 77.78 136 THR B C 1
ATOM 5233 O O . THR D 1 138 ? 69.233 -27.417 124.753 1.00 74.48 136 THR B O 1
ATOM 5237 N N . TRP D 1 139 ? 69.264 -29.650 124.211 1.00 80.62 137 TRP B N 1
ATOM 5238 C CA . TRP D 1 139 ? 67.796 -29.837 124.275 1.00 81.93 137 TRP B CA 1
ATOM 5239 C C . TRP D 1 139 ? 67.469 -31.314 124.063 1.00 86.77 137 TRP B C 1
ATOM 5240 O O . TRP D 1 139 ? 68.348 -32.105 123.749 1.00 89.53 137 TRP B O 1
ATOM 5251 N N . MET D 1 140 ? 66.209 -31.690 124.230 1.00 88.61 138 MET B N 1
ATOM 5252 C CA . MET D 1 140 ? 65.799 -33.010 123.820 1.00 93.74 138 MET B CA 1
ATOM 5253 C C . MET D 1 140 ? 64.635 -32.976 122.833 1.00 93.50 138 MET B C 1
ATOM 5254 O O . MET D 1 140 ? 64.100 -31.905 122.530 1.00 90.30 138 MET B O 1
ATOM 5259 N N . VAL D 1 141 ? 64.266 -34.144 122.318 1.00 97.92 139 VAL B N 1
ATOM 5260 C CA . VAL D 1 141 ? 63.506 -34.210 121.085 1.00 99.11 139 VAL B CA 1
ATOM 5261 C C . VAL D 1 141 ? 62.003 -34.077 121.206 1.00 100.26 139 VAL B C 1
ATOM 5262 O O . VAL D 1 141 ? 61.334 -33.703 120.242 1.00 100.31 139 VAL B O 1
ATOM 5266 N N . GLY D 1 142 ? 61.450 -34.372 122.367 1.00 101.63 140 GLY B N 1
ATOM 5267 C CA . GLY D 1 142 ? 60.007 -34.198 122.501 1.00 104.22 140 GLY B CA 1
ATOM 5268 C C . GLY D 1 142 ? 59.229 -35.381 121.956 1.00 110.34 140 GLY B C 1
ATOM 5269 O O . GLY D 1 142 ? 59.560 -35.957 120.913 1.00 112.06 140 GLY B O 1
ATOM 5270 N N . THR D 1 143 ? 58.161 -35.716 122.649 1.00 113.85 141 THR B N 1
ATOM 5271 C CA . THR D 1 143 ? 57.638 -37.066 122.586 1.00 121.82 141 THR B CA 1
ATOM 5272 C C . THR D 1 143 ? 56.686 -37.380 121.433 1.00 125.09 141 THR B C 1
ATOM 5273 O O . THR D 1 143 ? 56.122 -38.476 121.377 1.00 131.72 141 THR B O 1
ATOM 5277 N N . ASP D 1 144 ? 56.530 -36.448 120.500 1.00 120.99 142 ASP B N 1
ATOM 5278 C CA . ASP D 1 144 ? 55.673 -36.701 119.342 1.00 124.35 142 ASP B CA 1
ATOM 5279 C C . ASP D 1 144 ? 56.433 -36.690 118.038 1.00 123.35 142 ASP B C 1
ATOM 5280 O O . ASP D 1 144 ? 55.840 -36.836 116.971 1.00 126.26 142 ASP B O 1
ATOM 5285 N N . ALA D 1 145 ? 57.741 -36.520 118.119 1.00 119.55 143 ALA B N 1
ATOM 5286 C CA . ALA D 1 145 ? 58.535 -36.345 116.922 1.00 119.00 143 ALA B CA 1
ATOM 5287 C C . ALA D 1 145 ? 58.665 -37.640 116.117 1.00 125.95 143 ALA B C 1
ATOM 5288 O O . ALA D 1 145 ? 59.269 -38.603 116.590 1.00 128.99 143 ALA B O 1
ATOM 5290 N N . PRO D 1 146 ? 58.064 -37.682 114.908 1.00 128.99 144 PRO B N 1
ATOM 5291 C CA . PRO D 1 146 ? 58.281 -38.792 113.997 1.00 135.67 144 PRO B CA 1
ATOM 5292 C C . PRO D 1 146 ? 59.714 -39.288 114.121 1.00 136.15 144 PRO B C 1
ATOM 5293 O O . PRO D 1 146 ? 60.613 -38.497 114.450 1.00 130.97 144 PRO B O 1
ATOM 5297 N N . GLU D 1 147 ? 59.945 -40.571 113.853 1.00 142.76 145 GLU B N 1
ATOM 5298 C CA . GLU D 1 147 ? 61.285 -41.102 114.038 1.00 144.04 145 GLU B CA 1
ATOM 5299 C C . GLU D 1 147 ? 62.268 -40.625 112.976 1.00 142.85 145 GLU B C 1
ATOM 5300 O O . GLU D 1 147 ? 63.473 -40.921 113.049 1.00 143.43 145 GLU B O 1
ATOM 5306 N N . ASP D 1 148 ? 61.761 -39.849 112.015 1.00 141.61 146 ASP B N 1
ATOM 5307 C CA . ASP D 1 148 ? 62.632 -39.273 110.998 1.00 140.18 146 ASP B CA 1
ATOM 5308 C C . ASP D 1 148 ? 62.863 -37.765 111.205 1.00 132.09 146 ASP B C 1
ATOM 5309 O O . ASP D 1 148 ? 63.515 -37.107 110.391 1.00 131.08 146 ASP B O 1
ATOM 5314 N N . THR D 1 149 ? 62.324 -37.217 112.290 1.00 126.89 147 THR B N 1
ATOM 5315 C CA . THR D 1 149 ? 62.436 -35.788 112.542 1.00 118.89 147 THR B CA 1
ATOM 5316 C C . THR D 1 149 ? 63.903 -35.380 112.450 1.00 115.80 147 THR B C 1
ATOM 5317 O O . THR D 1 149 ? 64.790 -36.250 112.505 1.00 118.71 147 THR B O 1
ATOM 5321 N N . GLN D 1 150 ? 64.156 -34.073 112.306 1.00 109.38 148 GLN B N 1
ATOM 5322 C CA . GLN D 1 150 ? 65.517 -33.522 112.331 1.00 105.83 148 GLN B CA 1
ATOM 5323 C C . GLN D 1 150 ? 65.529 -32.013 112.656 1.00 99.50 148 GLN B C 1
ATOM 5324 O O . GLN D 1 150 ? 64.869 -31.234 111.986 1.00 99.74 148 GLN B O 1
ATOM 5330 N N . TYR D 1 151 ? 66.283 -31.610 113.676 1.00 94.08 149 TYR B N 1
ATOM 5331 C CA . TYR D 1 151 ? 66.255 -30.237 114.143 1.00 87.76 149 TYR B CA 1
ATOM 5332 C C . TYR D 1 151 ? 67.432 -29.392 113.644 1.00 85.11 149 TYR B C 1
ATOM 5333 O O . TYR D 1 151 ? 68.486 -29.914 113.337 1.00 86.88 149 TYR B O 1
ATOM 5342 N N . PHE D 1 152 ? 67.226 -28.078 113.551 1.00 81.53 150 PHE B N 1
ATOM 5343 C CA . PHE D 1 152 ? 68.278 -27.144 113.153 1.00 79.02 150 PHE B CA 1
ATOM 5344 C C . PHE D 1 152 ? 68.237 -25.857 114.020 1.00 74.71 150 PHE B C 1
ATOM 5345 O O . PHE D 1 152 ? 67.156 -25.393 114.423 1.00 72.30 150 PHE B O 1
ATOM 5353 N N . LEU D 1 153 ? 69.417 -25.281 114.271 1.00 73.19 151 LEU B N 1
ATOM 5354 C CA . LEU D 1 153 ? 69.597 -24.206 115.265 1.00 69.92 151 LEU B CA 1
ATOM 5355 C C . LEU D 1 153 ? 70.132 -22.922 114.617 1.00 69.15 151 LEU B C 1
ATOM 5356 O O . LEU D 1 153 ? 70.986 -22.978 113.725 1.00 71.61 151 LEU B O 1
ATOM 5361 N N . TYR D 1 154 ? 69.591 -21.775 115.031 1.00 65.82 152 TYR B N 1
ATOM 5362 C CA . TYR D 1 154 ? 70.089 -20.509 114.557 1.00 64.72 152 TYR B CA 1
ATOM 5363 C C . TYR D 1 154 ? 70.207 -19.527 115.720 1.00 61.48 152 TYR B C 1
ATOM 5364 O O . TYR D 1 154 ? 69.428 -19.573 116.670 1.00 60.76 152 TYR B O 1
ATOM 5373 N N . TYR D 1 155 ? 71.186 -18.644 115.664 1.00 59.92 153 TYR B N 1
ATOM 5374 C CA . TYR D 1 155 ? 71.210 -17.559 116.612 1.00 56.61 153 TYR B CA 1
ATOM 5375 C C . TYR D 1 155 ? 71.359 -16.262 115.872 1.00 55.92 153 TYR B C 1
ATOM 5376 O O . TYR D 1 155 ? 71.934 -16.215 114.772 1.00 56.62 153 TYR B O 1
ATOM 5385 N N . ARG D 1 156 ? 70.795 -15.215 116.468 1.00 54.22 154 ARG B N 1
ATOM 5386 C CA . ARG D 1 156 ? 71.008 -13.866 116.001 1.00 55.47 154 ARG B CA 1
ATOM 5387 C C . ARG D 1 156 ? 71.513 -13.080 117.176 1.00 54.79 154 ARG B C 1
ATOM 5388 O O . ARG D 1 156 ? 70.992 -13.244 118.302 1.00 54.55 154 ARG B O 1
ATOM 5396 N N . TYR D 1 157 ? 72.568 -12.292 116.952 1.00 55.80 155 TYR B N 1
ATOM 5397 C CA . TYR D 1 157 ? 72.983 -11.272 117.905 1.00 55.89 155 TYR B CA 1
ATOM 5398 C C . TYR D 1 157 ? 73.126 -9.934 117.195 1.00 57.65 155 TYR B C 1
ATOM 5399 O O . TYR D 1 157 ? 73.952 -9.773 116.316 1.00 60.80 155 TYR B O 1
ATOM 5408 N N . GLY D 1 158 ? 72.298 -8.979 117.549 1.00 59.41 156 GLY B N 1
ATOM 5409 C CA . GLY D 1 158 ? 72.229 -7.711 116.806 1.00 61.29 156 GLY B CA 1
ATOM 5410 C C . GLY D 1 158 ? 71.810 -7.971 115.379 1.00 63.94 156 GLY B C 1
ATOM 5411 O O . GLY D 1 158 ? 70.707 -8.465 115.125 1.00 64.79 156 GLY B O 1
ATOM 5412 N N . SER D 1 159 ? 72.665 -7.660 114.415 1.00 66.55 157 SER B N 1
ATOM 5413 C CA . SER D 1 159 ? 72.287 -7.967 113.030 1.00 68.39 157 SER B CA 1
ATOM 5414 C C . SER D 1 159 ? 72.923 -9.255 112.517 1.00 68.42 157 SER B C 1
ATOM 5415 O O . SER D 1 159 ? 72.558 -9.755 111.476 1.00 69.80 157 SER B O 1
ATOM 5418 N N . TRP D 1 160 ? 73.846 -9.824 113.259 1.00 67.82 158 TRP B N 1
ATOM 5419 C CA . TRP D 1 160 ? 74.476 -11.001 112.737 1.00 69.90 158 TRP B CA 1
ATOM 5420 C C . TRP D 1 160 ? 73.718 -12.256 113.153 1.00 68.37 158 TRP B C 1
ATOM 5421 O O . TRP D 1 160 ? 73.449 -12.492 114.331 1.00 65.09 158 TRP B O 1
ATOM 5432 N N . THR D 1 161 ? 73.310 -13.037 112.172 1.00 70.72 159 THR B N 1
ATOM 5433 C CA . THR D 1 161 ? 72.618 -14.271 112.484 1.00 70.17 159 THR B CA 1
ATOM 5434 C C . THR D 1 161 ? 73.308 -15.393 111.735 1.00 73.47 159 THR B C 1
ATOM 5435 O O . THR D 1 161 ? 73.930 -15.149 110.709 1.00 75.56 159 THR B O 1
ATOM 5439 N N . GLU D 1 162 ? 73.219 -16.612 112.255 1.00 74.04 160 GLU B N 1
ATOM 5440 C CA . GLU D 1 162 ? 73.846 -17.751 111.590 1.00 77.82 160 GLU B CA 1
ATOM 5441 C C . GLU D 1 162 ? 73.435 -19.147 112.088 1.00 77.97 160 GLU B C 1
ATOM 5442 O O . GLU D 1 162 ? 72.650 -19.266 113.019 1.00 75.53 160 GLU B O 1
ATOM 5448 N N . GLU D 1 163 ? 73.980 -20.191 111.444 1.00 81.66 161 GLU B N 1
ATOM 5449 C CA . GLU D 1 163 ? 73.483 -21.553 111.564 1.00 83.14 161 GLU B CA 1
ATOM 5450 C C . GLU D 1 163 ? 74.544 -22.560 112.023 1.00 85.19 161 GLU B C 1
ATOM 5451 O O . GLU D 1 163 ? 75.721 -22.516 111.627 1.00 86.90 161 GLU B O 1
ATOM 5457 N N . CYS D 1 164 ? 74.098 -23.512 112.821 1.00 85.41 162 CYS B N 1
ATOM 5458 C CA . CYS D 1 164 ? 74.979 -24.473 113.437 1.00 86.52 162 CYS B CA 1
ATOM 5459 C C . CYS D 1 164 ? 75.492 -25.506 112.447 1.00 91.90 162 CYS B C 1
ATOM 5460 O O . CYS D 1 164 ? 74.753 -25.971 111.557 1.00 94.58 162 CYS B O 1
ATOM 5463 N N . GLN D 1 165 ? 76.747 -25.901 112.629 1.00 93.37 163 GLN B N 1
ATOM 5464 C CA . GLN D 1 165 ? 77.363 -26.896 111.775 1.00 97.78 163 GLN B CA 1
ATOM 5465 C C . GLN D 1 165 ? 77.709 -28.126 112.579 1.00 98.51 163 GLN B C 1
ATOM 5466 O O . GLN D 1 165 ? 77.649 -29.244 112.085 1.00 102.56 163 GLN B O 1
ATOM 5472 N N . GLU D 1 166 ? 78.077 -27.918 113.826 1.00 94.63 164 GLU B N 1
ATOM 5473 C CA . GLU D 1 166 ? 78.518 -29.008 114.649 1.00 95.46 164 GLU B CA 1
ATOM 5474 C C . GLU D 1 166 ? 77.443 -29.359 115.670 1.00 93.11 164 GLU B C 1
ATOM 5475 O O . GLU D 1 166 ? 77.181 -28.584 116.631 1.00 90.09 164 GLU B O 1
ATOM 5481 N N . TYR D 1 167 ? 76.795 -30.500 115.433 1.00 93.97 165 TYR B N 1
ATOM 5482 C CA . TYR D 1 167 ? 75.699 -30.977 116.256 1.00 91.92 165 TYR B CA 1
ATOM 5483 C C . TYR D 1 167 ? 76.110 -32.275 116.916 1.00 95.43 165 TYR B C 1
ATOM 5484 O O . TYR D 1 167 ? 76.816 -33.084 116.314 1.00 99.57 165 TYR B O 1
ATOM 5493 N N . SER D 1 168 ? 75.653 -32.507 118.139 1.00 94.04 166 SER B N 1
ATOM 5494 C CA . SER D 1 168 ? 75.677 -33.863 118.671 1.00 97.50 166 SER B CA 1
ATOM 5495 C C . SER D 1 168 ? 74.299 -34.452 118.471 1.00 100.30 166 SER B C 1
ATOM 5496 O O . SER D 1 168 ? 73.294 -33.716 118.444 1.00 98.84 166 SER B O 1
ATOM 5499 N N . MET D 1 169 ? 74.242 -35.773 118.365 1.00 105.94 167 MET B N 1
ATOM 5500 C CA . MET D 1 169 ? 73.061 -36.440 117.869 1.00 109.54 167 MET B CA 1
ATOM 5501 C C . MET D 1 169 ? 72.634 -37.555 118.830 1.00 113.37 167 MET B C 1
ATOM 5502 O O . MET D 1 169 ? 73.469 -38.016 119.673 1.00 114.21 167 MET B O 1
ATOM 5507 N N . ASP D 1 170 ? 71.326 -37.977 118.721 1.00 115.97 168 ASP B N 1
ATOM 5508 C CA . ASP D 1 170 ? 70.874 -39.004 119.667 1.00 119.86 168 ASP B CA 1
ATOM 5509 C C . ASP D 1 170 ? 71.015 -40.381 119.050 1.00 126.61 168 ASP B C 1
ATOM 5510 O O . ASP D 1 170 ? 71.212 -40.498 117.841 1.00 128.94 168 ASP B O 1
ATOM 5515 N N . THR D 1 171 ? 70.927 -41.413 119.893 1.00 130.98 169 THR B N 1
ATOM 5516 C CA . THR D 1 171 ? 71.285 -42.801 119.476 1.00 138.16 169 THR B CA 1
ATOM 5517 C C . THR D 1 171 ? 70.449 -43.333 118.249 1.00 142.57 169 THR B C 1
ATOM 5518 O O . THR D 1 171 ? 70.452 -44.582 117.935 1.00 150.66 169 THR B O 1
ATOM 5522 N N . LEU D 1 172 ? 69.737 -42.392 117.566 1.00 138.03 170 LEU B N 1
ATOM 5523 C CA . LEU D 1 172 ? 68.838 -42.746 116.437 1.00 141.19 170 LEU B CA 1
ATOM 5524 C C . LEU D 1 172 ? 68.978 -41.702 115.296 1.00 137.81 170 LEU B C 1
ATOM 5525 O O . LEU D 1 172 ? 68.165 -41.618 114.203 1.00 140.36 170 LEU B O 1
ATOM 5530 N N . GLY D 1 173 ? 70.103 -40.639 115.607 1.00 130.88 171 GLY B N 1
ATOM 5531 C CA . GLY D 1 173 ? 70.384 -39.771 114.431 1.00 127.61 171 GLY B CA 1
ATOM 5532 C C . GLY D 1 173 ? 70.055 -38.308 114.686 1.00 120.28 171 GLY B C 1
ATOM 5533 O O . GLY D 1 173 ? 70.851 -37.429 114.365 1.00 117.49 171 GLY B O 1
ATOM 5534 N N . ARG D 1 174 ? 68.884 -38.046 115.274 1.00 117.36 172 ARG B N 1
ATOM 5535 C CA . ARG D 1 174 ? 68.431 -36.661 115.546 1.00 110.24 172 ARG B CA 1
ATOM 5536 C C . ARG D 1 174 ? 69.475 -35.723 116.232 1.00 104.80 172 ARG B C 1
ATOM 5537 O O . ARG D 1 174 ? 70.457 -36.183 116.866 1.00 106.76 172 ARG B O 1
ATOM 5545 N N . ASN D 1 175 ? 69.244 -34.411 116.122 1.00 99.05 173 ASN B N 1
ATOM 5546 C CA . ASN D 1 175 ? 70.198 -33.436 116.701 1.00 94.38 173 ASN B CA 1
ATOM 5547 C C . ASN D 1 175 ? 69.897 -33.058 118.163 1.00 91.61 173 ASN B C 1
ATOM 5548 O O . ASN D 1 175 ? 68.766 -32.651 118.489 1.00 89.89 173 ASN B O 1
ATOM 5553 N N . ILE D 1 176 ? 70.893 -33.160 119.043 1.00 91.47 174 ILE B N 1
ATOM 5554 C CA . ILE D 1 176 ? 70.584 -32.947 120.454 1.00 90.61 174 ILE B CA 1
ATOM 5555 C C . ILE D 1 176 ? 71.241 -31.728 121.050 1.00 86.70 174 ILE B C 1
ATOM 5556 O O . ILE D 1 176 ? 70.821 -31.255 122.098 1.00 84.71 174 ILE B O 1
ATOM 5561 N N . ALA D 1 177 ? 72.251 -31.193 120.372 1.00 86.80 175 ALA B N 1
ATOM 5562 C CA . ALA D 1 177 ? 72.926 -29.986 120.852 1.00 82.87 175 ALA B CA 1
ATOM 5563 C C . ALA D 1 177 ? 73.845 -29.396 119.817 1.00 82.85 175 ALA B C 1
ATOM 5564 O O . ALA D 1 177 ? 74.210 -30.055 118.861 1.00 86.79 175 ALA B O 1
ATOM 5566 N N . CYS D 1 178 ? 74.263 -28.159 120.050 1.00 80.85 176 CYS B N 1
ATOM 5567 C CA . CYS D 1 178 ? 74.985 -27.397 119.052 1.00 79.78 176 CYS B CA 1
ATOM 5568 C C . CYS D 1 178 ? 76.299 -26.866 119.597 1.00 77.57 176 CYS B C 1
ATOM 5569 O O . CYS D 1 178 ? 76.433 -26.651 120.793 1.00 75.64 176 CYS B O 1
ATOM 5572 N N . TRP D 1 179 ? 77.259 -26.626 118.710 1.00 77.30 177 TRP B N 1
ATOM 5573 C CA . TRP D 1 179 ? 78.496 -25.969 119.120 1.00 75.42 177 TRP B CA 1
ATOM 5574 C C . TRP D 1 179 ? 78.994 -24.927 118.126 1.00 74.55 177 TRP B C 1
ATOM 5575 O O . TRP D 1 179 ? 79.021 -25.149 116.929 1.00 76.76 177 TRP B O 1
ATOM 5586 N N . PHE D 1 180 ? 79.404 -23.793 118.655 1.00 72.63 178 PHE B N 1
ATOM 5587 C CA . PHE D 1 180 ? 79.915 -22.707 117.875 1.00 73.17 178 PHE B CA 1
ATOM 5588 C C . PHE D 1 180 ? 81.189 -22.263 118.542 1.00 74.20 178 PHE B C 1
ATOM 5589 O O . PHE D 1 180 ? 81.128 -21.566 119.557 1.00 73.67 178 PHE B O 1
ATOM 5597 N N . PRO D 1 181 ? 82.348 -22.622 117.984 1.00 76.45 179 PRO B N 1
ATOM 5598 C CA . PRO D 1 181 ? 83.614 -22.168 118.566 1.00 76.45 179 PRO B CA 1
ATOM 5599 C C . PRO D 1 181 ? 83.712 -20.648 118.651 1.00 74.56 179 PRO B C 1
ATOM 5600 O O . PRO D 1 181 ? 84.381 -20.135 119.530 1.00 73.44 179 PRO B O 1
ATOM 5604 N N . ARG D 1 182 ? 83.063 -19.947 117.719 1.00 74.37 180 ARG B N 1
ATOM 5605 C CA . ARG D 1 182 ? 83.264 -18.511 117.532 1.00 74.12 180 ARG B CA 1
ATOM 5606 C C . ARG D 1 182 ? 81.975 -17.916 117.150 1.00 72.01 180 ARG B C 1
ATOM 5607 O O . ARG D 1 182 ? 81.215 -18.559 116.471 1.00 73.25 180 ARG B O 1
ATOM 5615 N N . THR D 1 183 ? 81.731 -16.666 117.533 1.00 70.55 181 THR B N 1
ATOM 5616 C CA . THR D 1 183 ? 80.465 -16.023 117.184 1.00 68.78 181 THR B CA 1
ATOM 5617 C C . THR D 1 183 ? 80.565 -14.527 116.979 1.00 69.03 181 THR B C 1
ATOM 5618 O O . THR D 1 183 ? 81.601 -13.929 117.204 1.00 70.20 181 THR B O 1
ATOM 5622 N N . PHE D 1 184 ? 79.452 -13.938 116.571 1.00 68.16 182 PHE B N 1
ATOM 5623 C CA . PHE D 1 184 ? 79.351 -12.503 116.430 1.00 69.45 182 PHE B CA 1
ATOM 5624 C C . PHE D 1 184 ? 78.964 -11.822 117.747 1.00 68.20 182 PHE B C 1
ATOM 5625 O O . PHE D 1 184 ? 78.917 -10.574 117.818 1.00 69.43 182 PHE B O 1
ATOM 5633 N N . ILE D 1 185 ? 78.662 -12.631 118.770 1.00 65.17 183 ILE B N 1
ATOM 5634 C CA . ILE D 1 185 ? 78.203 -12.116 120.053 1.00 62.42 183 ILE B CA 1
ATOM 5635 C C . ILE D 1 185 ? 79.287 -11.297 120.719 1.00 64.51 183 ILE B C 1
ATOM 5636 O O . ILE D 1 185 ? 80.388 -11.769 120.906 1.00 65.63 183 ILE B O 1
ATOM 5641 N N . LEU D 1 186 ? 78.975 -10.065 121.079 1.00 65.90 184 LEU B N 1
ATOM 5642 C CA . LEU D 1 186 ? 79.918 -9.205 121.782 1.00 68.57 184 LEU B CA 1
ATOM 5643 C C . LEU D 1 186 ? 79.934 -9.578 123.280 1.00 67.93 184 LEU B C 1
ATOM 5644 O O . LEU D 1 186 ? 78.907 -9.651 123.909 1.00 66.31 184 LEU B O 1
ATOM 5649 N N . SER D 1 187 ? 81.109 -9.805 123.840 1.00 70.54 185 SER B N 1
ATOM 5650 C CA . SER D 1 187 ? 81.257 -10.152 125.258 1.00 70.90 185 SER B CA 1
ATOM 5651 C C . SER D 1 187 ? 80.597 -9.133 126.186 1.00 70.91 185 SER B C 1
ATOM 5652 O O . SER D 1 187 ? 79.673 -9.463 126.909 1.00 71.63 185 SER B O 1
ATOM 5655 N N . LYS D 1 188 ? 81.067 -7.892 126.164 1.00 72.27 186 LYS B N 1
ATOM 5656 C CA . LYS D 1 188 ? 80.445 -6.806 126.957 1.00 71.96 186 LYS B CA 1
ATOM 5657 C C . LYS D 1 188 ? 79.020 -6.459 126.479 1.00 69.61 186 LYS B C 1
ATOM 5658 O O . LYS D 1 188 ? 78.506 -5.367 126.732 1.00 70.37 186 LYS B O 1
ATOM 5664 N N . GLY D 1 189 ? 78.384 -7.389 125.784 1.00 66.61 187 GLY B N 1
ATOM 5665 C CA . GLY D 1 189 ? 77.149 -7.078 125.071 1.00 65.71 187 GLY B CA 1
ATOM 5666 C C . GLY D 1 189 ? 75.982 -6.839 126.003 1.00 64.97 187 GLY B C 1
ATOM 5667 O O . GLY D 1 189 ? 75.975 -7.327 127.139 1.00 64.68 187 GLY B O 1
ATOM 5668 N N . ARG D 1 190 ? 74.974 -6.117 125.536 1.00 65.24 188 ARG B N 1
ATOM 5669 C CA . ARG D 1 190 ? 73.809 -5.908 126.387 1.00 66.30 188 ARG B CA 1
ATOM 5670 C C . ARG D 1 190 ? 72.487 -5.976 125.624 1.00 65.16 188 ARG B C 1
ATOM 5671 O O . ARG D 1 190 ? 71.513 -5.304 125.964 1.00 65.50 188 ARG B O 1
ATOM 5679 N N . ASP D 1 191 ? 72.460 -6.854 124.621 1.00 64.58 189 ASP B N 1
ATOM 5680 C CA . ASP D 1 191 ? 71.258 -7.079 123.841 1.00 64.74 189 ASP B CA 1
ATOM 5681 C C . ASP D 1 191 ? 70.869 -8.506 123.891 1.00 62.76 189 ASP B C 1
ATOM 5682 O O . ASP D 1 191 ? 71.693 -9.368 124.128 1.00 64.09 189 ASP B O 1
ATOM 5687 N N . TRP D 1 192 ? 69.602 -8.757 123.639 1.00 61.47 190 TRP B N 1
ATOM 5688 C CA . TRP D 1 192 ? 69.085 -10.078 123.615 1.00 60.24 190 TRP B CA 1
ATOM 5689 C C . TRP D 1 192 ? 69.894 -10.955 122.646 1.00 59.30 190 TRP B C 1
ATOM 5690 O O . TRP D 1 192 ? 70.379 -10.469 121.657 1.00 60.97 190 TRP B O 1
ATOM 5701 N N . LEU D 1 193 ? 70.060 -12.228 122.977 1.00 56.73 191 LEU B N 1
ATOM 5702 C CA . LEU D 1 193 ? 70.561 -13.229 122.039 1.00 55.97 191 LEU B CA 1
ATOM 5703 C C . LEU D 1 193 ? 69.391 -14.160 121.677 1.00 56.02 191 LEU B C 1
ATOM 5704 O O . LEU D 1 193 ? 68.783 -14.789 122.559 1.00 54.86 191 LEU B O 1
ATOM 5709 N N . ALA D 1 194 ? 69.052 -14.228 120.397 1.00 56.55 192 ALA B N 1
ATOM 5710 C CA . ALA D 1 194 ? 67.871 -14.957 120.013 1.00 57.04 192 ALA B CA 1
ATOM 5711 C C . ALA D 1 194 ? 68.241 -16.332 119.450 1.00 58.66 192 ALA B C 1
ATOM 5712 O O . ALA D 1 194 ? 69.195 -16.469 118.684 1.00 60.69 192 ALA B O 1
ATOM 5714 N N . VAL D 1 195 ? 67.483 -17.346 119.828 1.00 58.20 193 VAL B N 1
ATOM 5715 C CA . VAL D 1 195 ? 67.749 -18.689 119.371 1.00 59.05 193 VAL B CA 1
ATOM 5716 C C . VAL D 1 195 ? 66.481 -19.323 118.790 1.00 60.33 193 VAL B C 1
ATOM 5717 O O . VAL D 1 195 ? 65.365 -19.219 119.330 1.00 58.97 193 VAL B O 1
ATOM 5721 N N . LEU D 1 196 ? 66.666 -19.981 117.670 1.00 61.66 194 LEU B N 1
ATOM 5722 C CA . LEU D 1 196 ? 65.563 -20.514 116.918 1.00 63.22 194 LEU B CA 1
ATOM 5723 C C . LEU D 1 196 ? 65.908 -21.950 116.577 1.00 65.66 194 LEU B C 1
ATOM 5724 O O . LEU D 1 196 ? 66.975 -22.228 115.992 1.00 67.17 194 LEU B O 1
ATOM 5729 N N . VAL D 1 197 ? 65.048 -22.874 116.979 1.00 66.92 195 VAL B N 1
ATOM 5730 C CA . VAL D 1 197 ? 65.227 -24.289 116.592 1.00 69.29 195 VAL B CA 1
ATOM 5731 C C . VAL D 1 197 ? 64.073 -24.748 115.713 1.00 72.40 195 VAL B C 1
ATOM 5732 O O . VAL D 1 197 ? 62.925 -24.443 115.998 1.00 72.34 195 VAL B O 1
ATOM 5736 N N . ASN D 1 198 ? 64.390 -25.473 114.642 1.00 76.83 196 ASN B N 1
ATOM 5737 C CA . ASN D 1 198 ? 63.419 -25.874 113.623 1.00 80.47 196 ASN B CA 1
ATOM 5738 C C . ASN D 1 198 ? 63.469 -27.330 113.405 1.00 85.03 196 ASN B C 1
ATOM 5739 O O . ASN D 1 198 ? 64.411 -27.982 113.838 1.00 87.19 196 ASN B O 1
ATOM 5744 N N . GLY D 1 199 ? 62.497 -27.849 112.671 1.00 88.50 197 GLY B N 1
ATOM 5745 C CA . GLY D 1 199 ? 62.417 -29.271 112.443 1.00 91.97 197 GLY B CA 1
ATOM 5746 C C . GLY D 1 199 ? 61.596 -29.570 111.220 1.00 96.15 197 GLY B C 1
ATOM 5747 O O . GLY D 1 199 ? 60.506 -29.034 111.056 1.00 95.79 197 GLY B O 1
ATOM 5748 N N . SER D 1 200 ? 62.144 -30.430 110.360 1.00 100.47 198 SER B N 1
ATOM 5749 C CA . SER D 1 200 ? 61.479 -30.907 109.155 1.00 105.13 198 SER B CA 1
ATOM 5750 C C . SER D 1 200 ? 61.212 -32.402 109.267 1.00 110.29 198 SER B C 1
ATOM 5751 O O . SER D 1 200 ? 61.933 -33.127 109.960 1.00 110.46 198 SER B O 1
ATOM 5754 N N . SER D 1 201 ? 60.171 -32.851 108.572 1.00 114.93 199 SER B N 1
ATOM 5755 C CA . SER D 1 201 ? 59.779 -34.246 108.566 1.00 120.71 199 SER B CA 1
ATOM 5756 C C . SER D 1 201 ? 59.082 -34.568 107.256 1.00 126.70 199 SER B C 1
ATOM 5757 O O . SER D 1 201 ? 58.474 -33.693 106.630 1.00 125.48 199 SER B O 1
ATOM 5760 N N . LYS D 1 202 ? 59.162 -35.825 106.844 1.00 132.66 200 LYS B N 1
ATOM 5761 C CA . LYS D 1 202 ? 58.480 -36.251 105.642 1.00 139.29 200 LYS B CA 1
ATOM 5762 C C . LYS D 1 202 ? 57.020 -36.521 105.982 1.00 141.88 200 LYS B C 1
ATOM 5763 O O . LYS D 1 202 ? 56.176 -36.667 105.092 1.00 146.05 200 LYS B O 1
ATOM 5769 N N . HIS D 1 203 ? 56.721 -36.574 107.278 1.00 139.20 201 HIS B N 1
ATOM 5770 C CA . HIS D 1 203 ? 55.393 -36.980 107.721 1.00 142.70 201 HIS B CA 1
ATOM 5771 C C . HIS D 1 203 ? 54.636 -36.001 108.615 1.00 137.78 201 HIS B C 1
ATOM 5772 O O . HIS D 1 203 ? 53.553 -36.327 109.097 1.00 140.32 201 HIS B O 1
ATOM 5779 N N . SER D 1 204 ? 55.176 -34.800 108.811 1.00 131.52 202 SER B N 1
ATOM 5780 C CA . SER D 1 204 ? 54.539 -33.834 109.704 1.00 127.08 202 SER B CA 1
ATOM 5781 C C . SER D 1 204 ? 55.189 -32.474 109.725 1.00 120.70 202 SER B C 1
ATOM 5782 O O . SER D 1 204 ? 56.297 -32.286 109.218 1.00 119.05 202 SER B O 1
ATOM 5785 N N . ALA D 1 205 ? 54.489 -31.528 110.337 1.00 117.16 203 ALA B N 1
ATOM 5786 C CA . ALA D 1 205 ? 55.101 -30.275 110.690 1.00 111.74 203 ALA B CA 1
ATOM 5787 C C . ALA D 1 205 ? 55.653 -30.434 112.078 1.00 108.72 203 ALA B C 1
ATOM 5788 O O . ALA D 1 205 ? 55.211 -31.300 112.849 1.00 111.52 203 ALA B O 1
ATOM 5790 N N . ILE D 1 206 ? 56.625 -29.595 112.392 1.00 103.09 204 ILE B N 1
ATOM 5791 C CA . ILE D 1 206 ? 57.176 -29.546 113.713 1.00 99.37 204 ILE B CA 1
ATOM 5792 C C . ILE D 1 206 ? 57.185 -28.102 114.223 1.00 93.73 204 ILE B C 1
ATOM 5793 O O . ILE D 1 206 ? 57.967 -27.266 113.760 1.00 90.62 204 ILE B O 1
ATOM 5798 N N . ARG D 1 207 ? 56.276 -27.823 115.153 1.00 92.71 205 ARG B N 1
ATOM 5799 C CA . ARG D 1 207 ? 56.234 -26.564 115.887 1.00 88.28 205 ARG B CA 1
ATOM 5800 C C . ARG D 1 207 ? 57.655 -26.136 116.314 1.00 83.49 205 ARG B C 1
ATOM 5801 O O . ARG D 1 207 ? 58.275 -26.763 117.193 1.00 83.96 205 ARG B O 1
ATOM 5809 N N . PRO D 1 208 ? 58.192 -25.090 115.667 1.00 79.98 206 PRO B N 1
ATOM 5810 C CA . PRO D 1 208 ? 59.520 -24.579 116.026 1.00 76.44 206 PRO B CA 1
ATOM 5811 C C . PRO D 1 208 ? 59.550 -24.112 117.467 1.00 73.64 206 PRO B C 1
ATOM 5812 O O . PRO D 1 208 ? 58.506 -24.115 118.160 1.00 74.87 206 PRO B O 1
ATOM 5816 N N . PHE D 1 209 ? 60.730 -23.729 117.933 1.00 69.39 207 PHE B N 1
ATOM 5817 C CA . PHE D 1 209 ? 60.826 -23.180 119.250 1.00 67.43 207 PHE B CA 1
ATOM 5818 C C . PHE D 1 209 ? 61.947 -22.162 119.278 1.00 66.06 207 PHE B C 1
ATOM 5819 O O . PHE D 1 209 ? 63.025 -22.388 118.672 1.00 66.41 207 PHE B O 1
ATOM 5827 N N . ASP D 1 210 ? 61.706 -21.041 119.970 1.00 63.36 208 ASP B N 1
ATOM 5828 C CA . ASP D 1 210 ? 62.648 -19.974 119.976 1.00 60.70 208 ASP B CA 1
ATOM 5829 C C . ASP D 1 210 ? 62.545 -19.191 121.261 1.00 59.19 208 ASP B C 1
ATOM 5830 O O . ASP D 1 210 ? 61.521 -19.196 121.951 1.00 59.41 208 ASP B O 1
ATOM 5835 N N . GLN D 1 211 ? 63.631 -18.523 121.588 1.00 56.50 209 GLN B N 1
ATOM 5836 C CA . GLN D 1 211 ? 63.819 -18.037 122.896 1.00 55.24 209 GLN B CA 1
ATOM 5837 C C . GLN D 1 211 ? 64.757 -16.870 122.848 1.00 54.36 209 GLN B C 1
ATOM 5838 O O . GLN D 1 211 ? 65.687 -16.852 122.042 1.00 54.79 209 GLN B O 1
ATOM 5844 N N . LEU D 1 212 ? 64.505 -15.898 123.715 1.00 53.13 210 LEU B N 1
ATOM 5845 C CA . LEU D 1 212 ? 65.365 -14.740 123.875 1.00 51.28 210 LEU B CA 1
ATOM 5846 C C . LEU D 1 212 ? 66.232 -14.839 125.139 1.00 51.26 210 LEU B C 1
ATOM 5847 O O . LEU D 1 212 ? 65.713 -14.673 126.226 1.00 52.24 210 LEU B O 1
ATOM 5852 N N . PHE D 1 213 ? 67.536 -15.041 125.012 1.00 50.71 211 PHE B N 1
ATOM 5853 C CA . PHE D 1 213 ? 68.397 -15.071 126.198 1.00 52.15 211 PHE B CA 1
ATOM 5854 C C . PHE D 1 213 ? 69.064 -13.715 126.562 1.00 53.42 211 PHE B C 1
ATOM 5855 O O . PHE D 1 213 ? 69.475 -12.965 125.674 1.00 53.86 211 PHE B O 1
ATOM 5863 N N . ALA D 1 214 ? 69.130 -13.392 127.865 1.00 54.94 212 ALA B N 1
ATOM 5864 C CA . ALA D 1 214 ? 69.927 -12.250 128.353 1.00 54.33 212 ALA B CA 1
ATOM 5865 C C . ALA D 1 214 ? 71.302 -12.805 128.504 1.00 55.61 212 ALA B C 1
ATOM 5866 O O . ALA D 1 214 ? 71.472 -13.947 128.986 1.00 53.82 212 ALA B O 1
ATOM 5868 N N . LEU D 1 215 ? 72.319 -12.052 128.083 1.00 56.36 213 LEU B N 1
ATOM 5869 C CA . LEU D 1 215 ? 73.613 -12.674 128.177 1.00 55.74 213 LEU B CA 1
ATOM 5870 C C . LEU D 1 215 ? 74.204 -12.714 129.531 1.00 56.46 213 LEU B C 1
ATOM 5871 O O . LEU D 1 215 ? 74.986 -13.585 129.810 1.00 56.27 213 LEU B O 1
ATOM 5876 N N . HIS D 1 216 ? 73.739 -11.864 130.439 1.00 58.05 214 HIS B N 1
ATOM 5877 C CA . HIS D 1 216 ? 74.252 -11.974 131.766 1.00 58.64 214 HIS B CA 1
ATOM 5878 C C . HIS D 1 216 ? 73.772 -13.277 132.333 1.00 58.57 214 HIS B C 1
ATOM 5879 O O . HIS D 1 216 ? 74.368 -13.834 133.254 1.00 60.20 214 HIS B O 1
ATOM 5886 N N . ALA D 1 217 ? 72.689 -13.796 131.774 1.00 59.38 215 ALA B N 1
ATOM 5887 C CA . ALA D 1 217 ? 72.074 -14.954 132.380 1.00 60.30 215 ALA B CA 1
ATOM 5888 C C . ALA D 1 217 ? 72.821 -16.226 132.028 1.00 60.60 215 ALA B C 1
ATOM 5889 O O . ALA D 1 217 ? 72.726 -17.236 132.761 1.00 60.92 215 ALA B O 1
ATOM 5891 N N . ILE D 1 218 ? 73.546 -16.190 130.906 1.00 59.32 216 ILE B N 1
ATOM 5892 C CA . ILE D 1 218 ? 74.102 -17.413 130.343 1.00 60.71 216 ILE B CA 1
ATOM 5893 C C . ILE D 1 218 ? 75.616 -17.424 130.129 1.00 60.46 216 ILE B C 1
ATOM 5894 O O . ILE D 1 218 ? 76.163 -18.428 129.646 1.00 61.93 216 ILE B O 1
ATOM 5899 N N . ASP D 1 219 ? 76.273 -16.306 130.461 1.00 59.60 217 ASP B N 1
ATOM 5900 C CA . ASP D 1 219 ? 77.745 -16.163 130.432 1.00 58.38 217 ASP B CA 1
ATOM 5901 C C . ASP D 1 219 ? 78.350 -17.082 131.506 1.00 58.50 217 ASP B C 1
ATOM 5902 O O . ASP D 1 219 ? 78.217 -16.844 132.686 1.00 56.84 217 ASP B O 1
ATOM 5907 N N . GLN D 1 220 ? 78.972 -18.167 131.107 1.00 61.98 218 GLN B N 1
ATOM 5908 C CA . GLN D 1 220 ? 79.657 -19.004 132.089 1.00 63.31 218 GLN B CA 1
ATOM 5909 C C . GLN D 1 220 ? 81.013 -18.387 132.341 1.00 61.67 218 GLN B C 1
ATOM 5910 O O . GLN D 1 220 ? 81.924 -18.475 131.532 1.00 62.15 218 GLN B O 1
ATOM 5916 N N . ILE D 1 221 ? 81.119 -17.714 133.464 1.00 60.50 219 ILE B N 1
ATOM 5917 C CA . ILE D 1 221 ? 82.297 -16.968 133.790 1.00 59.36 219 ILE B CA 1
ATOM 5918 C C . ILE D 1 221 ? 83.440 -17.914 134.121 1.00 60.29 219 ILE B C 1
ATOM 5919 O O . ILE D 1 221 ? 83.218 -18.982 134.669 1.00 59.75 219 ILE B O 1
ATOM 5924 N N . ASN D 1 222 ? 84.654 -17.535 133.724 1.00 61.16 220 ASN B N 1
ATOM 5925 C CA . ASN D 1 222 ? 85.832 -18.378 133.912 1.00 63.43 220 ASN B CA 1
ATOM 5926 C C . ASN D 1 222 ? 86.354 -18.227 135.291 1.00 62.58 220 ASN B C 1
ATOM 5927 O O . ASN D 1 222 ? 86.330 -17.132 135.816 1.00 62.59 220 ASN B O 1
ATOM 5932 N N . PRO D 1 223 ? 86.916 -19.290 135.854 1.00 63.29 221 PRO B N 1
ATOM 5933 C CA . PRO D 1 223 ? 87.456 -19.216 137.212 1.00 63.43 221 PRO B CA 1
ATOM 5934 C C . PRO D 1 223 ? 88.690 -18.342 137.254 1.00 64.42 221 PRO B C 1
ATOM 5935 O O . PRO D 1 223 ? 89.370 -18.215 136.241 1.00 67.35 221 PRO B O 1
ATOM 5939 N N . PRO D 1 224 ? 88.967 -17.715 138.408 1.00 64.16 222 PRO B N 1
ATOM 5940 C CA . PRO D 1 224 ? 90.185 -16.972 138.679 1.00 66.31 222 PRO B CA 1
ATOM 5941 C C . PRO D 1 224 ? 91.437 -17.780 138.369 1.00 70.85 222 PRO B C 1
ATOM 5942 O O . PRO D 1 224 ? 91.477 -18.985 138.635 1.00 72.50 222 PRO B O 1
ATOM 5946 N N . LEU D 1 225 ? 92.456 -17.107 137.833 1.00 81.76 223 LEU B N 1
ATOM 5947 C CA . LEU D 1 225 ? 93.713 -17.742 137.460 1.00 82.63 223 LEU B CA 1
ATOM 5948 C C . LEU D 1 225 ? 94.778 -17.616 138.572 1.00 82.56 223 LEU B C 1
ATOM 5949 O O . LEU D 1 225 ? 94.843 -16.585 139.278 1.00 81.93 223 LEU B O 1
ATOM 5954 N N . ASN D 1 226 ? 95.615 -18.651 138.708 1.00 82.46 224 ASN B N 1
ATOM 5955 C CA . ASN D 1 226 ? 96.859 -18.543 139.470 1.00 82.87 224 ASN B CA 1
ATOM 5956 C C . ASN D 1 226 ? 96.690 -18.255 140.929 1.00 82.69 224 ASN B C 1
ATOM 5957 O O . ASN D 1 226 ? 97.242 -17.284 141.449 1.00 82.31 224 ASN B O 1
ATOM 5962 N N . VAL D 1 227 ? 95.920 -19.053 141.621 1.00 82.90 225 VAL B N 1
ATOM 5963 C CA . VAL D 1 227 ? 95.704 -18.689 142.991 1.00 83.45 225 VAL B CA 1
ATOM 5964 C C . VAL D 1 227 ? 96.937 -19.169 143.743 1.00 84.21 225 VAL B C 1
ATOM 5965 O O . VAL D 1 227 ? 97.529 -20.204 143.385 1.00 84.50 225 VAL B O 1
ATOM 5969 N N . THR D 1 228 ? 97.386 -18.375 144.710 1.00 84.43 226 THR B N 1
ATOM 5970 C CA . THR D 1 228 ? 98.529 -18.754 145.513 1.00 84.90 226 THR B CA 1
ATOM 5971 C C . THR D 1 228 ? 98.392 -18.219 146.906 1.00 87.09 226 THR B C 1
ATOM 5972 O O . THR D 1 228 ? 98.088 -17.038 147.114 1.00 86.62 226 THR B O 1
ATOM 5976 N N . ALA D 1 229 ? 98.654 -19.082 147.873 1.00 89.51 227 ALA B N 1
ATOM 5977 C CA . ALA D 1 229 ? 98.723 -18.639 149.251 1.00 91.80 227 ALA B CA 1
ATOM 5978 C C . ALA D 1 229 ? 100.119 -18.833 149.805 1.00 92.98 227 ALA B C 1
ATOM 5979 O O . ALA D 1 229 ? 100.846 -19.739 149.388 1.00 92.91 227 ALA B O 1
ATOM 5981 N N . GLU D 1 230 ? 100.492 -17.981 150.749 1.00 94.65 228 GLU B N 1
ATOM 5982 C CA . GLU D 1 230 ? 101.708 -18.212 151.499 1.00 96.72 228 GLU B CA 1
ATOM 5983 C C . GLU D 1 230 ? 101.609 -17.895 152.981 1.00 97.02 228 GLU B C 1
ATOM 5984 O O . GLU D 1 230 ? 101.038 -16.888 153.377 1.00 96.88 228 GLU B O 1
ATOM 5990 N N . ILE D 1 231 ? 102.170 -18.796 153.785 1.00 98.31 229 ILE B N 1
ATOM 5991 C CA . ILE D 1 231 ? 102.275 -18.646 155.246 1.00 99.10 229 ILE B CA 1
ATOM 5992 C C . ILE D 1 231 ? 103.561 -17.900 155.677 1.00 98.70 229 ILE B C 1
ATOM 5993 O O . ILE D 1 231 ? 104.674 -18.375 155.422 1.00 98.53 229 ILE B O 1
ATOM 5998 N N . GLU D 1 232 ? 103.407 -16.737 156.313 1.00 129.22 230 GLU B N 1
ATOM 5999 C CA . GLU D 1 232 ? 104.525 -16.113 157.024 1.00 134.61 230 GLU B CA 1
ATOM 6000 C C . GLU D 1 232 ? 104.138 -15.854 158.467 1.00 134.31 230 GLU B C 1
ATOM 6001 O O . GLU D 1 232 ? 103.441 -14.888 158.777 1.00 133.70 230 GLU B O 1
ATOM 6007 N N . GLY D 1 233 ? 104.599 -16.728 159.349 1.00 134.96 231 GLY B N 1
ATOM 6008 C CA . GLY D 1 233 ? 104.223 -16.663 160.745 1.00 133.76 231 GLY B CA 1
ATOM 6009 C C . GLY D 1 233 ? 102.824 -17.201 160.935 1.00 126.42 231 GLY B C 1
ATOM 6010 O O . GLY D 1 233 ? 102.594 -18.405 160.867 1.00 124.09 231 GLY B O 1
ATOM 6011 N N . THR D 1 234 ? 101.878 -16.308 161.163 1.00 123.06 232 THR B N 1
ATOM 6012 C CA . THR D 1 234 ? 100.529 -16.733 161.478 1.00 117.12 232 THR B CA 1
ATOM 6013 C C . THR D 1 234 ? 99.528 -16.159 160.429 1.00 112.33 232 THR B C 1
ATOM 6014 O O . THR D 1 234 ? 98.403 -16.647 160.252 1.00 107.47 232 THR B O 1
ATOM 6018 N N . ARG D 1 235 ? 99.998 -15.151 159.706 1.00 112.69 233 ARG B N 1
ATOM 6019 C CA . ARG D 1 235 ? 99.272 -14.572 158.606 1.00 108.33 233 ARG B CA 1
ATOM 6020 C C . ARG D 1 235 ? 99.484 -15.407 157.335 1.00 104.51 233 ARG B C 1
ATOM 6021 O O . ARG D 1 235 ? 100.616 -15.625 156.903 1.00 107.06 233 ARG B O 1
ATOM 6029 N N . MET D 1 236 ? 98.387 -15.876 156.751 1.00 98.52 234 MET B N 1
ATOM 6030 C CA . MET D 1 236 ? 98.414 -16.463 155.413 1.00 94.51 234 MET B CA 1
ATOM 6031 C C . MET D 1 236 ? 97.933 -15.423 154.394 1.00 93.91 234 MET B C 1
ATOM 6032 O O . MET D 1 236 ? 96.868 -14.829 154.570 1.00 92.83 234 MET B O 1
ATOM 6037 N N . SER D 1 237 ? 98.708 -15.175 153.344 1.00 95.10 235 SER B N 1
ATOM 6038 C CA . SER D 1 237 ? 98.196 -14.328 152.275 1.00 93.96 235 SER B CA 1
ATOM 6039 C C . SER D 1 237 ? 98.025 -15.032 150.942 1.00 91.10 235 SER B C 1
ATOM 6040 O O . SER D 1 237 ? 98.943 -15.710 150.448 1.00 92.58 235 SER B O 1
ATOM 6043 N N . ILE D 1 238 ? 96.825 -14.826 150.383 1.00 86.93 236 ILE B N 1
ATOM 6044 C CA . ILE D 1 238 ? 96.335 -15.448 149.167 1.00 83.71 236 ILE B CA 1
ATOM 6045 C C . ILE D 1 238 ? 96.219 -14.398 148.071 1.00 84.21 236 ILE B C 1
ATOM 6046 O O . ILE D 1 238 ? 95.894 -13.246 148.342 1.00 85.00 236 ILE B O 1
ATOM 6051 N N . GLN D 1 239 ? 96.468 -14.816 146.830 1.00 84.38 237 GLN B N 1
ATOM 6052 C CA . GLN D 1 239 ? 96.434 -13.937 145.663 1.00 84.94 237 GLN B CA 1
ATOM 6053 C C . GLN D 1 239 ? 95.860 -14.674 144.466 1.00 82.20 237 GLN B C 1
ATOM 6054 O O . GLN D 1 239 ? 96.112 -15.865 144.289 1.00 82.22 237 GLN B O 1
ATOM 6060 N N . TRP D 1 240 ? 95.125 -13.953 143.618 1.00 80.47 238 TRP B N 1
ATOM 6061 C CA . TRP D 1 240 ? 94.583 -14.539 142.396 1.00 77.77 238 TRP B CA 1
ATOM 6062 C C . TRP D 1 240 ? 94.469 -13.526 141.265 1.00 78.51 238 TRP B C 1
ATOM 6063 O O . TRP D 1 240 ? 94.473 -12.310 141.494 1.00 79.23 238 TRP B O 1
ATOM 6074 N N . GLU D 1 241 ? 94.369 -14.032 140.040 1.00 77.92 239 GLU B N 1
ATOM 6075 C CA . GLU D 1 241 ? 94.263 -13.176 138.887 1.00 78.68 239 GLU B CA 1
ATOM 6076 C C . GLU D 1 241 ? 92.822 -13.073 138.428 1.00 74.17 239 GLU B C 1
ATOM 6077 O O . GLU D 1 241 ? 92.000 -13.968 138.700 1.00 72.17 239 GLU B O 1
ATOM 6083 N N . LYS D 1 242 ? 92.518 -11.952 137.776 1.00 71.84 240 LYS B N 1
ATOM 6084 C CA . LYS D 1 242 ? 91.227 -11.683 137.182 1.00 67.53 240 LYS B CA 1
ATOM 6085 C C . LYS D 1 242 ? 90.877 -12.833 136.265 1.00 65.46 240 LYS B C 1
ATOM 6086 O O . LYS D 1 242 ? 91.740 -13.335 135.581 1.00 68.33 240 LYS B O 1
ATOM 6092 N N . PRO D 1 243 ? 89.607 -13.241 136.222 1.00 61.61 241 PRO B N 1
ATOM 6093 C CA . PRO D 1 243 ? 89.249 -14.271 135.228 1.00 61.90 241 PRO B CA 1
ATOM 6094 C C . PRO D 1 243 ? 89.447 -13.727 133.817 1.00 62.48 241 PRO B C 1
ATOM 6095 O O . PRO D 1 243 ? 89.319 -12.544 133.629 1.00 63.45 241 PRO B O 1
ATOM 6099 N N . VAL D 1 244 ? 89.800 -14.584 132.863 1.00 63.77 242 VAL B N 1
ATOM 6100 C CA . VAL D 1 244 ? 89.713 -14.250 131.451 1.00 65.26 242 VAL B CA 1
ATOM 6101 C C . VAL D 1 244 ? 88.304 -13.722 131.093 1.00 63.88 242 VAL B C 1
ATOM 6102 O O . VAL D 1 244 ? 87.310 -14.452 131.236 1.00 62.85 242 VAL B O 1
ATOM 6106 N N . SER D 1 245 ? 88.226 -12.480 130.603 1.00 64.06 243 SER B N 1
ATOM 6107 C CA . SER D 1 245 ? 86.950 -11.770 130.472 1.00 61.80 243 SER B CA 1
ATOM 6108 C C . SER D 1 245 ? 87.179 -10.400 129.841 1.00 63.95 243 SER B C 1
ATOM 6109 O O . SER D 1 245 ? 88.184 -9.759 130.101 1.00 66.67 243 SER B O 1
ATOM 6112 N N . ALA D 1 246 ? 86.231 -9.913 129.060 1.00 62.76 244 ALA B N 1
ATOM 6113 C CA . ALA D 1 246 ? 86.362 -8.569 128.549 1.00 63.89 244 ALA B CA 1
ATOM 6114 C C . ALA D 1 246 ? 86.123 -7.540 129.636 1.00 63.30 244 ALA B C 1
ATOM 6115 O O . ALA D 1 246 ? 86.419 -6.352 129.458 1.00 64.71 244 ALA B O 1
ATOM 6117 N N . PHE D 1 247 ? 85.578 -7.966 130.763 1.00 61.88 245 PHE B N 1
ATOM 6118 C CA . PHE D 1 247 ? 85.333 -6.998 131.837 1.00 63.22 245 PHE B CA 1
ATOM 6119 C C . PHE D 1 247 ? 86.623 -6.653 132.604 1.00 65.09 245 PHE B C 1
ATOM 6120 O O . PHE D 1 247 ? 87.421 -7.534 132.887 1.00 66.62 245 PHE B O 1
ATOM 6128 N N . PRO D 1 248 ? 86.822 -5.379 132.948 1.00 67.31 246 PRO B N 1
ATOM 6129 C CA . PRO D 1 248 ? 88.053 -4.918 133.624 1.00 71.11 246 PRO B CA 1
ATOM 6130 C C . PRO D 1 248 ? 88.210 -5.304 135.123 1.00 71.71 246 PRO B C 1
ATOM 6131 O O . PRO D 1 248 ? 87.228 -5.657 135.779 1.00 70.49 246 PRO B O 1
ATOM 6135 N N . ILE D 1 249 ? 89.455 -5.255 135.629 1.00 74.80 247 ILE B N 1
ATOM 6136 C CA . ILE D 1 249 ? 89.783 -5.467 137.051 1.00 75.01 247 ILE B CA 1
ATOM 6137 C C . ILE D 1 249 ? 88.659 -5.104 138.046 1.00 73.17 247 ILE B C 1
ATOM 6138 O O . ILE D 1 249 ? 88.368 -5.859 138.954 1.00 71.40 247 ILE B O 1
ATOM 6143 N N . HIS D 1 250 ? 88.034 -3.942 137.885 1.00 73.89 248 HIS B N 1
ATOM 6144 C CA . HIS D 1 250 ? 87.144 -3.450 138.929 1.00 73.36 248 HIS B CA 1
ATOM 6145 C C . HIS D 1 250 ? 85.688 -3.971 138.862 1.00 69.62 248 HIS B C 1
ATOM 6146 O O . HIS D 1 250 ? 84.829 -3.487 139.588 1.00 69.85 248 HIS B O 1
ATOM 6153 N N . CYS D 1 251 ? 85.428 -4.963 138.007 1.00 66.39 249 CYS B N 1
ATOM 6154 C CA . CYS D 1 251 ? 84.070 -5.469 137.766 1.00 63.86 249 CYS B CA 1
ATOM 6155 C C . CYS D 1 251 ? 83.867 -6.910 138.273 1.00 61.82 249 CYS B C 1
ATOM 6156 O O . CYS D 1 251 ? 82.956 -7.615 137.825 1.00 61.07 249 CYS B O 1
ATOM 6159 N N . PHE D 1 252 ? 84.697 -7.369 139.193 1.00 61.68 250 PHE B N 1
ATOM 6160 C CA . PHE D 1 252 ? 84.494 -8.714 139.732 1.00 61.03 250 PHE B CA 1
ATOM 6161 C C . PHE D 1 252 ? 84.213 -8.764 141.230 1.00 62.07 250 PHE B C 1
ATOM 6162 O O . PHE D 1 252 ? 84.829 -8.053 142.021 1.00 65.66 250 PHE B O 1
ATOM 6170 N N . ASP D 1 253 ? 83.219 -9.545 141.593 1.00 60.76 251 ASP B N 1
ATOM 6171 C CA . ASP D 1 253 ? 82.994 -9.928 142.973 1.00 62.02 251 ASP B CA 1
ATOM 6172 C C . ASP D 1 253 ? 83.700 -11.304 143.168 1.00 59.49 251 ASP B C 1
ATOM 6173 O O . ASP D 1 253 ? 83.568 -12.205 142.333 1.00 57.42 251 ASP B O 1
ATOM 6178 N N . TYR D 1 254 ? 84.471 -11.448 144.229 1.00 59.49 252 TYR B N 1
ATOM 6179 C CA . TYR D 1 254 ? 85.105 -12.735 144.491 1.00 60.24 252 TYR B CA 1
ATOM 6180 C C . TYR D 1 254 ? 84.617 -13.311 145.791 1.00 61.07 252 TYR B C 1
ATOM 6181 O O . TYR D 1 254 ? 84.318 -12.575 146.720 1.00 63.28 252 TYR B O 1
ATOM 6190 N N . GLU D 1 255 ? 84.510 -14.620 145.871 1.00 60.31 253 GLU B N 1
ATOM 6191 C CA . GLU D 1 255 ? 84.505 -15.203 147.183 1.00 61.86 253 GLU B CA 1
ATOM 6192 C C . GLU D 1 255 ? 85.593 -16.262 147.295 1.00 62.13 253 GLU B C 1
ATOM 6193 O O . GLU D 1 255 ? 85.790 -17.063 146.380 1.00 61.81 253 GLU B O 1
ATOM 6199 N N . VAL D 1 256 ? 86.360 -16.190 148.385 1.00 63.07 254 VAL B N 1
ATOM 6200 C CA . VAL D 1 256 ? 87.513 -17.082 148.614 1.00 63.02 254 VAL B CA 1
ATOM 6201 C C . VAL D 1 256 ? 87.259 -17.935 149.818 1.00 63.56 254 VAL B C 1
ATOM 6202 O O . VAL D 1 256 ? 86.755 -17.467 150.849 1.00 64.00 254 VAL B O 1
ATOM 6206 N N . LYS D 1 257 ? 87.598 -19.204 149.691 1.00 63.76 255 LYS B N 1
ATOM 6207 C CA . LYS D 1 257 ? 87.194 -20.194 150.678 1.00 63.66 255 LYS B CA 1
ATOM 6208 C C . LYS D 1 257 ? 88.409 -20.889 151.311 1.00 65.50 255 LYS B C 1
ATOM 6209 O O . LYS D 1 257 ? 89.204 -21.533 150.627 1.00 67.00 255 LYS B O 1
ATOM 6215 N N . ILE D 1 258 ? 88.572 -20.710 152.613 1.00 66.32 256 ILE B N 1
ATOM 6216 C CA . ILE D 1 258 ? 89.663 -21.342 153.339 1.00 67.78 256 ILE B CA 1
ATOM 6217 C C . ILE D 1 258 ? 89.115 -22.479 154.189 1.00 68.08 256 ILE B C 1
ATOM 6218 O O . ILE D 1 258 ? 88.245 -22.275 155.043 1.00 67.66 256 ILE B O 1
ATOM 6223 N N . HIS D 1 259 ? 89.607 -23.684 153.913 1.00 68.36 257 HIS B N 1
ATOM 6224 C CA . HIS D 1 259 ? 89.090 -24.889 154.526 1.00 69.03 257 HIS B CA 1
ATOM 6225 C C . HIS D 1 259 ? 90.171 -25.652 155.287 1.00 70.87 257 HIS B C 1
ATOM 6226 O O . HIS D 1 259 ? 91.087 -26.207 154.700 1.00 72.07 257 HIS B O 1
ATOM 6233 N N . ASN D 1 260 ? 90.042 -25.696 156.593 1.00 70.70 258 ASN B N 1
ATOM 6234 C CA . ASN D 1 260 ? 90.985 -26.390 157.419 1.00 72.41 258 ASN B CA 1
ATOM 6235 C C . ASN D 1 260 ? 90.782 -27.903 157.315 1.00 74.31 258 ASN B C 1
ATOM 6236 O O . ASN D 1 260 ? 89.734 -28.433 157.744 1.00 75.96 258 ASN B O 1
ATOM 6241 N N . THR D 1 261 ? 91.757 -28.619 156.771 1.00 74.04 259 THR B N 1
ATOM 6242 C CA . THR D 1 261 ? 91.537 -30.054 156.540 1.00 75.30 259 THR B CA 1
ATOM 6243 C C . THR D 1 261 ? 91.747 -30.936 157.780 1.00 78.00 259 THR B C 1
ATOM 6244 O O . THR D 1 261 ? 91.351 -32.092 157.797 1.00 77.79 259 THR B O 1
ATOM 6248 N N . ARG D 1 262 ? 92.381 -30.396 158.802 1.00 79.19 260 ARG B N 1
ATOM 6249 C CA . ARG D 1 262 ? 92.497 -31.125 160.035 1.00 82.72 260 ARG B CA 1
ATOM 6250 C C . ARG D 1 262 ? 91.145 -31.219 160.818 1.00 82.83 260 ARG B C 1
ATOM 6251 O O . ARG D 1 262 ? 90.785 -32.297 161.286 1.00 85.04 260 ARG B O 1
ATOM 6259 N N . ASN D 1 263 ? 90.398 -30.103 160.922 1.00 80.19 261 ASN B N 1
ATOM 6260 C CA . ASN D 1 263 ? 89.162 -30.035 161.753 1.00 79.84 261 ASN B CA 1
ATOM 6261 C C . ASN D 1 263 ? 87.861 -29.619 161.031 1.00 77.19 261 ASN B C 1
ATOM 6262 O O . ASN D 1 263 ? 86.803 -29.611 161.634 1.00 78.63 261 ASN B O 1
ATOM 6267 N N . GLY D 1 264 ? 87.943 -29.255 159.753 1.00 74.33 262 GLY B N 1
ATOM 6268 C CA . GLY D 1 264 ? 86.747 -28.903 158.984 1.00 70.85 262 GLY B CA 1
ATOM 6269 C C . GLY D 1 264 ? 86.348 -27.425 159.004 1.00 68.05 262 GLY B C 1
ATOM 6270 O O . GLY D 1 264 ? 85.456 -27.016 158.258 1.00 65.27 262 GLY B O 1
ATOM 6271 N N . TYR D 1 265 ? 87.014 -26.624 159.841 1.00 67.37 263 TYR B N 1
ATOM 6272 C CA . TYR D 1 265 ? 86.686 -25.209 159.972 1.00 65.46 263 TYR B CA 1
ATOM 6273 C C . TYR D 1 265 ? 86.660 -24.520 158.610 1.00 63.10 263 TYR B C 1
ATOM 6274 O O . TYR D 1 265 ? 87.591 -24.648 157.831 1.00 62.74 263 TYR B O 1
ATOM 6283 N N . LEU D 1 266 ? 85.594 -23.782 158.331 1.00 62.29 264 LEU B N 1
ATOM 6284 C CA . LEU D 1 266 ? 85.391 -23.223 157.010 1.00 61.05 264 LEU B CA 1
ATOM 6285 C C . LEU D 1 266 ? 85.263 -21.721 157.100 1.00 61.71 264 LEU B C 1
ATOM 6286 O O . LEU D 1 266 ? 84.520 -21.230 157.931 1.00 64.06 264 LEU B O 1
ATOM 6291 N N . GLN D 1 267 ? 86.007 -21.003 156.267 1.00 61.52 265 GLN B N 1
ATOM 6292 C CA . GLN D 1 267 ? 85.882 -19.549 156.187 1.00 63.72 265 GLN B CA 1
ATOM 6293 C C . GLN D 1 267 ? 85.649 -19.045 154.766 1.00 62.13 265 GLN B C 1
ATOM 6294 O O . GLN D 1 267 ? 86.400 -19.384 153.867 1.00 62.07 265 GLN B O 1
ATOM 6300 N N . ILE D 1 268 ? 84.646 -18.206 154.556 1.00 62.22 266 ILE B N 1
ATOM 6301 C CA . ILE D 1 268 ? 84.407 -17.714 153.234 1.00 60.61 266 ILE B CA 1
ATOM 6302 C C . ILE D 1 268 ? 84.315 -16.207 153.257 1.00 63.95 266 ILE B C 1
ATOM 6303 O O . ILE D 1 268 ? 83.495 -15.643 153.975 1.00 66.68 266 ILE B O 1
ATOM 6308 N N . GLU D 1 269 ? 85.136 -15.552 152.441 1.00 64.62 267 GLU B N 1
ATOM 6309 C CA . GLU D 1 269 ? 85.168 -14.107 152.387 1.00 67.24 267 GLU B CA 1
ATOM 6310 C C . GLU D 1 269 ? 84.681 -13.645 151.044 1.00 66.52 267 GLU B C 1
ATOM 6311 O O . GLU D 1 269 ? 85.062 -14.233 150.017 1.00 65.36 267 GLU B O 1
ATOM 6317 N N . LYS D 1 270 ? 83.848 -12.599 151.031 1.00 68.28 268 LYS B N 1
ATOM 6318 C CA . LYS D 1 270 ? 83.411 -11.992 149.779 1.00 68.49 268 LYS B CA 1
ATOM 6319 C C . LYS D 1 270 ? 83.969 -10.599 149.609 1.00 70.59 268 LYS B C 1
ATOM 6320 O O . LYS D 1 270 ? 83.811 -9.727 150.473 1.00 74.22 268 LYS B O 1
ATOM 6326 N N . LEU D 1 271 ? 84.654 -10.384 148.496 1.00 69.35 269 LEU B N 1
ATOM 6327 C CA . LEU D 1 271 ? 85.414 -9.159 148.330 1.00 71.03 269 LEU B CA 1
ATOM 6328 C C . LEU D 1 271 ? 85.631 -8.884 146.870 1.00 69.63 269 LEU B C 1
ATOM 6329 O O . LEU D 1 271 ? 85.501 -9.774 146.042 1.00 66.09 269 LEU B O 1
ATOM 6334 N N . MET D 1 272 ? 85.975 -7.641 146.573 1.00 73.66 270 MET B N 1
ATOM 6335 C CA . MET D 1 272 ? 86.006 -7.117 145.201 1.00 74.34 270 MET B CA 1
ATOM 6336 C C . MET D 1 272 ? 87.457 -6.858 144.772 1.00 77.20 270 MET B C 1
ATOM 6337 O O . MET D 1 272 ? 87.720 -5.914 144.019 1.00 79.59 270 MET B O 1
ATOM 6342 N N . THR D 1 273 ? 88.405 -7.634 145.313 1.00 77.50 271 THR B N 1
ATOM 6343 C CA . THR D 1 273 ? 89.831 -7.390 145.059 1.00 78.65 271 THR B CA 1
ATOM 6344 C C . THR D 1 273 ? 90.597 -8.698 144.988 1.00 76.77 271 THR B C 1
ATOM 6345 O O . THR D 1 273 ? 90.019 -9.753 145.150 1.00 74.25 271 THR B O 1
ATOM 6349 N N . ASN D 1 274 ? 91.891 -8.622 144.731 1.00 78.62 272 ASN B N 1
ATOM 6350 C CA . ASN D 1 274 ? 92.624 -9.795 144.322 1.00 78.70 272 ASN B CA 1
ATOM 6351 C C . ASN D 1 274 ? 93.585 -10.385 145.380 1.00 81.25 272 ASN B C 1
ATOM 6352 O O . ASN D 1 274 ? 94.334 -11.355 145.122 1.00 82.42 272 ASN B O 1
ATOM 6357 N N . ALA D 1 275 ? 93.552 -9.819 146.577 1.00 82.55 273 ALA B N 1
ATOM 6358 C CA . ALA D 1 275 ? 94.343 -10.362 147.677 1.00 84.02 273 ALA B CA 1
ATOM 6359 C C . ALA D 1 275 ? 93.448 -10.515 148.906 1.00 82.39 273 ALA B C 1
ATOM 6360 O O . ALA D 1 275 ? 92.366 -9.889 148.986 1.00 82.04 273 ALA B O 1
ATOM 6362 N N . PHE D 1 276 ? 93.877 -11.349 149.852 1.00 80.66 274 PHE B N 1
ATOM 6363 C CA . PHE D 1 276 ? 93.193 -11.435 151.130 1.00 79.22 274 PHE B CA 1
ATOM 6364 C C . PHE D 1 276 ? 94.122 -12.036 152.175 1.00 81.79 274 PHE B C 1
ATOM 6365 O O . PHE D 1 276 ? 94.696 -13.106 151.963 1.00 80.23 274 PHE B O 1
ATOM 6373 N N . ILE D 1 277 ? 94.317 -11.328 153.283 1.00 85.85 275 ILE B N 1
ATOM 6374 C CA . ILE D 1 277 ? 95.112 -11.899 154.376 1.00 89.43 275 ILE B CA 1
ATOM 6375 C C . ILE D 1 277 ? 94.218 -12.478 155.482 1.00 89.22 275 ILE B C 1
ATOM 6376 O O . ILE D 1 277 ? 93.283 -11.810 155.948 1.00 88.81 275 ILE B O 1
ATOM 6381 N N . SER D 1 278 ? 94.502 -13.722 155.884 1.00 89.54 276 SER B N 1
ATOM 6382 C CA . SER D 1 278 ? 93.711 -14.418 156.915 1.00 90.07 276 SER B CA 1
ATOM 6383 C C . SER D 1 278 ? 94.563 -15.166 157.956 1.00 92.88 276 SER B C 1
ATOM 6384 O O . SER D 1 278 ? 95.436 -15.960 157.597 1.00 93.17 276 SER B O 1
ATOM 6387 N N . ILE D 1 279 ? 94.283 -14.947 159.238 1.00 95.71 277 ILE B N 1
ATOM 6388 C CA . ILE D 1 279 ? 95.080 -15.574 160.306 1.00 98.81 277 ILE B CA 1
ATOM 6389 C C . ILE D 1 279 ? 94.720 -17.043 160.449 1.00 96.30 277 ILE B C 1
ATOM 6390 O O . ILE D 1 279 ? 93.562 -17.373 160.641 1.00 94.50 277 ILE B O 1
ATOM 6395 N N . ILE D 1 280 ? 95.712 -17.917 160.360 1.00 97.03 278 ILE B N 1
ATOM 6396 C CA . ILE D 1 280 ? 95.474 -19.348 160.437 1.00 96.40 278 ILE B CA 1
ATOM 6397 C C . ILE D 1 280 ? 96.283 -19.931 161.572 1.00 100.87 278 ILE B C 1
ATOM 6398 O O . ILE D 1 280 ? 97.069 -19.218 162.201 1.00 104.70 278 ILE B O 1
ATOM 6403 N N . ASP D 1 281 ? 96.096 -21.219 161.847 1.00 100.98 279 ASP B N 1
ATOM 6404 C CA . ASP D 1 281 ? 96.921 -21.899 162.854 1.00 105.43 279 ASP B CA 1
ATOM 6405 C C . ASP D 1 281 ? 98.131 -22.588 162.186 1.00 106.82 279 ASP B C 1
ATOM 6406 O O . ASP D 1 281 ? 98.353 -22.428 160.989 1.00 105.34 279 ASP B O 1
ATOM 6411 N N . ASP D 1 282 ? 98.907 -23.353 162.945 1.00 110.24 280 ASP B N 1
ATOM 6412 C CA . ASP D 1 282 ? 100.093 -24.028 162.363 1.00 113.07 280 ASP B CA 1
ATOM 6413 C C . ASP D 1 282 ? 100.238 -25.516 162.721 1.00 114.12 280 ASP B C 1
ATOM 6414 O O . ASP D 1 282 ? 101.337 -26.081 162.638 1.00 117.61 280 ASP B O 1
ATOM 6419 N N . LEU D 1 283 ? 99.132 -26.132 163.136 1.00 111.63 281 LEU B N 1
ATOM 6420 C CA . LEU D 1 283 ? 99.060 -27.583 163.302 1.00 111.42 281 LEU B CA 1
ATOM 6421 C C . LEU D 1 283 ? 98.021 -28.034 162.283 1.00 106.80 281 LEU B C 1
ATOM 6422 O O . LEU D 1 283 ? 97.200 -28.915 162.566 1.00 106.35 281 LEU B O 1
ATOM 6427 N N . SER D 1 284 ? 98.062 -27.409 161.096 1.00 103.17 282 SER B N 1
ATOM 6428 C CA . SER D 1 284 ? 97.003 -27.577 160.075 1.00 98.69 282 SER B CA 1
ATOM 6429 C C . SER D 1 284 ? 97.401 -27.448 158.589 1.00 96.76 282 SER B C 1
ATOM 6430 O O . SER D 1 284 ? 98.080 -26.501 158.175 1.00 96.05 282 SER B O 1
ATOM 6433 N N . LYS D 1 285 ? 96.911 -28.392 157.796 1.00 94.75 283 LYS B N 1
ATOM 6434 C CA . LYS D 1 285 ? 96.932 -28.284 156.360 1.00 92.88 283 LYS B CA 1
ATOM 6435 C C . LYS D 1 285 ? 95.584 -27.665 155.855 1.00 88.50 283 LYS B C 1
ATOM 6436 O O . LYS D 1 285 ? 94.519 -28.204 156.129 1.00 87.47 283 LYS B O 1
ATOM 6442 N N . TYR D 1 286 ? 95.643 -26.526 155.152 1.00 86.34 284 TYR B N 1
ATOM 6443 C CA . TYR D 1 286 ? 94.428 -25.842 154.621 1.00 82.42 284 TYR B CA 1
ATOM 6444 C C . TYR D 1 286 ? 94.336 -25.943 153.129 1.00 80.60 284 TYR B C 1
ATOM 6445 O O . TYR D 1 286 ? 95.336 -25.795 152.447 1.00 83.00 284 TYR B O 1
ATOM 6454 N N . ASP D 1 287 ? 93.142 -26.146 152.598 1.00 78.14 285 ASP B N 1
ATOM 6455 C CA . ASP D 1 287 ? 92.971 -26.009 151.151 1.00 77.22 285 ASP B CA 1
ATOM 6456 C C . ASP D 1 287 ? 92.187 -24.765 150.822 1.00 72.76 285 ASP B C 1
ATOM 6457 O O . ASP D 1 287 ? 91.295 -24.382 151.569 1.00 71.51 285 ASP B O 1
ATOM 6462 N N . VAL D 1 288 ? 92.575 -24.095 149.745 1.00 71.18 286 VAL B N 1
ATOM 6463 C CA . VAL D 1 288 ? 91.913 -22.866 149.350 1.00 68.88 286 VAL B CA 1
ATOM 6464 C C . VAL D 1 288 ? 91.487 -22.874 147.882 1.00 67.43 286 VAL B C 1
ATOM 6465 O O . VAL D 1 288 ? 92.178 -23.414 147.059 1.00 70.03 286 VAL B O 1
ATOM 6469 N N . GLN D 1 289 ? 90.307 -22.326 147.598 1.00 65.15 287 GLN B N 1
ATOM 6470 C CA . GLN D 1 289 ? 89.767 -22.207 146.238 1.00 64.38 287 GLN B CA 1
ATOM 6471 C C . GLN D 1 289 ? 89.169 -20.836 146.121 1.00 62.28 287 GLN B C 1
ATOM 6472 O O . GLN D 1 289 ? 88.786 -20.241 147.134 1.00 60.96 287 GLN B O 1
ATOM 6478 N N . VAL D 1 290 ? 89.017 -20.362 144.887 1.00 61.07 288 VAL B N 1
ATOM 6479 C CA . VAL D 1 290 ? 88.413 -19.060 144.664 1.00 60.01 288 VAL B CA 1
ATOM 6480 C C . VAL D 1 290 ? 87.355 -19.057 143.515 1.00 59.09 288 VAL B C 1
ATOM 6481 O O . VAL D 1 290 ? 87.422 -19.851 142.540 1.00 59.92 288 VAL B O 1
ATOM 6485 N N . ARG D 1 291 ? 86.382 -18.167 143.618 1.00 56.29 289 ARG B N 1
ATOM 6486 C CA . ARG D 1 291 ? 85.470 -17.993 142.512 1.00 54.16 289 ARG B CA 1
ATOM 6487 C C . ARG D 1 291 ? 85.063 -16.572 142.302 1.00 52.96 289 ARG B C 1
ATOM 6488 O O . ARG D 1 291 ? 85.225 -15.700 143.191 1.00 53.59 289 ARG B O 1
ATOM 6496 N N . ALA D 1 292 ? 84.500 -16.349 141.125 1.00 52.24 290 ALA B N 1
ATOM 6497 C CA . ALA D 1 292 ? 84.321 -15.018 140.601 1.00 51.82 290 ALA B CA 1
ATOM 6498 C C . ALA D 1 292 ? 82.992 -14.929 139.933 1.00 51.81 290 ALA B C 1
ATOM 6499 O O . ALA D 1 292 ? 82.428 -15.961 139.494 1.00 51.72 290 ALA B O 1
ATOM 6501 N N . ALA D 1 293 ? 82.527 -13.685 139.803 1.00 52.06 291 ALA B N 1
ATOM 6502 C CA . ALA D 1 293 ? 81.244 -13.352 139.211 1.00 53.38 291 ALA B CA 1
ATOM 6503 C C . ALA D 1 293 ? 81.292 -11.895 138.832 1.00 54.65 291 ALA B C 1
ATOM 6504 O O . ALA D 1 293 ? 81.822 -11.079 139.592 1.00 56.98 291 ALA B O 1
ATOM 6506 N N . VAL D 1 294 ? 80.726 -11.521 137.694 1.00 54.67 292 VAL B N 1
ATOM 6507 C CA . VAL D 1 294 ? 80.728 -10.090 137.413 1.00 55.58 292 VAL B CA 1
ATOM 6508 C C . VAL D 1 294 ? 79.787 -9.259 138.283 1.00 56.78 292 VAL B C 1
ATOM 6509 O O . VAL D 1 294 ? 78.661 -9.634 138.539 1.00 56.38 292 VAL B O 1
ATOM 6513 N N . SER D 1 295 ? 80.313 -8.143 138.772 1.00 58.51 293 SER B N 1
ATOM 6514 C CA . SER D 1 295 ? 79.658 -7.354 139.774 1.00 61.59 293 SER B CA 1
ATOM 6515 C C . SER D 1 295 ? 78.472 -6.582 139.225 1.00 62.05 293 SER B C 1
ATOM 6516 O O . SER D 1 295 ? 78.539 -5.949 138.168 1.00 62.42 293 SER B O 1
ATOM 6519 N N . SER D 1 296 ? 77.409 -6.561 139.997 1.00 63.86 294 SER B N 1
ATOM 6520 C CA . SER D 1 296 ? 76.204 -5.903 139.581 1.00 65.33 294 SER B CA 1
ATOM 6521 C C . SER D 1 296 ? 76.374 -4.410 139.378 1.00 67.58 294 SER B C 1
ATOM 6522 O O . SER D 1 296 ? 75.487 -3.763 138.868 1.00 69.28 294 SER B O 1
ATOM 6525 N N . MET D 1 297 ? 77.509 -3.847 139.758 1.00 69.43 295 MET B N 1
ATOM 6526 C CA . MET D 1 297 ? 77.767 -2.450 139.379 1.00 72.67 295 MET B CA 1
ATOM 6527 C C . MET D 1 297 ? 78.204 -2.339 137.910 1.00 70.11 295 MET B C 1
ATOM 6528 O O . MET D 1 297 ? 78.252 -1.272 137.364 1.00 71.54 295 MET B O 1
ATOM 6533 N N . CYS D 1 298 ? 78.507 -3.461 137.271 1.00 67.65 296 CYS B N 1
ATOM 6534 C CA . CYS D 1 298 ? 78.857 -3.446 135.861 1.00 66.23 296 CYS B CA 1
ATOM 6535 C C . CYS D 1 298 ? 77.764 -4.071 135.068 1.00 64.54 296 CYS B C 1
ATOM 6536 O O . CYS D 1 298 ? 77.535 -3.684 133.945 1.00 63.82 296 CYS B O 1
ATOM 6539 N N . ARG D 1 299 ? 77.067 -5.049 135.638 1.00 63.72 297 ARG B N 1
ATOM 6540 C CA . ARG D 1 299 ? 76.011 -5.699 134.866 1.00 62.90 297 ARG B CA 1
ATOM 6541 C C . ARG D 1 299 ? 75.041 -6.427 135.752 1.00 63.93 297 ARG B C 1
ATOM 6542 O O . ARG D 1 299 ? 75.370 -6.759 136.877 1.00 65.90 297 ARG B O 1
ATOM 6550 N N . GLU D 1 300 ? 73.851 -6.706 135.252 1.00 64.89 298 GLU B N 1
ATOM 6551 C CA . GLU D 1 300 ? 72.864 -7.398 136.043 1.00 66.72 298 GLU B CA 1
ATOM 6552 C C . GLU D 1 300 ? 73.518 -8.612 136.544 1.00 65.28 298 GLU B C 1
ATOM 6553 O O . GLU D 1 300 ? 74.310 -9.212 135.831 1.00 64.45 298 GLU B O 1
ATOM 6559 N N . ALA D 1 301 ? 73.189 -9.001 137.768 1.00 66.08 299 ALA B N 1
ATOM 6560 C CA . ALA D 1 301 ? 73.743 -10.204 138.345 1.00 64.49 299 ALA B CA 1
ATOM 6561 C C . ALA D 1 301 ? 73.570 -11.394 137.408 1.00 63.40 299 ALA B C 1
ATOM 6562 O O . ALA D 1 301 ? 72.542 -11.524 136.752 1.00 64.85 299 ALA B O 1
ATOM 6564 N N . GLY D 1 302 ? 74.591 -12.243 137.356 1.00 60.47 300 GLY B N 1
ATOM 6565 C CA . GLY D 1 302 ? 74.600 -13.412 136.523 1.00 59.74 300 GLY B CA 1
ATOM 6566 C C . GLY D 1 302 ? 75.109 -14.604 137.308 1.00 60.16 300 GLY B C 1
ATOM 6567 O O . GLY D 1 302 ? 74.637 -14.868 138.392 1.00 61.05 300 GLY B O 1
ATOM 6568 N N . LEU D 1 303 ? 76.096 -15.312 136.761 1.00 59.72 301 LEU B N 1
ATOM 6569 C CA . LEU D 1 303 ? 76.499 -16.592 137.297 1.00 60.12 301 LEU B CA 1
ATOM 6570 C C . LEU D 1 303 ? 77.842 -16.544 137.997 1.00 59.57 301 LEU B C 1
ATOM 6571 O O . LEU D 1 303 ? 78.707 -15.735 137.636 1.00 59.06 301 LEU B O 1
ATOM 6576 N N . TRP D 1 304 ? 78.018 -17.414 138.997 1.00 60.11 302 TRP B N 1
ATOM 6577 C CA . TRP D 1 304 ? 79.331 -17.676 139.595 1.00 59.29 302 TRP B CA 1
ATOM 6578 C C . TRP D 1 304 ? 80.121 -18.584 138.701 1.00 59.65 302 TRP B C 1
ATOM 6579 O O . TRP D 1 304 ? 79.561 -19.437 138.068 1.00 60.89 302 TRP B O 1
ATOM 6590 N N . SER D 1 305 ? 81.428 -18.383 138.634 1.00 59.81 303 SER B N 1
ATOM 6591 C CA . SER D 1 305 ? 82.299 -19.334 137.948 1.00 61.92 303 SER B CA 1
ATOM 6592 C C . SER D 1 305 ? 82.512 -20.544 138.841 1.00 62.45 303 SER B C 1
ATOM 6593 O O . SER D 1 305 ? 82.405 -20.428 140.039 1.00 61.76 303 SER B O 1
ATOM 6596 N N . GLU D 1 306 ? 82.856 -21.684 138.257 1.00 64.75 304 GLU B N 1
ATOM 6597 C CA . GLU D 1 306 ? 83.455 -22.785 139.017 1.00 66.98 304 GLU B CA 1
ATOM 6598 C C . GLU D 1 306 ? 84.513 -22.301 140.034 1.00 65.43 304 GLU B C 1
ATOM 6599 O O . GLU D 1 306 ? 85.092 -21.230 139.878 1.00 64.87 304 GLU B O 1
ATOM 6605 N N . TRP D 1 307 ? 84.754 -23.075 141.088 1.00 65.53 305 TRP B N 1
ATOM 6606 C CA . TRP D 1 307 ? 85.843 -22.759 142.011 1.00 63.72 305 TRP B CA 1
ATOM 6607 C C . TRP D 1 307 ? 87.168 -23.115 141.354 1.00 65.76 305 TRP B C 1
ATOM 6608 O O . TRP D 1 307 ? 87.244 -24.131 140.652 1.00 69.08 305 TRP B O 1
ATOM 6619 N N . SER D 1 308 ? 88.206 -22.307 141.595 1.00 64.65 306 SER B N 1
ATOM 6620 C CA . SER D 1 308 ? 89.561 -22.613 141.149 1.00 67.17 306 SER B CA 1
ATOM 6621 C C . SER D 1 308 ? 90.023 -23.993 141.617 1.00 70.29 306 SER B C 1
ATOM 6622 O O . SER D 1 308 ? 89.700 -24.429 142.706 1.00 69.73 306 SER B O 1
ATOM 6625 N N . GLN D 1 309 ? 90.783 -24.687 140.795 1.00 74.34 307 GLN B N 1
ATOM 6626 C CA . GLN D 1 309 ? 91.317 -25.955 141.243 1.00 79.15 307 GLN B CA 1
ATOM 6627 C C . GLN D 1 309 ? 91.901 -25.719 142.641 1.00 79.29 307 GLN B C 1
ATOM 6628 O O . GLN D 1 309 ? 92.345 -24.614 142.966 1.00 79.49 307 GLN B O 1
ATOM 6634 N N . PRO D 1 310 ? 91.789 -26.699 143.519 1.00 80.65 308 PRO B N 1
ATOM 6635 C CA . PRO D 1 310 ? 92.240 -26.372 144.876 1.00 80.40 308 PRO B CA 1
ATOM 6636 C C . PRO D 1 310 ? 93.772 -26.310 144.993 1.00 83.33 308 PRO B C 1
ATOM 6637 O O . PRO D 1 310 ? 94.443 -27.133 144.397 1.00 87.41 308 PRO B O 1
ATOM 6641 N N . ILE D 1 311 ? 94.316 -25.345 145.744 1.00 82.65 309 ILE B N 1
ATOM 6642 C CA . ILE D 1 311 ? 95.719 -25.429 146.176 1.00 85.82 309 ILE B CA 1
ATOM 6643 C C . ILE D 1 311 ? 95.858 -25.741 147.666 1.00 87.40 309 ILE B C 1
ATOM 6644 O O . ILE D 1 311 ? 94.894 -25.636 148.421 1.00 84.44 309 ILE B O 1
ATOM 6649 N N . TYR D 1 312 ? 97.060 -26.124 148.092 1.00 92.32 310 TYR B N 1
ATOM 6650 C CA . TYR D 1 312 ? 97.274 -26.531 149.499 1.00 94.94 310 TYR B CA 1
ATOM 6651 C C . TYR D 1 312 ? 98.408 -25.773 150.155 1.00 97.66 310 TYR B C 1
ATOM 6652 O O . TYR D 1 312 ? 99.312 -25.302 149.483 1.00 100.55 310 TYR B O 1
ATOM 6661 N N . VAL D 1 313 ? 98.343 -25.627 151.465 1.00 98.58 311 VAL B N 1
ATOM 6662 C CA . VAL D 1 313 ? 99.413 -24.965 152.186 1.00 103.34 311 VAL B CA 1
ATOM 6663 C C . VAL D 1 313 ? 99.382 -25.358 153.667 1.00 105.82 311 VAL B C 1
ATOM 6664 O O . VAL D 1 313 ? 98.306 -25.427 154.264 1.00 103.11 311 VAL B O 1
ATOM 6668 N N . GLY D 1 314 ? 100.557 -25.619 154.246 1.00 111.68 312 GLY B N 1
ATOM 6669 C CA . GLY D 1 314 ? 100.658 -26.084 155.640 1.00 115.87 312 GLY B CA 1
ATOM 6670 C C . GLY D 1 314 ? 100.830 -27.594 155.724 1.00 120.01 312 GLY B C 1
ATOM 6671 O O . GLY D 1 314 ? 100.683 -28.286 154.730 1.00 120.20 312 GLY B O 1
ATOM 6672 N N . PHE D 1 315 ? 101.139 -28.118 156.905 1.00 124.84 313 PHE B N 1
ATOM 6673 C CA . PHE D 1 315 ? 101.426 -29.557 157.033 1.00 130.34 313 PHE B CA 1
ATOM 6674 C C . PHE D 1 315 ? 100.838 -30.166 158.314 1.00 131.74 313 PHE B C 1
AT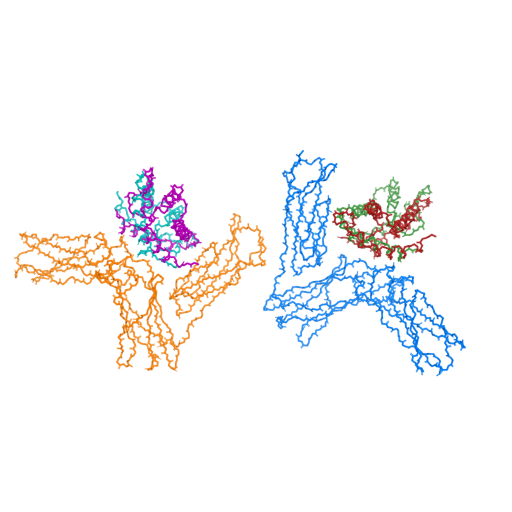OM 6675 O O . PHE D 1 315 ? 101.062 -29.637 159.405 1.00 132.70 313 PHE B O 1
ATOM 6683 N N . SER D 1 316 ? 100.088 -31.272 158.158 1.00 107.59 314 SER B N 1
ATOM 6684 C CA . SER D 1 316 ? 99.495 -32.071 159.291 1.00 109.05 314 SER B CA 1
ATOM 6685 C C . SER D 1 316 ? 99.366 -31.375 160.666 1.00 109.78 314 SER B C 1
ATOM 6686 O O . SER D 1 316 ? 98.737 -30.318 160.797 1.00 110.42 314 SER B O 1
ATOM 6689 N N . GLU E 2 6 ? 72.425 2.963 97.636 1.00 97.97 4 GLU E N 1
ATOM 6690 C CA . GLU E 2 6 ? 73.844 2.918 98.092 1.00 97.86 4 GLU E CA 1
ATOM 6691 C C . GLU E 2 6 ? 74.144 1.786 99.093 1.00 96.31 4 GLU E C 1
ATOM 6692 O O . GLU E 2 6 ? 73.279 0.960 99.428 1.00 95.82 4 GLU E O 1
ATOM 6698 N N . ILE E 2 7 ? 75.389 1.774 99.555 1.00 94.18 5 ILE E N 1
ATOM 6699 C CA . ILE E 2 7 ? 75.970 0.614 100.188 1.00 91.79 5 ILE E CA 1
ATOM 6700 C C . ILE E 2 7 ? 75.550 0.512 101.645 1.00 90.18 5 ILE E C 1
ATOM 6701 O O . ILE E 2 7 ? 75.063 1.493 102.222 1.00 90.15 5 ILE E O 1
ATOM 6706 N N . PRO E 2 8 ? 75.711 -0.686 102.238 1.00 77.75 6 PRO E N 1
ATOM 6707 C CA . PRO E 2 8 ? 75.346 -0.913 103.634 1.00 74.74 6 PRO E CA 1
ATOM 6708 C C . PRO E 2 8 ? 76.224 -0.062 104.492 1.00 72.24 6 PRO E C 1
ATOM 6709 O O . PRO E 2 8 ? 77.377 0.120 104.175 1.00 72.83 6 PRO E O 1
ATOM 6713 N N . THR E 2 9 ? 75.686 0.460 105.577 1.00 70.60 7 THR E N 1
ATOM 6714 C CA . THR E 2 9 ? 76.424 1.354 106.449 1.00 68.20 7 THR E CA 1
ATOM 6715 C C . THR E 2 9 ? 77.782 0.851 106.952 1.00 67.76 7 THR E C 1
ATOM 6716 O O . THR E 2 9 ? 78.751 1.613 106.975 1.00 68.80 7 THR E O 1
ATOM 6720 N N . SER E 2 10 ? 77.852 -0.400 107.395 1.00 65.29 8 SER E N 1
ATOM 6721 C CA . SER E 2 10 ? 79.098 -0.909 107.949 1.00 64.69 8 SER E CA 1
ATOM 6722 C C . SER E 2 10 ? 80.253 -1.049 106.906 1.00 65.95 8 SER E C 1
ATOM 6723 O O . SER E 2 10 ? 81.437 -1.024 107.277 1.00 66.53 8 SER E O 1
ATOM 6726 N N . ALA E 2 11 ? 79.920 -1.235 105.626 1.00 64.34 9 ALA E N 1
ATOM 6727 C CA . ALA E 2 11 ? 80.940 -1.142 104.584 1.00 63.74 9 ALA E CA 1
ATOM 6728 C C . ALA E 2 11 ? 81.323 0.343 104.349 1.00 62.77 9 ALA E C 1
ATOM 6729 O O . ALA E 2 11 ? 82.462 0.680 104.024 1.00 61.79 9 ALA E O 1
ATOM 6731 N N . LEU E 2 12 ? 80.355 1.226 104.495 1.00 61.21 10 LEU E N 1
ATOM 6732 C CA . LEU E 2 12 ? 80.649 2.621 104.348 1.00 63.06 10 LEU E CA 1
ATOM 6733 C C . LEU E 2 12 ? 81.742 2.943 105.373 1.00 62.74 10 LEU E C 1
ATOM 6734 O O . LEU E 2 12 ? 82.768 3.546 105.077 1.00 63.32 10 LEU E O 1
ATOM 6739 N N . VAL E 2 13 ? 81.542 2.445 106.576 1.00 63.00 11 VAL E N 1
ATOM 6740 C CA . VAL E 2 13 ? 82.463 2.706 107.627 1.00 62.66 11 VAL E CA 1
ATOM 6741 C C . VAL E 2 13 ? 83.816 2.260 107.210 1.00 64.59 11 VAL E C 1
ATOM 6742 O O . VAL E 2 13 ? 84.722 3.083 107.095 1.00 66.47 11 VAL E O 1
ATOM 6746 N N . LYS E 2 14 ? 83.941 0.959 106.941 1.00 65.86 12 LYS E N 1
ATOM 6747 C CA . LYS E 2 14 ? 85.199 0.326 106.521 1.00 67.25 12 LYS E CA 1
ATOM 6748 C C . LYS E 2 14 ? 85.923 1.077 105.403 1.00 68.26 12 LYS E C 1
ATOM 6749 O O . LYS E 2 14 ? 87.103 1.393 105.506 1.00 69.34 12 LYS E O 1
ATOM 6755 N N . GLU E 2 15 ? 85.210 1.338 104.323 1.00 68.54 13 GLU E N 1
ATOM 6756 C CA . GLU E 2 15 ? 85.790 2.034 103.183 1.00 70.70 13 GLU E CA 1
ATOM 6757 C C . GLU E 2 15 ? 86.334 3.386 103.621 1.00 69.87 13 GLU E C 1
ATOM 6758 O O . GLU E 2 15 ? 87.510 3.719 103.340 1.00 70.70 13 GLU E O 1
ATOM 6764 N N . THR E 2 16 ? 85.495 4.154 104.326 1.00 67.12 14 THR E N 1
ATOM 6765 C CA . THR E 2 16 ? 85.911 5.441 104.843 1.00 66.10 14 THR E CA 1
ATOM 6766 C C . THR E 2 16 ? 87.243 5.407 105.621 1.00 67.98 14 THR E C 1
ATOM 6767 O O . THR E 2 16 ? 88.075 6.308 105.444 1.00 70.09 14 THR E O 1
ATOM 6771 N N . LEU E 2 17 ? 87.460 4.392 106.458 1.00 66.63 15 LEU E N 1
ATOM 6772 C CA . LEU E 2 17 ? 88.742 4.258 107.115 1.00 68.60 15 LEU E CA 1
ATOM 6773 C C . LEU E 2 17 ? 89.886 4.169 106.135 1.00 71.09 15 LEU E C 1
ATOM 6774 O O . LEU E 2 17 ? 90.894 4.884 106.278 1.00 73.06 15 LEU E O 1
ATOM 6779 N N . ALA E 2 18 ? 89.782 3.236 105.182 1.00 71.29 16 ALA E N 1
ATOM 6780 C CA . ALA E 2 18 ? 90.858 2.997 104.217 1.00 71.95 16 ALA E CA 1
ATOM 6781 C C . ALA E 2 18 ? 91.058 4.273 103.436 1.00 72.02 16 ALA E C 1
ATOM 6782 O O . ALA E 2 18 ? 92.189 4.753 103.222 1.00 74.07 16 ALA E O 1
ATOM 6784 N N . LEU E 2 19 ? 89.929 4.829 103.014 1.00 70.52 17 LEU E N 1
ATOM 6785 C CA . LEU E 2 19 ? 89.879 6.091 102.292 1.00 69.69 17 LEU E CA 1
ATOM 6786 C C . LEU E 2 19 ? 90.550 7.164 103.149 1.00 70.14 17 LEU E C 1
ATOM 6787 O O . LEU E 2 19 ? 91.319 8.038 102.660 1.00 70.49 17 LEU E O 1
ATOM 6792 N N . LEU E 2 20 ? 90.300 7.065 104.445 1.00 68.94 18 LEU E N 1
ATOM 6793 C CA . LEU E 2 20 ? 90.943 7.972 105.376 1.00 70.75 18 LEU E CA 1
ATOM 6794 C C . LEU E 2 20 ? 92.487 7.930 105.367 1.00 72.04 18 LEU E C 1
ATOM 6795 O O . LEU E 2 20 ? 93.129 8.987 105.357 1.00 72.27 18 LEU E O 1
ATOM 6800 N N . SER E 2 21 ? 93.080 6.734 105.342 1.00 71.97 19 SER E N 1
ATOM 6801 C CA . SER E 2 21 ? 94.501 6.627 105.657 1.00 74.62 19 SER E CA 1
ATOM 6802 C C . SER E 2 21 ? 95.388 7.046 104.491 1.00 77.01 19 SER E C 1
ATOM 6803 O O . SER E 2 21 ? 96.601 7.260 104.624 1.00 78.71 19 SER E O 1
ATOM 6806 N N . THR E 2 22 ? 94.788 7.203 103.338 1.00 77.57 20 THR E N 1
ATOM 6807 C CA . THR E 2 22 ? 95.595 7.568 102.214 1.00 79.75 20 THR E CA 1
ATOM 6808 C C . THR E 2 22 ? 95.418 9.018 101.745 1.00 79.99 20 THR E C 1
ATOM 6809 O O . THR E 2 22 ? 96.348 9.601 101.182 1.00 82.99 20 THR E O 1
ATOM 6813 N N . HIS E 2 23 ? 94.270 9.629 102.013 1.00 78.13 21 HIS E N 1
ATOM 6814 C CA . HIS E 2 23 ? 94.138 11.085 101.776 1.00 78.24 21 HIS E CA 1
ATOM 6815 C C . HIS E 2 23 ? 94.800 11.867 102.881 1.00 78.59 21 HIS E C 1
ATOM 6816 O O . HIS E 2 23 ? 94.656 13.067 102.964 1.00 79.41 21 HIS E O 1
ATOM 6823 N N . ARG E 2 24 ? 95.503 11.165 103.747 1.00 79.59 22 ARG E N 1
ATOM 6824 C CA . ARG E 2 24 ? 96.127 11.757 104.933 1.00 81.21 22 ARG E CA 1
ATOM 6825 C C . ARG E 2 24 ? 97.153 12.850 104.579 1.00 83.76 22 ARG E C 1
ATOM 6826 O O . ARG E 2 24 ? 97.063 13.997 105.070 1.00 83.64 22 ARG E O 1
ATOM 6834 N N . THR E 2 25 ? 98.131 12.491 103.745 1.00 84.73 23 THR E N 1
ATOM 6835 C CA . THR E 2 25 ? 99.216 13.405 103.443 1.00 87.68 23 THR E CA 1
ATOM 6836 C C . THR E 2 25 ? 98.687 14.703 102.827 1.00 88.06 23 THR E C 1
ATOM 6837 O O . THR E 2 25 ? 99.158 15.798 103.178 1.00 90.23 23 THR E O 1
ATOM 6841 N N . LEU E 2 26 ? 97.695 14.587 101.938 1.00 85.72 24 LEU E N 1
ATOM 6842 C CA . LEU E 2 26 ? 96.954 15.769 101.488 1.00 85.67 24 LEU E CA 1
ATOM 6843 C C . LEU E 2 26 ? 96.396 16.574 102.660 1.00 86.15 24 LEU E C 1
ATOM 6844 O O . LEU E 2 26 ? 96.552 17.790 102.707 1.00 88.12 24 LEU E O 1
ATOM 6849 N N . LEU E 2 27 ? 95.748 15.884 103.603 1.00 85.56 25 LEU E N 1
ATOM 6850 C CA . LEU E 2 27 ? 95.131 16.535 104.778 1.00 86.33 25 LEU E CA 1
ATOM 6851 C C . LEU E 2 27 ? 96.125 17.217 105.762 1.00 90.06 25 LEU E C 1
ATOM 6852 O O . LEU E 2 27 ? 95.873 18.322 106.221 1.00 91.59 25 LEU E O 1
ATOM 6857 N N . ILE E 2 28 ? 97.226 16.542 106.100 1.00 92.61 26 ILE E N 1
ATOM 6858 C CA . ILE E 2 28 ? 98.245 17.112 106.978 1.00 96.83 26 ILE E CA 1
ATOM 6859 C C . ILE E 2 28 ? 98.744 18.445 106.422 1.00 100.98 26 ILE E C 1
ATOM 6860 O O . ILE E 2 28 ? 99.131 19.340 107.179 1.00 103.51 26 ILE E O 1
ATOM 6865 N N . ALA E 2 29 ? 98.794 18.541 105.093 1.00 101.66 27 ALA E N 1
ATOM 6866 C CA . ALA E 2 29 ? 99.395 19.688 104.432 1.00 105.68 27 ALA E CA 1
ATOM 6867 C C . ALA E 2 29 ? 99.045 21.013 105.114 1.00 108.28 27 ALA E C 1
ATOM 6868 O O . ALA E 2 29 ? 99.940 21.777 105.460 1.00 112.50 27 ALA E O 1
ATOM 6870 N N . ASN E 2 30 ? 97.760 21.291 105.321 1.00 107.01 28 ASN E N 1
ATOM 6871 C CA . ASN E 2 30 ? 97.376 22.530 106.013 1.00 110.19 28 ASN E CA 1
ATOM 6872 C C . ASN E 2 30 ? 98.123 22.689 107.338 1.00 112.90 28 ASN E C 1
ATOM 6873 O O . ASN E 2 30 ? 98.021 21.827 108.224 1.00 112.01 28 ASN E O 1
ATOM 6878 N N . GLU E 2 31 ? 98.854 23.781 107.504 1.00 116.40 29 GLU E N 1
ATOM 6879 C CA . GLU E 2 31 ? 99.625 23.894 108.729 1.00 119.35 29 GLU E CA 1
ATOM 6880 C C . GLU E 2 31 ? 99.210 24.998 109.677 1.00 121.05 29 GLU E C 1
ATOM 6881 O O . GLU E 2 31 ? 99.933 25.339 110.606 1.00 124.72 29 GLU E O 1
ATOM 6887 N N . THR E 2 32 ? 98.036 25.552 109.450 1.00 118.99 30 THR E N 1
ATOM 6888 C CA . THR E 2 32 ? 97.595 26.693 110.230 1.00 120.63 30 THR E CA 1
ATOM 6889 C C . THR E 2 32 ? 96.346 26.276 111.028 1.00 116.76 30 THR E C 1
ATOM 6890 O O . THR E 2 32 ? 95.811 27.030 111.843 1.00 119.07 30 THR E O 1
ATOM 6894 N N . LEU E 2 33 ? 95.915 25.047 110.801 1.00 110.14 31 LEU E N 1
ATOM 6895 C CA . LEU E 2 33 ? 94.709 24.558 111.412 1.00 105.94 31 LEU E CA 1
ATOM 6896 C C . LEU E 2 33 ? 94.891 23.974 112.787 1.00 104.76 31 LEU E C 1
ATOM 6897 O O . LEU E 2 33 ? 95.758 23.133 113.021 1.00 103.50 31 LEU E O 1
ATOM 6902 N N . ARG E 2 34 ? 94.023 24.414 113.684 1.00 104.55 32 ARG E N 1
ATOM 6903 C CA . ARG E 2 34 ? 93.763 23.718 114.934 1.00 102.67 32 ARG E CA 1
ATOM 6904 C C . ARG E 2 34 ? 92.303 23.240 114.927 1.00 98.01 32 ARG E C 1
ATOM 6905 O O . ARG E 2 34 ? 91.405 23.944 114.485 1.00 98.38 32 ARG E O 1
ATOM 6913 N N . ILE E 2 35 ? 92.071 22.021 115.359 1.00 93.70 33 ILE E N 1
ATOM 6914 C CA . ILE E 2 35 ? 90.713 21.551 115.467 1.00 89.65 33 ILE E CA 1
ATOM 6915 C C . ILE E 2 35 ? 90.598 21.017 116.873 1.00 89.77 33 ILE E C 1
ATOM 6916 O O . ILE E 2 35 ? 91.510 20.329 117.328 1.00 91.17 33 ILE E O 1
ATOM 6921 N N . PRO E 2 36 ? 89.518 21.377 117.599 1.00 89.18 34 PRO E N 1
ATOM 6922 C CA . PRO E 2 36 ? 89.241 20.654 118.856 1.00 87.47 34 PRO E CA 1
ATOM 6923 C C . PRO E 2 36 ? 89.339 19.138 118.710 1.00 83.70 34 PRO E C 1
ATOM 6924 O O . PRO E 2 36 ? 88.880 18.553 117.729 1.00 80.27 34 PRO E O 1
ATOM 6928 N N . VAL E 2 37 ? 89.986 18.532 119.692 1.00 84.88 35 VAL E N 1
ATOM 6929 C CA . VAL E 2 37 ? 90.152 17.099 119.792 1.00 82.40 35 VAL E CA 1
ATOM 6930 C C . VAL E 2 37 ? 90.031 16.802 121.295 1.00 84.07 35 VAL E C 1
ATOM 6931 O O . VAL E 2 37 ? 90.784 17.362 122.099 1.00 88.04 35 VAL E O 1
ATOM 6935 N N . PRO E 2 38 ? 89.073 15.931 121.679 1.00 81.87 36 PRO E N 1
ATOM 6936 C CA . PRO E 2 38 ? 88.723 15.619 123.075 1.00 82.74 36 PRO E CA 1
ATOM 6937 C C . PRO E 2 38 ? 89.896 15.038 123.891 1.00 86.06 36 PRO E C 1
ATOM 6938 O O . PRO E 2 38 ? 90.733 14.336 123.354 1.00 85.41 36 PRO E O 1
ATOM 6942 N N . VAL E 2 39 ? 89.932 15.323 125.184 1.00 90.36 37 VAL E N 1
ATOM 6943 C CA . VAL E 2 39 ? 91.023 14.851 126.047 1.00 96.28 37 VAL E CA 1
ATOM 6944 C C . VAL E 2 39 ? 90.825 13.402 126.522 1.00 96.41 37 VAL E C 1
ATOM 6945 O O . VAL E 2 39 ? 91.781 12.634 126.609 1.00 98.68 37 VAL E O 1
ATOM 6949 N N . HIS E 2 40 ? 89.578 13.050 126.827 1.00 95.36 38 HIS E N 1
ATOM 6950 C CA . HIS E 2 40 ? 89.176 11.680 127.162 1.00 94.87 38 HIS E CA 1
ATOM 6951 C C . HIS E 2 40 ? 88.759 10.946 125.906 1.00 91.92 38 HIS E C 1
ATOM 6952 O O . HIS E 2 40 ? 88.566 11.550 124.856 1.00 90.18 38 HIS E O 1
ATOM 6959 N N . LYS E 2 41 ? 88.557 9.644 126.032 1.00 92.41 39 LYS E N 1
ATOM 6960 C CA . LYS E 2 41 ? 88.250 8.833 124.874 1.00 91.00 39 LYS E CA 1
ATOM 6961 C C . LYS E 2 41 ? 86.819 8.329 124.880 1.00 88.66 39 LYS E C 1
ATOM 6962 O O . LYS E 2 41 ? 86.541 7.235 124.369 1.00 87.49 39 LYS E O 1
ATOM 6968 N N . ASN E 2 42 ? 85.895 9.104 125.439 1.00 88.39 40 ASN E N 1
ATOM 6969 C CA . ASN E 2 42 ? 84.488 8.733 125.244 1.00 86.56 40 ASN E CA 1
ATOM 6970 C C . ASN E 2 42 ? 83.847 9.358 123.995 1.00 83.27 40 ASN E C 1
ATOM 6971 O O . ASN E 2 42 ? 83.210 10.415 124.044 1.00 82.19 40 ASN E O 1
ATOM 6976 N N . HIS E 2 43 ? 84.024 8.661 122.885 1.00 81.63 41 HIS E N 1
ATOM 6977 C CA . HIS E 2 43 ? 83.735 9.191 121.565 1.00 80.12 41 HIS E CA 1
ATOM 6978 C C . HIS E 2 43 ? 82.294 9.547 121.459 1.00 76.92 41 HIS E C 1
ATOM 6979 O O . HIS E 2 43 ? 81.952 10.671 121.061 1.00 78.12 41 HIS E O 1
ATOM 6986 N N . GLN E 2 44 ? 81.446 8.586 121.809 1.00 72.67 42 GLN E N 1
ATOM 6987 C CA . GLN E 2 44 ? 80.018 8.730 121.611 1.00 69.18 42 GLN E CA 1
ATOM 6988 C C . GLN E 2 44 ? 79.471 10.000 122.199 1.00 68.10 42 GLN E C 1
ATOM 6989 O O . GLN E 2 44 ? 78.511 10.543 121.708 1.00 66.69 42 GLN E O 1
ATOM 6995 N N . LEU E 2 45 ? 80.105 10.480 123.246 1.00 69.49 43 LEU E N 1
ATOM 6996 C CA . LEU E 2 45 ? 79.727 11.736 123.835 1.00 71.27 43 LEU E CA 1
ATOM 6997 C C . LEU E 2 45 ? 79.966 12.932 122.924 1.00 72.60 43 LEU E C 1
ATOM 6998 O O . LEU E 2 45 ? 79.287 13.954 123.066 1.00 73.42 43 LEU E O 1
ATOM 7003 N N . CYS E 2 46 ? 80.960 12.823 122.038 1.00 72.83 44 CYS E N 1
ATOM 7004 C CA . CYS E 2 46 ? 81.479 13.988 121.317 1.00 75.04 44 CYS E CA 1
ATOM 7005 C C . CYS E 2 46 ? 81.051 14.000 119.885 1.00 73.00 44 CYS E C 1
ATOM 7006 O O . CYS E 2 46 ? 81.663 14.666 119.041 1.00 74.37 44 CYS E O 1
ATOM 7009 N N . THR E 2 47 ? 79.986 13.283 119.611 1.00 69.93 45 THR E N 1
ATOM 7010 C CA . THR E 2 47 ? 79.501 13.189 118.268 1.00 68.81 45 THR E CA 1
ATOM 7011 C C . THR E 2 47 ? 79.418 14.510 117.533 1.00 71.78 45 THR E C 1
ATOM 7012 O O . THR E 2 47 ? 79.705 14.537 116.350 1.00 71.80 45 THR E O 1
ATOM 7016 N N . GLU E 2 48 ? 79.023 15.599 118.196 1.00 74.48 46 GLU E N 1
ATOM 7017 C CA . GLU E 2 48 ? 78.861 16.841 117.454 1.00 79.66 46 GLU E CA 1
ATOM 7018 C C . GLU E 2 48 ? 80.206 17.490 117.184 1.00 80.02 46 GLU E C 1
ATOM 7019 O O . GLU E 2 48 ? 80.411 18.086 116.136 1.00 81.89 46 GLU E O 1
ATOM 7025 N N . GLU E 2 49 ? 81.116 17.419 118.141 1.00 79.61 47 GLU E N 1
ATOM 7026 C CA . GLU E 2 49 ? 82.374 18.141 117.977 1.00 80.46 47 GLU E CA 1
ATOM 7027 C C . GLU E 2 49 ? 83.229 17.483 116.883 1.00 77.55 47 GLU E C 1
ATOM 7028 O O . GLU E 2 49 ? 83.965 18.158 116.165 1.00 77.88 47 GLU E O 1
ATOM 7034 N N . ILE E 2 50 ? 83.070 16.173 116.726 1.00 72.42 48 ILE E N 1
ATOM 7035 C CA . ILE E 2 50 ? 83.742 15.468 115.678 1.00 70.85 48 ILE E CA 1
ATOM 7036 C C . ILE E 2 50 ? 83.271 15.913 114.293 1.00 70.74 48 ILE E C 1
ATOM 7037 O O . ILE E 2 50 ? 84.079 16.084 113.414 1.00 72.43 48 ILE E O 1
ATOM 7042 N N . PHE E 2 51 ? 81.977 16.139 114.095 1.00 68.98 49 PHE E N 1
ATOM 7043 C CA . PHE E 2 51 ? 81.512 16.572 112.781 1.00 68.44 49 PHE E CA 1
ATOM 7044 C C . PHE E 2 51 ? 81.648 18.096 112.508 1.00 71.66 49 PHE E C 1
ATOM 7045 O O . PHE E 2 51 ? 81.665 18.523 111.338 1.00 71.77 49 PHE E O 1
ATOM 7053 N N . GLN E 2 52 ? 81.790 18.897 113.562 1.00 72.81 50 GLN E N 1
ATOM 7054 C CA . GLN E 2 52 ? 82.234 20.302 113.386 1.00 78.56 50 GLN E CA 1
ATOM 7055 C C . GLN E 2 52 ? 83.671 20.335 112.864 1.00 77.61 50 GLN E C 1
ATOM 7056 O O . GLN E 2 52 ? 83.980 21.044 111.923 1.00 79.75 50 GLN E O 1
ATOM 7062 N N . GLY E 2 53 ? 84.530 19.529 113.476 1.00 76.02 51 GLY E N 1
ATOM 7063 C CA . GLY E 2 53 ? 85.905 19.400 113.057 1.00 75.29 51 GLY E CA 1
ATOM 7064 C C . GLY E 2 53 ? 86.007 19.000 111.612 1.00 73.56 51 GLY E C 1
ATOM 7065 O O . GLY E 2 53 ? 86.667 19.677 110.812 1.00 75.44 51 GLY E O 1
ATOM 7066 N N . ILE E 2 54 ? 85.353 17.903 111.262 1.00 69.24 52 ILE E N 1
ATOM 7067 C CA . ILE E 2 54 ? 85.354 17.480 109.885 1.00 68.25 52 ILE E CA 1
ATOM 7068 C C . ILE E 2 54 ? 84.879 18.618 109.002 1.00 71.92 52 ILE E C 1
ATOM 7069 O O . ILE E 2 54 ? 85.366 18.799 107.893 1.00 73.89 52 ILE E O 1
ATOM 7074 N N . GLY E 2 55 ? 83.916 19.382 109.496 1.00 74.03 53 GLY E N 1
ATOM 7075 C CA . GLY E 2 55 ? 83.335 20.475 108.722 1.00 78.39 53 GLY E CA 1
ATOM 7076 C C . GLY E 2 55 ? 84.285 21.634 108.451 1.00 83.11 53 GLY E C 1
ATOM 7077 O O . GLY E 2 55 ? 84.333 22.163 107.329 1.00 84.38 53 GLY E O 1
ATOM 7078 N N . THR E 2 56 ? 85.038 22.045 109.470 1.00 85.86 54 THR E N 1
ATOM 7079 C CA . THR E 2 56 ? 86.026 23.092 109.255 1.00 91.18 54 THR E CA 1
ATOM 7080 C C . THR E 2 56 ? 87.113 22.524 108.335 1.00 90.34 54 THR E C 1
ATOM 7081 O O . THR E 2 56 ? 87.571 23.194 107.402 1.00 92.30 54 THR E O 1
ATOM 7085 N N . LEU E 2 57 ? 87.487 21.271 108.573 1.00 87.32 55 LEU E N 1
ATOM 7086 C CA . LEU E 2 57 ? 88.530 20.647 107.784 1.00 87.78 55 LEU E CA 1
ATOM 7087 C C . LEU E 2 57 ? 88.206 20.698 106.289 1.00 88.74 55 LEU E C 1
ATOM 7088 O O . LEU E 2 57 ? 89.071 21.001 105.478 1.00 90.01 55 LEU E O 1
ATOM 7093 N N . GLU E 2 58 ? 86.960 20.398 105.927 1.00 87.83 56 GLU E N 1
ATOM 7094 C CA . GLU E 2 58 ? 86.596 20.331 104.504 1.00 88.22 56 GLU E CA 1
ATOM 7095 C C . GLU E 2 58 ? 86.470 21.710 103.839 1.00 90.50 56 GLU E C 1
ATOM 7096 O O . GLU E 2 58 ? 86.617 21.840 102.614 1.00 91.51 56 GLU E O 1
ATOM 7102 N N . SER E 2 59 ? 86.240 22.742 104.637 1.00 91.35 57 SER E N 1
ATOM 7103 C CA . SER E 2 59 ? 86.130 24.065 104.063 1.00 94.07 57 SER E CA 1
ATOM 7104 C C . SER E 2 59 ? 87.451 24.856 104.130 1.00 96.76 57 SER E C 1
ATOM 7105 O O . SER E 2 59 ? 87.527 25.999 103.654 1.00 100.18 57 SER E O 1
ATOM 7108 N N . GLN E 2 60 ? 88.487 24.240 104.701 1.00 95.20 58 GLN E N 1
ATOM 7109 C CA . GLN E 2 60 ? 89.858 24.769 104.600 1.00 97.26 58 GLN E CA 1
ATOM 7110 C C . GLN E 2 60 ? 90.736 23.889 103.738 1.00 95.09 58 GLN E C 1
ATOM 7111 O O . GLN E 2 60 ? 91.926 24.134 103.603 1.00 96.38 58 GLN E O 1
ATOM 7117 N N . THR E 2 61 ? 90.152 22.840 103.190 1.00 91.81 59 THR E N 1
ATOM 7118 C CA . THR E 2 61 ? 90.858 21.984 102.266 1.00 91.23 59 THR E CA 1
ATOM 7119 C C . THR E 2 61 ? 90.459 22.369 100.856 1.00 93.64 59 THR E C 1
ATOM 7120 O O . THR E 2 61 ? 89.300 22.674 100.593 1.00 94.03 59 THR E O 1
ATOM 7124 N N . VAL E 2 62 ? 91.409 22.365 99.941 1.00 96.15 60 VAL E N 1
ATOM 7125 C CA . VAL E 2 62 ? 91.044 22.578 98.563 1.00 98.95 60 VAL E CA 1
ATOM 7126 C C . VAL E 2 62 ? 90.116 21.481 98.128 1.00 97.21 60 VAL E C 1
ATOM 7127 O O . VAL E 2 62 ? 90.385 20.296 98.363 1.00 94.50 60 VAL E O 1
ATOM 7131 N N . GLN E 2 63 ? 89.001 21.864 97.519 1.00 99.63 61 GLN E N 1
ATOM 7132 C CA . GLN E 2 63 ? 88.037 20.859 97.070 1.00 99.24 61 GLN E CA 1
ATOM 7133 C C . GLN E 2 63 ? 88.379 20.386 95.684 1.00 99.17 61 GLN E C 1
ATOM 7134 O O . GLN E 2 63 ? 88.851 21.173 94.854 1.00 102.33 61 GLN E O 1
ATOM 7140 N N . GLY E 2 64 ? 88.182 19.097 95.442 1.00 95.85 62 GLY E N 1
ATOM 7141 C CA . GLY E 2 64 ? 88.530 18.517 94.159 1.00 95.96 62 GLY E CA 1
ATOM 7142 C C . GLY E 2 64 ? 89.225 17.169 94.256 1.00 93.83 62 GLY E C 1
ATOM 7143 O O . GLY E 2 64 ? 89.254 16.529 95.312 1.00 91.92 62 GLY E O 1
ATOM 7144 N N . GLY E 2 65 ? 89.784 16.730 93.137 1.00 94.24 63 GLY E N 1
ATOM 7145 C CA . GLY E 2 65 ? 90.408 15.427 93.080 1.00 91.97 63 GLY E CA 1
ATOM 7146 C C . GLY E 2 65 ? 89.463 14.392 93.612 1.00 89.11 63 GLY E C 1
ATOM 7147 O O . GLY E 2 65 ? 88.267 14.427 93.339 1.00 89.71 63 GLY E O 1
ATOM 7148 N N . THR E 2 66 ? 89.989 13.468 94.385 1.00 86.85 64 THR E N 1
ATOM 7149 C CA . THR E 2 66 ? 89.179 12.387 94.860 1.00 84.16 64 THR E CA 1
ATOM 7150 C C . THR E 2 66 ? 88.742 12.659 96.284 1.00 82.41 64 THR E C 1
ATOM 7151 O O . THR E 2 66 ? 87.889 11.941 96.824 1.00 80.97 64 THR E O 1
ATOM 7155 N N . VAL E 2 67 ? 89.336 13.681 96.900 1.00 82.27 65 VAL E N 1
ATOM 7156 C CA . VAL E 2 67 ? 89.088 13.960 98.307 1.00 80.31 65 VAL E CA 1
ATOM 7157 C C . VAL E 2 67 ? 87.606 14.219 98.581 1.00 80.20 65 VAL E C 1
ATOM 7158 O O . VAL E 2 67 ? 87.069 13.680 99.538 1.00 78.70 65 VAL E O 1
ATOM 7162 N N . GLU E 2 68 ? 86.942 14.991 97.713 1.00 81.35 66 GLU E N 1
ATOM 7163 C CA . GLU E 2 68 ? 85.474 15.090 97.718 1.00 81.24 66 GLU E CA 1
ATOM 7164 C C . GLU E 2 68 ? 84.789 13.821 98.227 1.00 78.85 66 GLU E C 1
ATOM 7165 O O . GLU E 2 68 ? 83.778 13.900 98.918 1.00 78.53 66 GLU E O 1
ATOM 7171 N N . ARG E 2 69 ? 85.307 12.646 97.884 1.00 77.13 67 ARG E N 1
ATOM 7172 C CA . ARG E 2 69 ? 84.590 11.430 98.240 1.00 75.22 67 ARG E CA 1
ATOM 7173 C C . ARG E 2 69 ? 84.769 10.983 99.683 1.00 72.55 67 ARG E C 1
ATOM 7174 O O . ARG E 2 69 ? 83.926 10.245 100.230 1.00 71.88 67 ARG E O 1
ATOM 7182 N N . LEU E 2 70 ? 85.875 11.384 100.291 1.00 70.87 68 LEU E N 1
ATOM 7183 C CA . LEU E 2 70 ? 86.052 11.159 101.695 1.00 68.02 68 LEU E CA 1
ATOM 7184 C C . LEU E 2 70 ? 84.971 11.969 102.410 1.00 67.36 68 LEU E C 1
ATOM 7185 O O . LEU E 2 70 ? 84.108 11.423 103.119 1.00 64.93 68 LEU E O 1
ATOM 7190 N N . PHE E 2 71 ? 84.980 13.268 102.184 1.00 68.86 69 PHE E N 1
ATOM 7191 C CA . PHE E 2 71 ? 83.957 14.112 102.784 1.00 69.92 69 PHE E CA 1
ATOM 7192 C C . PHE E 2 71 ? 82.549 13.655 102.529 1.00 69.39 69 PHE E C 1
ATOM 7193 O O . PHE E 2 71 ? 81.694 13.874 103.364 1.00 69.02 69 PHE E O 1
ATOM 7201 N N . LYS E 2 72 ? 82.307 12.957 101.422 1.00 70.68 70 LYS E N 1
ATOM 7202 C CA . LYS E 2 72 ? 80.957 12.550 101.140 1.00 71.27 70 LYS E CA 1
ATOM 7203 C C . LYS E 2 72 ? 80.592 11.346 101.965 1.00 69.91 70 LYS E C 1
ATOM 7204 O O . LYS E 2 72 ? 79.502 11.300 102.572 1.00 70.73 70 LYS E O 1
ATOM 7210 N N . ASN E 2 73 ? 81.497 10.382 102.052 1.00 68.34 71 ASN E N 1
ATOM 7211 C CA . ASN E 2 73 ? 81.273 9.301 103.001 1.00 65.82 71 ASN E CA 1
ATOM 7212 C C . ASN E 2 73 ? 81.082 9.853 104.404 1.00 64.56 71 ASN E C 1
ATOM 7213 O O . ASN E 2 73 ? 80.115 9.527 105.087 1.00 62.97 71 ASN E O 1
ATOM 7218 N N . LEU E 2 74 ? 82.009 10.698 104.835 1.00 65.97 72 LEU E N 1
ATOM 7219 C CA . LEU E 2 74 ? 81.910 11.286 106.167 1.00 66.13 72 LEU E CA 1
ATOM 7220 C C . LEU E 2 74 ? 80.510 11.785 106.462 1.00 66.28 72 LEU E C 1
ATOM 7221 O O . LEU E 2 74 ? 79.969 11.454 107.510 1.00 65.66 72 LEU E O 1
ATOM 7226 N N . SER E 2 75 ? 79.899 12.527 105.539 1.00 67.54 73 SER E N 1
ATOM 7227 C CA . SER E 2 75 ? 78.574 13.062 105.823 1.00 69.32 73 SER E CA 1
ATOM 7228 C C . SER E 2 75 ? 77.472 12.005 105.835 1.00 67.91 73 SER E C 1
ATOM 7229 O O . SER E 2 75 ? 76.525 12.130 106.587 1.00 68.26 73 SER E O 1
ATOM 7232 N N . LEU E 2 76 ? 77.608 10.949 105.035 1.00 67.29 74 LEU E N 1
ATOM 7233 C CA . LEU E 2 76 ? 76.705 9.805 105.137 1.00 64.59 74 LEU E CA 1
ATOM 7234 C C . LEU E 2 76 ? 76.803 9.092 106.505 1.00 63.63 74 LEU E C 1
ATOM 7235 O O . LEU E 2 76 ? 75.819 8.515 106.995 1.00 63.76 74 LEU E O 1
ATOM 7240 N N . ILE E 2 77 ? 77.975 9.096 107.131 1.00 62.28 75 ILE E N 1
ATOM 7241 C CA . ILE E 2 77 ? 78.060 8.592 108.497 1.00 59.30 75 ILE E CA 1
ATOM 7242 C C . ILE E 2 77 ? 77.300 9.560 109.459 1.00 61.31 75 ILE E C 1
ATOM 7243 O O . ILE E 2 77 ? 76.430 9.153 110.230 1.00 61.19 75 ILE E O 1
ATOM 7248 N N . LYS E 2 78 ? 77.574 10.844 109.362 1.00 62.37 76 LYS E N 1
ATOM 7249 C CA . LYS E 2 78 ? 76.778 11.806 110.103 1.00 64.54 76 LYS E CA 1
ATOM 7250 C C . LYS E 2 78 ? 75.274 11.584 109.975 1.00 65.25 76 LYS E C 1
ATOM 7251 O O . LYS E 2 78 ? 74.550 11.784 110.926 1.00 66.58 76 LYS E O 1
ATOM 7257 N N . LYS E 2 79 ? 74.796 11.186 108.806 1.00 66.48 77 LYS E N 1
ATOM 7258 C CA . LYS E 2 79 ? 73.358 11.033 108.618 1.00 67.15 77 LYS E CA 1
ATOM 7259 C C . LYS E 2 79 ? 72.920 9.803 109.370 1.00 65.46 77 LYS E C 1
ATOM 7260 O O . LYS E 2 79 ? 71.847 9.774 109.977 1.00 66.08 77 LYS E O 1
ATOM 7266 N N . TYR E 2 80 ? 73.757 8.790 109.343 1.00 62.24 78 TYR E N 1
ATOM 7267 C CA . TYR E 2 80 ? 73.504 7.655 110.148 1.00 60.05 78 TYR E CA 1
ATOM 7268 C C . TYR E 2 80 ? 73.486 7.990 111.655 1.00 59.45 78 TYR E C 1
ATOM 7269 O O . TYR E 2 80 ? 72.558 7.625 112.346 1.00 59.59 78 TYR E O 1
ATOM 7278 N N . ILE E 2 81 ? 74.509 8.652 112.175 1.00 59.08 79 ILE E N 1
ATOM 7279 C CA . ILE E 2 81 ? 74.473 9.010 113.572 1.00 58.80 79 ILE E CA 1
ATOM 7280 C C . ILE E 2 81 ? 73.170 9.829 113.882 1.00 60.51 79 ILE E C 1
ATOM 7281 O O . ILE E 2 81 ? 72.427 9.537 114.848 1.00 61.36 79 ILE E O 1
ATOM 7286 N N . ASP E 2 82 ? 72.865 10.797 113.035 1.00 60.63 80 ASP E N 1
ATOM 7287 C CA . ASP E 2 82 ? 71.646 11.588 113.195 1.00 62.63 80 ASP E CA 1
ATOM 7288 C C . ASP E 2 82 ? 70.399 10.749 113.403 1.00 62.19 80 ASP E C 1
ATOM 7289 O O . ASP E 2 82 ? 69.458 11.206 114.052 1.00 62.98 80 ASP E O 1
ATOM 7294 N N . GLY E 2 83 ? 70.405 9.529 112.854 1.00 59.96 81 GLY E N 1
ATOM 7295 C CA . GLY E 2 83 ? 69.249 8.705 112.820 1.00 59.30 81 GLY E CA 1
ATOM 7296 C C . GLY E 2 83 ? 69.095 8.002 114.146 1.00 59.38 81 GLY E C 1
ATOM 7297 O O . GLY E 2 83 ? 68.028 8.078 114.755 1.00 60.59 81 GLY E O 1
ATOM 7298 N N . GLN E 2 84 ? 70.130 7.270 114.568 1.00 57.50 82 GLN E N 1
ATOM 7299 C CA . GLN E 2 84 ? 70.249 6.826 115.953 1.00 56.15 82 GLN E CA 1
ATOM 7300 C C . GLN E 2 84 ? 69.828 7.958 116.976 1.00 58.38 82 GLN E C 1
ATOM 7301 O O . GLN E 2 84 ? 69.136 7.662 117.997 1.00 56.42 82 GLN E O 1
ATOM 7307 N N . LYS E 2 85 ? 70.218 9.227 116.736 1.00 57.53 83 LYS E N 1
ATOM 7308 C CA . LYS E 2 85 ? 69.896 10.177 117.757 1.00 59.73 83 LYS E CA 1
ATOM 7309 C C . LYS E 2 85 ? 68.398 10.272 117.841 1.00 60.72 83 LYS E C 1
ATOM 7310 O O . LYS E 2 85 ? 67.852 10.266 118.915 1.00 62.43 83 LYS E O 1
ATOM 7316 N N . LYS E 2 86 ? 67.706 10.347 116.715 1.00 62.38 84 LYS E N 1
ATOM 7317 C CA . LYS E 2 86 ? 66.246 10.460 116.768 1.00 63.20 84 LYS E CA 1
ATOM 7318 C C . LYS E 2 86 ? 65.634 9.170 117.331 1.00 61.25 84 LYS E C 1
ATOM 7319 O O . LYS E 2 86 ? 64.718 9.197 118.127 1.00 61.50 84 LYS E O 1
ATOM 7325 N N . LYS E 2 87 ? 66.192 8.041 116.957 1.00 59.58 85 LYS E N 1
ATOM 7326 C CA . LYS E 2 87 ? 65.762 6.804 117.534 1.00 58.87 85 LYS E CA 1
ATOM 7327 C C . LYS E 2 87 ? 65.866 6.803 119.092 1.00 58.45 85 LYS E C 1
ATOM 7328 O O . LYS E 2 87 ? 65.238 5.978 119.758 1.00 57.60 85 LYS E O 1
ATOM 7334 N N . CYS E 2 88 ? 66.629 7.750 119.651 1.00 58.55 86 CYS E N 1
ATOM 7335 C CA . CYS E 2 88 ? 66.716 7.927 121.117 1.00 58.60 86 CYS E CA 1
ATOM 7336 C C . CYS E 2 88 ? 65.338 8.237 121.709 1.00 58.36 86 CYS E C 1
ATOM 7337 O O . CYS E 2 88 ? 65.039 7.825 122.846 1.00 57.29 86 CYS E O 1
ATOM 7340 N N . GLY E 2 89 ? 64.527 8.985 120.961 1.00 57.13 87 GLY E N 1
ATOM 7341 C CA . GLY E 2 89 ? 63.315 9.524 121.521 1.00 57.02 87 GLY E CA 1
ATOM 7342 C C . GLY E 2 89 ? 62.011 9.395 120.750 1.00 58.15 87 GLY E C 1
ATOM 7343 O O . GLY E 2 89 ? 61.060 10.058 121.064 1.00 59.11 87 GLY E O 1
ATOM 7344 N N . GLU E 2 90 ? 61.931 8.523 119.757 1.00 59.57 88 GLU E N 1
ATOM 7345 C CA . GLU E 2 90 ? 60.653 8.370 119.061 1.00 61.93 88 GLU E CA 1
ATOM 7346 C C . GLU E 2 90 ? 59.616 7.513 119.785 1.00 60.18 88 GLU E C 1
ATOM 7347 O O . GLU E 2 90 ? 58.434 7.744 119.637 1.00 63.72 88 GLU E O 1
ATOM 7353 N N . GLU E 2 91 ? 60.039 6.576 120.616 1.00 57.64 89 GLU E N 1
ATOM 7354 C CA . GLU E 2 91 ? 59.054 5.780 121.369 1.00 55.52 89 GLU E CA 1
ATOM 7355 C C . GLU E 2 91 ? 59.020 6.072 122.867 1.00 55.27 89 GLU E C 1
ATOM 7356 O O . GLU E 2 91 ? 60.035 5.908 123.551 1.00 54.85 89 GLU E O 1
ATOM 7362 N N . ARG E 2 92 ? 57.854 6.471 123.375 1.00 55.15 90 ARG E N 1
ATOM 7363 C CA . ARG E 2 92 ? 57.659 6.646 124.819 1.00 55.43 90 ARG E CA 1
ATOM 7364 C C . ARG E 2 92 ? 57.075 5.400 125.471 1.00 54.60 90 ARG E C 1
ATOM 7365 O O . ARG E 2 92 ? 55.954 5.010 125.150 1.00 56.53 90 ARG E O 1
ATOM 7373 N N . ARG E 2 93 ? 57.778 4.845 126.452 1.00 53.01 91 ARG E N 1
ATOM 7374 C CA . ARG E 2 93 ? 57.409 3.561 127.034 1.00 52.30 91 ARG E CA 1
ATOM 7375 C C . ARG E 2 93 ? 57.073 3.568 128.554 1.00 55.04 91 ARG E C 1
ATOM 7376 O O . ARG E 2 93 ? 57.190 4.621 129.243 1.00 56.97 91 ARG E O 1
ATOM 7384 N N . ARG E 2 94 ? 56.585 2.435 129.062 1.00 54.50 92 ARG E N 1
ATOM 7385 C CA . ARG E 2 94 ? 56.278 2.327 130.490 1.00 57.03 92 ARG E CA 1
ATOM 7386 C C . ARG E 2 94 ? 57.542 2.509 131.319 1.00 54.73 92 ARG E C 1
ATOM 7387 O O . ARG E 2 94 ? 58.646 2.120 130.898 1.00 54.11 92 ARG E O 1
ATOM 7395 N N . VAL E 2 95 ? 57.377 2.997 132.536 1.00 54.81 93 VAL E N 1
ATOM 7396 C CA . VAL E 2 95 ? 58.516 3.263 133.354 1.00 55.06 93 VAL E CA 1
ATOM 7397 C C . VAL E 2 95 ? 59.444 2.076 133.583 1.00 55.80 93 VAL E C 1
ATOM 7398 O O . VAL E 2 95 ? 60.636 2.208 133.441 1.00 58.11 93 VAL E O 1
ATOM 7402 N N . ASN E 2 96 ? 58.956 0.930 133.981 1.00 56.65 94 ASN E N 1
ATOM 7403 C CA . ASN E 2 96 ? 59.914 -0.141 134.173 1.00 59.06 94 ASN E CA 1
ATOM 7404 C C . ASN E 2 96 ? 60.868 -0.214 132.961 1.00 57.58 94 ASN E C 1
ATOM 7405 O O . ASN E 2 96 ? 62.080 -0.447 133.104 1.00 57.13 94 ASN E O 1
ATOM 7410 N N . GLN E 2 97 ? 60.332 -0.027 131.758 1.00 56.50 95 GLN E N 1
ATOM 7411 C CA . GLN E 2 97 ? 61.184 -0.202 130.589 1.00 54.87 95 GLN E CA 1
ATOM 7412 C C . GLN E 2 97 ? 62.214 0.948 130.544 1.00 54.26 95 GLN E C 1
ATOM 7413 O O . GLN E 2 97 ? 63.383 0.772 130.140 1.00 52.57 95 GLN E O 1
ATOM 7419 N N . PHE E 2 98 ? 61.815 2.108 131.036 1.00 53.34 96 PHE E N 1
ATOM 7420 C CA . PHE E 2 98 ? 62.782 3.177 131.143 1.00 53.60 96 PHE E CA 1
ATOM 7421 C C . PHE E 2 98 ? 63.786 2.847 132.206 1.00 54.78 96 PHE E C 1
ATOM 7422 O O . PHE E 2 98 ? 64.949 3.119 132.053 1.00 56.05 96 PHE E O 1
ATOM 7430 N N . LEU E 2 99 ? 63.339 2.274 133.306 1.00 56.01 97 LEU E N 1
ATOM 7431 C CA . LEU E 2 99 ? 64.249 2.018 134.398 1.00 56.79 97 LEU E CA 1
ATOM 7432 C C . LEU E 2 99 ? 65.224 0.931 133.968 1.00 57.62 97 LEU E C 1
ATOM 7433 O O . LEU E 2 99 ? 66.388 0.985 134.295 1.00 59.93 97 LEU E O 1
ATOM 7438 N N . ASP E 2 100 ? 64.778 -0.008 133.157 1.00 56.80 98 ASP E N 1
ATOM 7439 C CA . ASP E 2 100 ? 65.726 -0.968 132.587 1.00 59.13 98 ASP E CA 1
ATOM 7440 C C . ASP E 2 100 ? 66.881 -0.316 131.807 1.00 58.53 98 ASP E C 1
ATOM 7441 O O . ASP E 2 100 ? 68.054 -0.697 131.962 1.00 58.90 98 ASP E O 1
ATOM 7446 N N . TYR E 2 101 ? 66.536 0.669 130.981 1.00 57.06 99 TYR E N 1
ATOM 7447 C CA . TYR E 2 101 ? 67.518 1.333 130.182 1.00 55.83 99 TYR E CA 1
ATOM 7448 C C . TYR E 2 101 ? 68.523 2.076 131.022 1.00 56.25 99 TYR E C 1
ATOM 7449 O O . TYR E 2 101 ? 69.729 2.051 130.735 1.00 55.91 99 TYR E O 1
ATOM 7458 N N . LEU E 2 102 ? 68.042 2.754 132.057 1.00 56.66 100 LEU E N 1
ATOM 7459 C CA . LEU E 2 102 ? 68.923 3.634 132.811 1.00 58.27 100 LEU E CA 1
ATOM 7460 C C . LEU E 2 102 ? 69.855 2.782 133.600 1.00 60.93 100 LEU E C 1
ATOM 7461 O O . LEU E 2 102 ? 70.984 3.160 133.854 1.00 64.63 100 LEU E O 1
ATOM 7466 N N . GLN E 2 103 ? 69.408 1.577 133.912 1.00 61.60 101 GLN E N 1
ATOM 7467 C CA . GLN E 2 103 ? 70.195 0.660 134.685 1.00 62.90 101 GLN E CA 1
ATOM 7468 C C . GLN E 2 103 ? 71.380 0.146 133.879 1.00 62.94 101 GLN E C 1
ATOM 7469 O O . GLN E 2 103 ? 72.415 -0.233 134.439 1.00 64.02 101 GLN E O 1
ATOM 7475 N N . GLU E 2 104 ? 71.227 0.036 132.569 1.00 61.32 102 GLU E N 1
ATOM 7476 C CA . GLU E 2 104 ? 72.357 -0.494 131.816 1.00 61.67 102 GLU E CA 1
ATOM 7477 C C . GLU E 2 104 ? 73.284 0.668 131.427 1.00 59.72 102 GLU E C 1
ATOM 7478 O O . GLU E 2 104 ? 74.475 0.563 131.544 1.00 60.50 102 GLU E O 1
ATOM 7484 N N . PHE E 2 105 ? 72.718 1.801 131.053 1.00 57.25 103 PHE E N 1
ATOM 7485 C CA . PHE E 2 105 ? 73.495 3.027 131.008 1.00 58.08 103 PHE E CA 1
ATOM 7486 C C . PHE E 2 105 ? 74.533 3.093 132.162 1.00 58.78 103 PHE E C 1
ATOM 7487 O O . PHE E 2 105 ? 75.742 3.081 131.940 1.00 60.49 103 PHE E O 1
ATOM 7495 N N . LEU E 2 106 ? 74.048 3.144 133.389 1.00 57.56 104 LEU E N 1
ATOM 7496 C CA . LEU E 2 106 ? 74.906 3.226 134.524 1.00 59.23 104 LEU E CA 1
ATOM 7497 C C . LEU E 2 106 ? 75.925 2.112 134.499 1.00 60.28 104 LEU E C 1
ATOM 7498 O O . LEU E 2 106 ? 77.087 2.310 134.805 1.00 64.18 104 LEU E O 1
ATOM 7503 N N . GLY E 2 107 ? 75.504 0.943 134.075 1.00 58.29 105 GLY E N 1
ATOM 7504 C CA . GLY E 2 107 ? 76.353 -0.200 134.115 1.00 57.88 105 GLY E CA 1
ATOM 7505 C C . GLY E 2 107 ? 77.518 -0.077 133.188 1.00 58.50 105 GLY E C 1
ATOM 7506 O O . GLY E 2 107 ? 78.645 -0.375 133.561 1.00 63.12 105 GLY E O 1
ATOM 7507 N N . VAL E 2 108 ? 77.274 0.352 131.963 1.00 56.72 106 VAL E N 1
ATOM 7508 C CA . VAL E 2 108 ? 78.368 0.487 131.015 1.00 56.54 106 VAL E CA 1
ATOM 7509 C C . VAL E 2 108 ? 79.190 1.722 131.320 1.00 58.62 106 VAL E C 1
ATOM 7510 O O . VAL E 2 108 ? 80.414 1.648 131.275 1.00 61.42 106 VAL E O 1
ATOM 7514 N N . MET E 2 109 ? 78.570 2.848 131.660 1.00 57.31 107 MET E N 1
ATOM 7515 C CA . MET E 2 109 ? 79.435 3.979 131.968 1.00 60.97 107 MET E CA 1
ATOM 7516 C C . MET E 2 109 ? 80.433 3.602 133.088 1.00 65.13 107 MET E C 1
ATOM 7517 O O . MET E 2 109 ? 81.559 4.087 133.117 1.00 66.62 107 MET E O 1
ATOM 7522 N N . ASN E 2 110 ? 80.050 2.675 133.955 1.00 67.52 108 ASN E N 1
ATOM 7523 C CA . ASN E 2 110 ? 80.960 2.211 135.023 1.00 73.00 108 ASN E CA 1
ATOM 7524 C C . ASN E 2 110 ? 81.962 1.202 134.496 1.00 75.47 108 ASN E C 1
ATOM 7525 O O . ASN E 2 110 ? 83.065 1.072 134.999 1.00 79.01 108 ASN E O 1
ATOM 7530 N N . THR E 2 111 ? 81.579 0.488 133.459 1.00 75.22 109 THR E N 1
ATOM 7531 C CA . THR E 2 111 ? 82.422 -0.567 132.940 1.00 79.13 109 THR E CA 1
ATOM 7532 C C . THR E 2 111 ? 83.447 0.041 132.037 1.00 82.01 109 THR E C 1
ATOM 7533 O O . THR E 2 111 ? 84.531 -0.507 131.853 1.00 84.56 109 THR E O 1
ATOM 7537 N N . GLU E 2 112 ? 83.096 1.194 131.486 1.00 83.37 110 GLU E N 1
ATOM 7538 C CA . GLU E 2 112 ? 83.789 1.740 130.345 1.00 86.84 110 GLU E CA 1
ATOM 7539 C C . GLU E 2 112 ? 84.636 2.983 130.570 1.00 91.52 110 GLU E C 1
ATOM 7540 O O . GLU E 2 112 ? 85.556 3.219 129.798 1.00 93.48 110 GLU E O 1
ATOM 7546 N N . TRP E 2 113 ? 84.344 3.794 131.588 1.00 95.59 111 TRP E N 1
ATOM 7547 C CA . TRP E 2 113 ? 85.156 5.007 131.803 1.00 100.82 111 TRP E CA 1
ATOM 7548 C C . TRP E 2 113 ? 85.832 5.040 133.151 1.00 106.06 111 TRP E C 1
ATOM 7549 O O . TRP E 2 113 ? 86.871 5.699 133.301 1.00 110.00 111 TRP E O 1
ATOM 7560 N N . ILE E 2 114 ? 85.238 4.343 134.126 1.00 107.21 112 ILE E N 1
ATOM 7561 C CA . ILE E 2 114 ? 85.599 4.479 135.552 1.00 111.85 112 ILE E CA 1
ATOM 7562 C C . ILE E 2 114 ? 85.900 5.944 135.963 1.00 114.08 112 ILE E C 1
ATOM 7563 O O . ILE E 2 114 ? 87.004 6.499 135.784 1.00 117.35 112 ILE E O 1
ATOM 7568 N N . PRO F 2 8 ? 83.163 11.827 145.158 1.00 135.50 6 PRO F N 1
ATOM 7569 C CA . PRO F 2 8 ? 83.880 11.278 144.000 1.00 133.02 6 PRO F CA 1
ATOM 7570 C C . PRO F 2 8 ? 82.968 10.353 143.222 1.00 126.85 6 PRO F C 1
ATOM 7571 O O . PRO F 2 8 ? 82.116 9.685 143.825 1.00 125.64 6 PRO F O 1
ATOM 7575 N N . THR F 2 9 ? 83.159 10.304 141.898 1.00 123.17 7 THR F N 1
ATOM 7576 C CA . THR F 2 9 ? 82.256 9.591 140.976 1.00 116.47 7 THR F CA 1
ATOM 7577 C C . THR F 2 9 ? 82.383 8.072 141.030 1.00 115.82 7 THR F C 1
ATOM 7578 O O . THR F 2 9 ? 81.382 7.352 141.132 1.00 112.99 7 THR F O 1
ATOM 7582 N N . SER F 2 10 ? 83.608 7.584 140.929 1.00 118.41 8 SER F N 1
ATOM 7583 C CA . SER F 2 10 ? 83.859 6.182 141.165 1.00 118.99 8 SER F CA 1
ATOM 7584 C C . SER F 2 10 ? 82.750 5.604 142.070 1.00 117.81 8 SER F C 1
ATOM 7585 O O . SER F 2 10 ? 82.026 4.686 141.680 1.00 113.94 8 SER F O 1
ATOM 7588 N N . ALA F 2 11 ? 82.606 6.173 143.265 1.00 120.67 9 ALA F N 1
ATOM 7589 C CA . ALA F 2 11 ? 81.659 5.656 144.250 1.00 120.36 9 ALA F CA 1
ATOM 7590 C C . ALA F 2 11 ? 80.179 5.887 143.859 1.00 114.86 9 ALA F C 1
ATOM 7591 O O . ALA F 2 11 ? 79.356 4.966 143.927 1.00 112.10 9 ALA F O 1
ATOM 7593 N N . LEU F 2 12 ? 79.848 7.112 143.466 1.00 113.36 10 LEU F N 1
ATOM 7594 C CA . LEU F 2 12 ? 78.459 7.466 143.202 1.00 110.25 10 LEU F CA 1
ATOM 7595 C C . LEU F 2 12 ? 77.659 6.306 142.620 1.00 106.70 10 LEU F C 1
ATOM 7596 O O . LEU F 2 12 ? 76.689 5.850 143.238 1.00 106.27 10 LEU F O 1
ATOM 7601 N N . VAL F 2 13 ? 78.074 5.822 141.442 1.00 104.23 11 VAL F N 1
ATOM 7602 C CA . VAL F 2 13 ? 77.256 4.877 140.678 1.00 100.22 11 VAL F CA 1
ATOM 7603 C C . VAL F 2 13 ? 76.971 3.515 141.310 1.00 100.90 11 VAL F C 1
ATOM 7604 O O . VAL F 2 13 ? 75.872 3.000 141.142 1.00 98.92 11 VAL F O 1
ATOM 7608 N N . LYS F 2 14 ? 77.921 2.894 142.003 1.00 103.81 12 LYS F N 1
ATOM 7609 C CA . LYS F 2 14 ? 77.571 1.590 142.562 1.00 104.48 12 LYS F CA 1
ATOM 7610 C C . LYS F 2 14 ? 76.358 1.777 143.465 1.00 103.32 12 LYS F C 1
ATOM 7611 O O . LYS F 2 14 ? 75.471 0.925 143.536 1.00 101.94 12 LYS F O 1
ATOM 7617 N N . GLU F 2 15 ? 76.330 2.917 144.145 1.00 103.80 13 GLU F N 1
ATOM 7618 C CA . GLU F 2 15 ? 75.322 3.190 145.169 1.00 103.13 13 GLU F CA 1
ATOM 7619 C C . GLU F 2 15 ? 74.027 3.625 144.515 1.00 96.56 13 GLU F C 1
ATOM 7620 O O . GLU F 2 15 ? 72.939 3.281 144.964 1.00 95.43 13 GLU F O 1
ATOM 7626 N N . THR F 2 16 ? 74.159 4.370 143.437 1.00 91.89 14 THR F N 1
ATOM 7627 C CA . THR F 2 16 ? 73.014 4.729 142.639 1.00 86.82 14 THR F CA 1
ATOM 7628 C C . THR F 2 16 ? 72.266 3.502 142.132 1.00 83.93 14 THR F C 1
ATOM 7629 O O . THR F 2 16 ? 71.055 3.435 142.262 1.00 83.23 14 THR F O 1
ATOM 7633 N N . LEU F 2 17 ? 72.982 2.526 141.574 1.00 83.05 15 LEU F N 1
ATOM 7634 C CA . LEU F 2 17 ? 72.344 1.312 141.032 1.00 80.33 15 LEU F CA 1
ATOM 7635 C C . LEU F 2 17 ? 71.561 0.528 142.083 1.00 81.57 15 LEU F C 1
ATOM 7636 O O . LEU F 2 17 ? 70.522 -0.071 141.787 1.00 79.68 15 LEU F O 1
ATOM 7641 N N . ALA F 2 18 ? 72.073 0.543 143.310 1.00 84.69 16 ALA F N 1
ATOM 7642 C CA . ALA F 2 18 ? 71.397 -0.078 144.439 1.00 86.69 16 ALA F CA 1
ATOM 7643 C C . ALA F 2 18 ? 70.115 0.690 144.797 1.00 85.27 16 ALA F C 1
ATOM 7644 O O . ALA F 2 18 ? 69.059 0.092 145.015 1.00 85.07 16 ALA F O 1
ATOM 7646 N N . LEU F 2 19 ? 70.215 2.019 144.846 1.00 84.41 17 LEU F N 1
ATOM 7647 C CA . LEU F 2 19 ? 69.081 2.845 145.236 1.00 82.72 17 LEU F CA 1
ATOM 7648 C C . LEU F 2 19 ? 67.982 2.648 144.240 1.00 79.38 17 LEU F C 1
ATOM 7649 O O . LEU F 2 19 ? 66.810 2.576 144.585 1.00 79.52 17 LEU F O 1
ATOM 7654 N N . LEU F 2 20 ? 68.386 2.532 142.988 1.00 77.37 18 LEU F N 1
ATOM 7655 C CA . LEU F 2 20 ? 67.462 2.354 141.899 1.00 74.18 18 LEU F CA 1
ATOM 7656 C C . LEU F 2 20 ? 66.739 1.050 142.101 1.00 74.52 18 LEU F C 1
ATOM 7657 O O . LEU F 2 20 ? 65.536 0.963 141.925 1.00 72.66 18 LEU F O 1
ATOM 7662 N N . SER F 2 21 ? 67.494 0.031 142.479 1.00 76.62 19 SER F N 1
ATOM 7663 C CA . SER F 2 21 ? 66.941 -1.297 142.591 1.00 78.24 19 SER F CA 1
ATOM 7664 C C . SER F 2 21 ? 65.957 -1.401 143.755 1.00 80.56 19 SER F C 1
ATOM 7665 O O . SER F 2 21 ? 64.902 -2.011 143.610 1.00 81.39 19 SER F O 1
ATOM 7668 N N . THR F 2 22 ? 66.285 -0.806 144.905 1.00 82.66 20 THR F N 1
ATOM 7669 C CA . THR F 2 22 ? 65.381 -0.882 146.070 1.00 84.07 20 THR F CA 1
ATOM 7670 C C . THR F 2 22 ? 64.154 0.010 145.915 1.00 81.73 20 THR F C 1
ATOM 7671 O O . THR F 2 22 ? 63.225 -0.097 146.697 1.00 83.59 20 THR F O 1
ATOM 7675 N N . HIS F 2 23 ? 64.160 0.896 144.925 1.00 77.85 21 HIS F N 1
ATOM 7676 C CA . HIS F 2 23 ? 63.075 1.856 144.759 1.00 75.90 21 HIS F CA 1
ATOM 7677 C C . HIS F 2 23 ? 62.268 1.605 143.505 1.00 73.92 21 HIS F C 1
ATOM 7678 O O . HIS F 2 23 ? 61.473 2.426 143.095 1.00 73.06 21 HIS F O 1
ATOM 7685 N N . ARG F 2 24 ? 62.475 0.460 142.891 1.00 74.40 22 ARG F N 1
ATOM 7686 C CA . ARG F 2 24 ? 61.815 0.160 141.625 1.00 73.51 22 ARG F CA 1
ATOM 7687 C C . ARG F 2 24 ? 60.305 0.257 141.750 1.00 74.05 22 ARG F C 1
ATOM 7688 O O . ARG F 2 24 ? 59.649 1.116 141.134 1.00 72.50 22 ARG F O 1
ATOM 7696 N N . THR F 2 25 ? 59.768 -0.618 142.591 1.00 76.13 23 THR F N 1
ATOM 7697 C CA . THR F 2 25 ? 58.336 -0.737 142.785 1.00 76.96 23 THR F CA 1
ATOM 7698 C C . THR F 2 25 ? 57.660 0.600 143.159 1.00 77.04 23 THR F C 1
ATOM 7699 O O . THR F 2 25 ? 56.593 0.955 142.622 1.00 77.18 23 THR F O 1
ATOM 7703 N N . LEU F 2 26 ? 58.283 1.377 144.025 1.00 76.93 24 LEU F N 1
ATOM 7704 C CA . LEU F 2 26 ? 57.758 2.732 144.231 1.00 77.21 24 LEU F CA 1
ATOM 7705 C C . LEU F 2 26 ? 57.766 3.546 142.931 1.00 74.02 24 LEU F C 1
ATOM 7706 O O . LEU F 2 26 ? 56.812 4.223 142.623 1.00 74.18 24 LEU F O 1
ATOM 7711 N N . LEU F 2 27 ? 58.848 3.458 142.167 1.00 71.68 25 LEU F N 1
ATOM 7712 C CA . LEU F 2 27 ? 59.016 4.291 140.971 1.00 70.07 25 LEU F CA 1
ATOM 7713 C C . LEU F 2 27 ? 58.044 4.003 139.798 1.00 70.86 25 LEU F C 1
ATOM 7714 O O . LEU F 2 27 ? 57.661 4.905 139.070 1.00 68.46 25 LEU F O 1
ATOM 7719 N N . ILE F 2 28 ? 57.666 2.741 139.607 1.00 72.73 26 ILE F N 1
ATOM 7720 C CA . ILE F 2 28 ? 56.812 2.420 138.487 1.00 74.79 26 ILE F CA 1
ATOM 7721 C C . ILE F 2 28 ? 55.355 2.448 138.878 1.00 79.07 26 ILE F C 1
ATOM 7722 O O . ILE F 2 28 ? 54.493 2.184 138.048 1.00 81.75 26 ILE F O 1
ATOM 7727 N N . ALA F 2 29 ? 55.058 2.731 140.135 1.00 81.80 27 ALA F N 1
ATOM 7728 C CA . ALA F 2 29 ? 53.668 2.629 140.594 1.00 85.20 27 ALA F CA 1
ATOM 7729 C C . ALA F 2 29 ? 52.728 3.538 139.771 1.00 86.49 27 ALA F C 1
ATOM 7730 O O . ALA F 2 29 ? 51.514 3.296 139.717 1.00 87.95 27 ALA F O 1
ATOM 7732 N N . ASN F 2 30 ? 53.296 4.568 139.129 1.00 85.03 28 ASN F N 1
ATOM 7733 C CA . ASN F 2 30 ? 52.510 5.440 138.249 1.00 86.35 28 ASN F CA 1
ATOM 7734 C C . ASN F 2 30 ? 52.293 4.825 136.864 1.00 84.71 28 ASN F C 1
ATOM 7735 O O . ASN F 2 30 ? 52.919 5.251 135.905 1.00 83.61 28 ASN F O 1
ATOM 7740 N N . GLU F 2 31 ? 51.368 3.870 136.760 1.00 85.33 29 GLU F N 1
ATOM 7741 C CA . GLU F 2 31 ? 51.251 3.000 135.565 1.00 84.03 29 GLU F CA 1
ATOM 7742 C C . GLU F 2 31 ? 50.872 3.659 134.229 1.00 82.36 29 GLU F C 1
ATOM 7743 O O . GLU F 2 31 ? 51.058 3.064 133.171 1.00 82.40 29 GLU F O 1
ATOM 7749 N N . THR F 2 32 ? 50.361 4.875 134.272 1.00 80.36 30 THR F N 1
ATOM 7750 C CA . THR F 2 32 ? 49.960 5.534 133.063 1.00 78.50 30 THR F CA 1
ATOM 7751 C C . THR F 2 32 ? 51.047 6.457 132.501 1.00 74.20 30 THR F C 1
ATOM 7752 O O . THR F 2 32 ? 50.939 6.938 131.396 1.00 74.66 30 THR F O 1
ATOM 7756 N N . LEU F 2 33 ? 52.087 6.720 133.262 1.00 69.35 31 LEU F N 1
ATOM 7757 C CA . LEU F 2 33 ? 53.178 7.523 132.749 1.00 65.65 31 LEU F CA 1
ATOM 7758 C C . LEU F 2 33 ? 53.922 6.820 131.608 1.00 63.33 31 LEU F C 1
ATOM 7759 O O . LEU F 2 33 ? 54.072 5.589 131.612 1.00 62.29 31 LEU F O 1
ATOM 7764 N N . ARG F 2 34 ? 54.377 7.597 130.631 1.00 62.06 32 ARG F N 1
ATOM 7765 C CA . ARG F 2 34 ? 55.064 7.060 129.473 1.00 60.83 32 ARG F CA 1
ATOM 7766 C C . ARG F 2 34 ? 56.279 7.972 129.232 1.00 60.14 32 ARG F C 1
ATOM 7767 O O . ARG F 2 34 ? 56.123 9.211 129.099 1.00 60.21 32 ARG F O 1
ATOM 7775 N N . ILE F 2 35 ? 57.467 7.363 129.116 1.00 57.91 33 ILE F N 1
ATOM 7776 C CA . ILE F 2 35 ? 58.711 8.121 128.945 1.00 57.66 33 ILE F CA 1
ATOM 7777 C C . ILE F 2 35 ? 59.532 7.684 127.757 1.00 57.04 33 ILE F C 1
ATOM 7778 O O . ILE F 2 35 ? 59.553 6.510 127.407 1.00 57.43 33 ILE F O 1
ATOM 7783 N N . PRO F 2 36 ? 60.192 8.634 127.092 1.00 57.97 34 PRO F N 1
ATOM 7784 C CA . PRO F 2 36 ? 61.008 8.153 125.949 1.00 57.39 34 PRO F CA 1
ATOM 7785 C C . PRO F 2 36 ? 62.032 7.098 126.311 1.00 56.26 34 PRO F C 1
ATOM 7786 O O . PRO F 2 36 ? 62.594 7.116 127.379 1.00 56.68 34 PRO F O 1
ATOM 7790 N N . VAL F 2 37 ? 62.190 6.113 125.448 1.00 56.37 35 VAL F N 1
ATOM 7791 C CA . VAL F 2 37 ? 63.172 5.099 125.654 1.00 54.78 35 VAL F CA 1
ATOM 7792 C C . VAL F 2 37 ? 63.789 4.811 124.317 1.00 55.37 35 VAL F C 1
ATOM 7793 O O . VAL F 2 37 ? 63.102 4.510 123.369 1.00 56.91 35 VAL F O 1
ATOM 7797 N N . PRO F 2 38 ? 65.095 4.888 124.237 1.00 55.74 36 PRO F N 1
ATOM 7798 C CA . PRO F 2 38 ? 65.745 4.732 122.959 1.00 56.31 36 PRO F CA 1
ATOM 7799 C C . PRO F 2 38 ? 65.556 3.342 122.396 1.00 57.49 36 PRO F C 1
ATOM 7800 O O . PRO F 2 38 ? 65.533 2.349 123.126 1.00 57.71 36 PRO F O 1
ATOM 7804 N N . VAL F 2 39 ? 65.436 3.275 121.080 1.00 58.01 37 VAL F N 1
ATOM 7805 C CA . VAL F 2 39 ? 65.141 2.031 120.419 1.00 58.55 37 VAL F CA 1
ATOM 7806 C C . VAL F 2 39 ? 66.377 1.161 120.175 1.00 58.52 37 VAL F C 1
ATOM 7807 O O . VAL F 2 39 ? 66.250 0.041 119.650 1.00 60.21 37 VAL F O 1
ATOM 7811 N N . HIS F 2 40 ? 67.552 1.654 120.573 1.00 55.72 38 HIS F N 1
ATOM 7812 C CA . HIS F 2 40 ? 68.797 0.929 120.417 1.00 56.41 38 HIS F CA 1
ATOM 7813 C C . HIS F 2 40 ? 69.663 0.967 121.672 1.00 57.54 38 HIS F C 1
ATOM 7814 O O . HIS F 2 40 ? 69.317 1.576 122.705 1.00 58.91 38 HIS F O 1
ATOM 7821 N N . LYS F 2 41 ? 70.822 0.359 121.550 1.00 58.25 39 LYS F N 1
ATOM 7822 C CA . LYS F 2 41 ? 71.664 0.077 122.662 1.00 59.41 39 LYS F CA 1
ATOM 7823 C C . LYS F 2 41 ? 72.998 0.840 122.574 1.00 59.67 39 LYS F C 1
ATOM 7824 O O . LYS F 2 41 ? 74.025 0.354 123.075 1.00 61.36 39 LYS F O 1
ATOM 7830 N N . ASN F 2 42 ? 72.999 1.999 121.904 1.00 58.69 40 ASN F N 1
ATOM 7831 C CA . ASN F 2 42 ? 74.134 2.932 121.998 1.00 58.17 40 ASN F CA 1
ATOM 7832 C C . ASN F 2 42 ? 73.860 3.967 123.069 1.00 58.11 40 ASN F C 1
ATOM 7833 O O . ASN F 2 42 ? 73.634 5.184 122.790 1.00 55.90 40 ASN F O 1
ATOM 7838 N N . HIS F 2 43 ? 73.885 3.476 124.313 1.00 57.93 41 HIS F N 1
ATOM 7839 C CA . HIS F 2 43 ? 73.471 4.280 125.451 1.00 58.27 41 HIS F CA 1
ATOM 7840 C C . HIS F 2 43 ? 74.006 5.717 125.485 1.00 59.39 41 HIS F C 1
ATOM 7841 O O . HIS F 2 43 ? 73.285 6.624 125.885 1.00 59.92 41 HIS F O 1
ATOM 7848 N N . GLN F 2 44 ? 75.246 5.935 125.065 1.00 60.60 42 GLN F N 1
ATOM 7849 C CA . GLN F 2 44 ? 75.873 7.252 125.281 1.00 62.46 42 GLN F CA 1
ATOM 7850 C C . GLN F 2 44 ? 75.519 8.289 124.256 1.00 61.88 42 GLN F C 1
ATOM 7851 O O . GLN F 2 44 ? 75.857 9.463 124.408 1.00 63.72 42 GLN F O 1
ATOM 7857 N N . LEU F 2 45 ? 74.813 7.859 123.220 1.00 61.28 43 LEU F N 1
ATOM 7858 C CA . LEU F 2 45 ? 74.289 8.778 122.230 1.00 60.71 43 LEU F CA 1
ATOM 7859 C C . LEU F 2 45 ? 73.072 9.412 122.752 1.00 60.36 43 LEU F C 1
ATOM 7860 O O . LEU F 2 45 ? 72.621 10.401 122.197 1.00 60.98 43 LEU F O 1
ATOM 7865 N N . CYS F 2 46 ? 72.526 8.841 123.833 1.00 61.57 44 CYS F N 1
ATOM 7866 C CA . CYS F 2 46 ? 71.129 9.106 124.256 1.00 61.78 44 CYS F CA 1
ATOM 7867 C C . CYS F 2 46 ? 71.039 9.805 125.601 1.00 62.58 44 CYS F C 1
ATOM 7868 O O . CYS F 2 46 ? 69.991 9.856 126.227 1.00 64.64 44 CYS F O 1
ATOM 7871 N N . THR F 2 47 ? 72.135 10.424 125.985 1.00 62.42 45 THR F N 1
ATOM 7872 C CA . THR F 2 47 ? 72.288 11.084 127.236 1.00 62.98 45 THR F CA 1
ATOM 7873 C C . THR F 2 47 ? 71.197 12.098 127.564 1.00 64.85 45 THR F C 1
ATOM 7874 O O . THR F 2 47 ? 70.654 12.127 128.649 1.00 65.28 45 THR F O 1
ATOM 7878 N N . GLU F 2 48 ? 70.896 12.963 126.628 1.00 66.70 46 GLU F N 1
ATOM 7879 C CA . GLU F 2 48 ? 69.939 13.994 126.875 1.00 68.50 46 GLU F CA 1
ATOM 7880 C C . GLU F 2 48 ? 68.555 13.377 127.117 1.00 67.79 46 GLU F C 1
ATOM 7881 O O . GLU F 2 48 ? 67.882 13.679 128.104 1.00 69.17 46 GLU F O 1
ATOM 7887 N N . GLU F 2 49 ? 68.134 12.491 126.221 1.00 66.77 47 GLU F N 1
ATOM 7888 C CA . GLU F 2 49 ? 66.851 11.784 126.394 1.00 66.22 47 GLU F CA 1
ATOM 7889 C C . GLU F 2 49 ? 66.795 11.119 127.752 1.00 64.70 47 GLU F C 1
ATOM 7890 O O . GLU F 2 49 ? 65.825 11.272 128.471 1.00 65.76 47 GLU F O 1
ATOM 7896 N N . ILE F 2 50 ? 67.850 10.399 128.114 1.00 61.77 48 ILE F N 1
ATOM 7897 C CA . ILE F 2 50 ? 67.906 9.803 129.425 1.00 61.02 48 ILE F CA 1
ATOM 7898 C C . ILE F 2 50 ? 67.698 10.777 130.599 1.00 63.51 48 ILE F C 1
ATOM 7899 O O . ILE F 2 50 ? 67.025 10.433 131.585 1.00 64.67 48 ILE F O 1
ATOM 7904 N N . PHE F 2 51 ? 68.265 11.981 130.545 1.00 63.44 49 PHE F N 1
ATOM 7905 C CA . PHE F 2 51 ? 68.112 12.807 131.718 1.00 65.24 49 PHE F CA 1
ATOM 7906 C C . PHE F 2 51 ? 66.776 13.502 131.781 1.00 66.30 49 PHE F C 1
ATOM 7907 O O . PHE F 2 51 ? 66.256 13.722 132.857 1.00 67.50 49 PHE F O 1
ATOM 7915 N N . GLN F 2 52 ? 66.160 13.770 130.644 1.00 65.44 50 GLN F N 1
ATOM 7916 C CA . GLN F 2 52 ? 64.824 14.303 130.739 1.00 66.85 50 GLN F CA 1
ATOM 7917 C C . GLN F 2 52 ? 63.923 13.238 131.347 1.00 64.92 50 GLN F C 1
ATOM 7918 O O . GLN F 2 52 ? 63.116 13.525 132.223 1.00 68.05 50 GLN F O 1
ATOM 7924 N N . GLY F 2 53 ? 64.095 12.003 130.934 1.00 61.07 51 GLY F N 1
ATOM 7925 C CA . GLY F 2 53 ? 63.386 10.905 131.573 1.00 59.80 51 GLY F CA 1
ATOM 7926 C C . GLY F 2 53 ? 63.454 10.981 133.100 1.00 61.20 51 GLY F C 1
ATOM 7927 O O . GLY F 2 53 ? 62.403 11.172 133.800 1.00 62.78 51 GLY F O 1
ATOM 7928 N N . ILE F 2 54 ? 64.667 10.835 133.634 1.00 59.28 52 ILE F N 1
ATOM 7929 C CA . ILE F 2 54 ? 64.892 11.037 135.055 1.00 59.89 52 ILE F CA 1
ATOM 7930 C C . ILE F 2 54 ? 64.196 12.321 135.473 1.00 63.77 52 ILE F C 1
ATOM 7931 O O . ILE F 2 54 ? 63.553 12.382 136.514 1.00 66.87 52 ILE F O 1
ATOM 7936 N N . GLY F 2 55 ? 64.259 13.333 134.628 1.00 64.81 53 GLY F N 1
ATOM 7937 C CA . GLY F 2 55 ? 63.685 14.624 134.973 1.00 68.15 53 GLY F CA 1
ATOM 7938 C C . GLY F 2 55 ? 62.209 14.527 135.264 1.00 69.97 53 GLY F C 1
ATOM 7939 O O . GLY F 2 55 ? 61.760 14.945 136.328 1.00 71.59 53 GLY F O 1
ATOM 7940 N N . THR F 2 56 ? 61.443 13.947 134.341 1.00 69.78 54 THR F N 1
ATOM 7941 C CA . THR F 2 56 ? 59.983 13.972 134.498 1.00 73.24 54 THR F CA 1
ATOM 7942 C C . THR F 2 56 ? 59.507 13.041 135.628 1.00 72.55 54 THR F C 1
ATOM 7943 O O . THR F 2 56 ? 58.482 13.251 136.261 1.00 75.54 54 THR F O 1
ATOM 7947 N N . LEU F 2 57 ? 60.296 12.042 135.907 1.00 70.40 55 LEU F N 1
ATOM 7948 C CA . LEU F 2 57 ? 59.915 11.029 136.848 1.00 70.49 55 LEU F CA 1
ATOM 7949 C C . LEU F 2 57 ? 60.196 11.541 138.259 1.00 74.25 55 LEU F C 1
ATOM 7950 O O . LEU F 2 57 ? 59.483 11.230 139.226 1.00 75.35 55 LEU F O 1
ATOM 7955 N N . GLU F 2 58 ? 61.236 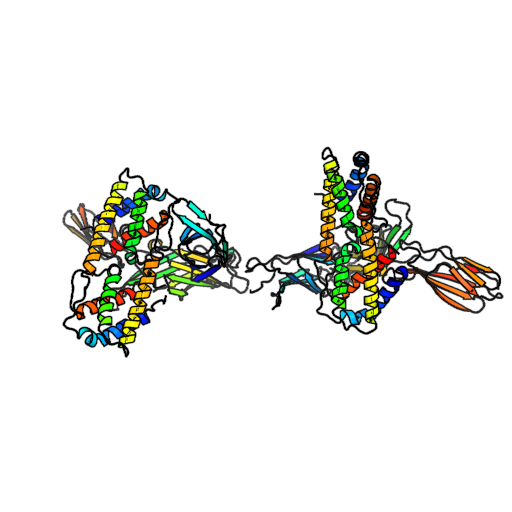12.344 138.375 1.00 76.55 56 GLU F N 1
ATOM 7956 C CA . GLU F 2 58 ? 61.499 12.998 139.617 1.00 81.80 56 GLU F CA 1
ATOM 7957 C C . GLU F 2 58 ? 60.294 13.904 139.974 1.00 85.85 56 GLU F C 1
ATOM 7958 O O . GLU F 2 58 ? 59.582 13.651 140.944 1.00 87.66 56 GLU F O 1
ATOM 7964 N N . SER F 2 59 ? 60.068 14.937 139.171 1.00 88.20 57 SER F N 1
ATOM 7965 C CA . SER F 2 59 ? 58.951 15.859 139.374 1.00 92.94 57 SER F CA 1
ATOM 7966 C C . SER F 2 59 ? 57.633 15.155 139.697 1.00 94.51 57 SER F C 1
ATOM 7967 O O . SER F 2 59 ? 56.694 15.798 140.120 1.00 96.50 57 SER F O 1
ATOM 7970 N N . GLN F 2 60 ? 57.560 13.841 139.472 1.00 93.74 58 GLN F N 1
ATOM 7971 C CA . GLN F 2 60 ? 56.283 13.122 139.577 1.00 96.04 58 GLN F CA 1
ATOM 7972 C C . GLN F 2 60 ? 56.247 11.981 140.558 1.00 96.00 58 GLN F C 1
ATOM 7973 O O . GLN F 2 60 ? 55.634 10.951 140.281 1.00 95.16 58 GLN F O 1
ATOM 7979 N N . THR F 2 61 ? 56.915 12.144 141.687 1.00 98.02 59 THR F N 1
ATOM 7980 C CA . THR F 2 61 ? 56.867 11.152 142.747 1.00 99.64 59 THR F CA 1
ATOM 7981 C C . THR F 2 61 ? 57.108 11.838 144.088 1.00 103.52 59 THR F C 1
ATOM 7982 O O . THR F 2 61 ? 57.814 12.853 144.162 1.00 104.18 59 THR F O 1
ATOM 7986 N N . VAL F 2 62 ? 56.492 11.295 145.134 1.00 105.83 60 VAL F N 1
ATOM 7987 C CA . VAL F 2 62 ? 56.431 11.971 146.437 1.00 110.45 60 VAL F CA 1
ATOM 7988 C C . VAL F 2 62 ? 57.811 12.384 146.965 1.00 111.35 60 VAL F C 1
ATOM 7989 O O . VAL F 2 62 ? 58.518 11.588 147.591 1.00 111.40 60 VAL F O 1
ATOM 7993 N N . GLN F 2 63 ? 58.193 13.632 146.703 1.00 112.82 61 GLN F N 1
ATOM 7994 C CA . GLN F 2 63 ? 59.520 14.111 147.094 1.00 113.53 61 GLN F CA 1
ATOM 7995 C C . GLN F 2 63 ? 59.691 14.308 148.599 1.00 115.86 61 GLN F C 1
ATOM 7996 O O . GLN F 2 63 ? 59.199 15.267 149.200 1.00 119.73 61 GLN F O 1
ATOM 8002 N N . GLY F 2 64 ? 60.436 13.375 149.170 1.00 113.69 62 GLY F N 1
ATOM 8003 C CA . GLY F 2 64 ? 60.580 13.170 150.601 1.00 114.55 62 GLY F CA 1
ATOM 8004 C C . GLY F 2 64 ? 60.984 11.702 150.625 1.00 110.79 62 GLY F C 1
ATOM 8005 O O . GLY F 2 64 ? 60.937 11.010 149.579 1.00 106.79 62 GLY F O 1
ATOM 8006 N N . GLY F 2 65 ? 61.401 11.206 151.778 1.00 111.11 63 GLY F N 1
ATOM 8007 C CA . GLY F 2 65 ? 61.798 9.805 151.850 1.00 106.63 63 GLY F CA 1
ATOM 8008 C C . GLY F 2 65 ? 63.121 9.493 151.169 1.00 102.66 63 GLY F C 1
ATOM 8009 O O . GLY F 2 65 ? 63.723 10.340 150.509 1.00 101.55 63 GLY F O 1
ATOM 8010 N N . THR F 2 66 ? 63.558 8.253 151.332 1.00 100.40 64 THR F N 1
ATOM 8011 C CA . THR F 2 66 ? 64.912 7.844 150.994 1.00 98.31 64 THR F CA 1
ATOM 8012 C C . THR F 2 66 ? 65.175 7.948 149.493 1.00 93.54 64 THR F C 1
ATOM 8013 O O . THR F 2 66 ? 66.311 7.816 149.045 1.00 93.27 64 THR F O 1
ATOM 8017 N N . VAL F 2 67 ? 64.114 8.183 148.727 1.00 89.39 65 VAL F N 1
ATOM 8018 C CA . VAL F 2 67 ? 64.200 8.218 147.293 1.00 83.72 65 VAL F CA 1
ATOM 8019 C C . VAL F 2 67 ? 65.003 9.420 146.808 1.00 83.70 65 VAL F C 1
ATOM 8020 O O . VAL F 2 67 ? 65.626 9.363 145.738 1.00 80.51 65 VAL F O 1
ATOM 8024 N N . GLU F 2 68 ? 64.985 10.507 147.576 1.00 85.65 66 GLU F N 1
ATOM 8025 C CA . GLU F 2 68 ? 65.706 11.720 147.191 1.00 86.79 66 GLU F CA 1
ATOM 8026 C C . GLU F 2 68 ? 67.182 11.477 146.950 1.00 86.29 66 GLU F C 1
ATOM 8027 O O . GLU F 2 68 ? 67.811 12.161 146.157 1.00 85.48 66 GLU F O 1
ATOM 8033 N N . ARG F 2 69 ? 67.747 10.527 147.673 1.00 87.25 67 ARG F N 1
ATOM 8034 C CA . ARG F 2 69 ? 69.171 10.241 147.566 1.00 88.35 67 ARG F CA 1
ATOM 8035 C C . ARG F 2 69 ? 69.474 9.735 146.149 1.00 83.87 67 ARG F C 1
ATOM 8036 O O . ARG F 2 69 ? 70.522 10.036 145.562 1.00 83.88 67 ARG F O 1
ATOM 8044 N N . LEU F 2 70 ? 68.520 8.994 145.598 1.00 80.11 68 LEU F N 1
ATOM 8045 C CA . LEU F 2 70 ? 68.588 8.519 144.246 1.00 75.37 68 LEU F CA 1
ATOM 8046 C C . LEU F 2 70 ? 68.664 9.699 143.305 1.00 75.19 68 LEU F C 1
ATOM 8047 O O . LEU F 2 70 ? 69.487 9.728 142.383 1.00 74.73 68 LEU F O 1
ATOM 8052 N N . PHE F 2 71 ? 67.805 10.684 143.519 1.00 76.21 69 PHE F N 1
ATOM 8053 C CA . PHE F 2 71 ? 67.787 11.822 142.616 1.00 75.46 69 PHE F CA 1
ATOM 8054 C C . PHE F 2 71 ? 68.994 12.743 142.812 1.00 78.01 69 PHE F C 1
ATOM 8055 O O . PHE F 2 71 ? 69.524 13.271 141.849 1.00 77.95 69 PHE F O 1
ATOM 8063 N N . LYS F 2 72 ? 69.480 12.876 144.037 1.00 81.29 70 LYS F N 1
ATOM 8064 C CA . LYS F 2 72 ? 70.713 13.647 144.252 1.00 84.70 70 LYS F CA 1
ATOM 8065 C C . LY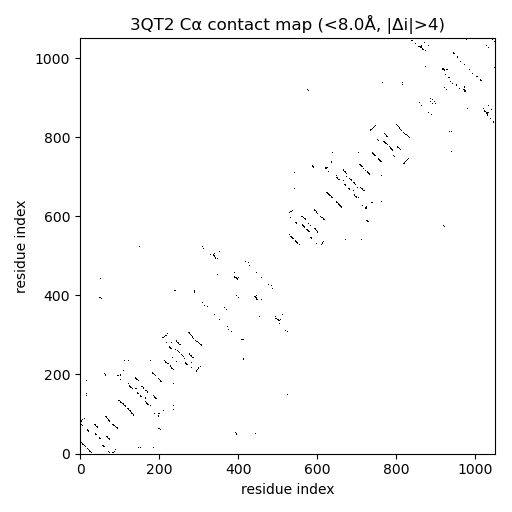S F 2 72 ? 71.883 12.996 143.511 1.00 82.48 70 LYS F C 1
ATOM 8066 O O . LYS F 2 72 ? 72.704 13.674 142.874 1.00 83.78 70 LYS F O 1
ATOM 8072 N N . ASN F 2 73 ? 71.959 11.683 143.593 1.00 79.39 71 ASN F N 1
ATOM 8073 C CA . ASN F 2 73 ? 73.014 10.964 142.916 1.00 77.31 71 ASN F CA 1
ATOM 8074 C C . ASN F 2 73 ? 72.961 11.112 141.399 1.00 73.34 71 ASN F C 1
ATOM 8075 O O . ASN F 2 73 ? 73.996 11.185 140.736 1.00 72.78 71 ASN F O 1
ATOM 8080 N N . LEU F 2 74 ? 71.762 11.149 140.832 1.00 70.06 72 LEU F N 1
ATOM 8081 C CA . LEU F 2 74 ? 71.683 11.253 139.389 1.00 66.85 72 LEU F CA 1
ATOM 8082 C C . LEU F 2 74 ? 71.921 12.693 138.921 1.00 69.03 72 LEU F C 1
ATOM 8083 O O . LEU F 2 74 ? 72.207 12.948 137.754 1.00 68.98 72 LEU F O 1
ATOM 8088 N N . SER F 2 75 ? 71.840 13.646 139.818 1.00 72.76 73 SER F N 1
ATOM 8089 C CA . SER F 2 75 ? 72.076 14.993 139.389 1.00 75.20 73 SER F CA 1
ATOM 8090 C C . SER F 2 75 ? 73.565 15.185 139.374 1.00 77.67 73 SER F C 1
ATOM 8091 O O . SER F 2 75 ? 74.088 15.972 138.581 1.00 78.46 73 SER F O 1
ATOM 8094 N N . LEU F 2 76 ? 74.265 14.444 140.229 1.00 79.88 74 LEU F N 1
ATOM 8095 C CA . LEU F 2 76 ? 75.720 14.520 140.246 1.00 83.17 74 LEU F CA 1
ATOM 8096 C C . LEU F 2 76 ? 76.250 13.837 139.019 1.00 80.72 74 LEU F C 1
ATOM 8097 O O . LEU F 2 76 ? 77.002 14.434 138.250 1.00 81.51 74 LEU F O 1
ATOM 8102 N N . ILE F 2 77 ? 75.818 12.602 138.793 1.00 77.79 75 ILE F N 1
ATOM 8103 C CA . ILE F 2 77 ? 76.154 11.945 137.557 1.00 75.44 75 ILE F CA 1
ATOM 8104 C C . ILE F 2 77 ? 75.814 12.835 136.345 1.00 74.61 75 ILE F C 1
ATOM 8105 O O . ILE F 2 77 ? 76.606 12.946 135.418 1.00 75.58 75 ILE F O 1
ATOM 8110 N N . LYS F 2 78 ? 74.681 13.518 136.351 1.00 74.32 76 LYS F N 1
ATOM 8111 C CA . LYS F 2 78 ? 74.455 14.479 135.261 1.00 74.66 76 LYS F CA 1
ATOM 8112 C C . LYS F 2 78 ? 75.626 15.488 135.134 1.00 77.80 76 LYS F C 1
ATOM 8113 O O . LYS F 2 78 ? 76.167 15.704 134.056 1.00 76.81 76 LYS F O 1
ATOM 8119 N N . LYS F 2 79 ? 76.011 16.095 136.248 1.00 81.56 77 LYS F N 1
ATOM 8120 C CA . LYS F 2 79 ? 77.069 17.088 136.232 1.00 85.94 77 LYS F CA 1
ATOM 8121 C C . LYS F 2 79 ? 78.447 16.560 135.824 1.00 85.51 77 LYS F C 1
ATOM 8122 O O . LYS F 2 79 ? 79.276 17.330 135.328 1.00 88.80 77 LYS F O 1
ATOM 8128 N N . TYR F 2 80 ? 78.725 15.279 136.057 1.00 82.43 78 TYR F N 1
ATOM 8129 C CA . TYR F 2 80 ? 80.032 14.772 135.684 1.00 81.35 78 TYR F CA 1
ATOM 8130 C C . TYR F 2 80 ? 80.055 14.600 134.169 1.00 77.39 78 TYR F C 1
ATOM 8131 O O . TYR F 2 80 ? 81.066 14.813 133.506 1.00 77.83 78 TYR F O 1
ATOM 8140 N N . ILE F 2 81 ? 78.908 14.244 133.629 1.00 72.42 79 ILE F N 1
ATOM 8141 C CA . ILE F 2 81 ? 78.758 14.154 132.223 1.00 69.52 79 ILE F CA 1
ATOM 8142 C C . ILE F 2 81 ? 78.841 15.522 131.531 1.00 71.37 79 ILE F C 1
ATOM 8143 O O . ILE F 2 81 ? 79.605 15.707 130.592 1.00 71.52 79 ILE F O 1
ATOM 8148 N N . ASP F 2 82 ? 78.062 16.489 131.980 1.00 73.25 80 ASP F N 1
ATOM 8149 C CA . ASP F 2 82 ? 78.196 17.817 131.411 1.00 75.48 80 ASP F CA 1
ATOM 8150 C C . ASP F 2 82 ? 79.660 18.229 131.414 1.00 77.96 80 ASP F C 1
ATOM 8151 O O . ASP F 2 82 ? 80.095 18.958 130.538 1.00 76.79 80 ASP F O 1
ATOM 8156 N N . GLY F 2 83 ? 80.405 17.747 132.412 1.00 80.84 81 GLY F N 1
ATOM 8157 C CA . GLY F 2 83 ? 81.852 17.937 132.485 1.00 85.18 81 GLY F CA 1
ATOM 8158 C C . GLY F 2 83 ? 82.548 17.339 131.275 1.00 84.14 81 GLY F C 1
ATOM 8159 O O . GLY F 2 83 ? 83.287 18.018 130.570 1.00 86.02 81 GLY F O 1
ATOM 8160 N N . GLN F 2 84 ? 82.289 16.066 131.021 1.00 81.35 82 GLN F N 1
ATOM 8161 C CA . GLN F 2 84 ? 82.856 15.388 129.879 1.00 80.22 82 GLN F CA 1
ATOM 8162 C C . GLN F 2 84 ? 82.480 16.041 128.556 1.00 79.52 82 GLN F C 1
ATOM 8163 O O . GLN F 2 84 ? 83.290 16.103 127.657 1.00 80.76 82 GLN F O 1
ATOM 8169 N N . LYS F 2 85 ? 81.257 16.530 128.423 1.00 79.23 83 LYS F N 1
ATOM 8170 C CA . LYS F 2 85 ? 80.861 17.191 127.177 1.00 79.64 83 LYS F CA 1
ATOM 8171 C C . LYS F 2 85 ? 81.598 18.534 126.959 1.00 84.98 83 LYS F C 1
ATOM 8172 O O . LYS F 2 85 ? 81.989 18.851 125.828 1.00 86.39 83 LYS F O 1
ATOM 8178 N N . LYS F 2 86 ? 81.806 19.316 128.015 1.00 88.09 84 LYS F N 1
ATOM 8179 C CA . LYS F 2 86 ? 82.595 20.502 127.857 1.00 93.63 84 LYS F CA 1
ATOM 8180 C C . LYS F 2 86 ? 84.012 20.119 127.354 1.00 95.25 84 LYS F C 1
ATOM 8181 O O . LYS F 2 86 ? 84.654 20.875 126.611 1.00 97.33 84 LYS F O 1
ATOM 8187 N N . LYS F 2 87 ? 84.485 18.936 127.734 1.00 94.54 85 LYS F N 1
ATOM 8188 C CA . LYS F 2 87 ? 85.882 18.573 127.483 1.00 96.89 85 LYS F CA 1
ATOM 8189 C C . LYS F 2 87 ? 86.141 18.017 126.090 1.00 94.33 85 LYS F C 1
ATOM 8190 O O . LYS F 2 87 ? 87.286 17.968 125.644 1.00 96.54 85 LYS F O 1
ATOM 8196 N N . CYS F 2 88 ? 85.069 17.608 125.411 1.00 89.91 86 CYS F N 1
ATOM 8197 C CA . CYS F 2 88 ? 85.110 17.217 124.000 1.00 87.16 86 CYS F CA 1
ATOM 8198 C C . CYS F 2 88 ? 85.682 18.310 123.109 1.00 89.35 86 CYS F C 1
ATOM 8199 O O . CYS F 2 88 ? 86.212 18.033 122.042 1.00 88.28 86 CYS F O 1
ATOM 8202 N N . GLY F 2 89 ? 85.565 19.558 123.545 1.00 92.62 87 GLY F N 1
ATOM 8203 C CA . GLY F 2 89 ? 85.711 20.669 122.631 1.00 94.75 87 GLY F CA 1
ATOM 8204 C C . GLY F 2 89 ? 86.797 21.663 122.934 1.00 100.67 87 GLY F C 1
ATOM 8205 O O . GLY F 2 89 ? 87.076 22.529 122.122 1.00 102.76 87 GLY F O 1
ATOM 8206 N N . GLU F 2 90 ? 87.430 21.557 124.090 1.00 104.20 88 GLU F N 1
ATOM 8207 C CA . GLU F 2 90 ? 88.181 22.698 124.564 1.00 110.46 88 GLU F CA 1
ATOM 8208 C C . GLU F 2 90 ? 89.689 22.683 124.342 1.00 113.80 88 GLU F C 1
ATOM 8209 O O . GLU F 2 90 ? 90.409 23.542 124.873 1.00 119.61 88 GLU F O 1
ATOM 8215 N N . GLU F 2 91 ? 90.164 21.751 123.526 1.00 111.08 89 GLU F N 1
ATOM 8216 C CA . GLU F 2 91 ? 91.585 21.684 123.248 1.00 114.25 89 GLU F CA 1
ATOM 8217 C C . GLU F 2 91 ? 91.942 21.539 121.762 1.00 111.78 89 GLU F C 1
ATOM 8218 O O . GLU F 2 91 ? 91.757 20.474 121.154 1.00 107.42 89 GLU F O 1
ATOM 8224 N N . ARG F 2 92 ? 92.473 22.629 121.206 1.00 114.15 90 ARG F N 1
ATOM 8225 C CA . ARG F 2 92 ? 92.814 22.743 119.788 1.00 112.02 90 ARG F CA 1
ATOM 8226 C C . ARG F 2 92 ? 94.121 22.020 119.473 1.00 111.98 90 ARG F C 1
ATOM 8227 O O . ARG F 2 92 ? 95.114 22.213 120.171 1.00 116.11 90 ARG F O 1
ATOM 8235 N N . ARG F 2 93 ? 94.125 21.201 118.418 1.00 106.59 91 ARG F N 1
ATOM 8236 C CA . ARG F 2 93 ? 95.314 20.408 118.072 1.00 106.27 91 ARG F CA 1
ATOM 8237 C C . ARG F 2 93 ? 95.638 20.391 116.583 1.00 104.03 91 ARG F C 1
ATOM 8238 O O . ARG F 2 93 ? 94.855 20.859 115.767 1.00 100.53 91 ARG F O 1
ATOM 8246 N N . ARG F 2 94 ? 96.816 19.860 116.249 1.00 105.66 92 ARG F N 1
ATOM 8247 C CA . ARG F 2 94 ? 97.256 19.732 114.854 1.00 104.16 92 ARG F CA 1
ATOM 8248 C C . ARG F 2 94 ? 96.333 18.777 114.107 1.00 97.18 92 ARG F C 1
ATOM 8249 O O . ARG F 2 94 ? 95.741 17.862 114.699 1.00 94.20 92 ARG F O 1
ATOM 8257 N N . VAL F 2 95 ? 96.205 19.009 112.809 1.00 94.26 93 VAL F N 1
ATOM 8258 C CA . VAL F 2 95 ? 95.265 18.273 111.989 1.00 87.98 93 VAL F CA 1
ATOM 8259 C C . VAL F 2 95 ? 95.505 16.777 112.040 1.00 86.04 93 VAL F C 1
ATOM 8260 O O . VAL F 2 95 ? 94.554 16.004 112.134 1.00 80.88 93 VAL F O 1
ATOM 8264 N N . ASN F 2 96 ? 96.770 16.365 112.026 1.00 89.75 94 ASN F N 1
ATOM 8265 C CA . ASN F 2 96 ? 97.076 14.934 112.041 1.00 90.53 94 ASN F CA 1
ATOM 8266 C C . ASN F 2 96 ? 96.715 14.245 113.361 1.00 90.60 94 ASN F C 1
ATOM 8267 O O . ASN F 2 96 ? 96.665 13.032 113.416 1.00 89.78 94 ASN F O 1
ATOM 8272 N N . GLN F 2 97 ? 96.465 15.027 114.415 1.00 92.18 95 GLN F N 1
ATOM 8273 C CA . GLN F 2 97 ? 96.025 14.482 115.695 1.00 90.75 95 GLN F CA 1
ATOM 8274 C C . GLN F 2 97 ? 94.523 14.315 115.699 1.00 85.09 95 GLN F C 1
ATOM 8275 O O . GLN F 2 97 ? 93.985 13.432 116.364 1.00 82.88 95 GLN F O 1
ATOM 8281 N N . PHE F 2 98 ? 93.841 15.189 114.981 1.00 83.00 96 PHE F N 1
ATOM 8282 C CA . PHE F 2 98 ? 92.393 15.124 114.910 1.00 78.81 96 PHE F CA 1
ATOM 8283 C C . PHE F 2 98 ? 92.048 13.974 113.996 1.00 77.09 96 PHE F C 1
ATOM 8284 O O . PHE F 2 98 ? 91.016 13.317 114.143 1.00 73.98 96 PHE F O 1
ATOM 8292 N N . LEU F 2 99 ? 92.954 13.698 113.074 1.00 79.83 97 LEU F N 1
ATOM 8293 C CA . LEU F 2 99 ? 92.797 12.571 112.180 1.00 78.85 97 LEU F CA 1
ATOM 8294 C C . LEU F 2 99 ? 93.029 11.230 112.859 1.00 79.41 97 LEU F C 1
ATOM 8295 O O . LEU F 2 99 ? 92.462 10.240 112.434 1.00 78.15 97 LEU F O 1
ATOM 8300 N N . ASP F 2 100 ? 93.856 11.170 113.902 1.00 83.17 98 ASP F N 1
ATOM 8301 C CA . ASP F 2 100 ? 93.939 9.915 114.677 1.00 84.41 98 ASP F CA 1
ATOM 8302 C C . ASP F 2 100 ? 92.714 9.730 115.536 1.00 81.62 98 ASP F C 1
ATOM 8303 O O . ASP F 2 100 ? 92.225 8.620 115.672 1.00 80.59 98 ASP F O 1
ATOM 8308 N N . TYR F 2 101 ? 92.206 10.822 116.104 1.00 81.33 99 TYR F N 1
ATOM 8309 C CA . TYR F 2 101 ? 90.999 10.748 116.893 1.00 79.08 99 TYR F CA 1
ATOM 8310 C C . TYR F 2 101 ? 89.897 10.101 116.060 1.00 75.35 99 TYR F C 1
ATOM 8311 O O . TYR F 2 101 ? 89.105 9.301 116.544 1.00 73.20 99 TYR F O 1
ATOM 8320 N N . LEU F 2 102 ? 89.888 10.438 114.789 1.00 74.46 100 LEU F N 1
ATOM 8321 C CA . LEU F 2 102 ? 88.829 10.090 113.907 1.00 71.60 100 LEU F CA 1
ATOM 8322 C C . LEU F 2 102 ? 88.986 8.653 113.435 1.00 72.60 100 LEU F C 1
ATOM 8323 O O . LEU F 2 102 ? 88.008 7.895 113.396 1.00 70.52 100 LEU F O 1
ATOM 8328 N N . GLN F 2 103 ? 90.202 8.256 113.073 1.00 75.92 101 GLN F N 1
ATOM 8329 C CA . GLN F 2 103 ? 90.442 6.837 112.805 1.00 78.25 101 GLN F CA 1
ATOM 8330 C C . GLN F 2 103 ? 89.905 6.024 113.965 1.00 77.71 101 GLN F C 1
ATOM 8331 O O . GLN F 2 103 ? 89.204 5.047 113.780 1.00 77.03 101 GLN F O 1
ATOM 8337 N N . GLU F 2 104 ? 90.237 6.464 115.168 1.00 79.72 102 GLU F N 1
ATOM 8338 C CA . GLU F 2 104 ? 89.878 5.789 116.401 1.00 80.67 102 GLU F CA 1
ATOM 8339 C C . GLU F 2 104 ? 88.362 5.702 116.570 1.00 76.03 102 GLU F C 1
ATOM 8340 O O . GLU F 2 104 ? 87.842 4.642 116.972 1.00 75.60 102 GLU F O 1
ATOM 8346 N N . PHE F 2 105 ? 87.667 6.808 116.285 1.00 72.33 103 PHE F N 1
ATOM 8347 C CA . PHE F 2 105 ? 86.206 6.871 116.397 1.00 69.83 103 PHE F CA 1
ATOM 8348 C C . PHE F 2 105 ? 85.563 5.870 115.430 1.00 69.13 103 PHE F C 1
ATOM 8349 O O . PHE F 2 105 ? 84.887 4.891 115.870 1.00 70.31 103 PHE F O 1
ATOM 8357 N N . LEU F 2 106 ? 85.842 6.028 114.134 1.00 67.79 104 LEU F N 1
ATOM 8358 C CA . LEU F 2 106 ? 85.396 5.044 113.138 1.00 65.59 104 LEU F CA 1
ATOM 8359 C C . LEU F 2 106 ? 85.759 3.596 113.523 1.00 67.68 104 LEU F C 1
ATOM 8360 O O . LEU F 2 106 ? 84.923 2.699 113.418 1.00 67.70 104 LEU F O 1
ATOM 8365 N N . GLY F 2 107 ? 86.970 3.359 114.003 1.00 69.56 105 GLY F N 1
ATOM 8366 C CA . GLY F 2 107 ? 87.349 1.984 114.348 1.00 73.62 105 GLY F CA 1
ATOM 8367 C C . GLY F 2 107 ? 86.398 1.351 115.368 1.00 73.29 105 GLY F C 1
ATOM 8368 O O . GLY F 2 107 ? 86.227 0.128 115.426 1.00 73.69 105 GLY F O 1
ATOM 8369 N N . VAL F 2 108 ? 85.781 2.205 116.174 1.00 72.42 106 VAL F N 1
ATOM 8370 C CA . VAL F 2 108 ? 84.868 1.758 117.205 1.00 71.63 106 VAL F CA 1
ATOM 8371 C C . VAL F 2 108 ? 83.519 1.446 116.569 1.00 68.80 106 VAL F C 1
ATOM 8372 O O . VAL F 2 108 ? 82.914 0.403 116.863 1.00 68.99 106 VAL F O 1
ATOM 8376 N N . MET F 2 109 ? 83.046 2.362 115.708 1.00 66.35 107 MET F N 1
ATOM 8377 C CA . MET F 2 109 ? 81.773 2.186 115.028 1.00 61.65 107 MET F CA 1
ATOM 8378 C C . MET F 2 109 ? 81.837 0.841 114.380 1.00 65.51 107 MET F C 1
ATOM 8379 O O . MET F 2 109 ? 80.875 0.078 114.437 1.00 64.35 107 MET F O 1
ATOM 8384 N N . ASN F 2 110 ? 82.981 0.528 113.780 1.00 69.77 108 ASN F N 1
ATOM 8385 C CA . ASN F 2 110 ? 83.120 -0.764 113.116 1.00 75.30 108 ASN F CA 1
ATOM 8386 C C . ASN F 2 110 ? 82.994 -1.888 114.139 1.00 77.27 108 ASN F C 1
ATOM 8387 O O . ASN F 2 110 ? 81.899 -2.418 114.332 1.00 77.55 108 ASN F O 1
ATOM 8392 N N . THR F 2 111 ? 84.083 -2.160 114.857 1.00 80.20 109 THR F N 1
ATOM 8393 C CA . THR F 2 111 ? 84.153 -3.228 115.871 1.00 82.56 109 THR F CA 1
ATOM 8394 C C . THR F 2 111 ? 83.119 -3.240 117.030 1.00 81.99 109 THR F C 1
ATOM 8395 O O . THR F 2 111 ? 82.811 -4.315 117.569 1.00 82.62 109 THR F O 1
ATOM 8399 N N . GLU F 2 112 ? 82.603 -2.083 117.444 1.00 80.65 110 GLU F N 1
ATOM 8400 C CA . GLU F 2 112 ? 81.793 -2.070 118.697 1.00 81.47 110 GLU F CA 1
ATOM 8401 C C . GLU F 2 112 ? 80.295 -1.789 118.630 1.00 78.81 110 GLU F C 1
ATOM 8402 O O . GLU F 2 112 ? 79.586 -2.149 119.541 1.00 78.25 110 GLU F O 1
ATOM 8408 N N . TRP F 2 113 ? 79.826 -1.115 117.593 1.00 77.71 111 TRP F N 1
ATOM 8409 C CA . TRP F 2 113 ? 78.430 -0.726 117.541 1.00 76.09 111 TRP F CA 1
ATOM 8410 C C . TRP F 2 113 ? 77.636 -1.795 116.860 1.00 78.44 111 TRP F C 1
ATOM 8411 O O . TRP F 2 113 ? 78.171 -2.563 116.057 1.00 80.73 111 TRP F O 1
ATOM 8422 N N . ILE F 2 114 ? 76.339 -1.829 117.140 1.00 79.01 112 ILE F N 1
ATOM 8423 C CA . ILE F 2 114 ? 75.455 -2.763 116.439 1.00 81.37 112 ILE F CA 1
ATOM 8424 C C . ILE F 2 114 ? 74.800 -2.040 115.258 1.00 79.78 112 ILE F C 1
ATOM 8425 O O . ILE F 2 114 ? 74.088 -1.096 115.455 1.00 78.99 112 ILE F O 1
ATOM 8430 N N . ILE F 2 115 ? 75.030 -2.496 114.037 1.00 92.34 113 ILE F N 1
ATOM 8431 C CA . ILE F 2 115 ? 74.670 -1.673 112.906 1.00 92.05 113 ILE F CA 1
ATOM 8432 C C . ILE F 2 115 ? 73.664 -2.291 111.923 1.00 92.69 113 ILE F C 1
ATOM 8433 O O . ILE F 2 115 ? 74.052 -2.870 110.913 1.00 92.65 113 ILE F O 1
ATOM 8438 N N . GLU F 2 116 ? 72.375 -2.134 112.218 1.00 93.31 114 GLU F N 1
ATOM 8439 C CA . GLU F 2 116 ? 71.293 -2.603 111.323 1.00 94.88 114 GLU F CA 1
ATOM 8440 C C . GLU F 2 116 ? 71.535 -2.313 109.824 1.00 95.08 114 GLU F C 1
ATOM 8441 O O . GLU F 2 116 ? 71.939 -1.202 109.440 1.00 94.72 114 GLU F O 1
#

B-factor: mean 80.64, std 20.92, range [38.94, 169.43]

GO terms:
  GO:0005515 protein binding (F, IPI)
  GO:0004914 interleukin-5 receptor activity (F, IDA)
  GO:0038043 interleukin-5-mediated signaling pathway (P, IDA)
  GO:0004914 interleukin-5 receptor activity (F, TAS)
  GO:0005576 extracellular region (C, TAS)
  GO:0016020 membrane (C, TAS)
  GO:0007165 signal transduction (P, TAS)
  GO:0005886 plasma membrane (C, TAS)
  GO:0070665 positive regulation of leukocyte proliferation (P, TAS)
  GO:0007259 cell surface receptor signaling pathway via JAK-STAT (P, IDA)

Foldseek 3Di:
DFDAAFWAPWDWDDDDFQKIKTFTHGDPPGPDPPAQKWKWKWWDPDDTDIDIGRDGMDMDRHWDQQKTKMKMWMWGDDDPDIDIYDIDIDIGHHDDADDQQEWADKDKAKEKAWDPDDPDTDIFIKMKIFTDRGDPHDLFKEKWKWKDDVPDIDTFDDFDADPRDYGGMGIDRGDPDDQLDFDKMKMKMAMDGDPDHGRIGMDIDGNQAHYAFAEWPDWDWDDDQFKIKIFTHDGPGPDDLQFKKKKKWKAWPPPGDIDIDIDSHGMDMDTHDAATKIWMWMKMFTHCVSPNHHDIHDIDDIDIDHD/DDPCDPVLVVVLVVLCVVCVVVQCPPPPDDADDDPDPPVLVCLVRVVVRVVVSVVPDDADDVVPVNNVSVVVVNVVNVVVVVVVPPDDDDPVVVVVVVVVVVVCVVVPDD/DDPVLPVVLVVVCVVCPCQLPVPVVDDADDDPFPPCVVCVVRVVVRLVVSVVVGDPDDCVVVSSVSVVVVVVVSVVVVCVVPPDDDDPVVVVVVVVVVVVCCPPDGDDD/DAFAFWAPWDWADDDFQKIKTFTHGDPVDPDPDDQKWKKKWWDDDDTDIGIGSDGMDMDRHWPQQWTWMKMWIWDDDDPDIDTYDIDIDIGHHDFFDPQQEWADKDKAKEKDQDDPDDVDGIFIKMKIFTGGGDPHDLQKEKWKKKDDDHDIDTFDDFDADPSGHGTMGIGRGDPDDQLDFAWMKMKMAMDDPPTGGRIGMDTDGNLARYQFAFWADWDWDDDPFKIKIFTHDTRGPDDLQFKKKKKWKAWPVPGDIDIDIDSHTMDIDGHDAVTKIKMWMKIFTHVVSHNGYDIHDIHDIDIDHDD/DDDLVVLVVVLVVVVVVCVVLQPPDDPDDADDDPDPPVLVCLVSVVVRLVVSVVPHDDDDCVVVSSVSVVVVVVVVVVVVPVVPPDDDDVVVVVVVVVVVVVCVVVPRD/DLVPLPVVLVVLCVVCVCQQCVVPVDDADDDPDDPVVVCVVSVVVRVVVSQVPHPPDPPSVSSVVSVVVVVVVVVVVVVVVPDDDDDPVVVVVVVVVVVVCCVPPGDDD